Protein AF-A0A6P4YU37-F1 (afdb_monomer)

Foldseek 3Di:
DDDDDDDDDDDDDDDDDDDDDDDDDDDDDDDPVALVVQVVCQDPQLERAPDPVQDQDDDPSVLVSLSRQEYAHAQHQHQEADLSCLSNLNHQEYHHANYCHQYYDLSPLNNQNHQEYEHHLHQNHQADDLSVLSNQNHAYYEHANNQDQADHPNPLQNLNHQEYHHHQYAYQEHDLSVLSVQNHAYYAHANYAHQADHPSVLSRLNHAEYAHHNYQHACPPLPHADPDNQNHAYDAHHQNQRYAEDHPPLLVNQQHAEYHHANNQHAAYDLSVLSNLNYAEYHHHQYQYQEYDLSVLSNQNHQYDAHENNPNHQDYHPSVLSNPNHPDQPRYPPVPHGDDDDDDDDDDDDDRDDDPPDDDDDDVVLVVVVVVVVVVVVVPDDDDDPDPVVVPVLSVVLVVVVVPDDPVVVVPDDDDDPPPVVVVSVVVSVVVVVVPPPDDDDDDDPPPPVVPVVVVVVVVVVVVVVVVVVVVVVVVVVVAPQFWDFDPQQVDKDKDKDDQPDQAWDWDQAPQRKIKTHHHQQDPDTDIKIKGFHDCVVPPCLPPDPLFKAFFFTKIAIPPQFAFTPFWIKMKTWGHAAPPNVQWDKWKWWDRPQRNDIDTFDWDWDDDPNITIIIGTDGTGTIITIMIGGDKQKDWDAAQQWDWGADPVRRQKIKTAHHRFAPHTFIKIKGWQADDPQLLVVLCLVDVVQNVFWFKKWIKIFIPTCAFGQTPFWIKTKTFIDDGDPPWDKWKWAAAPVRFIDTCRVVWADFDDDDGMTIIIDRTRHRIMMMTTGDPPRPPRSSVVSSSQSSQKAWWWKWKWKDADPPNVVVKIKIKIWTAGPVCVVVVVVCCCPPVVIDTFPCPRWHIFIAHAFFKKKKWKAWQKAFPDDDAQNTGMHMDGDHHHGRGISIGIIGRPDLFDFGKIKIFMGTDDCNPQHDDDPPDPDDHSHTRTIDMDTDDQADPDPQQVVQVLVVVVLVADCLQFGSNPKDDQEPVRVVVVVDDQWDWAAVVTDIAGDPHQKTWTWTDFDVVCVPPVNPLRHHFDKWKFWAESNCPRQQSQQDQDGDAQQDQTPVRDGRHQDDDPPDPRQKDKIFSYPLLNQDCVGWPWDWDQDPPVRDIWTKTKMFIKTFHPPQKDFAADPPDPPDDDDDSDPVDDNGGTMIMGNDPPRMGTTIMMMHIDD

Structure (mmCIF, N/CA/C/O backbone):
data_AF-A0A6P4YU37-F1
#
_entry.id   AF-A0A6P4YU37-F1
#
loop_
_atom_site.group_PDB
_atom_site.id
_atom_site.type_symbol
_atom_site.label_atom_id
_atom_site.label_alt_id
_atom_site.label_comp_id
_atom_site.label_asym_id
_atom_site.label_entity_id
_atom_site.label_seq_id
_atom_site.pdbx_PDB_ins_code
_atom_site.Cartn_x
_atom_site.Cartn_y
_atom_site.Cartn_z
_atom_site.occupancy
_atom_site.B_iso_or_equiv
_atom_site.auth_seq_id
_atom_site.auth_comp_id
_atom_site.auth_asym_id
_atom_site.auth_atom_id
_atom_site.pdbx_PDB_model_num
ATOM 1 N N . MET A 1 1 ? 31.068 -41.323 13.433 1.00 32.84 1 MET A N 1
ATOM 2 C CA . MET A 1 1 ? 30.051 -42.111 14.160 1.00 32.84 1 MET A CA 1
ATOM 3 C C . MET A 1 1 ? 28.901 -41.167 14.471 1.00 32.84 1 MET A C 1
ATOM 5 O O . MET A 1 1 ? 28.964 -40.425 15.436 1.00 32.84 1 MET A O 1
ATOM 9 N N . ASP A 1 2 ? 28.145 -40.798 13.446 1.00 31.80 2 ASP A N 1
ATOM 10 C CA . ASP A 1 2 ? 26.934 -41.451 12.915 1.00 31.80 2 ASP A CA 1
ATOM 11 C C . ASP A 1 2 ? 25.662 -41.131 13.707 1.00 31.80 2 ASP A C 1
ATOM 13 O O . ASP A 1 2 ? 25.530 -41.421 14.893 1.00 31.80 2 ASP A O 1
ATOM 17 N N . ARG A 1 3 ? 24.737 -40.477 12.994 1.00 31.53 3 ARG A N 1
ATOM 18 C CA . ARG A 1 3 ? 23.482 -39.888 13.461 1.00 31.53 3 ARG A CA 1
ATOM 19 C C . ARG A 1 3 ? 22.281 -40.643 12.877 1.00 31.53 3 ARG A C 1
ATOM 21 O O . ARG A 1 3 ? 22.219 -40.856 11.675 1.00 31.53 3 ARG A O 1
ATOM 28 N N . ARG A 1 4 ? 21.293 -40.836 13.760 1.00 35.06 4 ARG A N 1
ATOM 29 C CA . ARG A 1 4 ? 19.827 -40.676 13.600 1.00 35.06 4 ARG A CA 1
ATOM 30 C C . ARG A 1 4 ? 19.056 -41.527 12.576 1.00 35.06 4 ARG A C 1
ATOM 32 O O . ARG A 1 4 ? 19.238 -41.406 11.376 1.00 35.06 4 ARG A O 1
ATOM 39 N N . THR A 1 5 ? 18.008 -42.188 13.082 1.00 32.69 5 THR A N 1
ATOM 40 C CA . THR A 1 5 ? 16.716 -42.435 12.402 1.00 32.69 5 THR A CA 1
ATOM 41 C C . THR A 1 5 ? 15.585 -42.535 13.442 1.00 32.69 5 THR A C 1
ATOM 43 O O . THR A 1 5 ? 15.842 -42.954 14.572 1.00 32.69 5 THR A O 1
ATOM 46 N N . PRO A 1 6 ? 14.333 -42.188 13.079 1.00 37.69 6 PRO A N 1
ATOM 47 C CA . PRO A 1 6 ? 13.192 -42.971 13.558 1.00 37.69 6 PRO A CA 1
ATOM 48 C C . PRO A 1 6 ? 12.164 -43.368 12.472 1.00 37.69 6 PRO A C 1
ATOM 50 O O . PRO A 1 6 ? 12.217 -42.950 11.319 1.00 37.69 6 PRO A O 1
ATOM 53 N N . ARG A 1 7 ? 11.284 -44.281 12.904 1.00 29.80 7 ARG A N 1
ATOM 54 C CA . ARG A 1 7 ? 10.460 -45.304 12.223 1.00 29.80 7 ARG A CA 1
ATOM 55 C C . ARG A 1 7 ? 9.196 -44.836 11.461 1.00 29.80 7 ARG A C 1
ATOM 57 O O . ARG A 1 7 ? 8.574 -43.846 11.814 1.00 29.80 7 ARG A O 1
ATOM 64 N N . LYS A 1 8 ? 8.776 -45.674 10.491 1.00 34.62 8 LYS A N 1
ATOM 65 C CA . LYS A 1 8 ? 7.474 -45.733 9.766 1.00 34.62 8 LYS A CA 1
ATOM 66 C C . LYS A 1 8 ? 6.430 -46.621 10.486 1.00 34.62 8 LYS A C 1
ATOM 68 O O . LYS A 1 8 ? 6.839 -47.536 11.199 1.00 34.62 8 LYS A O 1
ATOM 73 N N . PRO A 1 9 ? 5.125 -46.471 10.171 1.00 32.12 9 PRO A N 1
ATOM 74 C CA . PRO A 1 9 ? 4.296 -47.608 9.692 1.00 32.12 9 PRO A CA 1
ATOM 75 C C . PRO A 1 9 ? 3.322 -47.194 8.546 1.00 32.12 9 PRO A C 1
ATOM 77 O O . PRO A 1 9 ? 2.920 -46.045 8.462 1.00 32.12 9 PRO A O 1
ATOM 80 N N . ALA A 1 10 ? 3.144 -47.958 7.458 1.00 27.91 10 ALA A N 1
ATOM 81 C CA . ALA A 1 10 ? 2.298 -49.146 7.197 1.00 27.91 10 ALA A CA 1
ATOM 82 C C . ALA A 1 10 ? 0.920 -48.799 6.566 1.00 27.91 10 ALA A C 1
ATOM 84 O O . ALA A 1 10 ? 0.168 -47.981 7.075 1.00 27.91 10 ALA A O 1
ATOM 85 N N . LYS A 1 11 ? 0.649 -49.417 5.405 1.00 33.16 11 LYS A N 1
ATOM 86 C CA . LYS A 1 11 ? -0.451 -49.197 4.441 1.00 33.16 11 LYS A CA 1
ATOM 87 C C . LYS A 1 11 ? -1.582 -50.221 4.628 1.00 33.16 11 LYS A C 1
ATOM 89 O O . LYS A 1 11 ? -1.264 -51.375 4.903 1.00 33.16 11 LYS A O 1
ATOM 94 N N . ALA A 1 12 ? -2.826 -49.874 4.257 1.00 28.61 12 ALA A N 1
ATOM 95 C CA . ALA A 1 12 ? -3.822 -50.845 3.768 1.00 28.61 12 ALA A CA 1
ATOM 96 C C . ALA A 1 12 ? -4.935 -50.239 2.867 1.00 28.61 12 ALA A C 1
ATOM 98 O O . ALA A 1 12 ? -5.687 -49.388 3.315 1.00 28.61 12 ALA A O 1
ATOM 99 N N . SER A 1 13 ? -5.036 -50.802 1.645 1.00 28.81 13 SER A N 1
ATOM 100 C CA . SER A 1 13 ? -6.211 -51.108 0.776 1.00 28.81 13 SER A CA 1
ATOM 101 C C . SER A 1 13 ? -7.121 -49.966 0.247 1.00 28.81 13 SER A C 1
ATOM 103 O O . SER A 1 13 ? -7.292 -48.968 0.917 1.00 28.81 13 SER A O 1
ATOM 105 N N . ALA A 1 14 ? -7.750 -50.023 -0.942 1.00 27.78 14 ALA A N 1
ATOM 106 C CA . ALA A 1 14 ? -8.176 -51.176 -1.746 1.00 27.78 14 ALA A CA 1
ATOM 107 C C . ALA A 1 14 ? -8.417 -50.860 -3.259 1.00 27.78 14 ALA A C 1
ATOM 109 O O . ALA A 1 14 ? -8.780 -49.740 -3.587 1.00 27.78 14 ALA A O 1
ATOM 110 N N . LYS A 1 15 ? -8.292 -51.914 -4.107 1.00 28.91 15 LYS A N 1
ATOM 111 C CA . LYS A 1 15 ? -9.175 -52.361 -5.235 1.00 28.91 15 LYS A CA 1
ATOM 112 C C . LYS A 1 15 ? -9.422 -51.446 -6.467 1.00 28.91 15 LYS A C 1
ATOM 114 O O . LYS A 1 15 ? -9.639 -50.263 -6.309 1.00 28.91 15 LYS A O 1
ATOM 119 N N . THR A 1 16 ? -9.530 -51.884 -7.736 1.00 27.25 16 THR A N 1
ATOM 120 C CA . THR A 1 16 ? -9.236 -53.119 -8.516 1.00 27.25 16 THR A CA 1
ATOM 121 C C . THR A 1 16 ? -9.477 -52.806 -10.017 1.00 27.25 16 THR A C 1
ATOM 123 O O . THR A 1 16 ? -10.587 -52.422 -10.343 1.00 27.25 16 THR A O 1
ATOM 126 N N . THR A 1 17 ? -8.472 -53.054 -10.884 1.00 28.12 17 THR A N 1
ATOM 127 C CA . THR A 1 17 ? -8.467 -53.685 -12.253 1.00 28.12 17 THR A CA 1
ATOM 128 C C . THR A 1 17 ? -9.413 -53.251 -13.417 1.00 28.12 17 THR A C 1
ATOM 130 O O . THR A 1 17 ? -10.504 -52.782 -13.142 1.00 28.12 17 THR A O 1
ATOM 133 N N . PRO A 1 18 ? -9.063 -53.480 -14.724 1.00 32.59 18 PRO A N 1
ATOM 134 C CA . PRO A 1 18 ? -8.257 -54.605 -15.222 1.00 32.59 18 PRO A CA 1
ATOM 135 C C . PRO A 1 18 ? -7.103 -54.332 -16.201 1.00 32.59 18 PRO A C 1
ATOM 137 O O . PRO A 1 18 ? -7.072 -53.408 -17.005 1.00 32.59 18 PRO A O 1
ATOM 140 N N . LYS A 1 19 ? -6.146 -55.264 -16.118 1.00 33.22 19 LYS A N 1
ATOM 141 C CA . LYS A 1 19 ? -4.967 -55.441 -16.965 1.00 33.22 19 LYS A CA 1
ATOM 142 C C . LYS A 1 19 ? -5.361 -56.000 -18.337 1.00 33.22 19 LYS A C 1
ATOM 144 O O . LYS A 1 19 ? -6.007 -57.046 -18.401 1.00 33.22 19 LYS A O 1
ATOM 149 N N . ARG A 1 20 ? -4.831 -55.415 -19.415 1.00 25.56 20 ARG A N 1
ATOM 150 C CA . ARG A 1 20 ? -4.628 -56.105 -20.700 1.00 25.56 20 ARG A CA 1
ATOM 151 C C . ARG A 1 20 ? -3.147 -56.465 -20.842 1.00 25.56 20 ARG A C 1
ATOM 153 O O . ARG A 1 20 ? -2.268 -55.640 -20.625 1.00 25.56 20 ARG A O 1
ATOM 160 N N . LYS A 1 21 ? -2.900 -57.744 -21.125 1.00 34.22 21 LYS A N 1
ATOM 161 C CA . LYS A 1 21 ? -1.588 -58.385 -21.289 1.00 34.22 21 LYS A CA 1
ATOM 162 C C . LYS A 1 21 ? -0.821 -57.747 -22.456 1.00 34.22 21 LYS A C 1
ATOM 164 O O . LYS A 1 21 ? -1.361 -57.705 -23.556 1.00 34.22 21 LYS A O 1
ATOM 169 N N . GLN A 1 22 ? 0.438 -57.359 -22.254 1.00 29.06 22 GLN A N 1
ATOM 170 C CA . GLN A 1 22 ? 1.390 -57.190 -23.355 1.00 29.06 22 GLN A CA 1
ATOM 171 C C . GLN A 1 22 ? 2.354 -58.375 -23.377 1.00 29.06 22 GLN A C 1
ATOM 173 O O . GLN A 1 22 ? 3.002 -58.716 -22.388 1.00 29.06 22 GLN A O 1
ATOM 178 N N . HIS A 1 23 ? 2.347 -59.042 -24.525 1.00 27.77 23 HIS A N 1
ATOM 179 C CA . HIS A 1 23 ? 3.216 -60.144 -24.889 1.00 27.77 23 HIS A CA 1
ATOM 180 C C . HIS A 1 23 ? 4.690 -59.732 -24.813 1.00 27.77 23 HIS A C 1
ATOM 182 O O . HIS A 1 23 ? 5.079 -58.702 -25.355 1.00 27.77 23 HIS A O 1
ATOM 188 N N . LYS A 1 24 ? 5.523 -60.610 -24.240 1.00 34.03 24 LYS A N 1
ATOM 189 C CA . LYS A 1 24 ? 6.934 -60.708 -24.625 1.00 34.03 24 LYS A CA 1
ATOM 190 C C . LYS A 1 24 ? 6.994 -60.917 -26.143 1.00 34.03 24 LYS A C 1
ATOM 192 O O . LYS A 1 24 ? 6.463 -61.914 -26.631 1.00 34.03 24 LYS A O 1
ATOM 197 N N . ARG A 1 25 ? 7.647 -60.015 -26.871 1.00 28.81 25 ARG A N 1
ATOM 198 C CA . ARG A 1 25 ? 8.223 -60.312 -28.185 1.00 28.81 25 ARG A CA 1
ATOM 199 C C . ARG A 1 25 ? 9.734 -60.197 -28.057 1.00 28.81 25 ARG A C 1
ATOM 201 O O . ARG A 1 25 ? 10.269 -59.113 -27.857 1.00 28.81 25 ARG A O 1
ATOM 208 N N . GLU A 1 26 ? 10.381 -61.356 -28.089 1.00 32.19 26 GLU A N 1
ATOM 209 C CA . GLU A 1 26 ? 11.799 -61.489 -28.401 1.00 32.19 26 GLU A CA 1
ATOM 210 C C . GLU A 1 26 ? 12.064 -60.963 -29.819 1.00 32.19 26 GLU A C 1
ATOM 212 O O . GLU A 1 26 ? 11.161 -60.920 -30.657 1.00 32.19 26 GLU A O 1
ATOM 217 N N . GLY A 1 27 ? 13.295 -60.499 -30.038 1.00 42.59 27 GLY A N 1
ATOM 218 C CA . GLY A 1 27 ? 13.684 -59.662 -31.165 1.00 42.59 27 GLY A CA 1
ATOM 219 C C . GLY A 1 27 ? 13.421 -60.247 -32.552 1.00 42.59 27 GLY A C 1
ATOM 220 O O . GLY A 1 27 ? 13.694 -61.414 -32.823 1.00 42.59 27 GLY A O 1
ATOM 221 N N . ALA A 1 28 ? 12.994 -59.367 -33.455 1.00 30.86 28 ALA A N 1
ATOM 222 C CA . ALA A 1 28 ? 13.196 -59.529 -34.884 1.00 30.86 28 ALA A CA 1
ATOM 223 C C . ALA A 1 28 ? 14.532 -58.859 -35.248 1.00 30.86 28 ALA A C 1
ATOM 225 O O . ALA A 1 28 ? 14.631 -57.642 -35.370 1.00 30.86 28 ALA A O 1
ATOM 226 N N . LYS A 1 29 ? 15.586 -59.673 -35.349 1.00 41.00 29 LYS A N 1
ATOM 227 C CA . LYS A 1 29 ? 16.760 -59.371 -36.170 1.00 41.00 29 LYS A CA 1
ATOM 228 C C . LYS A 1 29 ? 16.336 -59.607 -37.621 1.00 41.00 29 LYS A C 1
ATOM 230 O O . LYS A 1 29 ? 16.172 -60.766 -37.972 1.00 41.00 29 LYS A O 1
ATOM 235 N N . ASP A 1 30 ? 16.054 -58.533 -38.358 1.00 46.06 30 ASP A N 1
ATOM 236 C CA . ASP A 1 30 ? 16.135 -58.390 -39.829 1.00 46.06 30 ASP A CA 1
ATOM 237 C C . ASP A 1 30 ? 15.188 -57.270 -40.300 1.00 46.06 30 ASP A C 1
ATOM 239 O O . ASP A 1 30 ? 14.193 -57.526 -40.966 1.00 46.06 30 ASP A O 1
ATOM 243 N N . ASP A 1 31 ? 15.506 -56.010 -39.985 1.00 55.00 31 ASP A N 1
ATOM 244 C CA . ASP A 1 31 ? 15.002 -54.878 -40.772 1.00 55.00 31 ASP A CA 1
ATOM 245 C C . ASP A 1 31 ? 16.193 -54.312 -41.534 1.00 55.00 31 ASP A C 1
ATOM 247 O O . ASP A 1 31 ? 17.028 -53.565 -41.019 1.00 55.00 31 ASP A O 1
ATOM 251 N N . ASN A 1 32 ? 16.313 -54.744 -42.784 1.00 67.31 32 ASN A N 1
ATOM 252 C CA . ASN A 1 32 ? 17.219 -54.144 -43.741 1.00 67.31 32 ASN A CA 1
ATOM 253 C C . ASN A 1 32 ? 16.668 -52.728 -43.994 1.00 67.31 32 ASN A C 1
ATOM 255 O O . ASN A 1 32 ? 15.788 -52.562 -44.842 1.00 67.31 32 ASN A O 1
ATOM 259 N N . TRP A 1 33 ? 17.125 -51.734 -43.213 1.00 78.81 33 TRP A N 1
ATOM 260 C CA . TRP A 1 33 ? 16.799 -50.300 -43.313 1.00 78.81 33 TRP A CA 1
ATOM 261 C C . TRP A 1 33 ? 17.289 -49.728 -44.648 1.00 78.81 33 TRP A C 1
ATOM 263 O O . TRP A 1 33 ? 18.170 -48.875 -44.719 1.00 78.81 33 TRP A O 1
ATOM 273 N N . THR A 1 34 ? 16.770 -50.276 -45.736 1.00 83.12 34 THR A N 1
ATOM 274 C CA . THR A 1 34 ? 17.089 -49.901 -47.099 1.00 83.12 34 THR A CA 1
ATOM 275 C C . THR A 1 34 ? 16.285 -48.668 -47.463 1.00 83.12 34 THR A C 1
ATOM 277 O O . THR A 1 34 ? 15.196 -48.422 -46.944 1.00 83.12 34 THR A O 1
ATOM 280 N N . GLU A 1 35 ? 16.815 -47.896 -48.402 1.00 85.12 35 GLU A N 1
ATOM 281 C CA . GLU A 1 35 ? 16.142 -46.699 -48.895 1.00 85.12 35 GLU A CA 1
ATOM 282 C C . GLU A 1 35 ? 14.748 -47.018 -49.465 1.00 85.12 35 GLU A C 1
ATOM 284 O O . GLU A 1 35 ? 13.801 -46.281 -49.217 1.00 85.12 35 GLU A O 1
ATOM 289 N N . ALA A 1 36 ? 14.595 -48.154 -50.156 1.00 82.06 36 ALA A N 1
ATOM 290 C CA . ALA A 1 36 ? 13.312 -48.599 -50.699 1.00 82.06 36 ALA A CA 1
ATOM 291 C C . ALA A 1 36 ? 12.271 -48.883 -49.602 1.00 82.06 36 ALA A C 1
ATOM 293 O O . ALA A 1 36 ? 11.113 -48.499 -49.745 1.00 82.06 36 ALA A O 1
ATOM 294 N N . TYR A 1 37 ? 12.687 -49.516 -48.500 1.00 85.50 37 TYR A N 1
ATOM 295 C CA . TYR A 1 37 ? 11.811 -49.784 -47.359 1.00 85.50 37 TYR A CA 1
ATOM 296 C C . TYR A 1 37 ? 11.346 -48.488 -46.691 1.00 85.50 37 TYR A C 1
ATOM 298 O O . TYR A 1 37 ? 10.152 -48.291 -46.496 1.00 85.50 37 TYR A O 1
ATOM 306 N N . LEU A 1 38 ? 12.275 -47.576 -46.402 1.00 86.69 38 LEU A N 1
ATOM 307 C CA . LEU A 1 38 ? 11.962 -46.299 -45.762 1.00 86.69 38 LEU A CA 1
ATOM 308 C C . LEU A 1 38 ? 11.082 -45.399 -46.647 1.00 86.69 38 LEU A C 1
ATOM 310 O O . LEU A 1 38 ? 10.135 -44.801 -46.146 1.00 86.69 38 LEU A O 1
ATOM 314 N N . ARG A 1 39 ? 11.325 -45.358 -47.966 1.00 85.94 39 ARG A N 1
ATOM 315 C CA . ARG A 1 39 ? 10.460 -44.641 -48.923 1.00 85.94 39 ARG A CA 1
ATOM 316 C C . ARG A 1 39 ? 9.027 -45.182 -48.926 1.00 85.94 39 ARG A C 1
ATOM 318 O O . ARG A 1 39 ? 8.098 -44.406 -49.101 1.00 85.94 39 ARG A O 1
ATOM 325 N N . ALA A 1 40 ? 8.841 -46.485 -48.708 1.00 82.25 40 ALA A N 1
ATOM 326 C CA . ALA A 1 40 ? 7.515 -47.095 -48.605 1.00 82.25 40 ALA A CA 1
ATOM 327 C C . ALA A 1 40 ? 6.795 -46.789 -47.276 1.00 82.25 40 ALA A C 1
ATOM 329 O O . ALA A 1 40 ? 5.582 -46.960 -47.202 1.00 82.25 40 ALA A O 1
ATOM 330 N N . GLN A 1 41 ? 7.521 -46.361 -46.236 1.00 80.62 41 GLN A N 1
ATOM 331 C CA . GLN A 1 41 ? 6.958 -45.953 -44.939 1.00 80.62 41 GLN A CA 1
ATOM 332 C C . GLN A 1 41 ? 6.655 -44.449 -44.860 1.00 80.62 41 GLN A C 1
ATOM 334 O O . GLN A 1 41 ? 6.150 -43.980 -43.843 1.00 80.62 41 GLN A O 1
ATOM 339 N N . MET A 1 42 ? 6.986 -43.687 -45.903 1.00 86.75 42 MET A N 1
ATOM 340 C CA . MET A 1 42 ? 6.777 -42.247 -45.934 1.00 86.75 42 MET A CA 1
ATOM 341 C C . MET A 1 42 ? 5.301 -41.918 -46.192 1.00 86.75 42 MET A C 1
ATOM 343 O O . MET A 1 42 ? 4.685 -42.481 -47.098 1.00 86.75 42 MET A O 1
ATOM 347 N N . THR A 1 43 ? 4.735 -41.008 -45.399 1.00 87.31 43 THR A N 1
ATOM 348 C CA . THR A 1 43 ? 3.334 -40.580 -45.543 1.00 87.31 43 THR A CA 1
ATOM 349 C C . THR A 1 43 ? 3.148 -39.596 -46.705 1.00 87.31 43 THR A C 1
ATOM 351 O O . THR A 1 43 ? 4.116 -39.088 -47.277 1.00 87.31 43 THR A O 1
ATOM 354 N N . GLU A 1 44 ? 1.892 -39.275 -47.037 1.00 82.62 44 GLU A N 1
ATOM 355 C CA . GLU A 1 44 ? 1.557 -38.221 -48.011 1.00 82.62 44 GLU A CA 1
ATOM 356 C C . GLU A 1 44 ? 2.085 -36.836 -47.588 1.00 82.62 44 GLU A C 1
ATOM 358 O O . GLU A 1 44 ? 2.434 -36.021 -48.441 1.00 82.62 44 GLU A O 1
ATOM 363 N N . GLU A 1 45 ? 2.239 -36.600 -46.281 1.00 85.00 45 GLU A N 1
ATOM 364 C CA . GLU A 1 45 ? 2.844 -35.387 -45.707 1.00 85.00 45 GLU A CA 1
ATOM 365 C C . GLU A 1 45 ? 4.383 -35.415 -45.726 1.00 85.00 45 GLU A C 1
ATOM 367 O O . GLU A 1 45 ? 5.035 -34.539 -45.159 1.00 85.00 45 GLU A O 1
ATOM 372 N N . LYS A 1 46 ? 4.982 -36.421 -46.380 1.00 91.31 46 LYS A N 1
ATOM 373 C CA . LYS A 1 46 ? 6.431 -36.669 -46.398 1.00 91.31 46 LYS A CA 1
ATOM 374 C C . LYS A 1 46 ? 7.010 -36.833 -44.988 1.00 91.31 46 LYS A C 1
ATOM 376 O O . LYS A 1 46 ? 8.159 -36.457 -44.732 1.00 91.31 46 LYS A O 1
ATOM 381 N N . GLU A 1 47 ? 6.212 -37.395 -44.077 1.00 92.69 47 GLU A N 1
ATOM 382 C CA . GLU A 1 47 ? 6.657 -37.799 -42.747 1.00 92.69 47 GLU A CA 1
ATOM 383 C C . GLU A 1 47 ? 7.316 -39.168 -42.825 1.00 92.69 47 GLU A C 1
ATOM 385 O O . GLU A 1 47 ? 6.734 -40.135 -43.319 1.00 92.69 47 GLU A O 1
ATOM 390 N N . LEU A 1 48 ? 8.539 -39.243 -42.310 1.00 93.12 48 LEU A N 1
ATOM 391 C CA . LEU A 1 48 ? 9.255 -40.484 -42.101 1.00 93.12 48 LEU A CA 1
ATOM 392 C C . LEU A 1 48 ? 9.234 -40.820 -40.611 1.00 93.12 48 LEU A C 1
ATOM 394 O O . LEU A 1 48 ? 10.016 -40.276 -39.826 1.00 93.12 48 LEU A O 1
ATOM 398 N N . ASN A 1 49 ? 8.335 -41.726 -40.230 1.00 89.19 49 ASN A N 1
ATOM 399 C CA . ASN A 1 49 ? 8.189 -42.159 -38.847 1.00 89.19 49 ASN A CA 1
ATOM 400 C C . ASN A 1 49 ? 8.971 -43.452 -38.580 1.00 89.19 49 ASN A C 1
ATOM 402 O O . ASN A 1 49 ? 8.625 -44.531 -39.066 1.00 89.19 49 ASN A O 1
ATOM 406 N N . ILE A 1 50 ? 10.024 -43.338 -37.774 1.00 90.12 50 ILE A 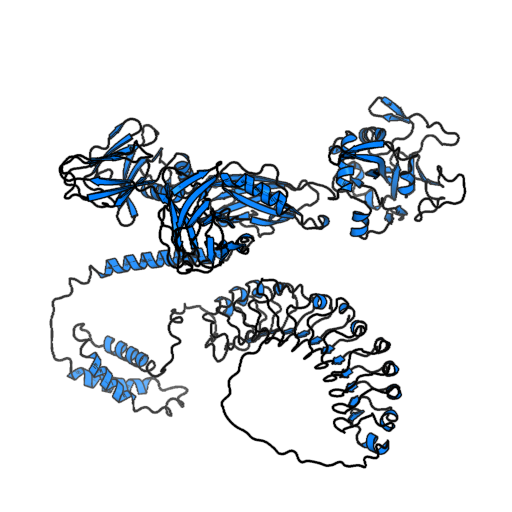N 1
ATOM 407 C CA . ILE A 1 50 ? 10.831 -44.453 -37.265 1.00 90.12 50 ILE A CA 1
ATOM 408 C C . ILE A 1 50 ? 10.856 -44.473 -35.728 1.00 90.12 50 ILE A C 1
ATOM 410 O O . ILE A 1 50 ? 11.804 -44.974 -35.116 1.00 90.12 50 ILE A O 1
ATOM 414 N N . SER A 1 51 ? 9.806 -43.947 -35.096 1.00 90.50 51 SER A N 1
ATOM 415 C CA . SER A 1 51 ? 9.640 -43.950 -33.643 1.00 90.50 51 SER A CA 1
ATOM 416 C C . SER A 1 51 ? 9.413 -45.361 -33.081 1.00 90.50 51 SER A C 1
ATOM 418 O O . SER A 1 51 ? 8.877 -46.246 -33.756 1.00 90.50 51 SER A O 1
ATOM 420 N N . GLN A 1 52 ? 9.825 -45.584 -31.827 1.00 87.69 52 GLN A N 1
ATOM 421 C CA . GLN A 1 52 ? 9.594 -46.840 -31.088 1.00 87.69 52 GLN A CA 1
ATOM 422 C C . GLN A 1 52 ? 10.156 -48.097 -31.780 1.00 87.69 52 GLN A C 1
ATOM 424 O O . GLN A 1 52 ? 9.561 -49.178 -31.742 1.00 87.69 52 GLN A O 1
ATOM 429 N N . LYS A 1 53 ? 11.323 -47.976 -32.421 1.00 89.12 53 LYS A N 1
ATOM 430 C CA . LYS A 1 53 ? 11.994 -49.072 -33.148 1.00 89.12 53 LYS A CA 1
ATOM 431 C C . LYS A 1 53 ? 13.217 -49.633 -32.421 1.00 89.12 53 LYS A C 1
ATOM 433 O O . LYS A 1 53 ? 13.899 -50.502 -32.957 1.00 89.12 53 LYS A O 1
ATOM 438 N N . CYS A 1 54 ? 13.480 -49.166 -31.199 1.00 86.38 54 CYS A N 1
ATOM 439 C CA . CYS A 1 54 ? 14.646 -49.536 -30.392 1.00 86.38 54 CYS A CA 1
ATOM 440 C C . CYS A 1 54 ? 15.989 -49.273 -31.107 1.00 86.38 54 CYS A C 1
ATOM 442 O O . CYS A 1 54 ? 16.941 -50.040 -30.960 1.00 86.38 54 CYS A O 1
ATOM 444 N N . LEU A 1 55 ? 16.063 -48.187 -31.880 1.00 86.81 55 LEU A N 1
ATOM 445 C CA . LEU A 1 55 ? 17.253 -47.786 -32.629 1.00 86.81 55 LEU A CA 1
ATOM 446 C C . LEU A 1 55 ? 18.299 -47.110 -31.731 1.00 86.81 55 LEU A C 1
ATOM 448 O O . LEU A 1 55 ? 18.006 -46.109 -31.084 1.00 86.81 55 LEU A O 1
ATOM 452 N N . ASN A 1 56 ? 19.531 -47.625 -31.732 1.00 87.62 56 ASN A N 1
ATOM 453 C CA . ASN A 1 56 ? 20.663 -46.981 -31.043 1.00 87.62 56 ASN A CA 1
ATOM 454 C C . ASN A 1 56 ? 21.266 -45.822 -31.859 1.00 87.62 56 ASN A C 1
ATOM 456 O O . ASN A 1 56 ? 21.875 -44.916 -31.296 1.00 87.62 56 ASN A O 1
ATOM 460 N N . GLU A 1 57 ? 21.085 -45.844 -33.181 1.00 89.81 57 GLU A N 1
ATOM 461 C CA . GLU A 1 57 ? 21.505 -44.801 -34.119 1.00 89.81 57 GLU A CA 1
ATOM 462 C C . GLU A 1 57 ? 20.465 -44.642 -35.235 1.00 89.81 57 GLU A C 1
ATOM 464 O O . GLU A 1 57 ? 19.722 -45.579 -35.541 1.00 89.81 57 GLU A O 1
ATOM 469 N N . ILE A 1 58 ? 20.404 -43.459 -35.852 1.00 90.88 58 ILE A N 1
ATOM 470 C CA . ILE A 1 58 ? 19.542 -43.223 -37.015 1.00 90.88 58 ILE A CA 1
ATOM 471 C C . ILE A 1 58 ? 20.161 -43.956 -38.223 1.00 90.88 58 ILE A C 1
ATOM 473 O O . ILE A 1 58 ? 21.308 -43.664 -38.570 1.00 90.88 58 ILE A O 1
ATOM 477 N N . PRO A 1 59 ? 19.440 -44.879 -38.893 1.00 90.50 59 PRO A N 1
ATOM 478 C CA . PRO A 1 59 ? 19.991 -45.642 -40.010 1.00 90.50 59 PRO A CA 1
ATOM 479 C C . PRO A 1 59 ? 20.485 -44.745 -41.151 1.00 90.50 59 PRO A C 1
ATOM 481 O O . PRO A 1 59 ? 19.768 -43.853 -41.602 1.00 90.50 59 PRO A O 1
ATOM 484 N N . ALA A 1 60 ? 21.668 -45.037 -41.701 1.00 88.19 60 ALA A N 1
ATOM 485 C CA . ALA A 1 60 ? 22.302 -44.200 -42.728 1.00 88.19 60 ALA A CA 1
ATOM 486 C C . ALA A 1 60 ? 21.442 -43.973 -43.992 1.00 88.19 60 ALA A C 1
ATOM 488 O O . ALA A 1 60 ? 21.600 -42.969 -44.689 1.00 88.19 60 ALA A O 1
ATOM 489 N N . ALA A 1 61 ? 20.526 -44.897 -44.303 1.00 88.94 61 ALA A N 1
ATOM 490 C CA . ALA A 1 61 ? 19.603 -44.764 -45.426 1.00 88.94 61 ALA A CA 1
ATOM 491 C C . ALA A 1 61 ? 18.571 -43.639 -45.241 1.00 88.94 61 ALA A C 1
ATOM 493 O O . ALA A 1 61 ? 18.132 -43.080 -46.242 1.00 88.94 61 ALA A O 1
ATOM 494 N N . VAL A 1 62 ? 18.233 -43.257 -44.000 1.00 91.31 62 VAL A N 1
ATOM 495 C CA . VAL A 1 62 ? 17.335 -42.126 -43.698 1.00 91.31 62 VAL A CA 1
ATOM 496 C C . VAL A 1 62 ? 17.868 -40.845 -44.332 1.00 91.31 62 VAL A C 1
ATOM 498 O O . VAL A 1 62 ? 17.138 -40.138 -45.017 1.00 91.31 62 VAL A O 1
ATOM 501 N N . PHE A 1 63 ? 19.175 -40.600 -44.214 1.00 92.06 63 PHE A N 1
ATOM 502 C CA . PHE A 1 63 ? 19.828 -39.396 -44.736 1.00 92.06 63 PHE A CA 1
ATOM 503 C C . PHE A 1 63 ? 19.879 -39.321 -46.274 1.00 92.06 63 PHE A C 1
ATOM 505 O O . PHE A 1 63 ? 20.301 -38.305 -46.826 1.00 92.06 63 PHE A O 1
ATOM 512 N N . ARG A 1 64 ? 19.458 -40.376 -46.989 1.00 89.19 64 ARG A N 1
ATOM 513 C CA . ARG A 1 64 ? 19.331 -40.379 -48.459 1.00 89.19 64 ARG A CA 1
ATOM 514 C C . ARG A 1 64 ? 17.953 -39.910 -48.940 1.00 89.19 64 ARG A C 1
ATOM 516 O O . ARG A 1 64 ? 17.809 -39.580 -50.116 1.00 89.19 64 ARG A O 1
ATOM 523 N N . ILE A 1 65 ? 16.968 -39.831 -48.046 1.00 90.06 65 ILE A N 1
ATOM 524 C CA . ILE A 1 65 ? 15.568 -39.492 -48.342 1.00 90.06 65 ILE A CA 1
ATOM 525 C C . ILE A 1 65 ? 15.391 -37.978 -48.228 1.00 90.06 65 ILE A C 1
ATOM 527 O O . ILE A 1 65 ? 14.879 -37.441 -47.250 1.00 90.06 65 ILE A O 1
ATOM 531 N N . ARG A 1 66 ? 15.898 -37.266 -49.233 1.00 88.00 66 ARG A N 1
ATOM 532 C CA . ARG A 1 66 ? 15.996 -35.796 -49.247 1.00 88.00 66 ARG A CA 1
ATOM 533 C C . ARG A 1 66 ? 14.648 -35.088 -49.317 1.00 88.00 66 ARG A C 1
ATOM 535 O O . ARG A 1 66 ? 14.567 -33.892 -49.051 1.00 88.00 66 ARG A O 1
ATOM 542 N N . GLU A 1 67 ? 13.606 -35.793 -49.726 1.00 89.31 67 GLU A N 1
ATOM 543 C CA . GLU A 1 67 ? 12.247 -35.275 -49.777 1.00 89.31 67 GLU A CA 1
ATOM 544 C C . GLU A 1 67 ? 11.524 -35.292 -48.424 1.00 89.31 67 GLU A C 1
ATOM 546 O O . GLU A 1 67 ? 10.456 -34.698 -48.348 1.00 89.31 67 GLU A O 1
ATOM 551 N N . ALA A 1 68 ? 12.077 -35.925 -47.380 1.00 91.06 68 ALA A N 1
ATOM 552 C CA . ALA A 1 68 ? 11.447 -35.958 -46.062 1.00 91.06 68 ALA A CA 1
ATOM 553 C C . ALA A 1 68 ? 11.313 -34.541 -45.475 1.00 91.06 68 ALA A C 1
ATOM 555 O O . ALA A 1 68 ? 12.300 -33.809 -45.357 1.00 91.06 68 ALA A O 1
ATOM 556 N N . GLU A 1 69 ? 10.087 -34.170 -45.099 1.00 94.69 69 GLU A N 1
ATOM 557 C CA . GLU A 1 69 ? 9.777 -32.879 -44.468 1.00 94.69 69 GLU A CA 1
ATOM 558 C C . GLU A 1 69 ? 9.567 -33.023 -42.957 1.00 94.69 69 GLU A C 1
ATOM 560 O O . GLU A 1 69 ? 9.844 -32.085 -42.210 1.00 94.69 69 GLU A O 1
ATOM 565 N N . ILE A 1 70 ? 9.141 -34.198 -42.491 1.00 95.31 70 ILE A N 1
ATOM 566 C CA . ILE A 1 70 ? 8.971 -34.502 -41.068 1.00 95.31 70 ILE A CA 1
ATOM 567 C C . ILE A 1 70 ? 9.762 -35.770 -40.755 1.00 95.31 70 ILE A C 1
ATOM 569 O O . ILE A 1 70 ? 9.627 -36.777 -41.449 1.00 95.31 70 ILE A O 1
ATOM 573 N N . LEU A 1 71 ? 10.592 -35.730 -39.717 1.00 95.25 71 LEU A N 1
ATOM 574 C CA . LEU A 1 71 ? 11.338 -36.890 -39.238 1.00 95.25 71 LEU A CA 1
ATOM 575 C C . LEU A 1 71 ? 10.970 -37.162 -37.781 1.00 95.25 71 LEU A C 1
ATOM 577 O O . LEU A 1 71 ? 11.293 -36.359 -36.905 1.00 95.25 71 LEU A O 1
ATOM 581 N N . ASP A 1 72 ? 10.341 -38.308 -37.529 1.00 93.94 72 ASP A N 1
ATOM 582 C CA . ASP A 1 72 ? 10.019 -38.769 -36.179 1.00 93.94 72 ASP A CA 1
ATOM 583 C C . ASP A 1 72 ? 10.916 -39.945 -35.784 1.00 93.94 72 ASP A C 1
ATOM 585 O O . ASP A 1 72 ? 10.802 -41.051 -36.315 1.00 93.94 72 ASP A O 1
ATOM 589 N N . VAL A 1 73 ? 11.828 -39.685 -34.850 1.00 93.94 73 VAL A N 1
ATOM 590 C CA . VAL A 1 73 ? 12.758 -40.661 -34.267 1.00 93.94 73 VAL A CA 1
ATOM 591 C C . VAL A 1 73 ? 12.467 -40.931 -32.792 1.00 93.94 73 VAL A C 1
ATOM 593 O O . VAL A 1 73 ? 13.307 -41.521 -32.110 1.00 93.94 73 VAL A O 1
ATOM 596 N N . SER A 1 74 ? 11.305 -40.507 -32.298 1.00 93.88 74 SER A N 1
ATOM 597 C CA . SER A 1 74 ? 10.963 -40.519 -30.876 1.00 93.88 74 SER A CA 1
ATOM 598 C C . SER A 1 74 ? 10.967 -41.925 -30.262 1.00 93.88 74 SER A C 1
ATOM 600 O O . SER A 1 74 ? 10.790 -42.937 -30.943 1.00 93.88 74 SER A O 1
ATOM 602 N N . ASP A 1 75 ? 11.154 -41.996 -28.946 1.00 92.56 75 ASP A N 1
ATOM 603 C CA . ASP A 1 75 ? 11.135 -43.219 -28.139 1.00 92.56 75 ASP A CA 1
ATOM 604 C C . ASP A 1 75 ? 12.115 -44.299 -28.649 1.00 92.56 75 ASP A C 1
ATOM 606 O O . ASP A 1 75 ? 11.826 -45.501 -28.664 1.00 92.56 75 ASP A O 1
ATOM 610 N N . ASN A 1 76 ? 13.303 -43.867 -29.076 1.00 91.56 76 ASN A N 1
ATOM 611 C CA . ASN A 1 76 ? 14.429 -44.731 -29.415 1.00 91.56 76 ASN A CA 1
ATOM 612 C C . ASN A 1 76 ? 15.607 -44.470 -28.456 1.00 91.56 76 ASN A C 1
ATOM 614 O O . ASN A 1 76 ? 15.785 -43.344 -27.997 1.00 91.56 76 ASN A O 1
ATOM 618 N N . PRO A 1 77 ? 16.466 -45.462 -28.157 1.00 90.00 77 PRO A N 1
ATOM 619 C CA . PRO A 1 77 ? 17.670 -45.283 -27.338 1.00 90.00 77 PRO A CA 1
ATOM 620 C C . PRO A 1 77 ? 18.799 -44.503 -28.059 1.00 90.00 77 PRO A C 1
ATOM 622 O O . PRO A 1 77 ? 19.973 -44.850 -27.942 1.00 90.00 77 PRO A O 1
ATOM 625 N N . LEU A 1 78 ? 18.458 -43.438 -28.792 1.00 90.38 78 LEU A N 1
ATOM 626 C CA . LEU A 1 78 ? 19.388 -42.571 -29.514 1.00 90.38 78 LEU A CA 1
ATOM 627 C C . LEU A 1 78 ? 20.169 -41.672 -28.553 1.00 90.38 78 LEU A C 1
ATOM 629 O O . LEU A 1 78 ? 19.584 -40.870 -27.829 1.00 90.38 78 LEU A O 1
ATOM 633 N N . VAL A 1 79 ? 21.499 -41.770 -28.592 1.00 89.81 79 VAL A N 1
ATOM 634 C CA . VAL A 1 79 ? 22.394 -40.967 -27.736 1.00 89.81 79 VAL A CA 1
ATOM 635 C C . VAL A 1 79 ? 22.772 -39.627 -28.381 1.00 89.81 79 VAL A C 1
ATOM 637 O O . VAL A 1 79 ? 23.108 -38.673 -27.680 1.00 89.81 79 VAL A O 1
ATOM 640 N N . ALA A 1 80 ? 22.716 -39.524 -29.711 1.00 91.12 80 ALA A N 1
ATOM 641 C CA . ALA A 1 80 ? 23.116 -38.317 -30.428 1.00 91.12 80 ALA A CA 1
ATOM 642 C C . ALA A 1 80 ? 22.363 -38.128 -31.750 1.00 91.12 80 ALA A C 1
ATOM 644 O O . ALA A 1 80 ? 21.931 -39.096 -32.381 1.00 91.12 80 ALA A O 1
ATOM 645 N N . ILE A 1 81 ? 22.280 -36.872 -32.196 1.00 92.25 81 ILE A N 1
ATOM 646 C CA . ILE A 1 81 ? 21.864 -36.513 -33.557 1.00 92.25 81 ILE A CA 1
ATOM 647 C C . ILE A 1 81 ? 23.131 -36.317 -34.405 1.00 92.25 81 ILE A C 1
ATOM 649 O O . ILE A 1 81 ? 23.895 -35.384 -34.133 1.00 92.25 81 ILE A O 1
ATOM 653 N N . PRO A 1 82 ? 23.385 -37.174 -35.414 1.00 92.81 82 PRO A N 1
ATOM 654 C CA . PRO A 1 82 ? 24.635 -37.170 -36.171 1.00 92.81 82 PRO A CA 1
ATOM 655 C C . PRO A 1 82 ? 24.710 -36.019 -37.181 1.00 92.81 82 PRO A C 1
ATOM 657 O O . PRO A 1 82 ? 23.700 -35.435 -37.571 1.00 92.81 82 PRO A O 1
ATOM 660 N N . ALA A 1 83 ? 25.922 -35.730 -37.665 1.00 91.12 83 ALA A N 1
ATOM 661 C CA . ALA A 1 83 ? 26.163 -34.664 -38.642 1.00 91.12 83 ALA A CA 1
ATOM 662 C C . ALA A 1 83 ? 25.457 -34.893 -39.993 1.00 91.12 83 ALA A C 1
ATOM 664 O O . ALA A 1 83 ? 25.143 -33.931 -40.697 1.00 91.12 83 ALA A O 1
ATOM 665 N N . ASP A 1 84 ? 25.165 -36.152 -40.335 1.00 92.50 84 ASP A N 1
ATOM 666 C CA . ASP A 1 84 ? 24.451 -36.536 -41.556 1.00 92.50 84 ASP A CA 1
ATOM 667 C C . ASP A 1 84 ? 23.010 -36.013 -41.622 1.00 92.50 84 ASP A C 1
ATOM 669 O O . ASP A 1 84 ? 22.434 -35.985 -42.712 1.00 92.50 84 ASP A O 1
ATOM 673 N N . ILE A 1 85 ? 22.449 -35.521 -40.505 1.00 92.62 85 ILE A N 1
ATOM 674 C CA . ILE A 1 85 ? 21.145 -34.840 -40.485 1.00 92.62 85 ILE A CA 1
ATOM 675 C C . ILE A 1 85 ? 21.093 -33.677 -41.485 1.00 92.62 85 ILE A C 1
ATOM 677 O O . ILE A 1 85 ? 20.051 -33.427 -42.083 1.00 92.62 85 ILE A O 1
ATOM 681 N N . ALA A 1 86 ? 22.240 -33.039 -41.753 1.00 90.50 86 ALA A N 1
ATOM 682 C CA . ALA A 1 86 ? 22.384 -31.962 -42.728 1.00 90.50 86 ALA A CA 1
ATOM 683 C C . ALA A 1 86 ? 22.016 -32.354 -44.170 1.00 90.50 86 ALA A C 1
ATOM 685 O O . ALA A 1 86 ? 21.827 -31.474 -45.009 1.00 90.50 86 ALA A O 1
ATOM 686 N N . ASN A 1 87 ? 21.936 -33.652 -44.486 1.00 91.81 87 ASN A N 1
ATOM 687 C CA . ASN A 1 87 ? 21.504 -34.121 -45.802 1.00 91.81 87 ASN A CA 1
ATOM 688 C C . ASN A 1 87 ? 19.987 -33.972 -46.017 1.00 91.81 87 ASN A C 1
ATOM 690 O O . ASN A 1 87 ? 19.538 -33.963 -47.164 1.00 91.81 87 ASN A O 1
ATOM 694 N N . LEU A 1 88 ? 19.204 -33.815 -44.943 1.00 91.75 88 LEU A N 1
ATOM 695 C CA . LEU A 1 88 ? 17.756 -33.605 -44.980 1.00 91.75 88 LEU A CA 1
ATOM 696 C C . LEU A 1 88 ? 17.427 -32.107 -45.074 1.00 91.75 88 LEU A C 1
ATOM 698 O O . LEU A 1 88 ? 16.824 -31.518 -44.183 1.00 91.75 88 LEU A O 1
ATOM 702 N N . TYR A 1 89 ? 17.848 -31.457 -46.158 1.00 86.25 89 TYR A N 1
ATOM 703 C CA . TYR A 1 89 ? 17.721 -29.999 -46.308 1.00 86.25 89 TYR A CA 1
ATOM 704 C C . TYR A 1 89 ? 16.270 -29.492 -46.395 1.00 86.25 89 TYR A C 1
ATOM 706 O O . TYR A 1 89 ? 16.037 -28.321 -46.109 1.00 86.25 89 TYR A O 1
ATOM 714 N N . ASN A 1 90 ? 15.306 -30.348 -46.760 1.00 90.06 90 ASN A N 1
ATOM 715 C CA . ASN A 1 90 ? 13.872 -30.024 -46.781 1.00 90.06 90 ASN A CA 1
ATOM 716 C C . ASN A 1 90 ? 13.170 -30.249 -45.432 1.00 90.06 90 ASN A C 1
ATOM 718 O O . ASN A 1 90 ? 11.963 -30.031 -45.342 1.00 90.06 90 ASN A O 1
ATOM 722 N N . LEU A 1 91 ? 13.894 -30.700 -44.401 1.00 94.44 91 LEU A N 1
ATOM 723 C CA . LEU A 1 91 ? 13.308 -31.019 -43.106 1.00 94.44 91 LEU A CA 1
ATOM 724 C C . LEU A 1 91 ? 12.699 -29.761 -42.475 1.00 94.44 91 LEU A C 1
ATOM 726 O O . LEU A 1 91 ? 13.390 -28.762 -42.282 1.00 94.44 91 LEU A O 1
ATOM 730 N N . LYS A 1 92 ? 11.408 -29.832 -42.150 1.00 94.94 92 LYS A N 1
ATOM 731 C CA . LYS A 1 92 ? 10.610 -28.782 -41.506 1.00 94.94 92 LYS A CA 1
ATOM 732 C C . LYS A 1 92 ? 10.322 -29.083 -40.043 1.00 94.94 92 LYS A C 1
ATOM 734 O O . LYS A 1 92 ? 10.219 -28.148 -39.248 1.00 94.94 92 LYS A O 1
ATOM 739 N N . GLU A 1 93 ? 10.185 -30.356 -39.690 1.00 95.94 93 GLU A N 1
ATOM 740 C CA . GLU A 1 93 ? 9.854 -30.794 -38.336 1.00 95.94 93 GLU A CA 1
ATOM 741 C C . GLU A 1 93 ? 10.691 -32.011 -37.935 1.00 95.94 93 GLU A C 1
ATOM 743 O O . GLU A 1 93 ? 10.806 -32.982 -38.683 1.00 95.94 93 GLU A O 1
ATOM 748 N N . MET A 1 94 ? 11.283 -31.954 -36.744 1.00 94.81 94 MET A N 1
ATOM 749 C CA . MET A 1 94 ? 12.036 -33.062 -36.162 1.00 94.81 94 MET A CA 1
ATOM 750 C C . MET A 1 94 ? 11.463 -33.411 -34.790 1.00 94.81 94 MET A C 1
ATOM 752 O O . MET A 1 94 ? 11.528 -32.595 -33.870 1.00 94.81 94 MET A O 1
ATOM 756 N N . LYS A 1 95 ? 10.937 -34.631 -34.652 1.00 95.25 95 LYS A N 1
ATOM 757 C CA . LYS A 1 95 ? 10.454 -35.185 -33.383 1.00 95.25 95 LYS A CA 1
ATOM 758 C C . LYS A 1 95 ? 11.478 -36.187 -32.870 1.00 95.25 95 LYS A C 1
ATOM 760 O O . LYS A 1 95 ? 11.742 -37.201 -33.513 1.00 95.25 95 LYS A O 1
ATOM 765 N N . ALA A 1 96 ? 12.100 -35.882 -31.743 1.00 93.25 96 ALA A N 1
ATOM 766 C CA . ALA A 1 96 ? 13.125 -36.707 -31.117 1.00 93.25 96 ALA A CA 1
ATOM 767 C C . ALA A 1 96 ? 12.857 -36.857 -29.614 1.00 93.25 96 ALA A C 1
ATOM 769 O O . ALA A 1 96 ? 13.783 -36.853 -28.797 1.00 93.25 96 ALA A O 1
ATOM 770 N N . GLY A 1 97 ? 11.577 -36.957 -29.250 1.00 92.56 97 GLY A N 1
ATOM 771 C CA . GLY A 1 97 ? 11.149 -37.042 -27.864 1.00 92.56 97 GLY A CA 1
ATOM 772 C C . GLY A 1 97 ? 11.423 -38.421 -27.260 1.00 92.56 97 GLY A C 1
ATOM 773 O O . GLY A 1 97 ? 11.343 -39.429 -27.950 1.00 92.56 97 GLY A O 1
ATOM 774 N N . GLY A 1 98 ? 11.731 -38.510 -25.968 1.00 89.19 98 GLY A N 1
ATOM 775 C CA . GLY A 1 98 ? 11.906 -39.799 -25.279 1.00 89.19 98 GLY A CA 1
ATOM 776 C C . GLY A 1 98 ? 13.182 -40.552 -25.653 1.00 89.19 98 GLY A C 1
ATOM 777 O O . GLY A 1 98 ? 13.254 -41.769 -25.470 1.00 89.19 98 GLY A O 1
ATOM 778 N N . CYS A 1 99 ? 14.182 -39.839 -26.163 1.00 90.19 99 CYS A N 1
ATOM 779 C CA . CYS A 1 99 ? 15.503 -40.380 -26.440 1.00 90.19 99 CYS A CA 1
ATOM 780 C C . CYS A 1 99 ? 16.477 -40.046 -25.282 1.00 90.19 99 CYS A C 1
ATOM 782 O O . CYS A 1 99 ? 16.250 -39.128 -24.493 1.00 90.19 99 CYS A O 1
ATOM 784 N N . PRO A 1 100 ? 17.572 -40.793 -25.087 1.00 88.12 100 PRO A N 1
ATOM 785 C CA . PRO A 1 100 ? 18.664 -40.389 -24.206 1.00 88.12 100 PRO A CA 1
ATOM 786 C C . PRO A 1 100 ? 19.659 -39.470 -24.943 1.00 88.12 100 PRO A C 1
ATOM 788 O O . PRO A 1 100 ? 20.865 -39.707 -24.884 1.00 88.12 100 PRO A O 1
ATOM 791 N N . ILE A 1 101 ? 19.179 -38.439 -25.660 1.00 89.50 101 ILE A N 1
ATOM 792 C CA . ILE A 1 101 ? 20.060 -37.566 -26.450 1.00 89.50 101 ILE A CA 1
ATOM 793 C C . ILE A 1 101 ? 20.920 -36.727 -25.511 1.00 89.50 101 ILE A C 1
ATOM 795 O O . ILE A 1 101 ? 20.420 -35.997 -24.653 1.00 89.50 101 ILE A O 1
ATOM 799 N N . LYS A 1 102 ? 22.230 -36.823 -25.716 1.00 85.94 102 LYS A N 1
ATOM 800 C CA . LYS A 1 102 ? 23.245 -36.016 -25.048 1.00 85.94 102 LYS A CA 1
ATOM 801 C C . LYS A 1 102 ? 23.827 -34.962 -25.986 1.00 85.94 102 LYS A C 1
ATOM 803 O O . LYS A 1 102 ? 23.996 -33.818 -25.579 1.00 85.94 102 LYS A O 1
ATOM 808 N N . ASP A 1 103 ? 24.108 -35.348 -27.232 1.00 84.56 103 ASP A N 1
ATOM 809 C CA . ASP A 1 103 ? 24.840 -34.518 -28.189 1.00 84.56 103 ASP A CA 1
ATOM 810 C C . ASP A 1 103 ? 24.000 -34.252 -29.451 1.00 84.56 103 ASP A C 1
ATOM 812 O O . ASP A 1 103 ? 23.537 -35.175 -30.127 1.00 84.56 103 ASP A O 1
ATOM 816 N N . ILE A 1 104 ? 23.825 -32.976 -29.800 1.00 90.12 104 ILE A N 1
ATOM 817 C CA . ILE A 1 104 ? 23.171 -32.539 -31.042 1.00 90.12 104 ILE A CA 1
ATOM 818 C C . ILE A 1 104 ? 24.249 -31.936 -31.947 1.00 90.12 104 ILE A C 1
ATOM 820 O O . ILE A 1 104 ? 24.913 -30.974 -31.565 1.00 90.12 104 ILE A O 1
ATOM 824 N N . SER A 1 105 ? 24.448 -32.494 -33.146 1.00 89.94 105 SER A N 1
ATOM 825 C CA . SER A 1 105 ? 25.466 -31.990 -34.075 1.00 89.94 105 SER A CA 1
ATOM 826 C C . SER A 1 105 ? 25.173 -30.560 -34.544 1.00 89.94 105 SER A C 1
ATOM 828 O O . SER A 1 105 ? 24.066 -30.255 -34.985 1.00 89.94 105 SER A O 1
ATOM 830 N N . GLU A 1 106 ? 26.202 -29.707 -34.586 1.00 88.88 106 GLU A N 1
ATOM 831 C CA . GLU A 1 106 ? 26.129 -28.357 -35.170 1.00 88.88 106 GLU A CA 1
ATOM 832 C C . GLU A 1 106 ? 25.672 -28.342 -36.639 1.00 88.88 106 GLU A C 1
ATOM 834 O O . GLU A 1 106 ? 25.199 -27.318 -37.145 1.00 88.88 106 GLU A O 1
ATOM 839 N N . ALA A 1 107 ? 25.799 -29.473 -37.340 1.00 90.12 107 ALA A N 1
ATOM 840 C CA . ALA A 1 107 ? 25.358 -29.621 -38.720 1.00 90.12 107 ALA A CA 1
ATOM 841 C C . ALA A 1 107 ? 23.833 -29.468 -38.882 1.00 90.12 107 ALA A C 1
ATOM 843 O O . ALA A 1 107 ? 23.386 -29.175 -39.990 1.00 90.12 107 ALA A O 1
ATOM 844 N N . ILE A 1 108 ? 23.052 -29.576 -37.795 1.00 90.25 108 ILE A N 1
ATOM 845 C CA . ILE A 1 108 ? 21.599 -29.335 -37.793 1.00 90.25 108 ILE A CA 1
ATOM 846 C C . ILE A 1 108 ? 21.234 -27.945 -38.334 1.00 90.25 108 ILE A C 1
ATOM 848 O O . ILE A 1 108 ? 20.205 -27.778 -38.977 1.00 90.25 108 ILE A O 1
ATOM 852 N N . SER A 1 109 ? 22.135 -26.968 -38.178 1.00 87.00 109 SER A N 1
ATOM 853 C CA . SER A 1 109 ? 21.997 -25.605 -38.710 1.00 87.00 109 SER A CA 1
ATOM 854 C C . SER A 1 109 ? 21.917 -25.514 -40.242 1.00 87.00 109 SER A C 1
ATOM 856 O O . SER A 1 109 ? 21.547 -24.468 -40.773 1.00 87.00 109 SER A O 1
ATOM 858 N N . ARG A 1 110 ? 22.273 -26.583 -40.970 1.00 89.19 110 ARG A N 1
ATOM 859 C CA . ARG A 1 110 ? 22.184 -26.649 -42.440 1.00 89.19 110 ARG A CA 1
ATOM 860 C C . ARG A 1 110 ? 20.783 -26.994 -42.941 1.00 89.19 110 ARG A C 1
ATOM 862 O O . ARG A 1 110 ? 20.494 -26.754 -44.111 1.00 89.19 110 ARG A O 1
ATOM 869 N N . CYS A 1 111 ? 19.916 -27.514 -42.078 1.00 90.50 111 CYS A N 1
ATOM 870 C CA . CYS A 1 111 ? 18.521 -27.780 -42.402 1.00 90.50 111 CYS A CA 1
ATOM 871 C C . CYS A 1 111 ? 17.719 -26.476 -42.281 1.00 90.50 111 CYS A C 1
ATOM 873 O O . CYS A 1 111 ? 17.013 -26.248 -41.304 1.00 90.50 111 CYS A O 1
ATOM 875 N N . ALA A 1 112 ? 17.892 -25.583 -43.259 1.00 85.38 112 ALA A N 1
ATOM 876 C CA . ALA A 1 112 ? 17.438 -24.192 -43.184 1.00 85.38 112 ALA A CA 1
ATOM 877 C C . ALA A 1 112 ? 15.919 -24.022 -42.991 1.00 85.38 112 ALA A C 1
ATOM 879 O O . ALA A 1 112 ? 15.501 -22.981 -42.493 1.00 85.38 112 ALA A O 1
ATOM 880 N N . HIS A 1 113 ? 15.128 -25.036 -43.357 1.00 91.44 113 HIS A N 1
ATOM 881 C CA . HIS A 1 113 ? 13.667 -25.025 -43.297 1.00 91.44 113 HIS A CA 1
ATOM 882 C C . HIS A 1 113 ? 13.080 -25.581 -41.996 1.00 91.44 113 HIS A C 1
ATOM 884 O O . HIS A 1 113 ? 11.854 -25.626 -41.871 1.00 91.44 113 HIS A O 1
ATOM 890 N N . ILE A 1 114 ? 13.912 -26.003 -41.030 1.00 94.62 114 ILE A N 1
ATOM 891 C CA . ILE A 1 114 ? 13.382 -26.527 -39.771 1.00 94.62 114 ILE A CA 1
ATOM 892 C C . ILE A 1 114 ? 12.645 -25.410 -39.040 1.00 94.62 114 ILE A C 1
ATOM 894 O O . ILE A 1 114 ? 13.231 -24.409 -38.632 1.00 94.62 114 ILE A O 1
ATOM 898 N N . SER A 1 115 ? 11.355 -25.651 -38.839 1.00 94.75 115 SER A N 1
ATOM 899 C CA . SER A 1 115 ? 10.424 -24.766 -38.155 1.00 94.75 115 SER A CA 1
ATOM 900 C C . SER A 1 115 ? 10.001 -25.283 -36.785 1.00 94.75 115 SER A C 1
ATOM 902 O O . SER A 1 115 ? 9.679 -24.478 -35.908 1.00 94.75 115 SER A O 1
ATOM 904 N N . LYS A 1 116 ? 10.046 -26.605 -36.574 1.00 96.38 116 LYS A N 1
ATOM 905 C CA . LYS A 1 116 ? 9.674 -27.239 -35.308 1.00 96.38 116 LYS A CA 1
ATOM 906 C C . LYS A 1 116 ? 10.683 -28.297 -34.875 1.00 96.38 116 LYS A C 1
ATOM 908 O O . LYS A 1 116 ? 11.073 -29.155 -35.667 1.00 96.38 116 LYS A O 1
ATOM 913 N N . MET A 1 117 ? 11.064 -28.255 -33.605 1.00 95.00 117 MET A N 1
ATOM 914 C CA . MET A 1 117 ? 11.887 -29.279 -32.965 1.00 95.00 117 MET A CA 1
ATOM 915 C C . MET A 1 117 ? 11.260 -29.713 -31.642 1.00 95.00 117 MET A C 1
ATOM 917 O O . MET A 1 117 ? 11.004 -28.883 -30.769 1.00 95.00 117 MET A O 1
ATOM 921 N N . ASP A 1 118 ? 11.048 -31.013 -31.480 1.00 94.69 118 ASP A N 1
ATOM 922 C CA . ASP A 1 118 ? 10.615 -31.616 -30.222 1.00 94.69 118 ASP A CA 1
ATOM 923 C C . ASP A 1 118 ? 11.745 -32.477 -29.648 1.00 94.69 118 ASP A C 1
ATOM 925 O O . ASP A 1 118 ? 12.099 -33.521 -30.198 1.00 94.69 118 ASP A O 1
ATOM 929 N N . PHE A 1 119 ? 12.312 -32.014 -28.534 1.00 93.31 119 PHE A N 1
ATOM 930 C CA . PHE A 1 119 ? 13.319 -32.714 -27.743 1.00 93.31 119 PHE A CA 1
ATOM 931 C C . PHE A 1 119 ? 12.780 -33.121 -26.367 1.00 93.31 119 PHE A C 1
ATOM 933 O O . PHE A 1 119 ? 13.562 -33.342 -25.443 1.00 93.31 119 PHE A O 1
ATOM 940 N N . SER A 1 120 ? 11.463 -33.237 -26.201 1.00 93.44 120 SER A N 1
ATOM 941 C CA . SER A 1 120 ? 10.848 -33.602 -24.925 1.00 93.44 120 SER A CA 1
ATOM 942 C C . SER A 1 120 ? 11.343 -34.952 -24.384 1.00 93.44 120 SER A C 1
ATOM 944 O O . SER A 1 120 ? 11.795 -35.823 -25.121 1.00 93.44 120 SER A O 1
ATOM 946 N N . ARG A 1 121 ? 11.280 -35.169 -23.069 1.00 91.88 121 ARG A N 1
ATOM 947 C CA . ARG A 1 121 ? 11.698 -36.412 -22.397 1.00 91.88 121 ARG A CA 1
ATOM 948 C C . ARG A 1 121 ? 13.154 -36.824 -22.685 1.00 91.88 121 ARG A C 1
ATOM 950 O O . ARG A 1 121 ? 13.451 -38.018 -22.705 1.00 91.88 121 ARG A O 1
ATOM 957 N N . ASN A 1 122 ? 14.061 -35.862 -22.886 1.00 90.94 122 ASN A N 1
ATOM 958 C CA . ASN A 1 122 ? 15.501 -36.103 -23.051 1.00 90.94 122 ASN A CA 1
ATOM 959 C C . ASN A 1 122 ? 16.284 -35.594 -21.819 1.00 90.94 122 ASN A C 1
ATOM 961 O O . ASN A 1 122 ? 16.750 -34.454 -21.798 1.00 90.94 122 ASN A O 1
ATOM 965 N N . PRO A 1 123 ? 16.489 -36.423 -20.778 1.00 85.75 123 PRO A N 1
ATOM 966 C CA . PRO A 1 123 ? 17.046 -35.982 -19.493 1.00 85.75 123 PRO A CA 1
ATOM 967 C C . PRO A 1 123 ? 18.545 -35.636 -19.515 1.00 85.75 123 PRO A C 1
ATOM 969 O O . PRO A 1 123 ? 19.098 -35.277 -18.477 1.00 85.75 123 PRO A O 1
ATOM 972 N N . GLN A 1 124 ? 19.228 -35.846 -20.644 1.00 84.88 124 GLN A N 1
ATOM 973 C CA . GLN A 1 124 ? 20.671 -35.628 -20.796 1.00 84.88 124 GLN A CA 1
ATOM 974 C C . GLN A 1 124 ? 21.012 -34.366 -21.601 1.00 84.88 124 GLN A C 1
ATOM 976 O O . GLN A 1 124 ? 22.193 -34.030 -21.701 1.00 84.88 124 GLN A O 1
ATOM 981 N N . ILE A 1 125 ? 20.012 -33.645 -22.120 1.00 84.31 125 ILE A N 1
ATOM 982 C CA . ILE A 1 125 ? 20.229 -32.378 -22.822 1.00 84.31 125 ILE A CA 1
ATOM 983 C C . ILE A 1 125 ? 20.600 -31.305 -21.799 1.00 84.31 125 ILE A C 1
ATOM 985 O O . ILE A 1 125 ? 19.777 -30.882 -20.991 1.00 84.31 125 ILE A O 1
ATOM 989 N N . SER A 1 126 ? 21.850 -30.850 -21.849 1.00 74.94 126 SER A N 1
ATOM 990 C CA . SER A 1 126 ? 22.349 -29.734 -21.034 1.00 74.94 126 SER A CA 1
ATOM 991 C C . SER A 1 126 ? 22.638 -28.473 -21.852 1.00 74.94 126 SER A C 1
ATOM 993 O O . SER A 1 126 ? 22.641 -27.375 -21.298 1.00 74.94 126 SER A O 1
ATOM 995 N N . ALA A 1 127 ? 22.858 -28.608 -23.164 1.00 77.94 127 ALA A N 1
ATOM 996 C CA . ALA A 1 127 ? 23.149 -27.507 -24.074 1.00 77.94 127 ALA A CA 1
ATOM 997 C C . ALA A 1 127 ? 22.530 -27.744 -25.459 1.00 77.94 127 ALA A C 1
ATOM 999 O O . ALA A 1 127 ? 22.377 -28.882 -25.900 1.00 77.94 127 ALA A O 1
ATOM 1000 N N . LEU A 1 128 ? 22.213 -26.649 -26.153 1.00 84.31 128 LEU A N 1
ATOM 1001 C CA . LEU A 1 128 ? 21.858 -26.646 -27.571 1.00 84.31 128 LEU A CA 1
ATOM 1002 C C . LEU A 1 128 ? 23.037 -26.083 -28.390 1.00 84.31 128 LEU A C 1
ATOM 1004 O O . LEU A 1 128 ? 23.701 -25.153 -27.912 1.00 84.31 128 LEU A O 1
ATOM 1008 N N . PRO A 1 129 ? 23.311 -26.606 -29.602 1.00 83.50 129 PRO A N 1
ATOM 1009 C CA . PRO A 1 129 ? 24.408 -26.122 -30.435 1.00 83.50 129 PRO A CA 1
ATOM 1010 C C . PRO A 1 129 ? 24.251 -24.635 -30.781 1.00 83.50 129 PRO A C 1
ATOM 1012 O O . PRO A 1 129 ? 23.197 -24.209 -31.252 1.00 83.50 129 PRO A O 1
ATOM 1015 N N . GLU A 1 130 ? 25.320 -23.847 -30.610 1.00 82.94 130 GLU A N 1
ATOM 1016 C CA . GLU A 1 130 ? 25.339 -22.395 -30.890 1.00 82.94 130 GLU A CA 1
ATOM 1017 C C . GLU A 1 130 ? 24.890 -22.064 -32.318 1.00 82.94 130 GLU A C 1
ATOM 1019 O O . GLU A 1 130 ? 24.249 -21.046 -32.577 1.00 82.94 130 GLU A O 1
ATOM 1024 N N . THR A 1 131 ? 25.180 -22.959 -33.262 1.00 85.06 131 THR A N 1
ATOM 1025 C CA . THR A 1 131 ? 24.831 -22.803 -34.674 1.00 85.06 131 THR A CA 1
ATOM 1026 C C . THR A 1 131 ? 23.325 -22.859 -34.947 1.00 85.06 131 THR A C 1
ATOM 1028 O O . THR A 1 131 ? 22.917 -22.448 -36.036 1.00 85.06 131 THR A O 1
ATOM 1031 N N . MET A 1 132 ? 22.486 -23.279 -33.987 1.00 88.19 132 MET A N 1
ATOM 1032 C CA . MET A 1 132 ? 21.019 -23.264 -34.121 1.00 88.19 132 MET A CA 1
ATOM 1033 C C . MET A 1 132 ? 20.452 -21.862 -34.351 1.00 88.19 132 MET A C 1
ATOM 1035 O O . MET A 1 132 ? 19.416 -21.738 -34.995 1.00 88.19 132 MET A O 1
ATOM 1039 N N . VAL A 1 133 ? 21.162 -20.803 -33.947 1.00 85.25 133 VAL A N 1
ATOM 1040 C CA . VAL A 1 133 ? 20.793 -19.407 -34.253 1.00 85.25 133 VAL A CA 1
ATOM 1041 C C . VAL A 1 133 ? 20.677 -19.124 -35.759 1.00 85.25 133 VAL A C 1
ATOM 1043 O O . VAL A 1 133 ? 20.056 -18.150 -36.176 1.00 85.25 133 VAL A O 1
ATOM 1046 N N . ARG A 1 134 ? 21.271 -19.974 -36.608 1.00 86.56 134 ARG A N 1
ATOM 1047 C CA . ARG A 1 134 ? 21.197 -19.857 -38.072 1.00 86.56 134 ARG A CA 1
ATOM 1048 C C . ARG A 1 134 ? 19.884 -20.380 -38.658 1.00 86.56 134 ARG A C 1
ATOM 1050 O O . ARG A 1 134 ? 19.626 -20.119 -39.833 1.00 86.56 134 ARG A O 1
ATOM 1057 N N . LEU A 1 135 ? 19.076 -21.100 -37.879 1.00 89.25 135 LEU A N 1
ATOM 1058 C CA . LEU A 1 135 ? 17.783 -21.635 -38.301 1.00 89.25 135 LEU A CA 1
ATOM 1059 C C . LEU A 1 135 ? 16.735 -20.520 -38.293 1.00 89.25 135 LEU A C 1
ATOM 1061 O O . LEU A 1 135 ? 16.053 -20.289 -37.301 1.00 89.25 135 LEU A O 1
ATOM 1065 N N . LYS A 1 136 ? 16.631 -19.801 -39.412 1.00 86.94 136 LYS A N 1
ATOM 1066 C CA . LYS A 1 136 ? 15.767 -18.615 -39.537 1.00 86.94 136 LYS A CA 1
ATOM 1067 C C . LYS A 1 136 ? 14.269 -18.931 -39.505 1.00 86.94 136 LYS A C 1
ATOM 1069 O O . LYS A 1 136 ? 13.485 -18.040 -39.192 1.00 86.94 136 LYS A O 1
ATOM 1074 N N . ASP A 1 137 ? 13.897 -20.171 -39.811 1.00 92.00 137 ASP A N 1
ATOM 1075 C CA . ASP A 1 137 ? 12.504 -20.620 -39.853 1.00 92.00 137 ASP A CA 1
ATOM 1076 C C . ASP A 1 137 ? 12.048 -21.261 -38.527 1.00 92.00 137 ASP A C 1
ATOM 1078 O O . ASP A 1 137 ? 10.867 -21.582 -38.390 1.00 92.00 137 ASP A O 1
ATOM 1082 N N . LEU A 1 138 ? 12.949 -21.429 -37.543 1.00 94.38 138 LEU A N 1
ATOM 1083 C CA . LEU A 1 138 ? 12.672 -22.127 -36.285 1.00 94.38 138 LEU A CA 1
ATOM 1084 C C . LEU A 1 138 ? 11.720 -21.319 -35.399 1.00 94.38 138 LEU A C 1
ATOM 1086 O O . LEU A 1 138 ? 12.096 -20.277 -34.863 1.00 94.38 138 LEU A O 1
ATOM 1090 N N . LYS A 1 139 ? 10.503 -21.839 -35.222 1.00 95.88 139 LYS A N 1
ATOM 1091 C CA . LYS A 1 139 ? 9.400 -21.198 -34.491 1.00 95.88 139 LYS A CA 1
ATOM 1092 C C . LYS A 1 139 ? 8.961 -21.968 -33.252 1.00 95.88 139 LYS A C 1
ATOM 1094 O O . LYS A 1 139 ? 8.466 -21.346 -32.319 1.00 95.88 139 LYS A O 1
ATOM 1099 N N . TYR A 1 140 ? 9.114 -23.289 -33.234 1.00 97.00 140 TYR A N 1
ATOM 1100 C CA . TYR A 1 140 ? 8.645 -24.154 -32.149 1.00 97.00 140 TYR A CA 1
ATOM 1101 C C . TYR A 1 140 ? 9.797 -24.974 -31.576 1.00 97.00 140 TYR A C 1
ATOM 1103 O O . TYR A 1 140 ? 10.490 -25.673 -32.322 1.00 97.00 140 TYR A O 1
ATOM 1111 N N . ILE A 1 141 ? 9.960 -24.928 -30.255 1.00 95.62 141 ILE A N 1
ATOM 1112 C CA . ILE A 1 141 ? 10.890 -25.785 -29.517 1.00 95.62 141 ILE A CA 1
ATOM 1113 C C . ILE A 1 141 ? 10.175 -26.359 -28.292 1.00 95.62 141 ILE A C 1
ATOM 1115 O O . ILE A 1 141 ? 9.662 -25.602 -27.467 1.00 95.62 141 ILE A O 1
ATOM 1119 N N . SER A 1 142 ? 10.193 -27.685 -28.136 1.00 95.62 142 SER A N 1
ATOM 1120 C CA . SER A 1 142 ? 9.817 -28.344 -26.878 1.00 95.62 142 SER A CA 1
ATOM 1121 C C . SER A 1 142 ? 11.029 -28.980 -26.201 1.00 95.62 142 SER A C 1
ATOM 1123 O O . SER A 1 142 ? 11.781 -29.742 -26.807 1.00 95.62 142 SER A O 1
ATOM 1125 N N . LEU A 1 143 ? 11.202 -28.649 -24.923 1.00 93.38 143 LEU A N 1
ATOM 1126 C CA . LEU A 1 143 ? 12.179 -29.191 -23.979 1.00 93.38 143 LEU A CA 1
ATOM 1127 C C . LEU A 1 143 ? 11.460 -29.679 -22.706 1.00 93.38 143 LEU A C 1
ATOM 1129 O O . LEU A 1 143 ? 11.987 -29.589 -21.591 1.00 93.38 143 LEU A O 1
ATOM 1133 N N . SER A 1 144 ? 10.223 -30.156 -22.864 1.00 94.62 144 SER A N 1
ATOM 1134 C CA . SER A 1 144 ? 9.413 -30.689 -21.767 1.00 94.62 144 SER A CA 1
ATOM 1135 C C . SER A 1 144 ? 10.043 -31.953 -21.174 1.00 94.62 144 SER A C 1
ATOM 1137 O O . SER A 1 144 ? 10.499 -32.810 -21.920 1.00 94.62 144 SER A O 1
ATOM 1139 N N . ASP A 1 145 ? 10.046 -32.115 -19.849 1.00 92.81 145 ASP A N 1
ATOM 1140 C CA . ASP A 1 145 ? 10.542 -33.324 -19.159 1.00 92.81 145 ASP A CA 1
ATOM 1141 C C . ASP A 1 145 ? 12.019 -33.667 -19.475 1.00 92.81 145 ASP A C 1
ATOM 1143 O O . ASP A 1 145 ? 12.420 -34.826 -19.591 1.00 92.81 145 ASP A O 1
ATOM 1147 N N . CYS A 1 146 ? 12.864 -32.641 -19.616 1.00 90.69 146 CYS A N 1
ATOM 1148 C CA . CYS A 1 146 ? 14.305 -32.782 -19.865 1.00 90.69 146 CYS A CA 1
ATOM 1149 C C . CYS A 1 146 ? 15.159 -32.700 -18.587 1.00 90.69 146 CYS A C 1
ATOM 1151 O O . CYS A 1 146 ? 16.385 -32.688 -18.659 1.00 90.69 146 CYS A O 1
ATOM 1153 N N . LYS A 1 147 ? 14.532 -32.662 -17.401 1.00 87.94 147 LYS A N 1
ATOM 1154 C CA . LYS A 1 147 ? 15.196 -32.508 -16.087 1.00 87.94 147 LYS A CA 1
ATOM 1155 C C . LYS A 1 147 ? 16.094 -31.265 -15.990 1.00 87.94 147 LYS A C 1
ATOM 1157 O O . LYS A 1 147 ? 17.107 -31.275 -15.290 1.00 87.94 147 LYS A O 1
ATOM 1162 N N . LEU A 1 148 ? 15.721 -30.190 -16.680 1.00 86.88 148 LEU A N 1
ATOM 1163 C CA . LEU A 1 148 ? 16.468 -28.936 -16.677 1.00 86.88 148 LEU A CA 1
ATOM 1164 C C . LEU A 1 148 ? 16.355 -28.241 -15.313 1.00 86.88 148 LEU A C 1
ATOM 1166 O O . LEU A 1 148 ? 15.254 -28.031 -14.806 1.00 86.88 148 LEU A O 1
ATOM 1170 N N . ASN A 1 149 ? 17.499 -27.844 -14.751 1.00 86.19 149 ASN A N 1
ATOM 1171 C CA . ASN A 1 149 ? 17.577 -26.962 -13.575 1.00 86.19 149 ASN A CA 1
ATOM 1172 C C . ASN A 1 149 ? 17.802 -25.490 -13.969 1.00 86.19 149 ASN A C 1
ATOM 1174 O O . ASN A 1 149 ? 17.559 -24.588 -13.174 1.00 86.19 149 ASN A O 1
ATOM 1178 N N . SER A 1 150 ? 18.264 -25.250 -15.198 1.00 86.25 150 SER A N 1
ATOM 1179 C CA . SER A 1 150 ? 18.468 -23.936 -15.813 1.00 86.25 150 SER A CA 1
ATOM 1180 C C . SER A 1 150 ? 18.287 -24.053 -17.328 1.00 86.25 150 SER A C 1
ATOM 1182 O O . SER A 1 150 ? 18.440 -25.143 -17.883 1.00 86.25 150 SER A O 1
ATOM 1184 N N . LEU A 1 151 ? 17.986 -22.944 -18.007 1.00 84.75 151 LEU A N 1
ATOM 1185 C CA . LEU A 1 151 ? 17.916 -22.934 -19.470 1.00 84.75 151 LEU A CA 1
ATOM 1186 C C . LEU A 1 151 ? 19.315 -23.090 -20.099 1.00 84.75 151 LEU A C 1
ATOM 1188 O O . LEU A 1 151 ? 20.291 -22.601 -19.524 1.00 84.75 151 LEU A O 1
ATOM 1192 N N . PRO A 1 152 ? 19.431 -23.725 -21.280 1.00 78.88 152 PRO A N 1
ATOM 1193 C CA . PRO A 1 152 ? 20.663 -23.718 -22.068 1.00 78.88 152 PRO A CA 1
ATOM 1194 C C . PRO A 1 152 ? 21.079 -22.283 -22.420 1.00 78.88 152 PRO A C 1
ATOM 1196 O O . PRO A 1 152 ? 20.249 -21.516 -22.907 1.00 78.88 152 PRO A O 1
ATOM 1199 N N . SER A 1 153 ? 22.358 -21.933 -22.251 1.00 71.25 153 SER A N 1
ATOM 1200 C CA . SER A 1 153 ? 22.871 -20.559 -22.447 1.00 71.25 153 SER A CA 1
ATOM 1201 C C . SER A 1 153 ? 22.604 -19.973 -23.837 1.00 71.25 153 SER A C 1
ATOM 1203 O O . SER A 1 153 ? 22.509 -18.765 -23.990 1.00 71.25 153 SER A O 1
ATOM 1205 N N . ASN A 1 154 ? 22.469 -20.827 -24.852 1.00 80.62 154 ASN A N 1
ATOM 1206 C CA . ASN A 1 154 ? 22.277 -20.408 -26.241 1.00 80.62 154 ASN A CA 1
ATOM 1207 C C . ASN A 1 154 ? 20.804 -20.409 -26.670 1.00 80.62 154 ASN A C 1
ATOM 1209 O O . ASN A 1 154 ? 20.496 -19.977 -27.778 1.00 80.62 154 ASN A O 1
ATOM 1213 N N . LEU A 1 155 ? 19.887 -20.891 -25.819 1.00 85.12 155 LEU A N 1
ATOM 1214 C CA . LEU A 1 155 ? 18.453 -20.909 -26.123 1.00 85.12 155 LEU A CA 1
ATOM 1215 C C . LEU A 1 155 ? 17.925 -19.481 -26.304 1.00 85.12 155 LEU A C 1
ATOM 1217 O O . LEU A 1 155 ? 17.139 -19.226 -27.211 1.00 85.12 155 LEU A O 1
ATOM 1221 N N . THR A 1 156 ? 18.413 -18.541 -25.491 1.00 85.06 156 THR A N 1
ATOM 1222 C CA . THR A 1 156 ? 18.021 -17.124 -25.511 1.00 85.06 156 THR A CA 1
ATOM 1223 C C . THR A 1 156 ? 18.432 -16.399 -26.796 1.00 85.06 156 THR A C 1
ATOM 1225 O O . THR A 1 156 ? 17.857 -15.365 -27.127 1.00 85.06 156 THR A O 1
ATOM 1228 N N . LEU A 1 157 ? 19.364 -16.958 -27.577 1.00 85.81 157 LEU A N 1
ATOM 1229 C CA . LEU A 1 157 ? 19.816 -16.396 -28.854 1.00 85.81 157 LEU A CA 1
ATOM 1230 C C . LEU A 1 157 ? 18.841 -16.664 -30.015 1.00 85.81 157 LEU A C 1
ATOM 1232 O O . LEU A 1 157 ? 18.963 -16.045 -31.074 1.00 85.81 157 LEU A O 1
ATOM 1236 N N . LEU A 1 158 ? 17.876 -17.576 -29.847 1.00 89.38 158 LEU A N 1
ATOM 1237 C CA . LEU A 1 158 ? 16.953 -18.011 -30.901 1.00 89.38 158 LEU A CA 1
ATOM 1238 C C . LEU A 1 158 ? 15.781 -17.029 -31.075 1.00 89.38 158 LEU A C 1
ATOM 1240 O O . LEU A 1 158 ? 14.634 -17.319 -30.744 1.00 89.38 158 LEU A O 1
ATOM 1244 N N . ALA A 1 159 ? 16.066 -15.849 -31.628 1.00 89.00 159 ALA A N 1
ATOM 1245 C CA . ALA A 1 159 ? 15.116 -14.734 -31.723 1.00 89.00 159 ALA A CA 1
ATOM 1246 C C . ALA A 1 159 ? 13.850 -14.996 -32.573 1.00 89.00 159 ALA A C 1
ATOM 1248 O O . ALA A 1 159 ? 12.933 -14.174 -32.545 1.00 89.00 159 ALA A O 1
ATOM 1249 N N . THR A 1 160 ? 13.801 -16.089 -33.341 1.00 91.69 160 THR A N 1
ATOM 1250 C CA . THR A 1 160 ? 12.685 -16.477 -34.226 1.00 91.69 160 THR A CA 1
ATOM 1251 C C . THR A 1 160 ? 11.640 -17.363 -33.547 1.00 91.69 160 THR A C 1
ATOM 1253 O O . THR A 1 160 ? 10.567 -17.568 -34.109 1.00 91.69 160 THR A O 1
ATOM 1256 N N . VAL A 1 161 ? 11.941 -17.900 -32.360 1.00 95.38 161 VAL A N 1
ATOM 1257 C CA . VAL A 1 161 ? 11.055 -18.834 -31.653 1.00 95.38 161 VAL A CA 1
ATOM 1258 C C . VAL A 1 161 ? 9.786 -18.108 -31.206 1.00 95.38 161 VAL A C 1
ATOM 1260 O O . VAL A 1 161 ? 9.854 -17.102 -30.505 1.00 95.38 161 VAL A O 1
ATOM 1263 N N . GLU A 1 162 ? 8.632 -18.647 -31.599 1.00 96.62 162 GLU A N 1
ATOM 1264 C CA . GLU A 1 162 ? 7.293 -18.164 -31.243 1.00 96.62 162 GLU A CA 1
ATOM 1265 C C . GLU A 1 162 ? 6.652 -19.019 -30.134 1.00 96.62 162 GLU A C 1
ATOM 1267 O O . GLU A 1 162 ? 5.855 -18.503 -29.353 1.00 96.62 162 GLU A O 1
ATOM 1272 N N . PHE A 1 163 ? 7.014 -20.303 -30.034 1.00 97.56 163 PHE A N 1
ATOM 1273 C CA . PHE A 1 163 ? 6.478 -21.257 -29.062 1.00 97.56 163 PHE A CA 1
ATOM 1274 C C . PHE A 1 163 ? 7.610 -22.002 -28.348 1.00 97.56 163 PHE A C 1
ATOM 1276 O O . PHE A 1 163 ? 8.426 -22.667 -28.995 1.00 97.56 163 PHE A O 1
ATOM 1283 N N . LEU A 1 164 ? 7.627 -21.925 -27.016 1.00 96.81 164 LEU A N 1
ATOM 1284 C CA . LEU A 1 164 ? 8.608 -22.593 -26.165 1.00 96.81 164 LEU A CA 1
ATOM 1285 C C . LEU A 1 164 ? 7.916 -23.365 -25.037 1.00 96.81 164 LEU A C 1
ATOM 1287 O O . LEU A 1 164 ? 7.288 -22.773 -24.158 1.00 96.81 164 LEU A O 1
ATOM 1291 N N . ASP A 1 165 ? 8.090 -24.686 -25.034 1.00 96.38 165 ASP A N 1
ATOM 1292 C CA . ASP A 1 165 ? 7.611 -25.566 -23.965 1.00 96.38 165 ASP A CA 1
ATOM 1293 C C . ASP A 1 165 ? 8.767 -26.053 -23.086 1.00 96.38 165 ASP A C 1
ATOM 1295 O O . ASP A 1 165 ? 9.697 -26.717 -23.545 1.00 96.38 165 ASP A O 1
ATOM 1299 N N . LEU A 1 166 ? 8.696 -25.705 -21.803 1.00 95.19 166 LEU A N 1
ATOM 1300 C CA . LEU A 1 166 ? 9.655 -26.027 -20.747 1.00 95.19 166 LEU A CA 1
ATOM 1301 C C . LEU A 1 166 ? 8.976 -26.759 -19.579 1.00 95.19 166 LEU A C 1
ATOM 1303 O O . LEU A 1 166 ? 9.480 -26.755 -18.448 1.00 95.19 166 LEU A O 1
ATOM 1307 N N . SER A 1 167 ? 7.821 -27.376 -19.823 1.00 95.56 167 SER A N 1
ATOM 1308 C CA . SER A 1 167 ? 7.047 -28.065 -18.795 1.00 95.56 167 SER A CA 1
ATOM 1309 C C . SER A 1 167 ? 7.783 -29.266 -18.178 1.00 95.56 167 SER A C 1
ATOM 1311 O O . SER A 1 167 ? 8.696 -29.837 -18.768 1.00 95.56 167 SER A O 1
ATOM 1313 N N . LYS A 1 168 ? 7.394 -29.666 -16.961 1.00 93.62 168 LYS A N 1
ATOM 1314 C CA . LYS A 1 168 ? 7.917 -30.838 -16.231 1.00 93.62 168 LYS A CA 1
ATOM 1315 C C . LYS A 1 168 ? 9.439 -30.830 -16.038 1.00 93.62 168 LYS A C 1
ATOM 1317 O O . LYS A 1 168 ? 10.082 -31.877 -16.044 1.00 93.62 168 LYS A O 1
ATOM 1322 N N . ASN A 1 169 ? 10.023 -29.651 -15.860 1.00 92.88 169 ASN A N 1
ATOM 1323 C CA . ASN A 1 169 ? 11.428 -29.492 -15.497 1.00 92.88 169 ASN A CA 1
ATOM 1324 C C . ASN A 1 169 ? 11.561 -29.156 -13.998 1.00 92.88 169 ASN A C 1
ATOM 1326 O O . ASN A 1 169 ? 10.624 -29.306 -13.216 1.00 92.88 169 ASN A O 1
ATOM 1330 N N . SER A 1 170 ? 12.756 -28.772 -13.555 1.00 91.81 170 SER A N 1
ATOM 1331 C CA . SER A 1 170 ? 13.037 -28.356 -12.173 1.00 91.81 170 SER A CA 1
ATOM 1332 C C . SER A 1 170 ? 13.457 -26.884 -12.108 1.00 91.81 170 SER A C 1
ATOM 1334 O O . SER A 1 170 ? 14.264 -26.498 -11.263 1.00 91.81 170 SER A O 1
ATOM 1336 N N . LEU A 1 171 ? 12.908 -26.056 -13.004 1.00 92.69 171 LEU A N 1
ATOM 1337 C CA . LEU A 1 171 ? 13.220 -24.632 -13.081 1.00 92.69 171 LEU A CA 1
ATOM 1338 C C . LEU A 1 171 ? 12.624 -23.884 -11.883 1.00 92.69 171 LEU A C 1
ATOM 1340 O O . LEU A 1 171 ? 11.471 -24.097 -11.501 1.00 92.69 171 LEU A O 1
ATOM 1344 N N . THR A 1 172 ? 13.419 -22.991 -11.301 1.00 91.50 172 THR A N 1
ATOM 1345 C CA . THR A 1 172 ? 13.002 -22.086 -10.217 1.00 91.50 172 THR A CA 1
ATOM 1346 C C . THR A 1 172 ? 13.002 -20.621 -10.647 1.00 91.50 172 THR A C 1
ATOM 1348 O O . THR A 1 172 ? 12.312 -19.812 -10.028 1.00 91.50 172 THR A O 1
ATOM 1351 N N . THR A 1 173 ? 13.758 -20.280 -11.696 1.00 90.94 173 THR A N 1
ATOM 1352 C CA . THR A 1 173 ? 13.894 -18.935 -12.267 1.00 90.94 173 THR A CA 1
ATOM 1353 C C . THR A 1 173 ? 14.078 -19.008 -13.789 1.00 90.94 173 THR A C 1
ATOM 1355 O O . THR A 1 173 ? 14.391 -20.063 -14.344 1.00 90.94 173 THR A O 1
ATOM 1358 N N . LEU A 1 174 ? 13.879 -17.874 -14.467 1.00 90.56 174 LEU A N 1
ATOM 1359 C CA . LEU A 1 174 ? 14.250 -17.667 -15.871 1.00 90.56 174 LEU A CA 1
ATOM 1360 C C . LEU A 1 174 ? 15.386 -16.634 -15.929 1.00 90.56 174 LEU A C 1
ATOM 1362 O O . LEU A 1 174 ? 15.336 -15.655 -15.176 1.00 90.56 174 LEU A O 1
ATOM 1366 N N . PRO A 1 175 ? 16.397 -16.815 -16.792 1.00 87.25 175 PRO A N 1
ATOM 1367 C CA . PRO A 1 175 ? 17.549 -15.925 -16.836 1.00 87.25 175 PRO A CA 1
ATOM 1368 C C . PRO A 1 175 ? 17.173 -14.555 -17.436 1.00 87.25 175 PRO A C 1
ATOM 1370 O O . PRO A 1 175 ? 16.197 -14.431 -18.177 1.00 87.25 175 PRO A O 1
ATOM 1373 N N . ALA A 1 176 ? 17.916 -13.500 -17.083 1.00 80.50 176 ALA A N 1
ATOM 1374 C CA . ALA A 1 176 ? 17.587 -12.120 -17.475 1.00 80.50 176 ALA A CA 1
ATOM 1375 C C . ALA A 1 176 ? 17.671 -11.878 -18.997 1.00 80.50 176 ALA A C 1
ATOM 1377 O O . ALA A 1 176 ? 16.984 -11.016 -19.544 1.00 80.50 176 ALA A O 1
ATOM 1378 N N . ASP A 1 177 ? 18.488 -12.664 -19.691 1.00 84.94 177 ASP A N 1
ATOM 1379 C CA . ASP A 1 177 ? 18.677 -12.638 -21.139 1.00 84.94 177 ASP A CA 1
ATOM 1380 C C . ASP A 1 177 ? 17.567 -13.368 -21.918 1.00 84.94 177 ASP A C 1
ATOM 1382 O O . ASP A 1 177 ? 17.607 -13.384 -23.147 1.00 84.94 177 ASP A O 1
ATOM 1386 N N . ILE A 1 178 ? 16.528 -13.905 -21.257 1.00 89.06 178 ILE A N 1
ATOM 1387 C CA . ILE A 1 178 ? 15.376 -14.528 -21.940 1.00 89.06 178 ILE A CA 1
ATOM 1388 C C . ILE A 1 178 ? 14.654 -13.572 -22.906 1.00 89.06 178 ILE A C 1
ATOM 1390 O O . ILE A 1 178 ? 14.051 -14.022 -23.879 1.00 89.06 178 ILE A O 1
ATOM 1394 N N . SER A 1 179 ? 14.799 -12.257 -22.704 1.00 84.62 179 SER A N 1
ATOM 1395 C CA . SER A 1 179 ? 14.375 -11.198 -23.636 1.00 84.62 179 SER A CA 1
ATOM 1396 C C . SER A 1 179 ? 14.943 -11.338 -25.057 1.00 84.62 179 SER A C 1
ATOM 1398 O O . SER A 1 179 ? 14.398 -10.760 -26.001 1.00 84.62 179 SER A O 1
ATOM 1400 N N . GLY A 1 180 ? 16.014 -12.118 -25.245 1.00 86.56 180 GLY A N 1
ATOM 1401 C CA . GLY A 1 180 ? 16.554 -12.460 -26.561 1.00 86.56 180 GLY A CA 1
ATOM 1402 C C . GLY A 1 180 ? 15.564 -13.219 -27.461 1.00 86.56 180 GLY A C 1
ATOM 1403 O O . GLY A 1 180 ? 15.640 -13.095 -28.687 1.00 86.56 180 GLY A O 1
ATOM 1404 N N . LEU A 1 181 ? 14.564 -13.894 -26.878 1.00 91.56 181 LEU A N 1
ATOM 1405 C CA . LEU A 1 181 ? 13.446 -14.540 -27.577 1.00 91.56 181 LEU A CA 1
ATOM 1406 C C . LEU A 1 181 ? 12.391 -13.510 -28.030 1.00 91.56 181 LEU A C 1
ATOM 1408 O O . LEU A 1 181 ? 11.239 -13.509 -27.597 1.00 91.56 181 LEU A O 1
ATOM 1412 N N . LYS A 1 182 ? 12.796 -12.598 -28.917 1.00 88.00 182 LYS A N 1
ATOM 1413 C CA . LYS A 1 182 ? 12.032 -11.395 -29.304 1.00 88.00 182 LYS A CA 1
ATOM 1414 C C . LYS A 1 182 ? 10.657 -11.662 -29.926 1.00 88.00 182 LYS A C 1
ATOM 1416 O O . LYS A 1 182 ? 9.816 -10.765 -29.918 1.00 88.00 182 LYS A O 1
ATOM 1421 N N . GLN A 1 183 ? 10.444 -12.843 -30.503 1.00 93.25 183 GLN A N 1
ATOM 1422 C CA . GLN A 1 183 ? 9.186 -13.228 -31.156 1.00 93.25 183 GLN A CA 1
ATOM 1423 C C . GLN A 1 183 ? 8.346 -14.207 -30.332 1.00 93.25 183 GLN A C 1
ATOM 1425 O O . GLN A 1 183 ? 7.324 -14.676 -30.829 1.00 93.25 183 GLN A O 1
ATOM 1430 N N . LEU A 1 184 ? 8.741 -14.505 -29.089 1.00 95.50 184 LEU A N 1
ATOM 1431 C CA . LEU A 1 184 ? 8.048 -15.498 -28.281 1.00 95.50 184 LEU A CA 1
ATOM 1432 C C . LEU A 1 184 ? 6.624 -15.042 -27.963 1.00 95.50 184 LEU A C 1
ATOM 1434 O O . LEU A 1 184 ? 6.431 -13.991 -27.353 1.00 95.50 184 LEU A O 1
ATOM 1438 N N . LYS A 1 185 ? 5.649 -15.856 -28.371 1.00 95.50 185 LYS A N 1
ATOM 1439 C CA . LYS A 1 185 ? 4.215 -15.654 -28.140 1.00 95.50 185 LYS A CA 1
ATOM 1440 C C . LYS A 1 185 ? 3.670 -16.607 -27.090 1.00 95.50 185 LYS A C 1
ATOM 1442 O O . LYS A 1 185 ? 2.790 -16.212 -26.338 1.00 95.50 185 LYS A O 1
ATOM 1447 N N . VAL A 1 186 ? 4.183 -17.835 -27.029 1.00 97.00 186 VAL A N 1
ATOM 1448 C CA . VAL A 1 186 ? 3.696 -18.875 -26.115 1.00 97.00 186 VAL A CA 1
ATOM 1449 C C . VAL A 1 186 ? 4.845 -19.425 -25.286 1.00 97.00 186 VAL A C 1
ATOM 1451 O O . VAL A 1 186 ? 5.823 -19.935 -25.838 1.00 97.00 186 VAL A O 1
ATOM 1454 N N . LEU A 1 187 ? 4.708 -19.338 -23.964 1.00 96.56 187 LEU A N 1
ATOM 1455 C CA . LEU A 1 187 ? 5.658 -19.876 -22.996 1.00 96.56 187 LEU A CA 1
ATOM 1456 C C . LEU A 1 187 ? 4.940 -20.808 -22.015 1.00 96.56 187 LEU A C 1
ATOM 1458 O O . LEU A 1 187 ? 4.094 -20.365 -21.238 1.00 96.56 187 LEU A O 1
ATOM 1462 N N . ILE A 1 188 ? 5.313 -22.089 -22.026 1.00 96.94 188 ILE A N 1
ATOM 1463 C CA . ILE A 1 188 ? 4.728 -23.118 -21.155 1.00 96.94 188 ILE A CA 1
ATOM 1464 C C . ILE A 1 188 ? 5.747 -23.541 -20.092 1.00 96.94 188 ILE A C 1
ATOM 1466 O O . ILE A 1 188 ? 6.802 -24.090 -20.403 1.00 96.94 188 ILE A O 1
ATOM 1470 N N . LEU A 1 189 ? 5.418 -23.320 -18.818 1.00 96.06 189 LEU A N 1
ATOM 1471 C CA . LEU A 1 189 ? 6.253 -23.597 -17.638 1.00 96.06 189 LEU A CA 1
ATOM 1472 C C . LEU A 1 189 ? 5.571 -24.556 -16.648 1.00 96.06 189 LEU A C 1
ATOM 1474 O O . LEU A 1 189 ? 5.950 -24.628 -15.475 1.00 96.06 189 LEU A O 1
ATOM 1478 N N . ASN A 1 190 ? 4.574 -25.309 -17.106 1.00 96.25 190 ASN A N 1
ATOM 1479 C CA . ASN A 1 190 ? 3.761 -26.193 -16.270 1.00 96.25 190 ASN A CA 1
ATOM 1480 C C . ASN A 1 190 ? 4.607 -27.249 -15.537 1.00 96.25 190 ASN A C 1
ATOM 1482 O O . ASN A 1 190 ? 5.466 -27.878 -16.146 1.00 96.25 190 ASN A O 1
ATOM 1486 N N . GLY A 1 191 ? 4.347 -27.512 -14.256 1.00 93.75 191 GLY A N 1
ATOM 1487 C CA . GLY A 1 191 ? 5.015 -28.577 -13.500 1.00 93.75 191 GLY A CA 1
ATOM 1488 C C . GLY A 1 191 ? 6.494 -28.309 -13.205 1.00 93.75 191 GLY A C 1
ATOM 1489 O O . GLY A 1 191 ? 7.301 -29.229 -13.320 1.00 93.75 191 GLY A O 1
ATOM 1490 N N . ASN A 1 192 ? 6.846 -27.066 -12.869 1.00 95.25 192 ASN A N 1
ATOM 1491 C CA . ASN A 1 192 ? 8.183 -26.651 -12.429 1.00 95.25 192 ASN A CA 1
ATOM 1492 C C . ASN A 1 192 ? 8.186 -26.312 -10.917 1.00 95.25 192 ASN A C 1
ATOM 1494 O O . ASN A 1 192 ? 7.299 -26.720 -10.164 1.00 95.25 192 ASN A O 1
ATOM 1498 N N . ALA A 1 193 ? 9.213 -25.608 -10.430 1.00 93.25 193 ALA A N 1
ATOM 1499 C CA . ALA A 1 193 ? 9.378 -25.244 -9.022 1.00 93.25 193 ALA A CA 1
ATOM 1500 C C . ALA A 1 193 ? 9.403 -23.720 -8.788 1.00 93.25 193 ALA A C 1
ATOM 1502 O O . ALA A 1 193 ? 10.009 -23.260 -7.814 1.00 93.25 193 ALA A O 1
ATOM 1503 N N . PHE A 1 194 ? 8.750 -22.935 -9.654 1.00 91.62 194 PHE A N 1
ATOM 1504 C CA . PHE A 1 194 ? 8.663 -21.480 -9.506 1.00 91.62 194 PHE A CA 1
ATOM 1505 C C . PHE A 1 194 ? 7.906 -21.099 -8.233 1.00 91.62 194 PHE A C 1
ATOM 1507 O O . PHE A 1 194 ? 6.820 -21.616 -7.976 1.00 91.62 194 PHE A O 1
ATOM 1514 N N . LYS A 1 195 ? 8.486 -20.185 -7.447 1.00 89.38 195 LYS A N 1
ATOM 1515 C CA . LYS A 1 195 ? 7.858 -19.604 -6.246 1.00 89.38 195 LYS A CA 1
ATOM 1516 C C . LYS A 1 195 ? 7.171 -18.266 -6.505 1.00 89.38 195 LYS A C 1
ATOM 1518 O O . LYS A 1 195 ? 6.271 -17.901 -5.762 1.00 89.38 195 LYS A O 1
ATOM 1523 N N . PHE A 1 196 ? 7.595 -17.581 -7.561 1.00 86.75 196 PHE A N 1
ATOM 1524 C CA . PHE A 1 196 ? 7.081 -16.295 -8.013 1.00 86.75 196 PHE A CA 1
ATOM 1525 C C . PHE A 1 196 ? 6.974 -16.325 -9.537 1.00 86.75 196 PHE A C 1
ATOM 1527 O O . PHE A 1 196 ? 7.661 -17.120 -10.190 1.00 86.75 196 PHE A O 1
ATOM 1534 N N . ILE A 1 197 ? 6.141 -15.454 -10.102 1.00 86.50 197 ILE A N 1
ATOM 1535 C CA . ILE A 1 197 ? 6.136 -15.215 -11.545 1.00 86.50 197 ILE A CA 1
ATOM 1536 C C . ILE A 1 197 ? 7.448 -14.480 -11.875 1.00 86.50 197 ILE A C 1
ATOM 1538 O O . ILE A 1 197 ? 7.721 -13.440 -11.277 1.00 86.50 197 ILE A O 1
ATOM 1542 N N . PRO A 1 198 ? 8.318 -15.023 -12.744 1.00 83.75 198 PRO A N 1
ATOM 1543 C CA . PRO A 1 198 ? 9.652 -14.469 -12.952 1.00 83.75 198 PRO A CA 1
ATOM 1544 C C . PRO A 1 198 ? 9.581 -13.093 -13.623 1.00 83.75 198 PRO A C 1
ATOM 1546 O O . PRO A 1 198 ? 8.990 -12.960 -14.692 1.00 83.75 198 PRO A O 1
ATOM 1549 N N . GLU A 1 199 ? 10.248 -12.081 -13.055 1.00 81.38 199 GLU A N 1
ATOM 1550 C CA . GLU A 1 199 ? 10.271 -10.721 -13.627 1.00 81.38 199 GLU A CA 1
ATOM 1551 C C . GLU A 1 199 ? 10.787 -10.692 -15.070 1.00 81.38 199 GLU A C 1
ATOM 1553 O O . GLU A 1 199 ? 10.347 -9.879 -15.882 1.00 81.38 199 GLU A O 1
ATOM 1558 N N . SER A 1 200 ? 11.687 -11.612 -15.416 1.00 83.31 200 SER A N 1
ATOM 1559 C CA . SER A 1 200 ? 12.221 -11.766 -16.765 1.00 83.31 200 SER A CA 1
ATOM 1560 C C . SER A 1 200 ? 11.153 -12.160 -17.796 1.00 83.31 200 SER A C 1
ATOM 1562 O O . SER A 1 200 ? 11.316 -11.823 -18.966 1.00 83.31 200 SER A O 1
ATOM 1564 N N . ALA A 1 201 ? 10.013 -12.744 -17.403 1.00 83.50 201 ALA A N 1
ATOM 1565 C CA . ALA A 1 201 ? 8.882 -12.941 -18.315 1.00 83.50 201 ALA A CA 1
ATOM 1566 C C . ALA A 1 201 ? 8.253 -11.610 -18.773 1.00 83.50 201 ALA A C 1
ATOM 1568 O O . ALA A 1 201 ? 7.790 -11.517 -19.907 1.00 83.50 201 ALA A O 1
ATOM 1569 N N . ASN A 1 202 ? 8.320 -10.548 -17.958 1.00 78.62 202 ASN A N 1
ATOM 1570 C CA . ASN A 1 202 ? 7.828 -9.215 -18.340 1.00 78.62 202 ASN A CA 1
ATOM 1571 C C . ASN A 1 202 ? 8.662 -8.585 -19.467 1.00 78.62 202 ASN A C 1
ATOM 1573 O O . ASN A 1 202 ? 8.186 -7.702 -20.176 1.00 78.62 202 ASN A O 1
ATOM 1577 N N . SER A 1 203 ? 9.907 -9.035 -19.655 1.00 82.50 203 SER A N 1
ATOM 1578 C CA . SER A 1 203 ? 10.782 -8.550 -20.731 1.00 82.50 203 SER A CA 1
ATOM 1579 C C . SER A 1 203 ? 10.409 -9.098 -22.120 1.00 82.50 203 SER A C 1
ATOM 1581 O O . SER A 1 203 ? 10.925 -8.625 -23.134 1.00 82.50 203 SER A O 1
ATOM 1583 N N . LEU A 1 204 ? 9.488 -10.066 -22.186 1.00 87.19 204 LEU A N 1
ATOM 1584 C CA . LEU A 1 204 ? 9.012 -10.689 -23.420 1.00 87.19 204 LEU A CA 1
ATOM 1585 C C . LEU A 1 204 ? 7.865 -9.865 -24.029 1.00 87.19 204 LEU A C 1
ATOM 1587 O O . LEU A 1 204 ? 6.687 -10.174 -23.867 1.00 87.19 204 LEU A O 1
ATOM 1591 N N . GLY A 1 205 ? 8.205 -8.802 -24.764 1.00 83.19 205 GLY A N 1
ATOM 1592 C CA . GLY A 1 205 ? 7.227 -7.839 -25.303 1.00 83.19 205 GLY A CA 1
ATOM 1593 C C . GLY A 1 205 ? 6.218 -8.377 -26.337 1.00 83.19 205 GLY A C 1
ATOM 1594 O O . GLY A 1 205 ? 5.288 -7.657 -26.703 1.00 83.19 205 GLY A O 1
ATOM 1595 N N . CYS A 1 206 ? 6.390 -9.613 -26.818 1.00 91.19 206 CYS A N 1
ATOM 1596 C CA . CYS A 1 206 ? 5.482 -10.285 -27.758 1.00 91.19 206 CYS A CA 1
ATOM 1597 C C . CYS A 1 206 ? 4.671 -11.426 -27.125 1.00 91.19 206 CYS A C 1
ATOM 1599 O O . CYS A 1 206 ? 3.923 -12.079 -27.849 1.00 91.19 206 CYS A O 1
ATOM 1601 N N . LEU A 1 207 ? 4.815 -11.670 -25.818 1.00 93.31 207 LEU A N 1
ATOM 1602 C CA . LEU A 1 207 ? 4.190 -12.810 -25.154 1.00 93.31 207 LEU A CA 1
ATOM 1603 C C . LEU A 1 207 ? 2.665 -12.645 -25.099 1.00 93.31 207 LEU A C 1
ATOM 1605 O O . LEU A 1 207 ? 2.170 -11.650 -24.574 1.00 93.31 207 LEU A O 1
ATOM 1609 N N . GLU A 1 208 ? 1.946 -13.633 -25.628 1.00 94.75 208 GLU A N 1
ATOM 1610 C CA . GLU A 1 208 ? 0.480 -13.692 -25.681 1.00 94.75 208 GLU A CA 1
ATOM 1611 C C . GLU A 1 208 ? -0.087 -14.744 -24.715 1.00 94.75 208 GLU A C 1
ATOM 1613 O O . GLU A 1 208 ? -1.165 -14.538 -24.161 1.00 94.75 208 GLU A O 1
ATOM 1618 N N . ILE A 1 209 ? 0.629 -15.849 -24.480 1.00 95.00 209 ILE A N 1
ATOM 1619 C CA . ILE A 1 209 ? 0.194 -16.965 -23.629 1.00 95.00 209 ILE A CA 1
ATOM 1620 C C . ILE A 1 209 ? 1.310 -17.329 -22.648 1.00 95.00 209 ILE A C 1
ATOM 1622 O O . ILE A 1 209 ? 2.425 -17.666 -23.062 1.00 95.00 209 ILE A O 1
ATOM 1626 N N . LEU A 1 210 ? 0.988 -17.304 -21.354 1.00 94.62 210 LEU A N 1
ATOM 1627 C CA . LEU A 1 210 ? 1.856 -17.761 -20.274 1.00 94.62 210 LEU A CA 1
ATOM 1628 C C . LEU A 1 210 ? 1.137 -18.824 -19.438 1.00 94.62 210 LEU A C 1
ATOM 1630 O O . LEU A 1 210 ? 0.181 -18.520 -18.727 1.00 94.62 210 LEU A O 1
ATOM 1634 N N . GLU A 1 211 ? 1.641 -20.057 -19.481 1.00 95.81 211 GLU A N 1
ATOM 1635 C CA . GLU A 1 211 ? 1.140 -21.152 -18.647 1.00 95.81 211 GLU A CA 1
ATOM 1636 C C . GLU A 1 211 ? 2.153 -21.511 -17.555 1.00 95.81 211 GLU A C 1
ATOM 1638 O O . GLU A 1 211 ? 3.313 -21.818 -17.833 1.00 95.81 211 GLU A O 1
ATOM 1643 N N . MET A 1 212 ? 1.719 -21.498 -16.297 1.00 94.00 212 MET A N 1
ATOM 1644 C CA . MET A 1 212 ? 2.521 -21.833 -15.118 1.00 94.00 212 MET A CA 1
ATOM 1645 C C . MET A 1 212 ? 1.779 -22.792 -14.175 1.00 94.00 212 MET A C 1
ATOM 1647 O O . MET A 1 212 ? 1.942 -22.722 -12.952 1.00 94.00 212 MET A O 1
ATOM 1651 N N . LYS A 1 213 ? 1.006 -23.734 -14.724 1.00 94.06 213 LYS A N 1
ATOM 1652 C CA . LYS A 1 213 ? 0.236 -24.710 -13.943 1.00 94.06 213 LYS A CA 1
ATOM 1653 C C . LYS A 1 213 ? 1.125 -25.560 -13.041 1.00 94.06 213 LYS A C 1
ATOM 1655 O O . LYS A 1 213 ? 2.258 -25.867 -13.416 1.00 94.06 213 LYS A O 1
ATOM 1660 N N . ARG A 1 214 ? 0.615 -26.031 -11.901 1.00 93.38 214 ARG A N 1
ATOM 1661 C CA . ARG A 1 214 ? 1.321 -26.986 -11.015 1.00 93.38 214 ARG A CA 1
ATOM 1662 C C . ARG A 1 214 ? 2.732 -26.524 -10.621 1.00 93.38 214 ARG A C 1
ATOM 1664 O O . ARG A 1 214 ? 3.687 -27.301 -10.687 1.00 93.38 214 ARG A O 1
ATOM 1671 N N . ASN A 1 215 ? 2.878 -25.251 -10.265 1.00 93.69 215 ASN A N 1
ATOM 1672 C CA . ASN A 1 215 ? 4.113 -24.690 -9.714 1.00 93.69 215 ASN A CA 1
ATOM 1673 C C . ASN A 1 215 ? 3.993 -24.528 -8.184 1.00 93.69 215 ASN A C 1
ATOM 1675 O O . ASN A 1 215 ? 3.158 -25.163 -7.540 1.00 93.69 215 ASN A O 1
ATOM 1679 N N . LYS A 1 216 ? 4.881 -23.740 -7.568 1.00 90.31 216 LYS A N 1
ATOM 1680 C CA . LYS A 1 216 ? 4.903 -23.470 -6.120 1.00 90.31 216 LYS A CA 1
ATOM 1681 C C . LYS A 1 216 ? 4.698 -21.982 -5.827 1.00 90.31 216 LYS A C 1
ATOM 1683 O O . LYS A 1 216 ? 5.286 -21.459 -4.872 1.00 90.31 216 LYS A O 1
ATOM 1688 N N . LEU A 1 217 ? 3.919 -21.302 -6.672 1.00 89.44 217 LEU A N 1
ATOM 1689 C CA . LEU A 1 217 ? 3.650 -19.875 -6.530 1.00 89.44 217 LEU A CA 1
ATOM 1690 C C . LEU A 1 217 ? 2.989 -19.604 -5.174 1.00 89.44 217 LEU A C 1
ATOM 1692 O O . LEU A 1 217 ? 2.077 -20.323 -4.769 1.00 89.44 217 LEU A O 1
ATOM 1696 N N . ASN A 1 218 ? 3.489 -18.605 -4.451 1.00 83.50 218 ASN A N 1
ATOM 1697 C CA . ASN A 1 218 ? 2.965 -18.193 -3.151 1.00 83.50 218 ASN A CA 1
ATOM 1698 C C . ASN A 1 218 ? 3.078 -16.671 -3.003 1.00 83.50 218 ASN A C 1
ATOM 1700 O O . ASN A 1 218 ? 3.958 -16.063 -3.605 1.00 83.50 218 ASN A O 1
ATOM 1704 N N . ASN A 1 219 ? 2.177 -16.077 -2.221 1.00 74.19 219 ASN A N 1
ATOM 1705 C CA . ASN A 1 219 ? 2.099 -14.629 -2.006 1.00 74.19 219 ASN A CA 1
ATOM 1706 C C . ASN A 1 219 ? 1.717 -14.269 -0.564 1.00 74.19 219 ASN A C 1
ATOM 1708 O O . ASN A 1 219 ? 0.942 -13.348 -0.321 1.00 74.19 219 ASN A O 1
ATOM 1712 N N . HIS A 1 220 ? 2.256 -15.006 0.414 1.00 61.22 220 HIS A N 1
ATOM 1713 C CA . HIS A 1 220 ? 1.950 -14.816 1.839 1.00 61.22 220 HIS A CA 1
ATOM 1714 C C . HIS A 1 220 ? 2.291 -13.415 2.385 1.00 61.22 220 HIS A C 1
ATOM 1716 O O . HIS A 1 220 ? 1.886 -13.112 3.500 1.00 61.22 220 HIS A O 1
ATOM 1722 N N . LYS A 1 221 ? 3.025 -12.585 1.630 1.00 51.50 221 LYS A N 1
ATOM 1723 C CA . LYS A 1 221 ? 3.432 -11.222 2.005 1.00 51.50 221 LYS A CA 1
ATOM 1724 C C . LYS A 1 221 ? 2.877 -10.126 1.077 1.00 51.50 221 LYS A C 1
ATOM 1726 O O . LYS A 1 221 ? 3.370 -9.007 1.131 1.00 51.50 221 LYS A O 1
ATOM 1731 N N . GLY A 1 222 ? 1.926 -10.439 0.187 1.00 53.41 222 GLY A N 1
ATOM 1732 C CA . GLY A 1 222 ? 1.452 -9.482 -0.832 1.00 53.41 222 GLY A CA 1
ATOM 1733 C C . GLY A 1 222 ? 2.528 -9.106 -1.866 1.00 53.41 222 GLY A C 1
ATOM 1734 O O . GLY A 1 222 ? 2.524 -8.023 -2.433 1.00 53.41 222 GLY A O 1
ATOM 1735 N N . ASP A 1 223 ? 3.508 -9.983 -2.085 1.00 56.75 223 ASP A N 1
ATOM 1736 C CA . ASP A 1 223 ? 4.732 -9.722 -2.851 1.00 56.75 223 ASP A CA 1
ATOM 1737 C C . ASP A 1 223 ? 4.680 -10.206 -4.311 1.00 56.75 223 ASP A C 1
ATOM 1739 O O . ASP A 1 223 ? 5.632 -10.021 -5.076 1.00 56.75 223 ASP A O 1
ATOM 1743 N N . LEU A 1 224 ? 3.569 -10.808 -4.738 1.00 60.47 224 LEU A N 1
ATOM 1744 C CA . LEU A 1 224 ? 3.423 -11.349 -6.086 1.00 60.47 224 LEU A CA 1
ATOM 1745 C C . LEU A 1 224 ? 2.939 -10.265 -7.057 1.00 60.47 224 LEU A C 1
ATOM 1747 O O . LEU A 1 224 ? 1.751 -10.157 -7.341 1.00 60.47 224 LEU A O 1
ATOM 1751 N N . ARG A 1 225 ? 3.880 -9.471 -7.574 1.00 64.56 225 ARG A N 1
ATOM 1752 C CA . ARG A 1 225 ? 3.606 -8.385 -8.527 1.00 64.56 225 ARG A CA 1
ATOM 1753 C C . ARG A 1 225 ? 3.723 -8.844 -9.981 1.00 64.56 225 ARG A C 1
ATOM 1755 O O . ARG A 1 225 ? 4.778 -9.305 -10.418 1.00 64.56 225 ARG A O 1
ATOM 1762 N N . LEU A 1 226 ? 2.673 -8.617 -10.760 1.00 66.75 226 LEU A N 1
ATOM 1763 C CA . LEU A 1 226 ? 2.672 -8.667 -12.217 1.00 66.75 226 LEU A CA 1
ATOM 1764 C C . LEU A 1 226 ? 2.866 -7.252 -12.775 1.00 66.75 226 LEU A C 1
ATOM 1766 O O . LEU A 1 226 ? 1.933 -6.468 -12.869 1.00 66.75 226 LEU A O 1
ATOM 1770 N N . LYS A 1 227 ? 4.086 -6.928 -13.223 1.00 65.38 227 LYS A N 1
ATOM 1771 C CA . LYS A 1 227 ? 4.325 -5.719 -14.043 1.00 65.38 227 LYS A CA 1
ATOM 1772 C C . LYS A 1 227 ? 3.908 -5.886 -15.516 1.00 65.38 227 LYS A C 1
ATOM 1774 O O . LYS A 1 227 ? 4.014 -4.928 -16.271 1.00 65.38 227 LYS A O 1
ATOM 1779 N N . GLY A 1 228 ? 3.444 -7.087 -15.885 1.00 62.28 228 GLY A N 1
ATOM 1780 C CA . GLY A 1 228 ? 2.673 -7.427 -17.083 1.00 62.28 228 GLY A CA 1
ATOM 1781 C C . GLY A 1 228 ? 3.381 -7.291 -18.446 1.00 62.28 228 GLY A C 1
ATOM 1782 O O . GLY A 1 228 ? 3.736 -6.184 -18.850 1.00 62.28 228 GLY A O 1
ATOM 1783 N N . PRO A 1 229 ? 3.520 -8.370 -19.246 1.00 70.31 229 PRO A N 1
ATOM 1784 C CA . PRO A 1 229 ? 3.767 -8.236 -20.679 1.00 70.31 229 PRO A CA 1
ATOM 1785 C C . PRO A 1 229 ? 2.522 -7.641 -21.361 1.00 70.31 229 PRO A C 1
ATOM 1787 O O . PRO A 1 229 ? 1.449 -8.235 -21.331 1.00 70.31 229 PRO A O 1
ATOM 1790 N N . ARG A 1 230 ? 2.663 -6.482 -22.020 1.00 75.38 230 ARG A N 1
ATOM 1791 C CA . ARG A 1 230 ? 1.544 -5.683 -22.579 1.00 75.38 230 ARG A CA 1
ATOM 1792 C C . ARG A 1 230 ? 0.643 -6.394 -23.602 1.00 75.38 230 ARG A C 1
ATOM 1794 O O . ARG A 1 230 ? -0.389 -5.851 -23.970 1.00 75.38 230 ARG A O 1
ATOM 1801 N N . LYS A 1 231 ? 1.053 -7.555 -24.121 1.00 87.94 231 LYS A N 1
ATOM 1802 C CA . LYS A 1 231 ? 0.310 -8.333 -25.130 1.00 87.94 231 LYS A CA 1
ATOM 1803 C C . LYS A 1 231 ? -0.285 -9.635 -24.590 1.00 87.94 231 LYS A C 1
ATOM 1805 O O . LYS A 1 231 ? -0.802 -10.424 -25.379 1.00 87.94 231 LYS A O 1
ATOM 1810 N N . LEU A 1 232 ? -0.197 -9.868 -23.281 1.00 91.56 232 LEU A N 1
ATOM 1811 C CA . LEU A 1 232 ? -0.637 -11.115 -22.671 1.00 91.56 232 LEU A CA 1
ATOM 1812 C C . LEU A 1 232 ? -2.163 -11.241 -22.743 1.00 91.56 232 LEU A C 1
ATOM 1814 O O . LEU A 1 232 ? -2.876 -10.418 -22.179 1.00 91.56 232 LEU A O 1
ATOM 1818 N N . LYS A 1 233 ? -2.640 -12.286 -23.423 1.00 93.62 233 LYS A N 1
ATOM 1819 C CA . LYS A 1 233 ? -4.061 -12.624 -23.579 1.00 93.62 233 LYS A CA 1
ATOM 1820 C C . LYS A 1 233 ? -4.494 -13.744 -22.645 1.00 93.62 233 LYS A C 1
ATOM 1822 O O . LYS A 1 233 ? -5.620 -13.727 -22.164 1.00 93.62 233 LYS A O 1
ATOM 1827 N N . ILE A 1 234 ? -3.619 -14.722 -22.409 1.00 94.00 234 ILE A N 1
ATOM 1828 C CA . ILE A 1 234 ? -3.936 -15.907 -21.609 1.00 94.00 234 ILE A CA 1
ATOM 1829 C C . ILE A 1 234 ? -2.903 -16.053 -20.499 1.00 94.00 234 ILE A C 1
ATOM 1831 O O . ILE A 1 234 ? -1.705 -16.198 -20.767 1.00 94.00 234 ILE A O 1
ATOM 1835 N N . LEU A 1 235 ? -3.386 -16.044 -19.259 1.00 93.50 235 LEU A N 1
ATOM 1836 C CA . LEU A 1 235 ? -2.601 -16.342 -18.070 1.00 93.50 235 LEU A CA 1
ATOM 1837 C C . LEU A 1 235 ? -3.211 -17.542 -17.349 1.00 93.50 235 LEU A C 1
ATOM 1839 O O . LEU A 1 235 ? -4.331 -17.469 -16.843 1.00 93.50 235 LEU A O 1
ATOM 1843 N N . ASP A 1 236 ? -2.456 -18.635 -17.279 1.00 94.12 236 ASP A N 1
ATOM 1844 C CA . ASP A 1 236 ? -2.896 -19.854 -16.605 1.00 94.12 236 ASP A CA 1
ATOM 1845 C C . ASP A 1 236 ? -1.965 -20.212 -15.441 1.00 94.12 236 ASP A C 1
ATOM 1847 O O . ASP A 1 236 ? -0.800 -20.568 -15.629 1.00 94.12 236 ASP A O 1
ATOM 1851 N N . LEU A 1 237 ? -2.490 -20.104 -14.222 1.00 93.31 237 LEU A N 1
ATOM 1852 C CA . LEU A 1 237 ? -1.809 -20.374 -12.958 1.00 93.31 237 LEU A CA 1
ATOM 1853 C C . LEU A 1 237 ? -2.426 -21.567 -12.212 1.00 93.31 237 LEU A C 1
ATOM 1855 O O . LEU A 1 237 ? -2.172 -21.720 -11.019 1.00 93.31 237 LEU A O 1
ATOM 1859 N N . GLU A 1 238 ? -3.212 -22.412 -12.878 1.00 93.44 238 GLU A N 1
ATOM 1860 C CA . GLU A 1 238 ? -3.950 -23.523 -12.266 1.00 93.44 238 GLU A CA 1
ATOM 1861 C C . GLU A 1 238 ? -3.077 -24.441 -11.377 1.00 93.44 238 GLU A C 1
ATOM 1863 O O . GLU A 1 238 ? -1.906 -24.707 -11.661 1.00 93.44 238 GLU A O 1
ATOM 1868 N N . GLU A 1 239 ? -3.650 -24.978 -10.297 1.00 89.81 239 GLU A N 1
ATOM 1869 C CA . GLU A 1 239 ? -2.990 -25.913 -9.370 1.00 89.81 239 GLU A CA 1
ATOM 1870 C C . GLU A 1 239 ? -1.714 -25.348 -8.699 1.00 89.81 239 GLU A C 1
ATOM 1872 O O . GLU A 1 239 ? -0.769 -26.081 -8.391 1.00 89.81 239 GLU A O 1
ATOM 1877 N N . ASN A 1 240 ? -1.668 -24.043 -8.420 1.00 90.56 240 ASN A N 1
ATOM 1878 C CA . ASN A 1 240 ? -0.652 -23.446 -7.547 1.00 90.56 240 ASN A CA 1
ATOM 1879 C C . ASN A 1 240 ? -1.187 -23.285 -6.118 1.00 90.56 240 ASN A C 1
ATOM 1881 O O . ASN A 1 240 ? -1.459 -22.180 -5.665 1.00 90.56 240 ASN A O 1
ATOM 1885 N N . SER A 1 241 ? -1.316 -24.394 -5.390 1.00 83.31 241 SER A N 1
ATOM 1886 C CA . SER A 1 241 ? -2.053 -24.495 -4.114 1.00 83.31 241 SER A CA 1
ATOM 1887 C C . SER A 1 241 ? -1.583 -23.605 -2.946 1.00 83.31 241 SER A C 1
ATOM 1889 O O . SER A 1 241 ? -2.177 -23.652 -1.868 1.00 83.31 241 SER A O 1
ATOM 1891 N N . SER A 1 242 ? -0.470 -22.886 -3.106 1.00 83.25 242 SER A N 1
ATOM 1892 C CA . SER A 1 242 ? 0.089 -21.980 -2.095 1.00 83.25 242 SER A CA 1
ATOM 1893 C C . SER A 1 242 ? -0.260 -20.503 -2.341 1.00 83.25 242 SER A C 1
ATOM 1895 O O . SER A 1 242 ? 0.125 -19.656 -1.534 1.00 83.25 242 SER A O 1
ATOM 1897 N N . LEU A 1 243 ? -0.982 -20.184 -3.420 1.00 81.94 243 LEU A N 1
ATOM 1898 C CA . LEU A 1 243 ? -1.530 -18.852 -3.686 1.00 81.94 243 LEU A CA 1
ATOM 1899 C C . LEU A 1 243 ? -2.734 -18.586 -2.768 1.00 81.94 243 LEU A C 1
ATOM 1901 O O . LEU A 1 243 ? -3.660 -19.389 -2.698 1.00 81.94 243 LEU A O 1
ATOM 1905 N N . ARG A 1 244 ? -2.738 -17.452 -2.059 1.00 80.75 244 ARG A N 1
ATOM 1906 C CA . ARG A 1 244 ? -3.885 -17.025 -1.232 1.00 80.75 244 ARG A CA 1
ATOM 1907 C C . ARG A 1 244 ? -4.667 -15.864 -1.836 1.00 80.75 244 ARG A C 1
ATOM 1909 O O . ARG A 1 244 ? -5.880 -15.807 -1.657 1.00 80.75 244 ARG A O 1
ATOM 1916 N N . LEU A 1 245 ? -3.980 -14.979 -2.552 1.00 83.94 245 LEU A N 1
ATOM 1917 C CA . LEU A 1 245 ? -4.558 -13.829 -3.259 1.00 83.94 245 LEU A CA 1
ATOM 1918 C C . LEU A 1 245 ? -4.232 -13.915 -4.754 1.00 83.94 245 LEU A C 1
ATOM 1920 O O . LEU A 1 245 ? -3.338 -14.670 -5.137 1.00 83.94 245 LEU A O 1
ATOM 1924 N N . LEU A 1 246 ? -4.906 -13.132 -5.595 1.00 81.50 246 LEU A N 1
ATOM 1925 C CA . LEU A 1 246 ? -4.444 -12.900 -6.967 1.00 81.50 246 LEU A CA 1
ATOM 1926 C C . LEU A 1 246 ? -3.129 -12.085 -6.984 1.00 81.50 246 LEU A C 1
ATOM 1928 O O . LEU A 1 246 ? -2.795 -11.455 -5.982 1.00 81.50 246 LEU A O 1
ATOM 1932 N N . PRO A 1 247 ? -2.346 -12.118 -8.080 1.00 75.25 247 PRO A N 1
ATOM 1933 C CA . PRO A 1 247 ? -1.184 -11.246 -8.234 1.00 75.25 247 PRO A CA 1
ATOM 1934 C C . PRO A 1 247 ? -1.600 -9.775 -8.401 1.00 75.25 247 PRO A C 1
ATOM 1936 O O . PRO A 1 247 ? -2.525 -9.488 -9.162 1.00 75.25 247 PRO A O 1
ATOM 1939 N N . ASP A 1 248 ? -0.872 -8.854 -7.769 1.00 73.25 248 ASP A N 1
ATOM 1940 C CA . ASP A 1 248 ? -1.069 -7.407 -7.942 1.00 73.25 248 ASP A CA 1
ATOM 1941 C C . ASP A 1 248 ? -0.687 -6.980 -9.364 1.00 73.25 248 ASP A C 1
ATOM 1943 O O . ASP A 1 248 ? 0.293 -7.491 -9.917 1.00 73.25 248 ASP A O 1
ATOM 1947 N N . GLY A 1 249 ? -1.386 -6.004 -9.949 1.00 74.69 249 GLY A N 1
ATOM 1948 C CA . GLY A 1 249 ? -1.060 -5.476 -11.274 1.00 74.69 249 GLY A CA 1
ATOM 1949 C C . GLY A 1 249 ? -1.757 -6.179 -12.440 1.00 74.69 249 GLY A C 1
ATOM 1950 O O . GLY A 1 249 ? -1.405 -5.912 -13.591 1.00 74.69 249 GLY A O 1
ATOM 1951 N N . LEU A 1 250 ? -2.741 -7.050 -12.176 1.00 79.00 250 LEU A N 1
ATOM 1952 C CA . LEU A 1 250 ? -3.622 -7.619 -13.207 1.00 79.00 250 LEU A CA 1
ATOM 1953 C C . LEU A 1 250 ? -4.362 -6.527 -13.996 1.00 79.00 250 LEU A C 1
ATOM 1955 O O . LEU A 1 250 ? -4.561 -6.679 -15.198 1.00 79.00 250 LEU A O 1
ATOM 1959 N N . GLU A 1 251 ? -4.690 -5.408 -13.350 1.00 78.31 251 GLU A N 1
ATOM 1960 C CA . GLU A 1 251 ? -5.306 -4.225 -13.956 1.00 78.31 251 GLU A CA 1
ATOM 1961 C C . GLU A 1 251 ? -4.435 -3.565 -15.039 1.00 78.31 251 GLU A C 1
ATOM 1963 O O . GLU A 1 251 ? -4.954 -2.872 -15.910 1.00 78.31 251 GLU A O 1
ATOM 1968 N N . ASN A 1 252 ? -3.122 -3.829 -15.051 1.00 79.25 252 ASN A N 1
ATOM 1969 C CA . ASN A 1 252 ? -2.210 -3.329 -16.085 1.00 79.25 252 ASN A CA 1
ATOM 1970 C C . ASN A 1 252 ? -2.212 -4.189 -17.364 1.00 79.25 252 ASN A C 1
ATOM 1972 O O . ASN A 1 252 ? -1.539 -3.850 -18.342 1.00 79.25 252 ASN A O 1
ATOM 1976 N N . LEU A 1 253 ? -2.912 -5.329 -17.373 1.00 81.81 253 LEU A N 1
ATOM 1977 C CA . LEU A 1 253 ? -3.004 -6.211 -18.534 1.00 81.81 253 LEU A CA 1
ATOM 1978 C C . LEU A 1 253 ? -4.148 -5.761 -19.452 1.00 81.81 253 LEU A C 1
ATOM 1980 O O . LEU A 1 253 ? -5.240 -6.316 -19.435 1.00 81.81 253 LEU A O 1
ATOM 1984 N N . GLU A 1 254 ? -3.879 -4.768 -20.299 1.00 79.31 254 GLU A N 1
ATOM 1985 C CA . GLU A 1 254 ? -4.892 -4.133 -21.163 1.00 79.31 254 GLU A CA 1
ATOM 1986 C C . GLU A 1 254 ? -5.652 -5.117 -22.077 1.00 79.31 254 GLU A C 1
ATOM 1988 O O . GLU A 1 254 ? -6.806 -4.875 -22.426 1.00 79.31 254 GLU A O 1
ATOM 1993 N N . VAL A 1 255 ? -5.030 -6.238 -22.461 1.00 89.38 255 VAL A N 1
ATOM 1994 C CA . VAL A 1 255 ? -5.556 -7.178 -23.471 1.00 89.38 255 VAL A CA 1
ATOM 1995 C C . VAL A 1 255 ? -5.775 -8.607 -22.959 1.00 89.38 255 VAL A C 1
ATOM 1997 O O . VAL A 1 255 ? -5.906 -9.518 -23.778 1.00 89.38 255 VAL A O 1
ATOM 2000 N N . ILE A 1 256 ? -5.788 -8.832 -21.641 1.00 91.81 256 ILE A N 1
ATOM 2001 C CA . ILE A 1 256 ? -6.030 -10.173 -21.092 1.00 91.81 256 ILE A CA 1
ATOM 2002 C C . ILE A 1 256 ? -7.468 -10.622 -21.373 1.00 91.81 256 ILE A C 1
ATOM 2004 O O . ILE A 1 256 ? -8.424 -9.942 -21.031 1.00 91.81 256 ILE A O 1
ATOM 2008 N N . GLU A 1 257 ? -7.618 -11.785 -22.000 1.00 94.25 257 GLU A N 1
ATOM 2009 C CA . GLU A 1 257 ? -8.914 -12.359 -22.370 1.00 94.25 257 GLU A CA 1
ATOM 2010 C C . GLU A 1 257 ? -9.278 -13.553 -21.481 1.00 94.25 257 GLU A C 1
ATOM 2012 O O . GLU A 1 257 ? -10.454 -13.750 -21.189 1.00 94.25 257 GLU A O 1
ATOM 2017 N N . SER A 1 258 ? -8.293 -14.336 -21.029 1.00 94.62 258 SER A N 1
ATOM 2018 C CA . SER A 1 258 ? -8.517 -15.538 -20.218 1.00 94.62 258 SER A CA 1
ATOM 2019 C C . SER A 1 258 ? -7.585 -15.590 -19.010 1.00 94.62 258 SER A C 1
ATOM 2021 O O . SER A 1 258 ? -6.359 -15.618 -19.160 1.00 94.62 258 SER A O 1
ATOM 2023 N N . LEU A 1 259 ? -8.172 -15.689 -17.815 1.00 94.19 259 LEU A N 1
ATOM 2024 C CA . LEU A 1 259 ? -7.463 -15.898 -16.553 1.00 94.19 259 LEU A CA 1
ATOM 2025 C C . LEU A 1 259 ? -7.912 -17.210 -15.903 1.00 94.19 259 LEU A C 1
ATOM 2027 O O . LEU A 1 259 ? -9.057 -17.345 -15.475 1.00 94.19 259 LEU A O 1
ATOM 2031 N N . ASN A 1 260 ? -6.991 -18.162 -15.763 1.00 93.44 260 ASN A N 1
ATOM 2032 C CA . ASN A 1 260 ? -7.244 -19.401 -15.033 1.00 93.44 260 ASN A CA 1
ATOM 2033 C C . ASN A 1 260 ? -6.407 -19.456 -13.756 1.00 93.44 260 ASN A C 1
ATOM 2035 O O . ASN A 1 260 ? -5.179 -19.481 -13.791 1.00 93.44 260 ASN A O 1
ATOM 2039 N N . VAL A 1 261 ? -7.089 -19.492 -12.617 1.00 92.12 261 VAL A N 1
ATOM 2040 C CA . VAL A 1 261 ? -6.501 -19.579 -11.275 1.00 92.12 261 VAL A CA 1
ATOM 2041 C C . VAL A 1 261 ? -7.203 -20.662 -10.452 1.00 92.12 261 VAL A C 1
ATOM 2043 O O . VAL A 1 261 ? -7.352 -20.559 -9.231 1.00 92.12 261 VAL A O 1
ATOM 2046 N N . SER A 1 262 ? -7.669 -21.709 -11.129 1.00 89.56 262 SER A N 1
ATOM 2047 C CA . SER A 1 262 ? -8.360 -22.828 -10.497 1.00 89.56 262 SER A CA 1
ATOM 2048 C C . SER A 1 262 ? -7.413 -23.631 -9.599 1.00 89.56 262 SER A C 1
ATOM 2050 O O . SER A 1 262 ? -6.234 -23.804 -9.903 1.00 89.56 262 SER A O 1
ATOM 2052 N N . TYR A 1 263 ? -7.918 -24.144 -8.478 1.00 88.56 263 TYR A N 1
ATOM 2053 C CA . TYR A 1 263 ? -7.169 -24.956 -7.511 1.00 88.56 263 TYR A CA 1
ATOM 2054 C C . TYR A 1 263 ? -5.913 -24.269 -6.936 1.00 88.56 263 TYR A C 1
ATOM 2056 O O . TYR A 1 263 ? -4.945 -24.937 -6.560 1.00 88.56 263 TYR A O 1
ATOM 2064 N N . CYS A 1 264 ? -5.922 -22.937 -6.840 1.00 88.50 264 CYS A N 1
ATOM 2065 C CA . CYS A 1 264 ? -4.816 -22.151 -6.287 1.00 88.50 264 CYS A CA 1
ATOM 2066 C C . CYS A 1 264 ? -4.908 -21.964 -4.768 1.00 88.50 264 CYS A C 1
ATOM 2068 O O . CYS A 1 264 ? -3.887 -21.809 -4.111 1.00 88.50 264 CYS A O 1
ATOM 2070 N N . GLY A 1 265 ? -6.111 -22.055 -4.193 1.00 86.06 265 GLY A N 1
ATOM 2071 C CA . GLY A 1 265 ? -6.347 -21.813 -2.768 1.00 86.06 265 GLY A CA 1
ATOM 2072 C C . GLY A 1 265 ? -6.730 -20.370 -2.440 1.00 86.06 265 GLY A C 1
ATOM 2073 O O . GLY A 1 265 ? -6.653 -19.994 -1.271 1.00 86.06 265 GLY A O 1
ATOM 2074 N N . ILE A 1 266 ? -7.175 -19.609 -3.445 1.00 87.88 266 ILE A N 1
ATOM 2075 C CA . ILE A 1 266 ? -7.545 -18.195 -3.331 1.00 87.88 266 ILE A CA 1
ATOM 2076 C C . ILE A 1 266 ? -8.709 -18.026 -2.352 1.00 87.88 266 ILE A C 1
ATOM 2078 O O . ILE A 1 266 ? -9.714 -18.733 -2.457 1.00 87.88 266 ILE A O 1
ATOM 2082 N N . GLU A 1 267 ? -8.563 -17.108 -1.397 1.00 86.56 267 GLU A N 1
ATOM 2083 C CA . GLU A 1 267 ? -9.560 -16.844 -0.349 1.00 86.56 267 GLU A CA 1
ATOM 2084 C C . GLU A 1 267 ? -10.437 -15.624 -0.669 1.00 86.56 267 GLU A C 1
ATOM 2086 O O . GLU A 1 267 ? -11.634 -15.648 -0.381 1.00 86.56 267 GLU A O 1
ATOM 2091 N N . THR A 1 268 ? -9.868 -14.605 -1.317 1.00 85.44 268 THR A N 1
ATOM 2092 C CA . THR A 1 268 ? -10.557 -13.380 -1.753 1.00 85.44 268 THR A CA 1
ATOM 2093 C C . THR A 1 268 ? -10.031 -12.912 -3.113 1.00 85.44 268 THR A C 1
ATOM 2095 O O . THR A 1 268 ? -8.900 -13.225 -3.499 1.00 85.44 268 THR A O 1
ATOM 2098 N N . LEU A 1 269 ? -10.860 -12.171 -3.854 1.00 86.44 269 LEU A N 1
ATOM 2099 C CA . LEU A 1 269 ? -10.452 -11.432 -5.052 1.00 86.44 269 LEU A CA 1
ATOM 2100 C C . LEU A 1 269 ? -10.365 -9.938 -4.708 1.00 86.44 269 LEU A C 1
ATOM 2102 O O . LEU A 1 269 ? -11.191 -9.477 -3.926 1.00 86.44 269 LEU A O 1
ATOM 2106 N N . PRO A 1 270 ? -9.397 -9.190 -5.261 1.00 85.00 270 PRO A N 1
ATOM 2107 C CA . PRO A 1 270 ? -9.308 -7.749 -5.056 1.00 85.00 270 PRO A CA 1
ATOM 2108 C C . PRO A 1 270 ? -10.382 -7.008 -5.863 1.00 85.00 270 PRO A C 1
ATOM 2110 O O . PRO A 1 270 ? -10.724 -7.438 -6.966 1.00 85.00 270 PRO A O 1
ATOM 2113 N N . ASP A 1 271 ? -10.833 -5.847 -5.381 1.00 79.88 271 ASP A N 1
ATOM 2114 C CA . ASP A 1 271 ? -11.800 -5.003 -6.103 1.00 79.88 271 ASP A CA 1
ATOM 2115 C C . ASP A 1 271 ? -11.264 -4.511 -7.454 1.00 79.88 271 ASP A C 1
ATOM 2117 O O . ASP A 1 271 ? -12.028 -4.273 -8.390 1.00 79.88 271 ASP A O 1
ATOM 2121 N N . THR A 1 272 ? -9.941 -4.440 -7.614 1.00 83.38 272 THR A N 1
ATOM 2122 C CA . THR A 1 272 ? -9.298 -4.084 -8.885 1.00 83.38 272 THR A CA 1
ATOM 2123 C C . THR A 1 272 ? -9.578 -5.083 -10.009 1.00 83.38 272 THR A C 1
ATOM 2125 O O . THR A 1 272 ? -9.388 -4.734 -11.174 1.00 83.38 272 THR A O 1
ATOM 2128 N N . ILE A 1 273 ? -10.095 -6.289 -9.719 1.00 85.75 273 ILE A N 1
ATOM 2129 C CA . ILE A 1 273 ? -10.490 -7.252 -10.760 1.00 85.75 273 ILE A CA 1
ATOM 2130 C C . ILE A 1 273 ? -11.534 -6.664 -11.716 1.00 85.75 273 ILE A C 1
ATOM 2132 O O . ILE A 1 273 ? -11.479 -6.939 -12.911 1.00 85.75 273 ILE A O 1
ATOM 2136 N N . GLY A 1 274 ? -12.422 -5.793 -11.223 1.00 82.38 274 GLY A N 1
ATOM 2137 C CA . GLY A 1 274 ? -13.430 -5.110 -12.036 1.00 82.38 274 GLY A CA 1
ATOM 2138 C C . GLY A 1 274 ? -12.859 -4.141 -13.077 1.00 82.38 274 GLY A C 1
ATOM 2139 O O . GLY A 1 274 ? -13.552 -3.801 -14.033 1.00 82.38 274 GLY A O 1
ATOM 2140 N N . LEU A 1 275 ? -11.594 -3.721 -12.937 1.00 86.25 275 LEU A N 1
ATOM 2141 C CA . LEU A 1 275 ? -10.906 -2.851 -13.900 1.00 86.25 275 LEU A CA 1
ATOM 2142 C C . LEU A 1 275 ? -10.426 -3.615 -15.145 1.00 86.25 275 LEU A C 1
ATOM 2144 O O . LEU A 1 275 ? -10.154 -3.005 -16.181 1.00 86.25 275 LEU A O 1
ATOM 2148 N N . VAL A 1 276 ? -10.355 -4.949 -15.080 1.00 87.75 276 VAL A N 1
ATOM 2149 C CA . VAL A 1 276 ? -9.876 -5.819 -16.167 1.00 87.75 276 VAL A CA 1
ATOM 2150 C C . VAL A 1 276 ? -10.993 -6.070 -17.189 1.00 87.75 276 VAL A C 1
ATOM 2152 O O . VAL A 1 276 ? -11.411 -7.195 -17.449 1.00 87.75 276 VAL A O 1
ATOM 2155 N N . SER A 1 277 ? -11.509 -4.996 -17.783 1.00 83.62 277 SER A N 1
ATOM 2156 C CA . SER A 1 277 ? -12.669 -5.042 -18.688 1.00 83.62 277 SER A CA 1
ATOM 2157 C C . SER A 1 277 ? -12.453 -5.860 -19.973 1.00 83.62 277 SER A C 1
ATOM 2159 O O . SER A 1 277 ? -13.425 -6.192 -20.649 1.00 83.62 277 SER A O 1
ATOM 2161 N N . SER A 1 278 ? -11.211 -6.204 -20.325 1.00 89.50 278 SER A N 1
ATOM 2162 C CA . SER A 1 278 ? -10.868 -7.056 -21.474 1.00 89.50 278 SER A CA 1
ATOM 2163 C C . SER A 1 278 ? -11.153 -8.549 -21.256 1.00 89.50 278 SER A C 1
ATOM 2165 O O . SER A 1 278 ? -11.209 -9.298 -22.236 1.00 89.50 278 SER A O 1
ATOM 2167 N N . LEU A 1 279 ? -11.382 -8.974 -20.008 1.00 92.62 279 LEU A N 1
ATOM 2168 C CA . LEU A 1 279 ? -11.557 -10.376 -19.642 1.00 92.62 279 LEU A CA 1
ATOM 2169 C C . LEU A 1 279 ? -12.843 -10.975 -20.240 1.00 92.62 279 LEU A C 1
ATOM 2171 O O . LEU A 1 279 ? -13.934 -10.431 -20.074 1.00 92.62 279 LEU A O 1
ATOM 2175 N N . LYS A 1 280 ? -12.710 -12.134 -20.890 1.00 90.94 280 LYS A N 1
ATOM 2176 C CA . LYS A 1 280 ? -13.807 -12.934 -21.461 1.00 90.94 280 LYS A CA 1
ATOM 2177 C C . LYS A 1 280 ? -14.029 -14.234 -20.700 1.00 90.94 280 LYS A C 1
ATOM 2179 O O . LYS A 1 280 ? -15.166 -14.677 -20.560 1.00 90.94 280 LYS A O 1
ATOM 2184 N N . GLU A 1 281 ? -12.961 -14.842 -20.195 1.00 90.06 281 GLU A N 1
ATOM 2185 C CA . GLU A 1 281 ? -13.007 -16.128 -19.504 1.00 90.06 281 GLU A CA 1
ATOM 2186 C C . GLU A 1 281 ? -12.273 -16.035 -18.165 1.00 90.06 281 GLU A C 1
ATOM 2188 O O . GLU A 1 281 ? -11.110 -15.627 -18.099 1.00 90.06 281 GLU A O 1
ATOM 2193 N N . ILE A 1 282 ? -12.950 -16.421 -17.081 1.00 91.62 282 ILE A N 1
ATOM 2194 C CA . ILE A 1 282 ? -12.335 -16.534 -15.760 1.00 91.62 282 ILE A CA 1
ATOM 2195 C C . ILE A 1 282 ? -12.663 -17.873 -15.111 1.00 91.62 282 ILE A C 1
ATOM 2197 O O . ILE A 1 282 ? -13.825 -18.240 -14.921 1.00 91.62 282 ILE A O 1
ATOM 2201 N N . HIS A 1 283 ? -11.609 -18.598 -14.743 1.00 87.94 283 HIS A N 1
ATOM 2202 C CA . HIS A 1 283 ? -11.712 -19.896 -14.090 1.00 87.94 283 HIS A CA 1
ATOM 2203 C C . HIS A 1 283 ? -11.176 -19.813 -12.664 1.00 87.94 283 HIS A C 1
ATOM 2205 O O . HIS A 1 283 ? -9.979 -19.632 -12.430 1.00 87.94 283 HIS A O 1
ATOM 2211 N N . LEU A 1 284 ? -12.090 -19.941 -11.707 1.00 87.50 284 LEU A N 1
ATOM 2212 C CA . LEU A 1 284 ? -11.866 -19.830 -10.267 1.00 87.50 284 LEU A CA 1
ATOM 2213 C C . LEU A 1 284 ? -12.225 -21.132 -9.540 1.00 87.50 284 LEU A C 1
ATOM 2215 O O . LEU A 1 284 ? -12.365 -21.129 -8.312 1.00 87.50 284 LEU A O 1
ATOM 2219 N N . ALA A 1 285 ? -12.370 -22.241 -10.264 1.00 83.19 285 ALA A N 1
ATOM 2220 C CA . ALA A 1 285 ? -12.816 -23.504 -9.702 1.00 83.19 285 ALA A CA 1
ATOM 2221 C C . ALA A 1 285 ? -11.876 -24.023 -8.600 1.00 83.19 285 ALA A C 1
ATOM 2223 O O . ALA A 1 285 ? -10.662 -23.848 -8.644 1.00 83.19 285 ALA A O 1
ATOM 2224 N N . GLY A 1 286 ? -12.425 -24.679 -7.580 1.00 76.00 286 GLY A N 1
ATOM 2225 C CA . GLY A 1 286 ? -11.657 -25.354 -6.532 1.00 76.00 286 GLY A CA 1
ATOM 2226 C C . GLY A 1 286 ? -10.849 -24.428 -5.618 1.00 76.00 286 GLY A C 1
ATOM 2227 O O . GLY A 1 286 ? -9.883 -24.885 -5.004 1.00 76.00 286 GLY A O 1
ATOM 2228 N N . ASN A 1 287 ? -11.226 -23.151 -5.524 1.00 87.81 287 ASN A N 1
ATOM 2229 C CA . ASN A 1 287 ? -10.655 -22.189 -4.583 1.00 87.81 287 ASN A CA 1
ATOM 2230 C C . ASN A 1 287 ? -11.432 -22.157 -3.247 1.00 87.81 287 ASN A C 1
ATOM 2232 O O . ASN A 1 287 ? -12.259 -23.026 -2.951 1.00 87.81 287 ASN A O 1
ATOM 2236 N N . LYS A 1 288 ? -11.100 -21.197 -2.379 1.00 84.38 288 LYS A N 1
ATOM 2237 C CA . LYS A 1 288 ? -11.665 -21.023 -1.031 1.00 84.38 288 LYS A CA 1
ATOM 2238 C C . LYS A 1 288 ? -12.453 -19.712 -0.899 1.00 84.38 288 LYS A C 1
ATOM 2240 O O . LYS A 1 288 ? -12.588 -19.217 0.222 1.00 84.38 288 LYS A O 1
ATOM 2245 N N . LEU A 1 289 ? -12.958 -19.180 -2.014 1.00 81.81 289 LEU A N 1
ATOM 2246 C CA . LEU A 1 289 ? -13.676 -17.906 -2.060 1.00 81.81 289 LEU A CA 1
ATOM 2247 C C . LEU A 1 289 ? -14.900 -17.925 -1.140 1.00 81.81 289 LEU A C 1
ATOM 2249 O O . LEU A 1 289 ? -15.621 -18.926 -1.093 1.00 81.81 289 LEU A O 1
ATOM 2253 N N . ARG A 1 290 ? -15.114 -16.820 -0.415 1.00 80.44 290 ARG A N 1
ATOM 2254 C CA . ARG A 1 290 ? -16.307 -16.590 0.423 1.00 80.44 290 ARG A CA 1
ATOM 2255 C C . ARG A 1 290 ? -17.341 -15.693 -0.255 1.00 80.44 290 ARG A C 1
ATOM 2257 O O . ARG A 1 290 ? -18.533 -15.958 -0.148 1.00 80.44 290 ARG A O 1
ATOM 2264 N N . THR A 1 291 ? -16.869 -14.685 -0.978 1.00 77.25 291 THR A N 1
ATOM 2265 C CA . THR A 1 291 ? -17.654 -13.710 -1.746 1.00 77.25 291 THR A CA 1
ATOM 2266 C C . THR A 1 291 ? -16.901 -13.368 -3.038 1.00 77.25 291 THR A C 1
ATOM 2268 O O . THR A 1 291 ? -15.714 -13.691 -3.174 1.00 77.25 291 THR A O 1
ATOM 2271 N N . LEU A 1 292 ? -17.584 -12.743 -4.000 1.00 79.75 292 LEU A N 1
ATOM 2272 C CA . LEU A 1 292 ? -16.937 -11.980 -5.075 1.00 79.75 292 LEU A CA 1
ATOM 2273 C C . LEU A 1 292 ? -17.145 -10.481 -4.788 1.00 79.75 292 LEU A C 1
ATOM 2275 O O . LEU A 1 292 ? -18.204 -10.144 -4.260 1.00 79.75 292 LEU A O 1
ATOM 2279 N N . PRO A 1 293 ? -16.183 -9.606 -5.125 1.00 83.69 293 PRO A N 1
ATOM 2280 C CA . PRO A 1 293 ? -16.320 -8.164 -4.921 1.00 83.69 293 PRO A CA 1
ATOM 2281 C C . PRO A 1 293 ? -17.420 -7.567 -5.808 1.00 83.69 293 PRO A C 1
ATOM 2283 O O . PRO A 1 293 ? -17.667 -8.068 -6.908 1.00 83.69 293 PRO A O 1
ATOM 2286 N N . ASP A 1 294 ? -18.045 -6.466 -5.388 1.00 77.62 294 ASP A N 1
ATOM 2287 C CA . ASP A 1 294 ? -19.093 -5.802 -6.182 1.00 77.62 294 ASP A CA 1
ATOM 2288 C C . ASP A 1 294 ? -18.571 -5.250 -7.512 1.00 77.62 294 ASP A C 1
ATOM 2290 O O . ASP A 1 294 ? -19.291 -5.211 -8.512 1.00 77.62 294 ASP A O 1
ATOM 2294 N N . SER A 1 295 ? -17.283 -4.922 -7.588 1.00 83.88 295 SER A N 1
ATOM 2295 C CA . SER A 1 295 ? -16.633 -4.534 -8.840 1.00 83.88 295 SER A CA 1
ATOM 2296 C C . SER A 1 295 ? -16.604 -5.656 -9.889 1.00 83.88 295 SER A C 1
ATOM 2298 O O . SER A 1 295 ? -16.406 -5.382 -11.071 1.00 83.88 295 SER A O 1
ATOM 2300 N N . PHE A 1 296 ? -16.841 -6.917 -9.508 1.00 82.81 296 PHE A N 1
ATOM 2301 C CA . PHE A 1 296 ? -16.861 -8.056 -10.431 1.00 82.81 296 PHE A CA 1
ATOM 2302 C C . PHE A 1 296 ? -17.958 -7.923 -11.502 1.00 82.81 296 PHE A C 1
ATOM 2304 O O . PHE A 1 296 ? -17.787 -8.405 -12.621 1.00 82.81 296 PHE A O 1
ATOM 2311 N N . GLY A 1 297 ? -19.056 -7.219 -11.195 1.00 75.31 297 GLY A N 1
ATOM 2312 C CA . GLY A 1 297 ? -20.108 -6.876 -12.160 1.00 75.31 297 GLY A CA 1
ATOM 2313 C C . GLY A 1 297 ? -19.644 -5.966 -13.307 1.00 75.31 297 GLY A C 1
ATOM 2314 O O . GLY A 1 297 ? -20.263 -5.959 -14.370 1.00 75.31 297 GLY A O 1
ATOM 2315 N N . SER A 1 298 ? -18.513 -5.269 -13.146 1.00 85.19 298 SER A N 1
ATOM 2316 C CA . SER A 1 298 ? -17.918 -4.388 -14.162 1.00 85.19 298 SER A CA 1
ATOM 2317 C C . SER A 1 298 ? -17.199 -5.137 -15.294 1.00 85.19 298 SER A C 1
ATOM 2319 O O . SER A 1 298 ? -16.785 -4.518 -16.276 1.00 85.19 298 SER A O 1
ATOM 2321 N N . LEU A 1 299 ? -17.071 -6.468 -15.213 1.00 86.69 299 LEU A N 1
ATOM 2322 C CA . LEU A 1 299 ? -16.483 -7.316 -16.257 1.00 86.69 299 LEU A CA 1
ATOM 2323 C C . LEU A 1 299 ? -17.447 -7.521 -17.443 1.00 86.69 299 LEU A C 1
ATOM 2325 O O . LEU A 1 299 ? -17.818 -8.637 -17.787 1.00 86.69 299 LEU A O 1
ATOM 2329 N N . LEU A 1 300 ? -17.872 -6.438 -18.095 1.00 83.25 300 LEU A N 1
ATOM 2330 C CA . LEU A 1 300 ? -18.970 -6.437 -19.078 1.00 83.25 300 LEU A CA 1
ATOM 2331 C C . LEU A 1 300 ? -18.756 -7.354 -20.301 1.00 83.25 300 LEU A C 1
ATOM 2333 O O . LEU A 1 300 ? -19.729 -7.710 -20.969 1.00 83.25 300 LEU A O 1
ATOM 2337 N N . ASN A 1 301 ? -17.506 -7.727 -20.594 1.00 87.12 301 ASN A N 1
ATOM 2338 C CA . ASN A 1 301 ? -17.135 -8.634 -21.684 1.00 87.12 301 ASN A CA 1
ATOM 2339 C C . ASN A 1 301 ? -17.033 -10.109 -21.253 1.00 87.12 301 ASN A C 1
ATOM 2341 O O . ASN A 1 301 ? -16.683 -10.948 -22.081 1.00 87.12 301 ASN A O 1
ATOM 2345 N N . LEU A 1 302 ? -17.333 -10.438 -19.991 1.00 86.81 302 LEU A N 1
ATOM 2346 C CA . LEU A 1 302 ? -17.199 -11.792 -19.465 1.00 86.81 302 LEU A CA 1
ATOM 2347 C C . LEU A 1 302 ? -18.249 -12.732 -20.070 1.00 86.81 302 LEU A C 1
ATOM 2349 O O . LEU A 1 302 ? -19.454 -12.545 -19.900 1.00 86.81 302 LEU A O 1
ATOM 2353 N N . GLU A 1 303 ? -17.774 -13.771 -20.748 1.00 84.50 303 GLU A N 1
ATOM 2354 C CA . GLU A 1 303 ? -18.581 -14.801 -21.403 1.00 84.50 303 GLU A CA 1
ATOM 2355 C C . GLU A 1 303 ? -18.645 -16.091 -20.576 1.00 84.50 303 GLU A C 1
ATOM 2357 O O . GLU A 1 303 ? -19.677 -16.770 -20.567 1.00 84.50 303 GLU A O 1
ATOM 2362 N N . THR A 1 304 ? -17.559 -16.412 -19.864 1.00 80.50 304 THR A N 1
ATOM 2363 C CA . THR A 1 304 ? -17.401 -17.655 -19.099 1.00 80.50 304 THR A CA 1
ATOM 2364 C C . THR A 1 304 ? -16.904 -17.358 -17.685 1.00 80.50 304 THR A C 1
ATOM 2366 O O . THR A 1 304 ? -15.838 -16.770 -17.505 1.00 80.50 304 THR A O 1
ATOM 2369 N N . LEU A 1 305 ? -17.660 -17.815 -16.684 1.00 85.12 305 LEU A N 1
ATOM 2370 C CA . LEU A 1 305 ? -17.315 -17.749 -15.264 1.00 85.12 305 LEU A CA 1
ATOM 2371 C C . LEU A 1 305 ? -17.428 -19.143 -14.653 1.00 85.12 305 LEU A C 1
ATOM 2373 O O . LEU A 1 305 ? -18.528 -19.681 -14.533 1.00 85.12 305 LEU A O 1
ATOM 2377 N N . ASP A 1 306 ? -16.302 -19.706 -14.226 1.00 76.00 306 ASP A N 1
ATOM 2378 C CA . ASP A 1 306 ? -16.283 -20.978 -13.509 1.00 76.00 306 ASP A CA 1
ATOM 2379 C C . ASP A 1 306 ? -15.957 -20.771 -12.026 1.00 76.00 306 ASP A C 1
ATOM 2381 O O . ASP A 1 306 ? -14.846 -20.392 -11.661 1.00 76.00 306 ASP A O 1
ATOM 2385 N N . LEU A 1 307 ? -16.938 -21.046 -11.165 1.00 77.38 307 LEU A N 1
ATOM 2386 C CA . LEU A 1 307 ? -16.819 -21.001 -9.706 1.00 77.38 307 LEU A CA 1
ATOM 2387 C C . LEU A 1 307 ? -16.925 -22.392 -9.061 1.00 77.38 307 LEU A C 1
ATOM 2389 O O . LEU A 1 307 ? -17.030 -22.485 -7.831 1.00 77.38 307 LEU A O 1
ATOM 2393 N N . GLU A 1 308 ? -16.913 -23.480 -9.842 1.00 73.06 308 GLU A N 1
ATOM 2394 C CA . GLU A 1 308 ? -17.189 -24.820 -9.325 1.00 73.06 308 GLU A CA 1
ATOM 2395 C C . GLU A 1 308 ? -16.233 -25.190 -8.182 1.00 73.06 308 GLU A C 1
ATOM 2397 O O . GLU A 1 308 ? -15.022 -25.079 -8.284 1.00 73.06 308 GLU A O 1
ATOM 2402 N N . GLY A 1 309 ? -16.756 -25.684 -7.058 1.00 63.91 309 GLY A N 1
ATOM 2403 C CA . GLY A 1 309 ? -15.909 -26.170 -5.965 1.00 63.91 309 GLY A CA 1
ATOM 2404 C C . GLY A 1 309 ? -15.412 -25.099 -4.988 1.00 63.91 309 GLY A C 1
ATOM 2405 O O . GLY A 1 309 ? -14.696 -25.462 -4.055 1.00 63.91 309 GLY A O 1
ATOM 2406 N N . ASN A 1 310 ? -15.857 -23.841 -5.107 1.00 69.12 310 ASN A N 1
ATOM 2407 C CA . ASN A 1 310 ? -15.743 -22.830 -4.045 1.00 69.12 310 ASN A CA 1
ATOM 2408 C C . ASN A 1 310 ? -16.767 -23.086 -2.931 1.00 69.12 310 ASN A C 1
ATOM 2410 O O . ASN A 1 310 ? -17.784 -22.413 -2.813 1.00 69.12 310 ASN A O 1
ATOM 2414 N N . ARG A 1 311 ? -16.509 -24.094 -2.093 1.00 63.78 311 ARG A N 1
ATOM 2415 C CA . ARG A 1 311 ? -17.476 -24.578 -1.082 1.00 63.78 311 ARG A CA 1
ATOM 2416 C C . ARG A 1 311 ? -17.843 -23.565 0.013 1.00 63.78 311 ARG A C 1
ATOM 2418 O O . ARG A 1 311 ? -18.709 -23.870 0.824 1.00 63.78 311 ARG A O 1
ATOM 2425 N N . ARG A 1 312 ? -17.136 -22.434 0.099 1.00 67.06 312 ARG A N 1
ATOM 2426 C CA . ARG A 1 312 ? -17.358 -21.374 1.094 1.00 67.06 312 ARG A CA 1
ATOM 2427 C C . ARG A 1 312 ? -18.090 -20.158 0.526 1.00 67.06 312 ARG A C 1
ATOM 2429 O O . ARG A 1 312 ? -18.357 -19.246 1.298 1.00 67.06 312 ARG A O 1
ATOM 2436 N N . LEU A 1 313 ? -18.388 -20.145 -0.774 1.00 69.31 313 LEU A N 1
ATOM 2437 C CA . LEU A 1 313 ? -19.051 -19.028 -1.431 1.00 69.31 313 LEU A CA 1
ATOM 2438 C C . LEU A 1 313 ? -20.501 -18.953 -0.939 1.00 69.31 313 LEU A C 1
ATOM 2440 O O . LEU A 1 313 ? -21.281 -19.862 -1.220 1.00 69.31 313 LEU A O 1
ATOM 2444 N N . SER A 1 314 ? -20.829 -17.919 -0.164 1.00 62.06 314 SER A N 1
ATOM 2445 C CA . SER A 1 314 ? -22.145 -17.763 0.476 1.00 62.06 314 SER A CA 1
ATOM 2446 C C . SER A 1 314 ? -23.070 -16.802 -0.264 1.00 62.06 314 SER A C 1
ATOM 2448 O O . SER A 1 314 ? -24.284 -16.947 -0.181 1.00 62.06 314 SER A O 1
ATOM 2450 N N . SER A 1 315 ? -22.511 -15.840 -0.996 1.00 63.66 315 SER A N 1
ATOM 2451 C CA . SER A 1 315 ? -23.266 -14.835 -1.744 1.00 63.66 315 SER A CA 1
ATOM 2452 C C . SER A 1 315 ? -22.542 -14.444 -3.032 1.00 63.66 315 SER A C 1
ATOM 2454 O O . SER A 1 315 ? -21.328 -14.619 -3.174 1.00 63.66 315 SER A O 1
ATOM 2456 N N . LEU A 1 316 ? -23.320 -13.938 -3.989 1.00 67.50 316 LEU A N 1
ATOM 2457 C CA . LEU A 1 316 ? -22.828 -13.278 -5.193 1.00 67.50 316 LEU A CA 1
ATOM 2458 C C . LEU A 1 316 ? -23.108 -11.774 -5.079 1.00 67.50 316 LEU A C 1
ATOM 2460 O O . LEU A 1 316 ? -24.127 -11.410 -4.489 1.00 67.50 316 LEU A O 1
ATOM 2464 N N . PRO A 1 317 ? -22.245 -10.917 -5.646 1.00 70.00 317 PRO A N 1
ATOM 2465 C CA . PRO A 1 317 ? -22.414 -9.474 -5.606 1.00 70.00 317 PRO A CA 1
ATOM 2466 C C . PRO A 1 317 ? -23.696 -9.078 -6.323 1.00 70.00 317 PRO A C 1
ATOM 2468 O O . PRO A 1 317 ? -24.074 -9.677 -7.340 1.00 70.00 317 PRO A O 1
ATOM 2471 N N . THR A 1 318 ? -24.361 -8.043 -5.813 1.00 65.25 318 THR A N 1
ATOM 2472 C CA . THR A 1 318 ? -25.632 -7.597 -6.391 1.00 65.25 318 THR A CA 1
ATOM 2473 C C . THR A 1 318 ? -25.440 -7.144 -7.830 1.00 65.25 318 THR A C 1
ATOM 2475 O O . THR A 1 318 ? -26.332 -7.363 -8.637 1.00 65.25 318 THR A O 1
ATOM 2478 N N . THR A 1 319 ? -24.261 -6.629 -8.190 1.00 70.94 319 THR A N 1
ATOM 2479 C CA . THR A 1 319 ? -23.864 -6.167 -9.531 1.00 70.94 319 THR A CA 1
ATOM 2480 C C . THR A 1 319 ? -23.686 -7.280 -10.568 1.00 70.94 319 THR A C 1
ATOM 2482 O O . THR A 1 319 ? -23.577 -6.980 -11.755 1.00 70.94 319 THR A O 1
ATOM 2485 N N . LEU A 1 320 ? -23.713 -8.567 -10.191 1.00 71.31 320 LEU A N 1
ATOM 2486 C CA . LEU A 1 320 ? -23.485 -9.671 -11.136 1.00 71.31 320 LEU A CA 1
ATOM 2487 C C . LEU A 1 320 ? -24.520 -9.712 -12.278 1.00 71.31 320 LEU A C 1
ATOM 2489 O O . LEU A 1 320 ? -24.226 -10.197 -13.370 1.00 71.31 320 LEU A O 1
ATOM 2493 N N . HIS A 1 321 ? -25.711 -9.137 -12.068 1.00 65.56 321 HIS A N 1
ATOM 2494 C CA . HIS A 1 321 ? -26.733 -8.954 -13.108 1.00 65.56 321 HIS A CA 1
ATOM 2495 C C . HIS A 1 321 ? -26.272 -8.080 -14.292 1.00 65.56 321 HIS A C 1
ATOM 2497 O O . HIS A 1 321 ? -26.912 -8.079 -15.346 1.00 65.56 321 HIS A O 1
ATOM 2503 N N . GLN A 1 322 ? -25.190 -7.313 -14.134 1.00 70.25 322 GLN A N 1
ATOM 2504 C CA . GLN A 1 322 ? -24.616 -6.464 -15.178 1.00 70.25 322 GLN A CA 1
ATOM 2505 C C . GLN A 1 322 ? -23.836 -7.271 -16.230 1.00 70.25 322 GLN A C 1
ATOM 2507 O O . GLN A 1 322 ? -23.663 -6.797 -17.356 1.00 70.25 322 GLN A O 1
ATOM 2512 N N . LEU A 1 323 ? -23.443 -8.512 -15.918 1.00 73.12 323 LEU A N 1
ATOM 2513 C CA . LEU A 1 323 ? -22.696 -9.418 -16.796 1.00 73.12 323 LEU A CA 1
ATOM 2514 C C . LEU A 1 323 ? -23.597 -10.062 -17.863 1.00 73.12 323 LEU A C 1
ATOM 2516 O O . LEU A 1 323 ? -23.876 -11.260 -17.861 1.00 73.12 323 LEU A O 1
ATOM 2520 N N . ARG A 1 324 ? -24.073 -9.247 -18.805 1.00 72.25 324 ARG A N 1
ATOM 2521 C CA . ARG A 1 324 ? -25.058 -9.653 -19.827 1.00 72.25 324 ARG A CA 1
ATOM 2522 C C . ARG A 1 324 ? -24.529 -10.652 -20.861 1.00 72.25 324 ARG A C 1
ATOM 2524 O O . ARG A 1 324 ? -25.336 -11.247 -21.568 1.00 72.25 324 ARG A O 1
ATOM 2531 N N . GLN A 1 325 ? -23.208 -10.803 -20.973 1.00 72.94 325 GLN A N 1
ATOM 2532 C CA . GLN A 1 325 ? -22.556 -11.673 -21.960 1.00 72.94 325 GLN A CA 1
ATOM 2533 C C . GLN A 1 325 ? -22.287 -13.097 -21.445 1.00 72.94 325 GLN A C 1
ATOM 2535 O O . GLN A 1 325 ? -21.849 -13.945 -22.224 1.00 72.94 325 GLN A O 1
ATOM 2540 N N . LEU A 1 326 ? -22.588 -13.390 -20.171 1.00 73.88 326 LEU A N 1
ATOM 2541 C CA . LEU A 1 326 ? -22.391 -14.715 -19.580 1.00 73.88 326 LEU A CA 1
ATOM 2542 C C . LEU A 1 326 ? -23.240 -15.774 -20.293 1.00 73.88 326 LEU A C 1
ATOM 2544 O O . LEU A 1 326 ? -24.472 -15.738 -20.258 1.00 73.88 326 LEU A O 1
ATOM 2548 N N . LYS A 1 327 ? -22.568 -16.742 -20.926 1.00 65.81 327 LYS A N 1
ATOM 2549 C CA . LYS A 1 327 ? -23.217 -17.798 -21.718 1.00 65.81 327 LYS A CA 1
ATOM 2550 C C . LYS A 1 327 ? -23.829 -18.894 -20.851 1.00 65.81 327 LYS A C 1
ATOM 2552 O O . LYS A 1 327 ? -24.853 -19.457 -21.232 1.00 65.81 327 LYS A O 1
ATOM 2557 N N . ASP A 1 328 ? -23.232 -19.183 -19.696 1.00 58.75 328 ASP A N 1
ATOM 2558 C CA . ASP A 1 328 ? -23.757 -20.152 -18.733 1.00 58.75 328 ASP A CA 1
ATOM 2559 C C . ASP A 1 328 ? -24.313 -19.432 -17.496 1.00 58.75 328 ASP A C 1
ATOM 2561 O O . ASP A 1 328 ? -23.584 -19.040 -16.587 1.00 58.75 328 ASP A O 1
ATOM 2565 N N . LYS A 1 329 ? -25.638 -19.229 -17.472 1.00 53.84 329 LYS A N 1
ATOM 2566 C CA . LYS A 1 329 ? -26.356 -18.617 -16.337 1.00 53.84 329 LYS A CA 1
ATOM 2567 C C . LYS A 1 329 ? -26.439 -19.543 -15.109 1.00 53.84 329 LYS A C 1
ATOM 2569 O O . LYS A 1 329 ? -26.932 -19.118 -14.060 1.00 53.84 329 LYS A O 1
ATOM 2574 N N . LYS A 1 330 ? -25.985 -20.802 -15.215 1.00 49.97 330 LYS A N 1
ATOM 2575 C CA . LYS A 1 330 ? -25.801 -21.708 -14.075 1.00 49.97 330 LYS A CA 1
ATOM 2576 C C . LYS A 1 330 ? -24.359 -21.602 -13.601 1.00 49.97 330 LYS A C 1
ATOM 2578 O O . LYS A 1 330 ? -23.471 -22.303 -14.073 1.00 49.97 330 LYS A O 1
ATOM 2583 N N . ILE A 1 331 ? -24.135 -20.744 -12.615 1.00 56.34 331 ILE A N 1
ATOM 2584 C CA . ILE A 1 331 ? -22.828 -20.592 -11.985 1.00 56.34 331 ILE A CA 1
ATOM 2585 C C . ILE A 1 331 ? -22.605 -21.814 -11.089 1.00 56.34 331 ILE A C 1
ATOM 2587 O O . ILE A 1 331 ? -23.011 -21.822 -9.928 1.00 56.34 331 ILE A O 1
ATOM 2591 N N . GLY A 1 332 ? -21.991 -22.858 -11.654 1.00 47.59 332 GLY A N 1
ATOM 2592 C CA . GLY A 1 332 ? -21.559 -24.082 -10.979 1.00 47.59 332 GLY A CA 1
ATOM 2593 C C . GLY A 1 332 ? -22.689 -25.053 -10.599 1.00 47.59 332 GLY A C 1
ATOM 2594 O O . GLY A 1 332 ? -23.619 -24.753 -9.853 1.00 47.59 332 GLY A O 1
ATOM 2595 N N . THR A 1 333 ? -22.569 -26.307 -11.038 1.00 37.75 333 THR A N 1
ATOM 2596 C CA . THR A 1 333 ? -23.563 -27.371 -10.774 1.00 37.75 333 THR A CA 1
ATOM 2597 C C . THR A 1 333 ? -23.668 -27.791 -9.297 1.00 37.75 333 THR A C 1
ATOM 2599 O O . THR A 1 333 ? -24.603 -28.499 -8.926 1.00 37.75 333 THR A O 1
ATOM 2602 N N . LYS A 1 334 ? -22.729 -27.354 -8.442 1.00 37.97 334 LYS A N 1
ATOM 2603 C CA . LYS A 1 334 ? -22.645 -27.684 -7.002 1.00 37.97 334 LYS A CA 1
ATOM 2604 C C . LYS A 1 334 ? -22.736 -26.479 -6.060 1.00 37.97 334 LYS A C 1
ATOM 2606 O O . LYS A 1 334 ? -22.754 -26.675 -4.850 1.00 37.97 334 LYS A O 1
ATOM 2611 N N . THR A 1 335 ? -22.756 -25.261 -6.593 1.00 42.16 335 THR A N 1
ATOM 2612 C CA . THR A 1 335 ? -22.879 -24.000 -5.837 1.00 42.16 335 THR A CA 1
ATOM 2613 C C . THR A 1 335 ? -24.337 -23.576 -5.667 1.00 42.16 335 THR A C 1
ATOM 2615 O O . THR A 1 335 ? -24.640 -22.824 -4.753 1.00 42.16 335 THR A O 1
ATOM 2618 N N . GLY A 1 336 ? -25.254 -24.085 -6.501 1.00 39.09 336 GLY A N 1
ATOM 2619 C CA . GLY A 1 336 ? -26.695 -23.817 -6.385 1.00 39.09 336 GLY A CA 1
ATOM 2620 C C . GLY A 1 336 ? -27.131 -22.420 -6.846 1.00 39.09 336 GLY A C 1
ATOM 2621 O O . GLY A 1 336 ? -28.300 -22.080 -6.702 1.00 39.09 336 GLY A O 1
ATOM 2622 N N . LEU A 1 337 ? -26.220 -21.628 -7.416 1.00 43.75 337 LEU A N 1
ATOM 2623 C CA . LEU A 1 337 ? -26.453 -20.243 -7.823 1.00 43.75 337 LEU A CA 1
ATOM 2624 C C . LEU A 1 337 ? -26.949 -20.200 -9.280 1.00 43.75 337 LEU A C 1
ATOM 2626 O O . LEU A 1 337 ? -26.247 -20.629 -10.199 1.00 43.75 337 LEU A O 1
ATOM 2630 N N . VAL A 1 338 ? -28.170 -19.702 -9.494 1.00 45.34 338 VAL A N 1
ATOM 2631 C CA . VAL A 1 338 ? -28.798 -19.561 -10.821 1.00 45.34 338 VAL A CA 1
ATOM 2632 C C . VAL A 1 338 ? -29.181 -18.100 -11.041 1.00 45.34 338 VAL A C 1
ATOM 2634 O O . VAL A 1 338 ? -29.882 -17.519 -10.216 1.00 45.34 338 VAL A O 1
ATOM 2637 N N . LEU A 1 339 ? -28.737 -17.512 -12.155 1.00 42.47 339 LEU A N 1
ATOM 2638 C CA . LEU A 1 339 ? -29.137 -16.167 -12.575 1.00 42.47 339 LEU A CA 1
ATOM 2639 C C . LEU A 1 339 ? -30.478 -16.243 -13.324 1.00 42.47 339 LEU A C 1
ATOM 2641 O O . LEU A 1 339 ? -30.513 -16.700 -14.468 1.00 42.47 339 LEU A O 1
ATOM 2645 N N . TYR A 1 340 ? -31.576 -15.814 -12.695 1.00 34.09 340 TYR A N 1
ATOM 2646 C CA . TYR A 1 340 ? -32.881 -15.680 -13.361 1.00 34.09 340 TYR A CA 1
ATOM 2647 C C . TYR A 1 340 ? -33.072 -14.271 -13.942 1.00 34.09 340 TYR A C 1
ATOM 2649 O O . TYR A 1 340 ? -32.525 -13.295 -13.433 1.00 34.09 340 TYR A O 1
ATOM 2657 N N . ASP A 1 341 ? -33.813 -14.198 -15.049 1.00 33.19 341 ASP A N 1
ATOM 2658 C CA . ASP A 1 341 ? -34.012 -13.014 -15.887 1.00 33.19 341 ASP A CA 1
ATOM 2659 C C . ASP A 1 341 ? -34.430 -11.752 -15.108 1.00 33.19 341 ASP A C 1
ATOM 2661 O O . ASP A 1 341 ? -35.431 -11.733 -14.397 1.00 33.19 341 ASP A O 1
ATOM 2665 N N . THR A 1 342 ? -33.675 -10.667 -15.295 1.00 33.59 342 THR A N 1
ATOM 2666 C CA . THR A 1 342 ? -34.005 -9.307 -14.845 1.00 33.59 342 THR A CA 1
ATOM 2667 C C . THR A 1 342 ? -34.951 -8.648 -15.857 1.00 33.59 342 THR A C 1
ATOM 2669 O O . THR A 1 342 ? -34.642 -8.639 -17.052 1.00 33.59 342 THR A O 1
ATOM 2672 N N . PRO A 1 343 ? -36.100 -8.084 -15.428 1.00 31.50 343 PRO A N 1
ATOM 2673 C CA . PRO A 1 343 ? -36.088 -6.797 -14.722 1.00 31.50 343 PRO A CA 1
ATOM 2674 C C . PRO A 1 343 ? -37.134 -6.657 -13.588 1.00 31.50 343 PRO A C 1
ATOM 2676 O O . PRO A 1 343 ? -38.233 -7.191 -13.667 1.00 31.50 343 PRO A O 1
ATOM 2679 N N . VAL A 1 344 ? -36.805 -5.812 -12.600 1.00 24.88 344 VAL A N 1
ATOM 2680 C CA . VAL A 1 344 ? -37.483 -5.545 -11.306 1.00 24.88 344 VAL A CA 1
ATOM 2681 C C . VAL A 1 344 ? -37.009 -6.475 -10.183 1.00 24.88 344 VAL A C 1
ATOM 2683 O O . VAL A 1 344 ? -37.486 -7.588 -10.002 1.00 24.88 344 VAL A O 1
ATOM 2686 N N . LEU A 1 345 ? -36.039 -5.968 -9.416 1.00 24.20 345 LEU A N 1
ATOM 2687 C CA . LEU A 1 345 ? -35.597 -6.517 -8.136 1.00 24.20 345 LEU A CA 1
ATOM 2688 C C . LEU A 1 345 ? -36.754 -6.438 -7.127 1.00 24.20 345 LEU A C 1
ATOM 2690 O O . LEU A 1 345 ? -37.061 -5.359 -6.623 1.00 24.20 345 LEU A O 1
ATOM 2694 N N . GLN A 1 346 ? -37.387 -7.572 -6.832 1.00 24.50 346 GLN A N 1
ATOM 2695 C CA . GLN A 1 346 ? -37.990 -7.800 -5.519 1.00 24.50 346 GLN A CA 1
ATOM 2696 C C . GLN A 1 346 ? -36.924 -8.443 -4.626 1.00 24.50 346 GLN A C 1
ATOM 2698 O O . GLN A 1 346 ? -36.224 -9.363 -5.054 1.00 24.50 346 GLN A O 1
ATOM 2703 N N . LEU A 1 347 ? -36.764 -7.883 -3.426 1.00 23.39 347 LEU A N 1
ATOM 2704 C CA . LEU A 1 347 ? -35.820 -8.317 -2.396 1.00 23.39 347 LEU A CA 1
ATOM 2705 C C . LEU A 1 347 ? -35.995 -9.820 -2.100 1.00 23.39 347 LEU A C 1
ATOM 2707 O O . LEU A 1 347 ? -37.128 -10.256 -1.901 1.00 23.39 347 LEU A O 1
ATOM 2711 N N . PRO A 1 348 ? -34.913 -10.618 -2.059 1.00 25.88 348 PRO A N 1
ATOM 2712 C CA . PRO A 1 348 ? -34.971 -11.978 -1.542 1.00 25.88 348 PRO A CA 1
ATOM 2713 C C . PRO A 1 348 ? -35.044 -11.946 -0.011 1.00 25.88 348 PRO A C 1
ATOM 2715 O O . PRO A 1 348 ? -34.164 -11.368 0.629 1.00 25.88 348 PRO A O 1
ATOM 2718 N N . ASP A 1 349 ? -36.040 -12.613 0.572 1.00 27.02 349 ASP A N 1
ATOM 2719 C CA . ASP A 1 349 ? -36.042 -12.938 1.999 1.00 27.02 349 ASP A CA 1
ATOM 2720 C C . ASP A 1 349 ? -34.840 -13.837 2.327 1.00 27.02 349 ASP A C 1
ATOM 2722 O O . ASP A 1 349 ? -34.585 -14.869 1.695 1.00 27.02 349 ASP A O 1
ATOM 2726 N N . HIS A 1 350 ? -34.050 -13.391 3.297 1.00 28.53 350 HIS A N 1
ATOM 2727 C CA . HIS A 1 350 ? -32.719 -13.898 3.584 1.00 28.53 350 HIS A CA 1
ATOM 2728 C C . HIS A 1 350 ? -32.778 -15.050 4.608 1.00 28.53 350 HIS A C 1
ATOM 2730 O O . HIS A 1 350 ? -32.736 -14.820 5.810 1.00 28.53 350 HIS A O 1
ATOM 2736 N N . GLU A 1 351 ? -32.803 -16.308 4.150 1.00 28.41 351 GLU A N 1
ATOM 2737 C CA . GLU A 1 351 ? -32.578 -17.498 5.003 1.00 28.41 351 GLU A CA 1
ATOM 2738 C C . GLU A 1 351 ? -31.572 -18.493 4.374 1.00 28.41 351 GLU A C 1
ATOM 2740 O O . GLU A 1 351 ? -31.804 -19.694 4.255 1.00 28.41 351 GLU A O 1
ATOM 2745 N N . ILE A 1 352 ? -30.392 -18.010 3.959 1.00 27.06 352 ILE A N 1
ATOM 2746 C CA . ILE A 1 352 ? -29.295 -18.877 3.473 1.00 27.06 352 ILE A CA 1
ATOM 2747 C C . ILE A 1 352 ? -27.976 -18.584 4.201 1.00 27.06 352 ILE A C 1
ATOM 2749 O O . ILE A 1 352 ? -26.940 -18.409 3.582 1.00 27.06 352 ILE A O 1
ATOM 2753 N N . VAL A 1 353 ? -27.973 -18.573 5.539 1.00 24.97 353 VAL A N 1
ATOM 2754 C CA . VAL A 1 353 ? -26.769 -18.934 6.324 1.00 24.97 353 VAL A CA 1
ATOM 2755 C C . VAL A 1 353 ? -27.170 -19.643 7.621 1.00 24.97 353 VAL A C 1
ATOM 2757 O O . VAL A 1 353 ? -26.720 -19.301 8.706 1.00 24.97 353 VAL A O 1
ATOM 2760 N N . LYS A 1 354 ? -28.011 -20.675 7.556 1.00 25.75 354 LYS A N 1
ATOM 2761 C CA . LYS A 1 354 ? -28.051 -21.683 8.623 1.00 25.75 354 LYS A CA 1
ATOM 2762 C C . LYS A 1 354 ? -28.372 -23.042 8.017 1.00 25.75 354 LYS A C 1
ATOM 2764 O O . LYS A 1 354 ? -29.464 -23.290 7.538 1.00 25.75 354 LYS A O 1
ATOM 2769 N N . LYS A 1 355 ? -27.390 -23.937 8.140 1.00 24.92 355 LYS A N 1
ATOM 2770 C CA . LYS A 1 355 ? -27.494 -25.399 8.004 1.00 24.92 355 LYS A CA 1
ATOM 2771 C C . LYS A 1 355 ? -27.346 -25.978 6.596 1.00 24.92 355 LYS A C 1
ATOM 2773 O O . LYS A 1 355 ? -28.174 -26.728 6.096 1.00 24.92 355 LYS A O 1
ATOM 2778 N N . GLY A 1 356 ? -26.111 -25.897 6.110 1.00 22.67 356 GLY A N 1
ATOM 2779 C CA . GLY A 1 356 ? -25.455 -27.089 5.574 1.00 22.67 356 GLY A CA 1
ATOM 2780 C C . GLY A 1 356 ? -25.161 -28.112 6.684 1.00 22.67 356 GLY A C 1
ATOM 2781 O O . GLY A 1 356 ? -24.005 -28.335 7.019 1.00 22.67 356 GLY A O 1
ATOM 2782 N N . VAL A 1 357 ? -26.197 -28.735 7.251 1.00 21.27 357 VAL A N 1
ATOM 2783 C CA . VAL A 1 357 ? -26.129 -30.105 7.784 1.00 21.27 357 VAL A CA 1
ATOM 2784 C C . VAL A 1 357 ? -27.349 -30.825 7.225 1.00 21.27 357 VAL A C 1
ATOM 2786 O O . VAL A 1 357 ? -28.414 -30.845 7.823 1.00 21.27 357 VAL A O 1
ATOM 2789 N N . VAL A 1 358 ? -27.173 -31.302 5.993 1.00 23.12 358 VAL A N 1
ATOM 2790 C CA . VAL A 1 358 ? -27.629 -32.601 5.484 1.00 23.12 358 VAL A CA 1
ATOM 2791 C C . VAL A 1 358 ? -28.785 -33.229 6.268 1.00 23.12 358 VAL A C 1
ATOM 2793 O O . VAL A 1 358 ? -28.557 -33.809 7.324 1.00 23.12 358 VAL A O 1
ATOM 2796 N N . SER A 1 359 ? -29.984 -33.232 5.689 1.00 23.94 359 SER A N 1
ATOM 2797 C CA . SER A 1 359 ? -30.687 -34.455 5.269 1.00 23.94 359 SER A CA 1
ATOM 2798 C C . SER A 1 359 ? -32.157 -34.140 4.963 1.00 23.94 359 SER A C 1
ATOM 2800 O O . SER A 1 359 ? -32.789 -33.371 5.671 1.00 23.94 359 SER A O 1
ATOM 2802 N N . VAL A 1 360 ? -32.692 -34.806 3.939 1.00 22.81 360 VAL A N 1
ATOM 2803 C CA . VAL A 1 360 ? -34.127 -34.949 3.628 1.00 22.81 360 VAL A CA 1
ATOM 2804 C C . VAL A 1 360 ? -34.842 -33.708 3.064 1.00 22.81 360 VAL A C 1
ATOM 2806 O O . VAL A 1 360 ? -35.653 -33.053 3.704 1.00 22.81 360 VAL A O 1
ATOM 2809 N N . ARG A 1 361 ? -34.649 -33.471 1.760 1.00 27.00 361 ARG A N 1
ATOM 2810 C CA . ARG A 1 361 ? -35.759 -33.009 0.908 1.00 27.00 361 ARG A CA 1
ATOM 2811 C C . ARG A 1 361 ? -36.777 -34.149 0.819 1.00 27.00 361 ARG A C 1
ATOM 2813 O O . ARG A 1 361 ? -36.471 -35.121 0.130 1.00 27.00 361 ARG A O 1
ATOM 2820 N N . THR A 1 362 ? -37.938 -34.044 1.474 1.00 28.62 362 THR A N 1
ATOM 2821 C CA . THR A 1 362 ? -39.195 -34.697 1.022 1.00 28.62 362 THR A CA 1
ATOM 2822 C C . THR A 1 362 ? -40.502 -34.230 1.698 1.00 28.62 362 THR A C 1
ATOM 2824 O O . THR A 1 362 ? -41.490 -34.929 1.545 1.00 28.62 362 THR A O 1
ATOM 2827 N N . GLU A 1 363 ? -40.593 -33.067 2.367 1.00 31.17 363 GLU A N 1
ATOM 2828 C CA . GLU A 1 363 ? -41.874 -32.674 3.026 1.00 31.17 363 GLU A CA 1
ATOM 2829 C C . GLU A 1 363 ? -42.464 -31.292 2.664 1.00 31.17 363 GLU A C 1
ATOM 2831 O O . GLU A 1 363 ? -43.635 -31.042 2.922 1.00 31.17 363 GLU A O 1
ATOM 2836 N N . LEU A 1 364 ? -41.760 -30.417 1.940 1.00 32.41 364 LEU A N 1
ATOM 2837 C CA . LEU A 1 364 ? -42.226 -29.032 1.700 1.00 32.41 364 LEU A CA 1
ATOM 2838 C C . LEU A 1 364 ? -43.035 -28.787 0.406 1.00 32.41 364 LEU A C 1
ATOM 2840 O O . LEU A 1 364 ? -43.364 -27.647 0.087 1.00 32.41 364 LEU A O 1
ATOM 2844 N N . LEU A 1 365 ? -43.396 -29.836 -0.341 1.00 33.19 365 LEU A N 1
ATOM 2845 C CA . LEU A 1 365 ? -44.415 -29.732 -1.407 1.00 33.19 365 LEU A CA 1
ATOM 2846 C C . LEU A 1 365 ? -45.846 -29.912 -0.871 1.00 33.19 365 LEU A C 1
ATOM 2848 O O . LEU A 1 365 ? -46.801 -29.507 -1.530 1.00 33.19 365 LEU A O 1
ATOM 2852 N N . VAL A 1 366 ? -45.991 -30.459 0.338 1.00 34.78 366 VAL A N 1
ATOM 2853 C CA . VAL A 1 366 ? -47.287 -30.711 0.980 1.00 34.78 366 VAL A CA 1
ATOM 2854 C C . VAL A 1 366 ? -47.813 -29.440 1.660 1.00 34.78 366 VAL A C 1
ATOM 2856 O O . VAL A 1 366 ? -48.989 -29.112 1.539 1.00 34.78 366 VAL A O 1
ATOM 2859 N N . GLU A 1 367 ? -46.933 -28.645 2.269 1.00 35.38 367 GLU A N 1
ATOM 2860 C CA . GLU A 1 367 ? -47.316 -27.459 3.049 1.00 35.38 367 GLU A CA 1
ATOM 2861 C C . GLU A 1 367 ? -47.868 -26.309 2.186 1.00 35.38 367 GLU A C 1
ATOM 2863 O O . GLU A 1 367 ? -48.761 -25.578 2.602 1.00 35.38 367 GLU A O 1
ATOM 2868 N N . ARG A 1 368 ? -47.431 -26.191 0.924 1.00 33.34 368 ARG A N 1
ATOM 2869 C CA . ARG A 1 368 ? -47.960 -25.181 -0.011 1.00 33.34 368 ARG A CA 1
ATOM 2870 C C . ARG A 1 368 ? -49.362 -25.511 -0.538 1.00 33.34 368 ARG A C 1
ATOM 2872 O O . ARG A 1 368 ? -50.152 -24.594 -0.749 1.00 33.34 368 ARG A O 1
ATOM 2879 N N . CYS A 1 369 ? -49.681 -26.796 -0.715 1.00 34.00 369 CYS A N 1
ATOM 2880 C CA . CYS A 1 369 ? -51.032 -27.232 -1.086 1.00 34.00 369 CYS A CA 1
ATOM 2881 C C . CYS A 1 369 ? -51.987 -27.133 0.112 1.00 34.00 369 CYS A C 1
ATOM 2883 O O . CYS A 1 369 ? -53.109 -26.658 -0.049 1.00 34.00 369 CYS A O 1
ATOM 2885 N N . ILE A 1 370 ? -51.515 -27.484 1.316 1.00 34.72 370 ILE A N 1
ATOM 2886 C CA . ILE A 1 370 ? -52.269 -27.325 2.567 1.00 34.72 370 ILE A CA 1
ATOM 2887 C C . ILE A 1 370 ? -52.568 -25.848 2.826 1.00 34.72 370 ILE A C 1
ATOM 2889 O O . ILE A 1 370 ? -53.722 -25.510 3.040 1.00 34.72 370 ILE A O 1
ATOM 2893 N N . ASN A 1 371 ? -51.594 -24.944 2.703 1.00 37.75 371 ASN A N 1
ATOM 2894 C CA . ASN A 1 371 ? -51.811 -23.525 3.004 1.00 37.75 371 ASN A CA 1
ATOM 2895 C C . ASN A 1 371 ? -52.759 -22.827 2.011 1.00 37.75 371 ASN A C 1
ATOM 2897 O O . ASN A 1 371 ? -53.501 -21.931 2.407 1.00 37.75 371 ASN A O 1
ATOM 2901 N N . SER A 1 372 ? -52.817 -23.268 0.747 1.00 37.31 372 SER A N 1
ATOM 2902 C CA . SER A 1 372 ? -53.816 -22.779 -0.219 1.00 37.31 372 SER A CA 1
ATOM 2903 C C . SER A 1 372 ? -55.219 -23.347 0.043 1.00 37.31 372 SER A C 1
ATOM 2905 O O . SER A 1 372 ? -56.214 -22.654 -0.180 1.00 37.31 372 SER A O 1
ATOM 2907 N N . LEU A 1 373 ? -55.317 -24.590 0.529 1.00 35.12 373 LEU A N 1
ATOM 2908 C CA . LEU A 1 373 ? -56.586 -25.225 0.897 1.00 35.12 373 LEU A CA 1
ATOM 2909 C C . LEU A 1 373 ? -57.134 -24.636 2.210 1.00 35.12 373 LEU A C 1
ATOM 2911 O O . LEU A 1 373 ? -58.305 -24.273 2.279 1.00 35.12 373 LEU A O 1
ATOM 2915 N N . VAL A 1 374 ? -56.265 -24.428 3.203 1.00 37.72 374 VAL A N 1
ATOM 2916 C CA . VAL A 1 374 ? -56.546 -23.783 4.498 1.00 37.72 374 VAL A CA 1
ATOM 2917 C C . VAL A 1 374 ? -56.965 -22.325 4.309 1.00 37.72 374 VAL A C 1
ATOM 2919 O O . VAL A 1 374 ? -57.937 -21.896 4.921 1.00 37.72 374 VAL A O 1
ATOM 2922 N N . ALA A 1 375 ? -56.331 -21.580 3.397 1.00 38.12 375 ALA A N 1
ATOM 2923 C CA . ALA A 1 375 ? -56.738 -20.209 3.074 1.00 38.12 375 ALA A CA 1
ATOM 2924 C C . ALA A 1 375 ? -58.115 -20.130 2.383 1.00 38.12 375 ALA A C 1
ATOM 2926 O O . ALA A 1 375 ? -58.841 -19.153 2.561 1.00 38.12 375 ALA A O 1
ATOM 2927 N N . THR A 1 376 ? -58.503 -21.160 1.623 1.00 37.84 376 THR A N 1
ATOM 2928 C CA . THR A 1 376 ? -59.817 -21.211 0.955 1.00 37.84 376 THR A CA 1
ATOM 2929 C C . THR A 1 376 ? -60.921 -21.685 1.912 1.00 37.84 376 THR A C 1
ATOM 2931 O O . THR A 1 376 ? -62.046 -21.196 1.838 1.00 37.84 376 THR A O 1
ATOM 2934 N N . ILE A 1 377 ? -60.599 -22.581 2.853 1.00 36.16 377 ILE A N 1
ATOM 2935 C CA . ILE A 1 377 ? -61.503 -23.040 3.924 1.00 36.16 377 ILE A CA 1
ATOM 2936 C C . ILE A 1 377 ? -61.707 -21.935 4.977 1.00 36.16 377 ILE A C 1
ATOM 2938 O O . ILE A 1 377 ? -62.837 -21.691 5.401 1.00 36.16 377 ILE A O 1
ATOM 2942 N N . GLY A 1 378 ? -60.650 -21.189 5.314 1.00 37.66 378 GLY A N 1
ATOM 2943 C CA . GLY A 1 378 ? -60.701 -20.042 6.228 1.00 37.66 378 GLY A CA 1
ATOM 2944 C C . GLY A 1 378 ? -61.544 -18.866 5.721 1.00 37.66 378 GLY A C 1
ATOM 2945 O O . GLY A 1 378 ? -62.000 -18.053 6.515 1.00 37.66 378 GLY A O 1
ATOM 2946 N N . ALA A 1 379 ? -61.826 -18.792 4.415 1.00 38.66 379 ALA A N 1
ATOM 2947 C CA . ALA A 1 379 ? -62.728 -17.787 3.850 1.00 38.66 379 ALA A CA 1
ATOM 2948 C C . ALA A 1 379 ? -64.227 -18.144 3.985 1.00 38.66 379 ALA A C 1
ATOM 2950 O O . ALA A 1 379 ? -65.075 -17.289 3.730 1.00 38.66 379 ALA A O 1
ATOM 2951 N N . VAL A 1 380 ? -64.574 -19.387 4.358 1.00 39.25 380 VAL A N 1
ATOM 2952 C CA . VAL A 1 380 ? -65.967 -19.885 4.390 1.00 39.25 380 VAL A CA 1
ATOM 2953 C C . VAL A 1 380 ? -66.509 -20.078 5.816 1.00 39.25 380 VAL A C 1
ATOM 2955 O O . VAL A 1 380 ? -67.726 -20.080 5.998 1.00 39.25 380 VAL A O 1
ATOM 2958 N N . VAL A 1 381 ? -65.659 -20.169 6.843 1.00 37.34 381 VAL A N 1
ATOM 2959 C CA . VAL A 1 381 ? -66.093 -20.399 8.233 1.00 37.34 381 VAL A CA 1
ATOM 2960 C C . VAL A 1 381 ? -65.804 -19.164 9.088 1.00 37.34 381 VAL A C 1
ATOM 2962 O O . VAL A 1 381 ? -64.678 -18.917 9.498 1.00 37.34 381 VAL A O 1
ATOM 2965 N N . ILE A 1 382 ? -66.847 -18.369 9.330 1.00 43.97 382 ILE A N 1
ATOM 2966 C CA . ILE A 1 382 ? -66.845 -17.261 10.290 1.00 43.97 382 ILE A CA 1
ATOM 2967 C C . ILE A 1 382 ? -67.227 -17.839 11.658 1.00 43.97 382 ILE A C 1
ATOM 2969 O O . ILE A 1 382 ? -68.409 -18.094 11.868 1.00 43.97 382 ILE A O 1
ATOM 2973 N N . ASP A 1 383 ? -66.246 -18.078 12.533 1.00 35.03 383 ASP A N 1
ATOM 2974 C CA . ASP A 1 383 ? -66.265 -17.754 13.976 1.00 35.03 383 ASP A CA 1
ATOM 2975 C C . ASP A 1 383 ? -64.944 -18.211 14.638 1.00 35.03 383 ASP A C 1
ATOM 2977 O O . ASP A 1 383 ? -64.529 -19.360 14.492 1.00 35.03 383 ASP A O 1
ATOM 2981 N N . GLU A 1 384 ? -64.270 -17.322 15.373 1.00 43.69 384 GLU A N 1
ATOM 2982 C CA . GLU A 1 384 ? -62.891 -17.499 15.880 1.00 43.69 384 GLU A CA 1
ATOM 2983 C C . GLU A 1 384 ? -62.760 -18.352 17.163 1.00 43.69 384 GLU A C 1
ATOM 2985 O O . GLU A 1 384 ? -61.863 -18.132 17.969 1.00 43.69 384 GLU A O 1
ATOM 2990 N N . THR A 1 385 ? -63.615 -19.353 17.396 1.00 43.41 385 THR A N 1
ATOM 2991 C CA . THR A 1 385 ? -63.539 -20.154 18.645 1.00 43.41 385 THR A CA 1
ATOM 2992 C C . THR A 1 385 ? -63.291 -21.654 18.483 1.00 43.41 385 THR A C 1
ATOM 2994 O O . THR A 1 385 ? -63.196 -22.348 19.489 1.00 43.41 385 THR A O 1
ATOM 2997 N N . ILE A 1 386 ? -63.091 -22.183 17.268 1.00 41.69 386 ILE A N 1
ATOM 2998 C CA . ILE A 1 386 ? -62.835 -23.627 17.066 1.00 41.69 386 ILE A CA 1
ATOM 2999 C C . ILE A 1 386 ? -61.776 -23.866 15.971 1.00 41.69 386 ILE A C 1
ATOM 3001 O O . ILE A 1 386 ? -62.091 -24.404 14.915 1.00 41.69 386 ILE A O 1
ATOM 3005 N N . ILE A 1 387 ? -60.520 -23.443 16.160 1.00 43.31 387 ILE A N 1
ATOM 3006 C CA . ILE A 1 387 ? -59.453 -23.713 15.162 1.00 43.31 387 ILE A CA 1
ATOM 3007 C C . ILE A 1 387 ? -58.341 -24.629 15.688 1.00 43.31 387 ILE A C 1
ATOM 3009 O O . ILE A 1 387 ? -57.718 -25.324 14.886 1.00 43.31 387 ILE A O 1
ATOM 3013 N N . GLU A 1 388 ? -58.129 -24.741 17.001 1.00 44.25 388 GLU A N 1
ATOM 3014 C CA . GLU A 1 388 ? -57.029 -25.587 17.488 1.00 44.25 388 GLU A CA 1
ATOM 3015 C C . GLU A 1 388 ? -57.340 -27.097 17.393 1.00 44.25 388 GLU A C 1
ATOM 3017 O O . GLU A 1 388 ? -56.481 -27.846 16.927 1.00 44.25 388 GLU A O 1
ATOM 3022 N N . ASP A 1 389 ? -58.582 -27.541 17.641 1.00 40.41 389 ASP A N 1
ATOM 3023 C CA . ASP A 1 389 ? -58.938 -28.979 17.616 1.00 40.41 389 ASP A CA 1
ATOM 3024 C C . ASP A 1 389 ? -59.433 -29.521 16.253 1.00 40.41 389 ASP A C 1
ATOM 3026 O O . ASP A 1 389 ? -59.497 -30.734 16.054 1.00 40.41 389 ASP A O 1
ATOM 3030 N N . LEU A 1 390 ? -59.750 -28.661 15.276 1.00 38.47 390 LEU A N 1
ATOM 3031 C CA . LEU A 1 390 ? -60.135 -29.088 13.913 1.00 38.47 390 LEU A CA 1
ATOM 3032 C C . LEU A 1 390 ? -58.921 -29.315 12.990 1.00 38.47 390 LEU A C 1
ATOM 3034 O O . LEU A 1 390 ? -59.061 -29.899 11.913 1.00 38.47 390 LEU A O 1
ATOM 3038 N N . SER A 1 391 ? -57.724 -28.875 13.395 1.00 46.56 391 SER A N 1
ATOM 3039 C CA . SER A 1 391 ? -56.533 -28.879 12.536 1.00 46.56 391 SER A CA 1
ATOM 3040 C C . SER A 1 391 ? -55.961 -30.281 12.275 1.00 46.56 391 SER A C 1
ATOM 3042 O O . SER A 1 391 ? -55.534 -30.558 11.155 1.00 46.56 391 SER A O 1
ATOM 3044 N N . GLU A 1 392 ? -56.003 -31.199 13.247 1.00 45.19 392 GLU A N 1
ATOM 3045 C CA . GLU A 1 392 ? -55.393 -32.529 13.084 1.00 45.19 392 GLU A CA 1
ATOM 3046 C C . GLU A 1 392 ? -56.258 -33.487 12.245 1.00 45.19 392 GLU A C 1
ATOM 3048 O O . GLU A 1 392 ? -55.737 -34.151 11.345 1.00 45.19 392 GLU A O 1
ATOM 3053 N N . ASN A 1 393 ? -57.582 -33.498 12.443 1.00 42.72 393 ASN A N 1
ATOM 3054 C CA . ASN A 1 393 ? -58.489 -34.392 11.704 1.00 42.72 393 ASN A CA 1
ATOM 3055 C C . ASN A 1 393 ? -58.657 -33.982 10.231 1.00 42.72 393 ASN A C 1
ATOM 3057 O O . ASN A 1 393 ? -58.710 -34.836 9.343 1.00 42.72 393 ASN A O 1
ATOM 3061 N N . VAL A 1 394 ? -58.682 -32.676 9.939 1.00 41.28 394 VAL A N 1
ATOM 3062 C CA . VAL A 1 394 ? -58.766 -32.166 8.558 1.00 41.28 394 VAL A CA 1
ATOM 3063 C C . VAL A 1 394 ? -57.475 -32.464 7.788 1.00 41.28 394 VAL A C 1
ATOM 3065 O O . VAL A 1 394 ? -57.519 -32.797 6.603 1.00 41.28 394 VAL A O 1
ATOM 3068 N N . VAL A 1 395 ? -56.319 -32.417 8.457 1.00 45.69 395 VAL A N 1
ATOM 3069 C CA . VAL A 1 395 ? -55.023 -32.736 7.844 1.00 45.69 395 VAL A CA 1
ATOM 3070 C C . VAL A 1 395 ? -54.886 -34.231 7.529 1.00 45.69 395 VAL A C 1
ATOM 3072 O O . VAL A 1 395 ? -54.296 -34.558 6.498 1.00 45.69 395 VAL A O 1
ATOM 3075 N N . GLU A 1 396 ? -55.438 -35.143 8.338 1.00 45.16 396 GLU A N 1
ATOM 3076 C CA . GLU A 1 396 ? -55.434 -36.584 8.019 1.00 45.16 396 GLU A CA 1
ATOM 3077 C C . GLU A 1 396 ? -56.328 -36.935 6.818 1.00 45.16 396 GLU A C 1
ATOM 3079 O O . GLU A 1 396 ? -55.885 -37.652 5.919 1.00 45.16 396 GLU A O 1
ATOM 3084 N N . ILE A 1 397 ? -57.532 -36.365 6.729 1.00 43.91 397 ILE A N 1
ATOM 3085 C CA . ILE A 1 397 ? -58.476 -36.632 5.624 1.00 43.91 397 ILE A CA 1
ATOM 3086 C C . ILE A 1 397 ? -57.944 -36.089 4.284 1.00 43.91 397 ILE A C 1
ATOM 3088 O O . ILE A 1 397 ? -58.047 -36.740 3.236 1.00 43.91 397 ILE A O 1
ATOM 3092 N N . VAL A 1 398 ? -57.315 -34.908 4.310 1.00 41.16 398 VAL A N 1
ATOM 3093 C CA . VAL A 1 398 ? -56.661 -34.308 3.134 1.00 41.16 398 VAL A CA 1
ATOM 3094 C C . VAL A 1 398 ? -55.430 -35.119 2.716 1.00 41.16 398 VAL A C 1
ATOM 3096 O O . VAL A 1 398 ? -55.164 -35.261 1.522 1.00 41.16 398 VAL A O 1
ATOM 3099 N N . LYS A 1 399 ? -54.698 -35.708 3.671 1.00 40.00 399 LYS A N 1
ATOM 3100 C CA . LYS A 1 399 ? -53.544 -36.571 3.378 1.00 40.00 399 LYS A CA 1
ATOM 3101 C C . LYS A 1 399 ? -53.944 -37.889 2.718 1.00 40.00 399 LYS A C 1
ATOM 3103 O O . LYS A 1 399 ? -53.267 -38.285 1.769 1.00 40.00 399 LYS A O 1
ATOM 3108 N N . GLU A 1 400 ? -55.020 -38.544 3.157 1.00 42.72 400 GLU A N 1
ATOM 3109 C CA . GLU A 1 400 ? -55.486 -39.789 2.522 1.00 42.72 400 GLU A CA 1
ATOM 3110 C C . GLU A 1 400 ? -55.976 -39.560 1.084 1.00 42.72 400 GLU A C 1
ATOM 3112 O O . GLU A 1 400 ? -55.662 -40.353 0.199 1.00 42.72 400 GLU A O 1
ATOM 3117 N N . SER A 1 401 ? -56.637 -38.430 0.814 1.00 41.38 401 SER A N 1
ATOM 3118 C CA . SER A 1 401 ? -57.197 -38.120 -0.514 1.00 41.38 401 SER A CA 1
ATOM 3119 C C . SER A 1 401 ? -56.142 -37.731 -1.568 1.00 41.38 401 SER A C 1
ATOM 3121 O O . SER A 1 401 ? -56.371 -37.886 -2.765 1.00 41.38 401 SER A O 1
ATOM 3123 N N . ILE A 1 402 ? -54.971 -37.233 -1.148 1.00 38.66 402 ILE A N 1
ATOM 3124 C CA . ILE A 1 402 ? -53.872 -36.816 -2.046 1.00 38.66 402 ILE A CA 1
ATOM 3125 C C . ILE A 1 402 ? -52.968 -38.000 -2.449 1.00 38.66 402 ILE A C 1
ATOM 3127 O O . ILE A 1 402 ? -52.266 -37.928 -3.459 1.00 38.66 402 ILE A O 1
ATOM 3131 N N . CYS A 1 403 ? -52.989 -39.108 -1.702 1.00 37.09 403 CYS A N 1
ATOM 3132 C CA . CYS A 1 403 ? -52.077 -40.236 -1.923 1.00 37.09 403 CYS A CA 1
ATOM 3133 C C . CYS A 1 403 ? -52.400 -41.110 -3.153 1.00 37.09 403 CYS A C 1
ATOM 3135 O O . CYS A 1 403 ? -51.554 -41.916 -3.541 1.00 37.09 403 CYS A O 1
ATOM 3137 N N . ASP A 1 404 ? -53.555 -40.931 -3.801 1.00 37.38 404 ASP A N 1
ATOM 3138 C CA . ASP A 1 404 ? -53.990 -41.768 -4.932 1.00 37.38 404 ASP A CA 1
ATOM 3139 C C . ASP A 1 404 ? -53.617 -41.228 -6.334 1.00 37.38 404 ASP A C 1
ATOM 3141 O O . ASP A 1 404 ? -53.909 -41.874 -7.341 1.00 37.38 404 ASP A O 1
ATOM 3145 N N . ILE A 1 405 ? -52.916 -40.089 -6.446 1.00 36.88 405 ILE A N 1
ATOM 3146 C CA . ILE A 1 405 ? -52.539 -39.503 -7.750 1.00 36.88 405 ILE A CA 1
ATOM 3147 C C . ILE A 1 405 ? -51.096 -39.891 -8.121 1.00 36.88 405 ILE A C 1
ATOM 3149 O O . ILE A 1 405 ? -50.129 -39.456 -7.494 1.00 36.88 405 ILE A O 1
ATOM 3153 N N . THR A 1 406 ? -50.922 -40.716 -9.161 1.00 33.16 406 THR A N 1
ATOM 3154 C CA . THR A 1 406 ? -49.593 -41.181 -9.616 1.00 33.16 406 THR A CA 1
ATOM 3155 C C . THR A 1 406 ? -48.919 -40.225 -10.614 1.00 33.16 406 THR A C 1
ATOM 3157 O O . THR A 1 406 ? -49.567 -39.566 -11.422 1.00 33.16 406 THR A O 1
ATOM 3160 N N . MET A 1 407 ? -47.579 -40.167 -10.577 1.00 31.09 407 MET A N 1
ATOM 3161 C CA . MET A 1 407 ? -46.744 -39.176 -11.284 1.00 31.09 407 MET A CA 1
ATOM 3162 C C . MET A 1 407 ? -46.768 -39.233 -12.827 1.00 31.09 407 MET A C 1
ATOM 3164 O O . MET A 1 407 ? -46.240 -38.320 -13.461 1.00 31.09 407 MET A O 1
ATOM 3168 N N . ASP A 1 408 ? -47.366 -40.261 -13.434 1.00 31.41 408 ASP A N 1
ATOM 3169 C CA . ASP A 1 408 ? -47.454 -40.394 -14.898 1.00 31.41 408 ASP A CA 1
ATOM 3170 C C . ASP A 1 408 ? -48.577 -39.533 -15.516 1.00 31.41 408 ASP A C 1
ATOM 3172 O O . ASP A 1 408 ? -48.524 -39.227 -16.707 1.00 31.41 408 ASP A O 1
ATOM 3176 N N . GLU A 1 409 ? -49.555 -39.064 -14.733 1.00 33.97 409 GLU A N 1
ATOM 3177 C CA . GLU A 1 409 ? -50.673 -38.257 -15.258 1.00 33.97 409 GLU A CA 1
ATOM 3178 C C . GLU A 1 409 ? -50.346 -36.754 -15.355 1.00 33.97 409 GLU A C 1
ATOM 3180 O O . GLU A 1 409 ? -50.899 -36.047 -16.194 1.00 33.97 409 GLU A O 1
ATOM 3185 N N . VAL A 1 410 ? -49.378 -36.258 -14.576 1.00 35.41 410 VAL A N 1
ATOM 3186 C CA . VAL A 1 410 ? -49.028 -34.821 -14.524 1.00 35.41 410 VAL A CA 1
ATOM 3187 C C . VAL A 1 410 ? -48.144 -34.385 -15.703 1.00 35.41 410 VAL A C 1
ATOM 3189 O O . VAL A 1 410 ? -48.106 -33.212 -16.064 1.00 35.41 410 VAL A O 1
ATOM 3192 N N . VAL A 1 411 ? -47.450 -35.321 -16.360 1.00 31.97 411 VAL A N 1
ATOM 3193 C CA . VAL A 1 411 ? -46.504 -35.013 -17.452 1.00 31.97 411 VAL A CA 1
ATOM 3194 C C . VAL A 1 411 ? -47.202 -34.847 -18.817 1.00 31.97 411 VAL A C 1
ATOM 3196 O O . VAL A 1 411 ? -46.560 -34.460 -19.790 1.00 31.97 411 VAL A O 1
ATOM 3199 N N . THR A 1 412 ? -48.520 -35.066 -18.919 1.00 30.41 412 THR A N 1
ATOM 3200 C CA . THR A 1 412 ? -49.256 -34.980 -20.202 1.00 30.41 412 THR A CA 1
ATOM 3201 C C . THR A 1 412 ? -50.425 -33.990 -20.222 1.00 30.41 412 THR A C 1
ATOM 3203 O O . THR A 1 412 ? -51.429 -34.234 -20.883 1.00 30.41 412 THR A O 1
ATOM 3206 N N . ALA A 1 413 ? -50.278 -32.826 -19.583 1.00 28.42 413 ALA A N 1
ATOM 3207 C CA . ALA A 1 413 ? -51.232 -31.722 -19.729 1.00 28.42 413 ALA A CA 1
ATOM 3208 C C . ALA A 1 413 ? -50.524 -30.385 -20.019 1.00 28.42 413 ALA A C 1
ATOM 3210 O O . ALA A 1 413 ? -50.399 -29.517 -19.158 1.00 28.42 413 ALA A O 1
ATOM 3211 N N . GLU A 1 414 ? -50.060 -30.202 -21.259 1.00 37.06 414 GLU A N 1
ATOM 3212 C CA . GLU A 1 414 ? -49.962 -28.857 -21.835 1.00 37.06 414 GLU A CA 1
ATOM 3213 C C . GLU A 1 414 ? -51.387 -28.405 -22.195 1.00 37.06 414 GLU A C 1
ATOM 3215 O O . GLU A 1 414 ? -52.022 -29.014 -23.050 1.00 37.06 414 GLU A O 1
ATOM 3220 N N . GLN A 1 415 ? -51.849 -27.329 -21.549 1.00 39.16 415 GLN A N 1
ATOM 3221 C CA . GLN A 1 415 ? -53.097 -26.591 -21.809 1.00 39.16 415 GLN A CA 1
ATOM 3222 C C . GLN A 1 415 ? -54.425 -27.337 -21.514 1.00 39.16 415 GLN A C 1
ATOM 3224 O O . GLN A 1 415 ? -54.740 -28.361 -22.100 1.00 39.16 415 GLN A O 1
ATOM 3229 N N . GLU A 1 416 ? -55.234 -26.720 -20.635 1.00 35.25 416 GLU A N 1
ATOM 3230 C CA . GLU A 1 416 ? -56.614 -27.075 -20.224 1.00 35.25 416 GLU A CA 1
ATOM 3231 C C . GLU A 1 416 ? -56.802 -28.251 -19.235 1.00 35.25 416 GLU A C 1
ATOM 3233 O O . GLU A 1 416 ? -57.389 -29.260 -19.609 1.00 35.25 416 GLU A O 1
ATOM 3238 N N . CYS A 1 417 ? -56.422 -28.124 -17.946 1.00 38.97 417 CYS A N 1
ATOM 3239 C CA . CYS A 1 417 ? -57.080 -28.909 -16.870 1.00 38.97 417 CYS A CA 1
ATOM 3240 C C . CYS A 1 417 ? -56.792 -28.481 -15.403 1.00 38.97 417 CYS A C 1
ATOM 3242 O O . CYS A 1 417 ? -56.639 -29.345 -14.544 1.00 38.97 417 CYS A O 1
ATOM 3244 N N . GLU A 1 418 ? -56.724 -27.191 -15.052 1.00 36.41 418 GLU A N 1
ATOM 3245 C CA . GLU A 1 418 ? -56.576 -26.810 -13.624 1.00 36.41 418 GLU A CA 1
ATOM 3246 C C . GLU A 1 418 ? -57.914 -26.822 -12.847 1.00 36.41 418 GLU A C 1
ATOM 3248 O O . GLU A 1 418 ? -57.942 -27.183 -11.672 1.00 36.41 418 GLU A O 1
ATOM 3253 N N . ASP A 1 419 ? -59.051 -26.555 -13.501 1.00 39.00 419 ASP A N 1
ATOM 3254 C CA . ASP A 1 419 ? -60.334 -26.350 -12.801 1.00 39.00 419 ASP A CA 1
ATOM 3255 C C . ASP A 1 419 ? -61.081 -27.639 -12.394 1.00 39.00 419 ASP A C 1
ATOM 3257 O O . ASP A 1 419 ? -61.844 -27.638 -11.426 1.00 39.00 419 ASP A O 1
ATOM 3261 N N . ASN A 1 420 ? -60.892 -28.761 -13.101 1.00 39.88 420 ASN A N 1
ATOM 3262 C CA . ASN A 1 420 ? -61.687 -29.978 -12.860 1.00 39.88 420 ASN A CA 1
ATOM 3263 C C . ASN A 1 420 ? -61.166 -30.832 -11.693 1.00 39.88 420 ASN A C 1
ATOM 3265 O O . ASN A 1 420 ? -61.963 -31.452 -10.990 1.00 39.88 420 ASN A O 1
ATOM 3269 N N . ILE A 1 421 ? -59.851 -30.834 -11.452 1.00 42.78 421 ILE A N 1
ATOM 3270 C CA . ILE A 1 421 ? -59.240 -31.557 -10.324 1.00 42.78 421 ILE A CA 1
ATOM 3271 C C . ILE A 1 421 ? -59.527 -30.811 -9.012 1.00 42.78 421 ILE A C 1
ATOM 3273 O O . ILE A 1 421 ? -59.905 -31.425 -8.015 1.00 42.78 421 ILE A O 1
ATOM 3277 N N . PHE A 1 422 ? -59.467 -29.474 -9.040 1.00 39.28 422 PHE A N 1
ATOM 3278 C CA . PHE A 1 422 ? -59.787 -28.624 -7.890 1.00 39.28 422 PHE A CA 1
ATOM 3279 C C . PHE A 1 422 ? -61.247 -28.767 -7.431 1.00 39.28 422 PHE A C 1
ATOM 3281 O O . PHE A 1 422 ? -61.524 -28.794 -6.233 1.00 39.28 422 PHE A O 1
ATOM 3288 N N . ARG A 1 423 ? -62.190 -28.913 -8.372 1.00 41.59 423 ARG A N 1
ATOM 3289 C CA . ARG A 1 423 ? -63.627 -29.017 -8.069 1.00 41.59 423 ARG A CA 1
ATOM 3290 C C . ARG A 1 423 ? -64.016 -30.342 -7.406 1.00 41.59 423 ARG A C 1
ATOM 3292 O O . ARG A 1 423 ? -64.857 -30.342 -6.514 1.00 41.59 423 ARG A O 1
ATOM 3299 N N . SER A 1 424 ? -63.374 -31.445 -7.798 1.00 44.47 424 SER A N 1
ATOM 3300 C CA . SER A 1 424 ? -63.615 -32.771 -7.208 1.00 44.47 424 SER A CA 1
ATOM 3301 C C . SER A 1 424 ? -63.144 -32.856 -5.755 1.00 44.47 424 SER A C 1
ATOM 3303 O O . SER A 1 424 ? -63.810 -33.473 -4.933 1.00 44.47 424 SER A O 1
ATOM 3305 N N . ILE A 1 425 ? -62.012 -32.223 -5.434 1.00 43.91 425 ILE A N 1
ATOM 3306 C CA . ILE A 1 425 ? -61.441 -32.214 -4.078 1.00 43.91 425 ILE A CA 1
ATOM 3307 C C . ILE A 1 425 ? -62.238 -31.267 -3.165 1.00 43.91 425 ILE A C 1
ATOM 3309 O O . ILE A 1 425 ? -62.435 -31.544 -1.985 1.00 43.91 425 ILE A O 1
ATOM 3313 N N . TYR A 1 426 ? -62.759 -30.170 -3.721 1.00 41.91 426 TYR A N 1
ATOM 3314 C CA . TYR A 1 426 ? -63.568 -29.199 -2.985 1.00 41.91 426 TYR A CA 1
ATOM 3315 C C . TYR A 1 426 ? -64.936 -29.763 -2.548 1.00 41.91 426 TYR A C 1
ATOM 3317 O O . TYR A 1 426 ? -65.358 -29.531 -1.416 1.00 41.91 426 TYR A O 1
ATOM 3325 N N . GLU A 1 427 ? -65.634 -30.532 -3.391 1.00 45.28 427 GLU A N 1
ATOM 3326 C CA . GLU A 1 427 ? -66.972 -31.061 -3.059 1.00 45.28 427 GLU A CA 1
ATOM 3327 C C . GLU A 1 427 ? -66.948 -32.156 -1.967 1.00 45.28 427 GLU A C 1
ATOM 3329 O O . GLU A 1 427 ? -67.848 -32.189 -1.123 1.00 45.28 427 GLU A O 1
ATOM 3334 N N . ASP A 1 428 ? -65.895 -32.979 -1.901 1.00 45.41 428 ASP A N 1
ATOM 3335 C CA . ASP A 1 428 ? -65.760 -34.058 -0.905 1.00 45.41 428 ASP A CA 1
ATOM 3336 C C . ASP A 1 428 ? -65.415 -33.520 0.501 1.00 45.41 428 ASP A C 1
ATOM 3338 O O . ASP A 1 428 ? -66.019 -33.913 1.508 1.00 45.41 428 ASP A O 1
ATOM 3342 N N . VAL A 1 429 ? -64.517 -32.528 0.568 1.00 44.50 429 VAL A N 1
ATOM 3343 C CA . VAL A 1 429 ? -64.070 -31.888 1.820 1.00 44.50 429 VAL A CA 1
ATOM 3344 C C . VAL A 1 429 ? -65.195 -31.067 2.465 1.00 44.50 429 VAL A C 1
ATOM 3346 O O . VAL A 1 429 ? -65.392 -31.113 3.681 1.00 44.50 429 VAL A O 1
ATOM 3349 N N . THR A 1 430 ? -66.009 -30.381 1.656 1.00 42.84 430 THR A N 1
ATOM 3350 C CA . THR A 1 430 ? -67.098 -29.520 2.154 1.00 42.84 430 THR A CA 1
ATOM 3351 C C . THR A 1 430 ? -68.263 -30.325 2.754 1.00 42.84 430 THR A C 1
ATOM 3353 O O . THR A 1 430 ? -68.929 -29.858 3.679 1.00 42.84 430 THR A O 1
ATOM 3356 N N . SER A 1 431 ? -68.505 -31.555 2.281 1.00 45.34 431 SER A N 1
ATOM 3357 C CA . SER A 1 431 ? -69.578 -32.421 2.804 1.00 45.34 431 SER A CA 1
ATOM 3358 C C . SER A 1 431 ? -69.268 -33.018 4.186 1.00 45.34 431 SER A C 1
ATOM 3360 O O . SER A 1 431 ? -70.179 -33.317 4.961 1.00 45.34 431 SER A O 1
ATOM 3362 N N . THR A 1 432 ? -67.980 -33.141 4.510 1.00 43.47 432 THR A N 1
ATOM 3363 C CA . THR A 1 432 ? -67.487 -33.807 5.722 1.00 43.47 432 THR A CA 1
ATOM 3364 C C . THR A 1 432 ? -67.351 -32.816 6.884 1.00 43.47 432 THR A C 1
ATOM 3366 O O . THR A 1 432 ? -67.798 -33.106 7.993 1.00 43.47 432 THR A O 1
ATOM 3369 N N . LEU A 1 433 ? -66.882 -31.591 6.605 1.00 41.34 433 LEU A N 1
ATOM 3370 C CA . LEU A 1 433 ? -66.772 -30.483 7.572 1.00 41.34 433 LEU A CA 1
ATOM 3371 C C . LEU A 1 433 ? -68.128 -30.007 8.129 1.00 41.34 433 LEU A C 1
ATOM 3373 O O . LEU A 1 433 ? -68.222 -29.601 9.286 1.00 41.34 433 LEU A O 1
ATOM 3377 N N . ALA A 1 434 ? -69.207 -30.108 7.346 1.00 40.06 434 ALA A N 1
ATOM 3378 C CA . ALA A 1 434 ? -70.550 -29.706 7.775 1.00 40.06 434 ALA A CA 1
ATOM 3379 C C . ALA A 1 434 ? -71.138 -30.580 8.908 1.00 40.06 434 ALA A C 1
ATOM 3381 O O . ALA A 1 434 ? -72.092 -30.163 9.565 1.00 40.06 434 ALA A O 1
ATOM 3382 N N . ASN A 1 435 ? -70.581 -31.772 9.156 1.00 42.12 435 ASN A N 1
ATOM 3383 C CA . ASN A 1 435 ? -71.064 -32.688 10.193 1.00 42.12 435 ASN A CA 1
ATOM 3384 C C . ASN A 1 435 ? -70.377 -32.505 11.564 1.00 42.12 435 ASN A C 1
ATOM 3386 O O . ASN A 1 435 ? -70.912 -32.998 12.557 1.00 42.12 435 ASN A O 1
ATOM 3390 N N . GLU A 1 436 ? -69.244 -31.793 11.653 1.00 42.50 436 GLU A N 1
ATOM 3391 C CA . GLU A 1 436 ? -68.445 -31.695 12.893 1.00 42.50 436 GLU A CA 1
ATOM 3392 C C . GLU A 1 436 ? -68.663 -30.403 13.708 1.00 42.50 436 GLU A C 1
ATOM 3394 O O . GLU A 1 436 ? -68.576 -30.440 14.932 1.00 42.50 436 GLU A O 1
ATOM 3399 N N . VAL A 1 437 ? -69.061 -29.286 13.087 1.00 38.50 437 VAL A N 1
ATOM 3400 C CA . VAL A 1 437 ? -69.141 -27.938 13.717 1.00 38.50 437 VAL A CA 1
ATOM 3401 C C . VAL A 1 437 ? -70.304 -27.761 14.728 1.00 38.50 437 VAL A C 1
ATOM 3403 O O . VAL A 1 437 ? -70.541 -26.686 15.263 1.00 38.50 437 VAL A O 1
ATOM 3406 N N . SER A 1 438 ? -71.053 -28.809 15.077 1.00 37.19 438 SER A N 1
ATOM 3407 C CA . SER A 1 438 ? -72.232 -28.689 15.962 1.00 37.19 438 SER A CA 1
ATOM 3408 C C . SER A 1 438 ? -71.955 -28.734 17.483 1.00 37.19 438 SER A C 1
ATOM 3410 O O . SER A 1 438 ? -72.903 -28.962 18.241 1.00 37.19 438 SER A O 1
ATOM 3412 N N . LYS A 1 439 ? -70.720 -28.537 17.981 1.00 36.53 439 LYS A N 1
ATOM 3413 C CA . LYS A 1 439 ? -70.421 -28.640 19.430 1.00 36.53 439 LYS A CA 1
ATOM 3414 C C . LYS A 1 439 ? -69.352 -27.660 19.971 1.00 36.53 439 LYS A C 1
ATOM 3416 O O . LYS A 1 439 ? -68.178 -27.838 19.695 1.00 36.53 439 LYS A O 1
ATOM 3421 N N . GLU A 1 440 ? -69.813 -26.781 20.875 1.00 34.66 440 GLU A N 1
ATOM 3422 C CA . GLU A 1 440 ? -69.132 -26.190 22.063 1.00 34.66 440 GLU A CA 1
ATOM 3423 C C . GLU A 1 440 ? -68.375 -24.835 21.964 1.00 34.66 440 GLU A C 1
ATOM 3425 O O . GLU A 1 440 ? -67.967 -24.407 20.898 1.00 34.66 440 GLU A O 1
ATOM 3430 N N . TYR A 1 441 ? -68.343 -24.103 23.098 1.00 35.22 441 TYR A N 1
ATOM 3431 C CA . TYR A 1 441 ? -68.538 -22.642 23.286 1.00 35.22 441 TYR A CA 1
ATOM 3432 C C . TYR A 1 441 ? -67.693 -22.072 24.477 1.00 35.22 441 TYR A C 1
ATOM 3434 O O . TYR A 1 441 ? -67.547 -22.786 25.468 1.00 35.22 441 TYR A O 1
ATOM 3442 N N . LEU A 1 442 ? -67.374 -20.753 24.434 1.00 32.97 442 LEU A N 1
ATOM 3443 C CA . LEU A 1 442 ? -67.305 -19.692 25.503 1.00 32.97 442 LEU A CA 1
ATOM 3444 C C . LEU A 1 442 ? -66.046 -19.394 26.403 1.00 32.97 442 LEU A C 1
ATOM 3446 O O . LEU A 1 442 ? -65.732 -20.155 27.312 1.00 32.97 442 LEU A O 1
ATOM 3450 N N . ASP A 1 443 ? -65.472 -18.184 26.178 1.00 37.44 443 ASP A N 1
ATOM 3451 C CA . ASP A 1 443 ? -64.986 -17.020 27.000 1.00 37.44 443 ASP A CA 1
ATOM 3452 C C . ASP A 1 443 ? -64.184 -17.104 28.340 1.00 37.44 443 ASP A C 1
ATOM 3454 O O . ASP A 1 443 ? -64.662 -17.701 29.298 1.00 37.44 443 ASP A O 1
ATOM 3458 N N . GLU A 1 444 ? -63.053 -16.343 28.449 1.00 34.16 444 GLU A N 1
ATOM 3459 C CA . GLU A 1 444 ? -62.800 -15.226 29.434 1.00 34.16 444 GLU A CA 1
ATOM 3460 C C . GLU A 1 444 ? -61.347 -14.614 29.552 1.00 34.16 444 GLU A C 1
ATOM 3462 O O . GLU A 1 444 ? -61.145 -13.736 30.390 1.00 34.16 444 GLU A O 1
ATOM 3467 N N . GLU A 1 445 ? -60.320 -14.930 28.736 1.00 34.84 445 GLU A N 1
ATOM 3468 C CA . GLU A 1 445 ? -58.901 -14.531 29.029 1.00 34.84 445 GLU A CA 1
ATOM 3469 C C . GLU A 1 445 ? -58.233 -13.382 28.212 1.00 34.84 445 GLU A C 1
ATOM 3471 O O . GLU A 1 445 ? -57.051 -13.088 28.399 1.00 34.84 445 GLU A O 1
ATOM 3476 N N . ASN A 1 446 ? -58.950 -12.644 27.357 1.00 39.03 446 ASN A N 1
ATOM 3477 C CA . ASN A 1 446 ? -58.322 -11.729 26.374 1.00 39.03 446 ASN A CA 1
ATOM 3478 C C . ASN A 1 446 ? -57.908 -10.320 26.863 1.00 39.03 446 ASN A C 1
ATOM 3480 O O . ASN A 1 446 ? -57.580 -9.460 26.051 1.00 39.03 446 ASN A O 1
ATOM 3484 N N . ALA A 1 447 ? -57.873 -10.045 28.169 1.00 33.53 447 ALA A N 1
ATOM 3485 C CA . ALA A 1 447 ? -57.541 -8.702 28.675 1.00 33.53 447 ALA A CA 1
ATOM 3486 C C . ALA A 1 447 ? -56.061 -8.497 29.075 1.00 33.53 447 ALA A C 1
ATOM 3488 O O . ALA A 1 447 ? -55.670 -7.376 29.394 1.00 33.53 447 ALA A O 1
ATOM 3489 N N . ILE A 1 448 ? -55.232 -9.550 29.084 1.00 34.44 448 ILE A N 1
ATOM 3490 C CA . ILE A 1 448 ? -53.854 -9.505 29.625 1.00 34.44 448 ILE A CA 1
ATOM 3491 C C . ILE A 1 448 ? -52.777 -9.452 28.517 1.00 34.44 448 ILE A C 1
ATOM 3493 O O . ILE A 1 448 ? -51.645 -9.044 28.779 1.00 34.44 448 ILE A O 1
ATOM 3497 N N . LEU A 1 449 ? -53.110 -9.781 27.263 1.00 34.00 449 LEU A N 1
ATOM 3498 C CA . LEU A 1 449 ? -52.118 -9.903 26.183 1.00 34.00 449 LEU A CA 1
ATOM 3499 C C . LEU A 1 449 ? -51.704 -8.569 25.524 1.00 34.00 449 LEU A C 1
ATOM 3501 O O . LEU A 1 449 ? -50.567 -8.451 25.065 1.00 34.00 449 LEU A O 1
ATOM 3505 N N . ASP A 1 450 ? -52.567 -7.550 25.531 1.00 33.47 450 ASP A N 1
ATOM 3506 C CA . ASP A 1 450 ? -52.353 -6.310 24.760 1.00 33.47 450 ASP A CA 1
ATOM 3507 C C . ASP A 1 450 ? -51.301 -5.351 25.348 1.00 33.47 450 ASP A C 1
ATOM 3509 O O . ASP A 1 450 ? -50.776 -4.493 24.640 1.00 33.47 450 ASP A O 1
ATOM 3513 N N . ALA A 1 451 ? -50.934 -5.490 26.626 1.00 32.03 451 ALA A N 1
ATOM 3514 C CA . ALA A 1 451 ? -49.919 -4.630 27.247 1.00 32.03 451 ALA A CA 1
ATOM 3515 C C . ALA A 1 451 ? -48.476 -5.101 26.974 1.00 32.03 451 ALA A C 1
ATOM 3517 O O . ALA A 1 451 ? -47.537 -4.308 27.034 1.00 32.03 451 ALA A O 1
ATOM 3518 N N . THR A 1 452 ? -48.292 -6.386 26.666 1.00 31.61 452 THR A N 1
ATOM 3519 C CA . THR A 1 452 ? -46.969 -7.027 26.565 1.00 31.61 452 THR A CA 1
ATOM 3520 C C . THR A 1 452 ? -46.393 -6.966 25.144 1.00 31.61 452 THR A C 1
ATOM 3522 O O . THR A 1 452 ? -45.178 -6.973 24.966 1.00 31.61 452 THR A O 1
ATOM 3525 N N . SER A 1 453 ? -47.250 -6.862 24.125 1.00 34.81 453 SER A N 1
ATOM 3526 C CA . SER A 1 453 ? -46.869 -6.839 22.704 1.00 34.81 453 SER A CA 1
ATOM 3527 C C . SER A 1 453 ? -46.328 -5.480 22.237 1.00 34.81 453 SER A C 1
ATOM 3529 O O . SER A 1 453 ? -45.434 -5.431 21.392 1.00 34.81 453 SER A O 1
ATOM 3531 N N . ALA A 1 454 ? -46.801 -4.375 22.824 1.00 32.06 454 ALA A N 1
ATOM 3532 C CA . ALA A 1 454 ? -46.357 -3.026 22.468 1.00 32.06 454 ALA A CA 1
ATOM 3533 C C . ALA A 1 454 ? -44.907 -2.735 22.905 1.00 32.06 454 ALA A C 1
ATOM 3535 O O . ALA A 1 454 ? -44.159 -2.109 22.160 1.00 32.06 454 ALA A O 1
ATOM 3536 N N . MET A 1 455 ? -44.485 -3.243 24.070 1.00 33.06 455 MET A N 1
ATOM 3537 C CA . MET A 1 455 ? -43.121 -3.048 24.588 1.00 33.06 455 MET A CA 1
ATOM 3538 C C . MET A 1 455 ? -42.058 -3.811 23.782 1.00 33.06 455 MET A C 1
ATOM 3540 O O . MET A 1 455 ? -40.950 -3.313 23.609 1.00 33.06 455 MET A O 1
ATOM 3544 N N . ALA A 1 456 ? -42.398 -4.989 23.250 1.00 34.62 456 ALA A N 1
ATOM 3545 C CA . ALA A 1 456 ? -41.479 -5.810 22.459 1.00 34.62 456 ALA A CA 1
ATOM 3546 C C . ALA A 1 456 ? -41.232 -5.240 21.049 1.00 34.62 456 ALA A C 1
ATOM 3548 O O . ALA A 1 456 ? -40.145 -5.388 20.492 1.00 34.62 456 ALA A O 1
ATOM 3549 N N . MET A 1 457 ? -42.231 -4.566 20.471 1.00 32.91 457 MET A N 1
ATOM 3550 C CA . MET A 1 457 ? -42.121 -3.961 19.140 1.00 32.91 457 MET A CA 1
ATOM 3551 C C . MET A 1 457 ? -41.202 -2.724 19.141 1.00 32.91 457 MET A C 1
ATOM 3553 O O . MET A 1 457 ? -40.503 -2.469 18.162 1.00 32.91 457 MET A O 1
ATOM 3557 N N . GLU A 1 458 ? -41.180 -1.970 20.243 1.00 35.56 458 GLU A N 1
ATOM 3558 C CA . GLU A 1 458 ? -40.342 -0.774 20.409 1.00 35.56 458 GLU A CA 1
ATOM 3559 C C . GLU A 1 458 ? -38.857 -1.139 20.616 1.00 35.56 458 GLU A C 1
ATOM 3561 O O . GLU A 1 458 ? -37.976 -0.483 20.062 1.00 35.56 458 GLU A O 1
ATOM 3566 N N . GLU A 1 459 ? -38.578 -2.246 21.318 1.00 35.12 459 GLU A N 1
ATOM 3567 C CA . GLU A 1 459 ? -37.228 -2.822 21.459 1.00 35.12 459 GLU A CA 1
ATOM 3568 C C . GLU A 1 459 ? -36.663 -3.320 20.118 1.00 35.12 459 GLU A C 1
ATOM 3570 O O . GLU A 1 459 ? -35.522 -3.009 19.776 1.00 35.12 459 GLU A O 1
ATOM 3575 N N . LEU A 1 460 ? -37.479 -4.012 19.314 1.00 35.75 460 LEU A N 1
ATOM 3576 C CA . LEU A 1 460 ? -37.089 -4.516 17.990 1.00 35.75 460 LEU A CA 1
ATOM 3577 C C . LEU A 1 460 ? -36.782 -3.393 16.989 1.00 35.75 460 LEU A C 1
ATOM 3579 O O . LEU A 1 460 ? -35.846 -3.502 16.198 1.00 35.75 460 LEU A O 1
ATOM 3583 N N . LEU A 1 461 ? -37.542 -2.296 17.020 1.00 34.41 461 LEU A N 1
ATOM 3584 C CA . LEU A 1 461 ? -37.289 -1.139 16.156 1.00 34.41 461 LEU A CA 1
ATOM 3585 C C . LEU A 1 461 ? -35.976 -0.434 16.514 1.00 34.41 461 LEU A C 1
ATOM 3587 O O . LEU A 1 461 ? -35.240 -0.034 15.611 1.00 34.41 461 LEU A O 1
ATOM 3591 N N . GLN A 1 462 ? -35.640 -0.328 17.802 1.00 36.19 462 GLN A N 1
ATOM 3592 C CA . GLN A 1 462 ? -34.368 0.243 18.250 1.00 36.19 462 GLN A CA 1
ATOM 3593 C C . GLN A 1 462 ? -33.176 -0.627 17.804 1.00 36.19 462 GLN A C 1
ATOM 3595 O O . GLN A 1 462 ? -32.187 -0.107 17.289 1.00 36.19 462 GLN A O 1
ATOM 3600 N N . GLU A 1 463 ? -33.312 -1.951 17.909 1.00 35.16 463 GLU A N 1
ATOM 3601 C CA . GLU A 1 463 ? -32.284 -2.928 17.528 1.00 35.16 463 GLU A CA 1
ATOM 3602 C C . GLU A 1 463 ? -32.025 -2.939 16.009 1.00 35.16 463 GLU A C 1
ATOM 3604 O O . GLU A 1 463 ? -30.876 -2.949 15.565 1.00 35.16 463 GLU A O 1
ATOM 3609 N N . ILE A 1 464 ? -33.086 -2.818 15.200 1.00 35.38 464 ILE A N 1
ATOM 3610 C CA . ILE A 1 464 ? -32.990 -2.685 13.737 1.00 35.38 464 ILE A CA 1
ATOM 3611 C C . ILE A 1 464 ? -32.312 -1.366 13.342 1.00 35.38 464 ILE A C 1
ATOM 3613 O O . ILE A 1 464 ? -31.536 -1.349 12.384 1.00 35.38 464 ILE A O 1
ATOM 3617 N N . THR A 1 465 ? -32.569 -0.274 14.071 1.00 32.75 465 THR A N 1
ATOM 3618 C CA . THR A 1 465 ? -31.985 1.054 13.795 1.00 32.75 465 THR A CA 1
ATOM 3619 C C . THR A 1 465 ? -30.484 1.092 14.120 1.00 32.75 465 THR A C 1
ATOM 3621 O O . THR A 1 465 ? -29.694 1.643 13.352 1.00 32.75 465 THR A O 1
ATOM 3624 N N . ASP A 1 466 ? -30.066 0.433 15.204 1.00 35.41 466 ASP A N 1
ATOM 3625 C CA . ASP A 1 466 ? -28.655 0.297 15.588 1.00 35.41 466 ASP A CA 1
ATOM 3626 C C . ASP A 1 466 ? -27.877 -0.656 14.659 1.00 35.41 466 ASP A C 1
ATOM 3628 O O . ASP A 1 466 ? -26.708 -0.411 14.348 1.00 35.41 466 ASP A O 1
ATOM 3632 N N . GLU A 1 467 ? -28.518 -1.720 14.165 1.00 34.75 467 GLU A N 1
ATOM 3633 C CA . GLU A 1 467 ? -27.955 -2.630 13.155 1.00 34.75 467 GLU A CA 1
ATOM 3634 C C . GLU A 1 467 ? -27.806 -1.949 11.785 1.00 34.75 467 GLU A C 1
ATOM 3636 O O . GLU A 1 467 ? -26.771 -2.099 11.134 1.00 34.75 467 GLU A O 1
ATOM 3641 N N . THR A 1 468 ? -28.777 -1.128 11.365 1.00 33.62 468 THR A N 1
ATOM 3642 C CA . THR A 1 468 ? -28.655 -0.350 10.117 1.00 33.62 468 THR A CA 1
ATOM 3643 C C . THR A 1 468 ? -27.609 0.756 10.223 1.00 33.62 468 THR A C 1
ATOM 3645 O O . THR A 1 468 ? -26.863 0.966 9.270 1.00 33.62 468 THR A O 1
ATOM 3648 N N . ALA A 1 469 ? -27.469 1.417 11.377 1.00 31.42 469 ALA A N 1
ATOM 3649 C CA . ALA A 1 469 ? -26.396 2.389 11.599 1.00 31.42 469 ALA A CA 1
ATOM 3650 C C . ALA A 1 469 ? -25.001 1.733 11.574 1.00 31.42 469 ALA A C 1
ATOM 3652 O O . ALA A 1 469 ? -24.058 2.308 11.027 1.00 31.42 469 ALA A O 1
ATOM 3653 N N . LYS A 1 470 ? -24.873 0.506 12.101 1.00 34.00 470 LYS A N 1
ATOM 3654 C CA . LYS A 1 470 ? -23.640 -0.295 12.012 1.00 34.00 470 LYS A CA 1
ATOM 3655 C C . LYS A 1 470 ? -23.340 -0.748 10.584 1.00 34.00 470 LYS A C 1
ATOM 3657 O O . LYS A 1 470 ? -22.187 -0.669 10.173 1.00 34.00 470 LYS A O 1
ATOM 3662 N N . ALA A 1 471 ? -24.347 -1.170 9.821 1.00 32.78 471 ALA A N 1
ATOM 3663 C CA . ALA A 1 471 ? -24.179 -1.565 8.422 1.00 32.78 471 ALA A CA 1
ATOM 3664 C C . ALA A 1 471 ? -23.740 -0.384 7.533 1.00 32.78 471 ALA A C 1
ATOM 3666 O O . ALA A 1 471 ? -22.823 -0.532 6.731 1.00 32.78 471 ALA A O 1
ATOM 3667 N N . VAL A 1 472 ? -24.305 0.811 7.749 1.00 31.00 472 VAL A N 1
ATOM 3668 C CA . VAL A 1 472 ? -23.913 2.043 7.036 1.00 31.00 472 VAL A CA 1
ATOM 3669 C C . VAL A 1 472 ? -22.498 2.508 7.419 1.00 31.00 472 VAL A C 1
ATOM 3671 O O . VAL A 1 472 ? -21.768 3.014 6.569 1.00 31.00 472 VAL A O 1
ATOM 3674 N N . ALA A 1 473 ? -22.074 2.307 8.673 1.00 29.94 473 ALA A N 1
ATOM 3675 C CA . ALA A 1 473 ? -20.700 2.579 9.104 1.00 29.94 473 ALA A CA 1
ATOM 3676 C C . ALA A 1 473 ? -19.679 1.590 8.503 1.00 29.94 473 ALA A C 1
ATOM 3678 O O . ALA A 1 473 ? -18.561 1.987 8.188 1.00 29.94 473 ALA A O 1
ATOM 3679 N N . LEU A 1 474 ? -20.074 0.327 8.300 1.00 32.91 474 LEU A N 1
ATOM 3680 C CA . LEU A 1 474 ? -19.256 -0.715 7.666 1.00 32.91 474 LEU A CA 1
ATOM 3681 C C . LEU A 1 474 ? -19.109 -0.510 6.148 1.00 32.91 474 LEU A C 1
ATOM 3683 O O . LEU A 1 474 ? -18.011 -0.683 5.626 1.00 32.91 474 LEU A O 1
ATOM 3687 N N . GLU A 1 475 ? -20.160 -0.064 5.452 1.00 30.58 475 GLU A N 1
ATOM 3688 C CA . GLU A 1 475 ? -20.083 0.312 4.028 1.00 30.58 475 GLU A CA 1
ATOM 3689 C C . GLU A 1 475 ? -19.226 1.575 3.802 1.00 30.58 475 GLU A C 1
ATOM 3691 O O . GLU A 1 475 ? -18.529 1.679 2.793 1.00 30.58 475 GLU A O 1
ATOM 3696 N N . GLN A 1 476 ? -19.195 2.511 4.763 1.00 28.39 476 GLN A N 1
ATOM 3697 C CA . GLN A 1 476 ? -18.279 3.658 4.727 1.00 28.39 476 GLN A CA 1
ATOM 3698 C C . GLN A 1 476 ? -16.829 3.303 5.087 1.00 28.39 476 GLN A C 1
ATOM 3700 O O . GLN A 1 476 ? -15.944 4.064 4.734 1.00 28.39 476 GLN A O 1
ATOM 3705 N N . GLU A 1 477 ? -16.513 2.179 5.735 1.00 31.47 477 GLU A N 1
ATOM 3706 C CA . GLU A 1 477 ? -15.110 1.812 6.013 1.00 31.47 477 GLU A CA 1
ATOM 3707 C C . GLU A 1 477 ? -14.381 1.206 4.795 1.00 31.47 477 GLU A C 1
ATOM 3709 O O . GLU A 1 477 ? -13.147 1.274 4.719 1.00 31.47 477 GLU A O 1
ATOM 3714 N N . GLU A 1 478 ? -15.104 0.657 3.811 1.00 32.62 478 GLU A N 1
ATOM 3715 C CA . GLU A 1 478 ? -14.502 0.012 2.630 1.00 32.62 478 GLU A CA 1
ATOM 3716 C C . GLU A 1 478 ? -14.052 1.011 1.543 1.00 32.62 478 GLU A C 1
ATOM 3718 O O . GLU A 1 478 ? -13.041 0.772 0.879 1.00 32.62 478 GLU A O 1
ATOM 3723 N N . GLU A 1 479 ? -14.677 2.191 1.441 1.00 29.23 479 GLU A N 1
ATOM 3724 C CA . GLU A 1 479 ? -14.263 3.269 0.516 1.00 29.23 479 GLU A CA 1
ATOM 3725 C C . GLU A 1 479 ? -12.969 4.006 0.957 1.00 29.23 479 GLU A C 1
ATOM 3727 O O . GLU A 1 479 ? -12.376 4.768 0.192 1.00 29.23 479 GLU A O 1
ATOM 3732 N N . TRP A 1 480 ? -12.490 3.786 2.189 1.00 31.59 480 TRP A N 1
ATOM 3733 C CA . TRP A 1 480 ? -11.557 4.695 2.882 1.00 31.59 480 TRP A CA 1
ATOM 3734 C C . TRP A 1 480 ? -10.113 4.182 2.982 1.00 31.59 480 TRP A C 1
ATOM 3736 O O . TRP A 1 480 ? -9.271 4.748 3.685 1.00 31.59 480 TRP A O 1
ATOM 3746 N N . ARG A 1 481 ? -9.787 3.124 2.230 1.00 34.31 481 ARG A N 1
ATOM 3747 C CA . ARG A 1 481 ? -8.446 2.508 2.185 1.00 34.31 481 ARG A CA 1
ATOM 3748 C C . ARG A 1 481 ? -7.445 3.170 1.231 1.00 34.31 481 ARG A C 1
ATOM 3750 O O . ARG A 1 481 ? -6.330 2.667 1.082 1.00 34.31 481 ARG A O 1
ATOM 3757 N N . LEU A 1 482 ? -7.762 4.328 0.653 1.00 31.78 482 LEU A N 1
ATOM 3758 C CA . LEU A 1 482 ? -6.751 5.182 0.021 1.00 31.78 482 LEU A CA 1
ATOM 3759 C C . LEU A 1 482 ? -5.894 5.870 1.102 1.00 31.78 482 LEU A C 1
ATOM 3761 O O . LEU A 1 482 ? -6.181 6.979 1.538 1.00 31.78 482 LEU A O 1
ATOM 3765 N N . GLY A 1 483 ? -4.820 5.195 1.531 1.00 41.12 483 GLY A N 1
ATOM 3766 C CA . GLY A 1 483 ? -3.663 5.845 2.167 1.00 41.12 483 GLY A CA 1
ATOM 3767 C C . GLY A 1 483 ? -3.365 5.511 3.633 1.00 41.12 483 GLY A C 1
ATOM 3768 O O . GLY A 1 483 ? -2.406 6.059 4.171 1.00 41.12 483 GLY A O 1
ATOM 3769 N N . GLN A 1 484 ? -4.112 4.616 4.290 1.00 40.03 484 GLN A N 1
ATOM 3770 C CA . GLN A 1 484 ? -3.832 4.220 5.680 1.00 40.03 484 GLN A CA 1
ATOM 3771 C C . GLN A 1 484 ? -3.020 2.914 5.730 1.00 40.03 484 GLN A C 1
ATOM 3773 O O . GLN A 1 484 ? -3.562 1.825 5.546 1.00 40.03 484 GLN A O 1
ATOM 3778 N N . THR A 1 485 ? -1.711 3.009 5.981 1.00 40.53 485 THR A N 1
ATOM 3779 C CA . THR A 1 485 ? -0.834 1.841 6.189 1.00 40.53 485 THR A CA 1
ATOM 3780 C C . THR A 1 485 ? -0.697 1.520 7.679 1.00 40.53 485 THR A C 1
ATOM 3782 O O . THR A 1 485 ? -0.508 2.415 8.505 1.00 40.53 485 THR A O 1
ATOM 3785 N N . VAL A 1 486 ? -0.802 0.235 8.040 1.00 43.66 486 VAL A N 1
ATOM 3786 C CA . VAL A 1 486 ? -0.470 -0.236 9.394 1.00 43.66 486 VAL A CA 1
ATOM 3787 C C . VAL A 1 486 ? 1.056 -0.156 9.560 1.00 43.66 486 VAL A C 1
ATOM 3789 O O . VAL A 1 486 ? 1.777 -0.577 8.658 1.00 43.66 486 VAL A O 1
ATOM 3792 N N . PRO A 1 487 ? 1.572 0.396 10.667 1.00 45.69 487 PRO A N 1
ATOM 3793 C CA . PRO A 1 487 ? 3.007 0.488 10.916 1.00 45.69 487 PRO A CA 1
ATOM 3794 C C . PRO A 1 487 ? 3.740 -0.856 10.865 1.00 45.69 487 PRO A C 1
ATOM 3796 O O . PRO A 1 487 ? 3.312 -1.804 11.515 1.00 45.69 487 PRO A O 1
ATOM 3799 N N . ASP A 1 488 ? 4.912 -0.895 10.219 1.00 45.44 488 ASP A N 1
ATOM 3800 C CA . ASP A 1 488 ? 5.827 -2.059 10.167 1.00 45.44 488 ASP A CA 1
ATOM 3801 C C . ASP A 1 488 ? 6.241 -2.624 11.549 1.00 45.44 488 ASP A C 1
ATOM 3803 O O . ASP A 1 488 ? 6.917 -3.649 11.635 1.00 45.44 488 ASP A O 1
ATOM 3807 N N . GLU A 1 489 ? 5.921 -1.928 12.643 1.00 48.50 489 GLU A N 1
ATOM 3808 C CA . GLU A 1 489 ? 6.215 -2.325 14.024 1.00 48.50 489 GLU A CA 1
ATOM 3809 C C . GLU A 1 489 ? 5.308 -3.465 14.517 1.00 48.50 489 GLU A C 1
ATOM 3811 O O . GLU A 1 489 ? 5.775 -4.296 15.293 1.00 48.50 489 GLU A O 1
ATOM 3816 N N . TYR A 1 490 ? 4.076 -3.577 14.002 1.00 50.91 490 TYR A N 1
ATOM 3817 C CA . TYR A 1 490 ? 3.146 -4.666 14.348 1.00 50.91 490 TYR A CA 1
ATOM 3818 C C . TYR A 1 490 ? 3.557 -6.032 13.756 1.00 50.91 490 TYR A C 1
ATOM 3820 O O . TYR A 1 490 ? 3.049 -7.064 14.184 1.00 50.91 490 TYR A O 1
ATOM 3828 N N . ASP A 1 491 ? 4.507 -6.055 12.811 1.00 47.44 491 ASP A N 1
ATOM 3829 C CA . ASP A 1 491 ? 5.017 -7.274 12.160 1.00 47.44 491 ASP A CA 1
ATOM 3830 C C . ASP A 1 491 ? 6.373 -7.751 12.721 1.00 47.44 491 ASP A C 1
ATOM 3832 O O . ASP A 1 491 ? 6.941 -8.748 12.255 1.00 47.44 491 ASP A O 1
ATOM 3836 N N . LYS A 1 492 ? 6.942 -7.038 13.704 1.00 56.81 492 LYS A N 1
ATOM 3837 C CA . LYS A 1 492 ? 8.247 -7.369 14.293 1.00 56.81 492 LYS A CA 1
ATOM 3838 C C . LYS A 1 492 ? 8.056 -8.121 15.604 1.00 56.81 492 LYS A C 1
ATOM 3840 O O . LYS A 1 492 ? 7.502 -7.587 16.552 1.00 56.81 492 LYS A O 1
ATOM 3845 N N . GLU A 1 493 ? 8.587 -9.337 15.677 1.00 73.12 493 GLU A N 1
ATOM 3846 C CA . GLU A 1 493 ? 8.702 -10.101 16.923 1.00 73.12 493 GLU A CA 1
ATOM 3847 C C . GLU A 1 493 ? 10.127 -9.973 17.477 1.00 73.12 493 GLU A C 1
ATOM 3849 O O . GLU A 1 493 ? 11.105 -10.109 16.732 1.00 73.12 493 GLU A O 1
ATOM 3854 N N . ILE A 1 494 ? 10.267 -9.749 18.786 1.00 76.62 494 ILE A N 1
ATOM 3855 C CA . ILE A 1 494 ? 11.561 -9.829 19.476 1.00 76.62 494 ILE A CA 1
ATOM 3856 C C . ILE A 1 494 ? 11.592 -11.094 20.325 1.00 76.62 494 ILE A C 1
ATOM 3858 O O . ILE A 1 494 ? 10.681 -11.363 21.104 1.00 76.62 494 ILE A O 1
ATOM 3862 N N . SER A 1 495 ? 12.673 -11.860 20.182 1.00 78.00 495 SER A N 1
ATOM 3863 C CA . SER A 1 495 ? 12.956 -13.035 21.001 1.00 78.00 495 SER A CA 1
ATOM 3864 C C . SER A 1 495 ? 14.051 -12.710 22.016 1.00 78.00 495 SER A C 1
ATOM 3866 O O . SER A 1 495 ? 15.195 -12.455 21.641 1.00 78.00 495 SER A O 1
ATOM 3868 N N . CYS A 1 496 ? 13.709 -12.779 23.299 1.00 78.94 496 CYS A N 1
ATOM 3869 C CA . CYS A 1 496 ? 14.621 -12.603 24.426 1.00 78.94 496 CYS A CA 1
ATOM 3870 C C . CYS A 1 496 ? 14.844 -13.947 25.135 1.00 78.94 496 CYS A C 1
ATOM 3872 O O . CYS A 1 496 ? 13.914 -14.735 25.277 1.00 78.94 496 CYS A O 1
ATOM 3874 N N . GLN A 1 497 ? 16.069 -14.228 25.586 1.00 78.94 497 GLN A N 1
ATOM 3875 C CA . GLN A 1 497 ? 16.381 -15.457 26.330 1.00 78.94 497 GLN A CA 1
ATOM 3876 C C . GLN A 1 497 ? 16.391 -15.186 27.836 1.00 78.94 497 GLN A C 1
ATOM 3878 O O . GLN A 1 497 ? 17.041 -14.245 28.286 1.00 78.94 497 GLN A O 1
ATOM 3883 N N . VAL A 1 498 ? 15.714 -16.039 28.603 1.00 77.56 498 VAL A N 1
ATOM 3884 C CA . VAL A 1 498 ? 15.727 -16.072 30.071 1.00 77.56 498 VAL A CA 1
ATOM 3885 C C . VAL A 1 498 ? 16.599 -17.230 30.513 1.00 77.56 498 VAL A C 1
ATOM 3887 O O . VAL A 1 498 ? 16.354 -18.367 30.112 1.00 77.56 498 VAL A O 1
ATOM 3890 N N . SER A 1 499 ? 17.591 -16.960 31.358 1.00 72.62 499 SER A N 1
ATOM 3891 C CA . SER A 1 499 ? 18.452 -18.004 31.916 1.00 72.62 499 SER A CA 1
ATOM 3892 C C . SER A 1 499 ? 18.058 -18.365 33.345 1.00 72.62 499 SER A C 1
ATOM 3894 O O . SER A 1 499 ? 17.748 -17.511 34.164 1.00 72.62 499 SER A O 1
ATOM 3896 N N . THR A 1 500 ? 18.132 -19.638 33.691 1.00 69.94 500 THR A N 1
ATOM 3897 C CA . THR A 1 500 ? 17.854 -20.161 35.039 1.00 69.94 500 THR A CA 1
ATOM 3898 C C . THR A 1 500 ? 19.010 -19.994 36.022 1.00 69.94 500 THR A C 1
ATOM 3900 O O . THR A 1 500 ? 18.835 -20.164 37.227 1.00 69.94 500 THR A O 1
ATOM 3903 N N . VAL A 1 501 ? 20.204 -19.654 35.527 1.00 63.25 501 VAL A N 1
ATOM 3904 C CA . VAL A 1 501 ? 21.479 -19.769 36.262 1.00 63.25 501 VAL A CA 1
ATOM 3905 C C . VAL A 1 501 ? 21.904 -18.448 36.930 1.00 63.25 501 VAL A C 1
ATOM 3907 O O . VAL A 1 501 ? 23.033 -18.307 37.390 1.00 63.25 501 VAL A O 1
ATOM 3910 N N . THR A 1 502 ? 21.034 -17.438 36.986 1.00 64.31 502 THR A N 1
ATOM 3911 C CA . THR A 1 502 ? 21.412 -16.100 37.472 1.00 64.31 502 THR A CA 1
ATOM 3912 C C . THR A 1 502 ? 21.034 -15.871 38.937 1.00 64.31 502 THR A C 1
ATOM 3914 O O . THR A 1 502 ? 19.856 -15.915 39.288 1.00 64.31 502 THR A O 1
ATOM 3917 N N . ASP A 1 503 ? 22.010 -15.488 39.768 1.00 71.06 503 ASP A N 1
ATOM 3918 C CA . ASP A 1 503 ? 21.794 -15.052 41.162 1.00 71.06 503 ASP A CA 1
ATOM 3919 C C . ASP A 1 503 ? 21.222 -13.617 41.277 1.00 71.06 503 ASP A C 1
ATOM 3921 O O . ASP A 1 503 ? 20.951 -13.126 42.374 1.00 71.06 503 ASP A O 1
ATOM 3925 N N . THR A 1 504 ? 21.034 -12.922 40.149 1.00 79.81 504 THR A N 1
ATOM 3926 C CA . THR A 1 504 ? 20.563 -11.529 40.057 1.00 79.81 504 THR A CA 1
ATOM 3927 C C . THR A 1 504 ? 19.262 -11.415 39.263 1.00 79.81 504 THR A C 1
ATOM 3929 O O . THR A 1 504 ? 18.977 -12.260 38.419 1.00 79.81 504 THR A O 1
ATOM 3932 N N . VAL A 1 505 ? 18.481 -10.355 39.507 1.00 83.56 505 VAL A N 1
ATOM 3933 C CA . VAL A 1 505 ? 17.271 -10.047 38.720 1.00 83.56 505 VAL A CA 1
ATOM 3934 C C . VAL A 1 505 ? 17.659 -9.840 37.253 1.00 83.56 505 VAL A C 1
ATOM 3936 O O . VAL A 1 505 ? 18.538 -9.031 36.959 1.00 83.56 505 VAL A O 1
ATOM 3939 N N . GLN A 1 506 ? 17.012 -10.567 36.346 1.00 85.56 506 GLN A N 1
ATOM 3940 C CA . GLN A 1 506 ? 17.144 -10.364 34.904 1.00 85.56 506 GLN A CA 1
ATOM 3941 C C . GLN A 1 506 ? 16.138 -9.311 34.451 1.00 85.56 506 GLN A C 1
ATOM 3943 O O . GLN A 1 506 ? 14.968 -9.386 34.810 1.00 85.56 506 GLN A O 1
ATOM 3948 N N . SER A 1 507 ? 16.591 -8.338 33.667 1.00 87.12 507 SER A N 1
ATOM 3949 C CA . SER A 1 507 ? 15.744 -7.308 33.066 1.00 87.12 507 SER A CA 1
ATOM 3950 C C . SER A 1 507 ? 15.806 -7.461 31.550 1.00 87.12 507 SER A C 1
ATOM 3952 O O . SER A 1 507 ? 16.898 -7.557 30.989 1.00 87.12 507 SER A O 1
ATOM 3954 N N . LEU A 1 508 ? 14.643 -7.557 30.913 1.00 84.50 508 LEU A N 1
ATOM 3955 C CA . LEU A 1 508 ? 14.498 -7.751 29.476 1.00 84.50 508 LEU A CA 1
ATOM 3956 C C . LEU A 1 508 ? 13.724 -6.581 28.892 1.00 84.50 508 LEU A C 1
ATOM 3958 O O . LEU A 1 508 ? 12.588 -6.329 29.296 1.00 84.50 508 LEU A O 1
ATOM 3962 N N . ASP A 1 509 ? 14.326 -5.920 27.913 1.00 83.38 509 ASP A N 1
ATOM 3963 C CA . ASP A 1 509 ? 13.645 -4.909 27.118 1.00 83.38 509 ASP A CA 1
ATOM 3964 C C . ASP A 1 509 ? 12.801 -5.612 26.050 1.00 83.38 509 ASP A C 1
ATOM 3966 O O . ASP A 1 509 ? 13.302 -6.388 25.231 1.00 83.38 509 ASP A O 1
ATOM 3970 N N . LEU A 1 510 ? 11.495 -5.388 26.122 1.00 82.31 510 LEU A N 1
ATOM 3971 C CA . LEU A 1 510 ? 10.492 -5.883 25.190 1.00 82.31 510 LEU A CA 1
ATOM 3972 C C . LEU A 1 510 ? 10.150 -4.788 24.164 1.00 82.31 510 LEU A C 1
ATOM 3974 O O . LEU A 1 510 ? 10.648 -3.660 24.226 1.00 82.31 510 LEU A O 1
ATOM 3978 N N . LEU A 1 511 ? 9.287 -5.115 23.201 1.00 73.12 511 LEU A N 1
ATOM 3979 C CA . LEU A 1 511 ? 8.764 -4.125 22.256 1.00 73.12 511 LEU A CA 1
ATOM 3980 C C . LEU A 1 511 ? 7.921 -3.048 22.962 1.00 73.12 511 LEU A C 1
ATOM 3982 O O . LEU A 1 511 ? 7.560 -3.184 24.131 1.00 73.12 511 LEU A O 1
ATOM 3986 N N . ALA A 1 512 ? 7.640 -1.955 22.244 1.00 68.69 512 ALA A N 1
ATOM 3987 C CA . ALA A 1 512 ? 6.891 -0.799 22.750 1.00 68.69 512 ALA A CA 1
ATOM 3988 C C . ALA A 1 512 ? 7.483 -0.171 24.033 1.00 68.69 512 ALA A C 1
ATOM 3990 O O . ALA A 1 512 ? 6.773 0.440 24.823 1.00 68.69 512 ALA A O 1
ATOM 3991 N N . GLY A 1 513 ? 8.793 -0.325 24.272 1.00 75.25 513 GLY A N 1
ATOM 3992 C CA . GLY A 1 513 ? 9.468 0.235 25.450 1.00 75.25 513 GLY A CA 1
ATOM 3993 C C . GLY A 1 513 ? 9.109 -0.451 26.773 1.00 75.25 513 GLY A C 1
ATOM 3994 O O . GLY A 1 513 ? 9.345 0.116 27.841 1.00 75.25 513 GLY A O 1
ATOM 3995 N N . CYS A 1 514 ? 8.532 -1.653 26.718 1.00 83.25 514 CYS A N 1
ATOM 3996 C CA . CYS A 1 514 ? 8.210 -2.432 27.906 1.00 83.25 514 CYS A CA 1
ATOM 3997 C C . CYS A 1 514 ? 9.440 -3.087 28.516 1.00 83.25 514 CYS A C 1
ATOM 3999 O O . CYS A 1 514 ? 10.369 -3.475 27.813 1.00 83.25 514 CYS A O 1
ATOM 4001 N N . ASN A 1 515 ? 9.420 -3.266 29.834 1.00 88.44 515 ASN A N 1
ATOM 4002 C CA . ASN A 1 515 ? 10.496 -3.939 30.547 1.00 88.44 515 ASN A CA 1
ATOM 4003 C C . ASN A 1 515 ? 9.946 -5.061 31.428 1.00 88.44 515 ASN A C 1
ATOM 4005 O O . ASN A 1 515 ? 9.031 -4.852 32.225 1.00 88.44 515 ASN A O 1
ATOM 4009 N N . LEU A 1 516 ? 10.524 -6.252 31.293 1.00 88.62 516 LEU A N 1
ATOM 4010 C CA . LEU A 1 516 ? 10.191 -7.416 32.103 1.00 88.62 516 LEU A CA 1
ATOM 4011 C C . LEU A 1 516 ? 11.331 -7.722 33.073 1.00 88.62 516 LEU A C 1
ATOM 4013 O O . LEU A 1 516 ? 12.446 -8.036 32.664 1.00 88.62 516 LEU A O 1
ATOM 4017 N N . SER A 1 517 ? 11.036 -7.667 34.368 1.00 89.81 517 SER A N 1
ATOM 4018 C CA . SER A 1 517 ? 11.972 -7.947 35.456 1.00 89.81 517 SER A CA 1
ATOM 4019 C C . SER A 1 517 ? 11.666 -9.296 36.112 1.00 89.81 517 SER A C 1
ATOM 4021 O O . SER A 1 517 ? 10.635 -9.473 36.766 1.00 89.81 517 SER A O 1
ATOM 4023 N N . ILE A 1 518 ? 12.591 -10.245 35.964 1.00 86.88 518 ILE A N 1
ATOM 4024 C CA . ILE A 1 518 ? 12.471 -11.642 36.392 1.00 86.88 518 ILE A CA 1
ATOM 4025 C C . ILE A 1 518 ? 13.418 -11.894 37.583 1.00 86.88 518 ILE A C 1
ATOM 4027 O O . ILE A 1 518 ? 14.640 -11.821 37.420 1.00 86.88 518 ILE A O 1
ATOM 4031 N N . PRO A 1 519 ? 12.906 -12.180 38.797 1.00 87.69 519 PRO A N 1
ATOM 4032 C CA . PRO A 1 519 ? 13.746 -12.446 39.961 1.00 87.69 519 PRO A CA 1
ATOM 4033 C C . PRO A 1 519 ? 14.380 -13.854 39.928 1.00 87.69 519 PRO A C 1
ATOM 4035 O O . PRO A 1 519 ? 13.824 -14.769 39.317 1.00 87.69 519 PRO A O 1
ATOM 4038 N N . PRO A 1 520 ? 15.503 -14.082 40.644 1.00 83.81 520 PRO A N 1
ATOM 4039 C CA . PRO A 1 520 ? 16.147 -15.395 40.722 1.00 83.81 520 PRO A CA 1
ATOM 4040 C C . PRO A 1 520 ? 15.206 -16.516 41.196 1.00 83.81 520 PRO A C 1
ATOM 4042 O O . PRO A 1 520 ? 14.515 -16.400 42.223 1.00 83.81 520 PRO A O 1
ATOM 4045 N N . GLY A 1 521 ? 15.206 -17.630 40.458 1.00 79.50 521 GLY A N 1
ATOM 4046 C CA . GLY A 1 521 ? 14.365 -18.801 40.721 1.00 79.50 521 GLY A CA 1
ATOM 4047 C C . GLY A 1 521 ? 12.881 -18.616 40.378 1.00 79.50 521 GLY A C 1
ATOM 4048 O O . GLY A 1 521 ? 12.045 -19.276 40.991 1.00 79.50 521 GLY A O 1
ATOM 4049 N N . ALA A 1 522 ? 12.540 -17.689 39.474 1.00 82.50 522 ALA A N 1
ATOM 4050 C CA . ALA A 1 522 ? 11.186 -17.558 38.923 1.00 82.50 522 ALA A CA 1
ATOM 4051 C C . ALA A 1 522 ? 10.873 -18.607 37.835 1.00 82.50 522 ALA A C 1
ATOM 4053 O O . ALA A 1 522 ? 9.707 -18.959 37.667 1.00 82.50 522 ALA A O 1
ATOM 4054 N N . THR A 1 523 ? 11.897 -19.126 37.147 1.00 78.50 523 THR A N 1
ATOM 4055 C CA . THR A 1 523 ? 11.818 -20.230 36.174 1.00 78.50 523 THR A CA 1
ATOM 4056 C C . THR A 1 523 ? 12.823 -21.331 36.536 1.00 78.50 523 THR A C 1
ATOM 4058 O O . THR A 1 523 ? 13.840 -21.060 37.179 1.00 78.50 523 THR A O 1
ATOM 4061 N N . ASP A 1 524 ? 12.529 -22.572 36.153 1.00 75.00 524 ASP A N 1
ATOM 4062 C CA . ASP A 1 524 ? 13.371 -23.767 36.336 1.00 75.00 524 ASP A CA 1
ATOM 4063 C C . ASP A 1 524 ? 14.041 -24.247 35.037 1.00 75.00 524 ASP A C 1
ATOM 4065 O O . ASP A 1 524 ? 15.014 -25.000 35.103 1.00 75.00 524 ASP A O 1
ATOM 4069 N N . GLU A 1 525 ? 13.579 -23.764 33.878 1.00 78.56 525 GLU A N 1
ATOM 4070 C CA . GLU A 1 525 ? 14.172 -24.013 32.558 1.00 78.56 525 GLU A CA 1
ATOM 4071 C C . GLU A 1 525 ? 14.529 -22.713 31.808 1.00 78.56 525 GLU A C 1
ATOM 4073 O O . GLU A 1 525 ? 13.863 -21.676 31.940 1.00 78.56 525 GLU A O 1
ATOM 4078 N N . ASP A 1 526 ? 15.618 -22.758 31.029 1.00 79.38 526 ASP A N 1
ATOM 4079 C CA . ASP A 1 526 ? 16.013 -21.655 30.149 1.00 79.38 526 ASP A CA 1
ATOM 4080 C C . ASP A 1 526 ? 14.916 -21.462 29.097 1.00 79.38 526 ASP A C 1
ATOM 4082 O O . ASP A 1 526 ? 14.613 -22.375 28.325 1.00 79.38 526 ASP A O 1
ATOM 4086 N N . THR A 1 527 ? 14.303 -20.281 29.080 1.00 77.12 527 THR A N 1
ATOM 4087 C CA . THR A 1 527 ? 13.084 -20.039 28.306 1.00 77.12 527 THR A CA 1
ATOM 4088 C C . THR A 1 527 ? 13.259 -18.870 27.349 1.00 77.12 527 THR A C 1
ATOM 4090 O O . THR A 1 527 ? 13.776 -17.820 27.716 1.00 77.12 527 THR A O 1
ATOM 4093 N N . SER A 1 528 ? 12.788 -19.033 26.115 1.00 79.69 528 SER A N 1
ATOM 4094 C CA . SER A 1 528 ? 12.739 -17.960 25.127 1.00 79.69 528 SER A CA 1
ATOM 4095 C C . SER A 1 528 ? 11.398 -17.231 25.210 1.00 79.69 528 SER A C 1
ATOM 4097 O O . SER A 1 528 ? 10.367 -17.827 24.906 1.00 79.69 528 SER A O 1
ATOM 4099 N N . VAL A 1 529 ? 11.415 -15.949 25.573 1.00 79.81 529 VAL A N 1
ATOM 4100 C CA . VAL A 1 529 ? 10.240 -15.068 25.534 1.00 79.81 529 VAL A CA 1
ATOM 4101 C C . VAL A 1 529 ? 10.153 -14.438 24.160 1.00 79.81 529 VAL A C 1
ATOM 4103 O O . VAL A 1 529 ? 11.116 -13.823 23.702 1.00 79.81 529 VAL A O 1
ATOM 4106 N N . ILE A 1 530 ? 9.007 -14.579 23.509 1.00 81.00 530 ILE A N 1
ATOM 4107 C CA . ILE A 1 530 ? 8.691 -13.830 22.297 1.00 81.00 530 ILE A CA 1
ATOM 4108 C C . ILE A 1 530 ? 7.727 -12.719 22.696 1.00 81.00 530 ILE A C 1
ATOM 4110 O O . ILE A 1 530 ? 6.698 -12.997 23.305 1.00 81.00 530 ILE A O 1
ATOM 4114 N N . SER A 1 531 ? 8.072 -11.476 22.376 1.00 82.50 531 SER A N 1
ATOM 4115 C CA . SER A 1 531 ? 7.190 -10.320 22.527 1.00 82.50 531 SER A CA 1
ATOM 4116 C C . SER A 1 531 ? 6.806 -9.803 21.147 1.00 82.50 531 SER A C 1
ATOM 4118 O O . SER A 1 531 ? 7.673 -9.654 20.279 1.00 82.50 531 SER A O 1
ATOM 4120 N N . ALA A 1 532 ? 5.514 -9.549 20.963 1.00 77.50 532 ALA A N 1
ATOM 4121 C CA . ALA A 1 532 ? 4.938 -8.945 19.769 1.00 77.50 532 ALA A CA 1
ATOM 4122 C C . ALA A 1 532 ? 3.982 -7.816 20.173 1.00 77.50 532 ALA A C 1
ATOM 4124 O O . ALA A 1 532 ? 3.362 -7.874 21.235 1.00 77.50 532 ALA A O 1
ATOM 4125 N N . VAL A 1 533 ? 3.861 -6.795 19.327 1.00 74.88 533 VAL A N 1
ATOM 4126 C CA . VAL A 1 533 ? 2.853 -5.741 19.483 1.00 74.88 533 VAL A CA 1
ATOM 4127 C C . VAL A 1 533 ? 1.688 -6.079 18.563 1.00 74.88 533 VAL A C 1
ATOM 4129 O O . VAL A 1 533 ? 1.877 -6.247 17.361 1.00 74.88 533 VAL A O 1
ATOM 4132 N N . LEU A 1 534 ? 0.488 -6.217 19.121 1.00 68.94 534 LEU A N 1
ATOM 4133 C CA . LEU A 1 534 ? -0.714 -6.580 18.378 1.00 68.94 534 LEU A CA 1
ATOM 4134 C C . LEU A 1 534 ? -1.451 -5.337 17.892 1.00 68.94 534 LEU A C 1
ATOM 4136 O O . LEU A 1 534 ? -1.575 -4.352 18.616 1.00 68.94 534 LEU A O 1
ATOM 4140 N N . ASN A 1 535 ? -2.003 -5.404 16.677 1.00 58.50 535 ASN A N 1
ATOM 4141 C CA . ASN A 1 535 ? -2.877 -4.353 16.166 1.00 58.50 535 ASN A CA 1
ATOM 4142 C C . ASN A 1 535 ? -4.210 -4.375 16.940 1.00 58.50 535 ASN A C 1
ATOM 4144 O O . ASN A 1 535 ? -4.958 -5.349 16.795 1.00 58.50 535 ASN A O 1
ATOM 4148 N N . PRO A 1 536 ? -4.564 -3.308 17.679 1.00 52.97 536 PRO A N 1
ATOM 4149 C CA . PRO A 1 536 ? -5.754 -3.290 18.530 1.00 52.97 536 PRO A CA 1
ATOM 4150 C C . PRO A 1 536 ? -7.085 -3.453 17.780 1.00 52.97 536 PRO A C 1
ATOM 4152 O O . PRO A 1 536 ? -8.071 -3.819 18.409 1.00 52.97 536 PRO A O 1
ATOM 4155 N N . HIS A 1 537 ? -7.123 -3.263 16.450 1.00 47.66 537 HIS A N 1
ATOM 4156 C CA . HIS A 1 537 ? -8.315 -3.570 15.636 1.00 47.66 537 HIS A CA 1
ATOM 4157 C C . HIS A 1 537 ? -8.107 -4.679 14.589 1.00 47.66 537 HIS A C 1
ATOM 4159 O O . HIS A 1 537 ? -9.016 -4.953 13.815 1.00 47.66 537 HIS A O 1
ATOM 4165 N N . GLY A 1 538 ? -6.922 -5.300 14.520 1.00 41.31 538 GLY A N 1
ATOM 4166 C CA . GLY A 1 538 ? -6.717 -6.530 13.731 1.00 41.31 538 GLY A CA 1
ATOM 4167 C C . GLY A 1 538 ? -7.203 -7.787 14.464 1.00 41.31 538 GLY A C 1
ATOM 4168 O O . GLY A 1 538 ? -7.367 -8.841 13.860 1.00 41.31 538 GLY A O 1
ATOM 4169 N N . TYR A 1 539 ? -7.435 -7.647 15.767 1.00 39.25 539 TYR A N 1
ATOM 4170 C CA . TYR A 1 539 ? -8.072 -8.612 16.648 1.00 39.25 539 TYR A CA 1
ATOM 4171 C C . TYR A 1 539 ? -9.555 -8.241 16.769 1.00 39.25 539 TYR A C 1
ATOM 4173 O O . TYR A 1 539 ? -9.866 -7.297 17.488 1.00 39.25 539 TYR A O 1
ATOM 4181 N N . ASP A 1 540 ? -10.427 -8.923 16.017 1.00 38.91 540 ASP A N 1
ATOM 4182 C CA . ASP A 1 540 ? -11.904 -8.831 15.939 1.00 38.91 540 ASP A CA 1
ATOM 4183 C C . ASP A 1 540 ? -12.643 -8.170 17.137 1.00 38.91 540 ASP A C 1
ATOM 4185 O O . ASP A 1 540 ? -13.372 -8.834 17.874 1.00 38.91 540 ASP A O 1
ATOM 4189 N N . GLY A 1 541 ? -12.491 -6.859 17.361 1.00 49.66 541 GLY A N 1
ATOM 4190 C CA . GLY A 1 541 ? -13.198 -6.121 18.419 1.00 49.66 541 GLY A CA 1
ATOM 4191 C C . GLY A 1 541 ? -13.082 -6.724 19.829 1.00 49.66 541 GLY A C 1
ATOM 4192 O O . GLY A 1 541 ? -14.000 -6.585 20.634 1.00 49.66 541 GLY A O 1
ATOM 4193 N N . THR A 1 542 ? -12.002 -7.441 20.139 1.00 51.31 542 THR A N 1
ATOM 4194 C CA . THR A 1 542 ? -11.954 -8.307 21.329 1.00 51.31 542 THR A CA 1
ATOM 4195 C C . THR A 1 542 ? -11.778 -7.567 22.666 1.00 51.31 542 THR A C 1
ATOM 4197 O O . THR A 1 542 ? -12.331 -7.998 23.677 1.00 51.31 542 THR A O 1
ATOM 4200 N N . LEU A 1 543 ? -11.063 -6.432 22.699 1.00 65.06 543 LEU A N 1
ATOM 4201 C CA . LEU A 1 543 ? -10.991 -5.572 23.891 1.00 65.06 543 LEU A CA 1
ATOM 4202 C C . LEU A 1 543 ? -12.152 -4.562 23.868 1.00 65.06 543 LEU A C 1
ATOM 4204 O O . LEU A 1 543 ? -12.044 -3.473 23.311 1.00 65.06 543 LEU A O 1
ATOM 4208 N N . GLN A 1 544 ? -13.278 -4.944 24.467 1.00 64.44 544 GLN A N 1
ATOM 4209 C CA . GLN A 1 544 ? -14.483 -4.115 24.570 1.00 64.44 544 GLN A CA 1
ATOM 4210 C C . GLN A 1 544 ? -14.319 -3.049 25.669 1.00 64.44 544 GLN A C 1
ATOM 4212 O O . GLN A 1 544 ? -14.452 -3.351 26.855 1.00 64.44 544 GLN A O 1
ATOM 4217 N N . LEU A 1 545 ? -14.024 -1.803 25.282 1.00 71.38 545 LEU A N 1
ATOM 4218 C CA . LEU A 1 545 ? -13.918 -0.658 26.198 1.00 71.38 545 LEU A CA 1
ATOM 4219 C C . LEU A 1 545 ? -15.290 -0.024 26.460 1.00 71.38 545 LEU A C 1
ATOM 4221 O O . LEU A 1 545 ? -16.053 0.237 25.528 1.00 71.38 545 LEU A O 1
ATOM 4225 N N . LYS A 1 546 ? -15.590 0.315 27.718 1.00 70.19 546 LYS A N 1
ATOM 4226 C CA . LYS A 1 546 ? -16.811 1.067 28.069 1.00 70.19 546 LYS A CA 1
ATOM 4227 C C . LYS A 1 546 ? -16.748 2.520 27.582 1.00 70.19 546 LYS A C 1
ATOM 4229 O O . LYS A 1 546 ? -15.666 3.065 27.366 1.00 70.19 546 LYS A O 1
ATOM 4234 N N . ASN A 1 547 ? -17.901 3.199 27.508 1.00 62.72 547 ASN A N 1
ATOM 4235 C CA . ASN A 1 547 ? -18.047 4.579 26.999 1.00 62.72 547 ASN A CA 1
ATOM 4236 C C . ASN A 1 547 ? -17.074 5.625 27.591 1.00 62.72 547 ASN A C 1
ATOM 4238 O O . ASN A 1 547 ? -16.729 6.572 26.895 1.00 62.72 547 ASN A O 1
ATOM 4242 N N . ASN A 1 548 ? -16.531 5.439 28.799 1.00 71.00 548 ASN A N 1
ATOM 4243 C CA . ASN A 1 548 ? -15.575 6.384 29.406 1.00 71.00 548 ASN A CA 1
ATOM 4244 C C . ASN A 1 548 ? -14.153 5.812 29.593 1.00 71.00 548 ASN A C 1
ATOM 4246 O O . ASN A 1 548 ? -13.287 6.489 30.153 1.00 71.00 548 ASN A O 1
ATOM 4250 N N . GLU A 1 549 ? -13.898 4.587 29.134 1.00 78.56 549 GLU A N 1
ATOM 4251 C CA . GLU A 1 549 ? -12.583 3.936 29.164 1.00 78.56 549 GLU A CA 1
ATOM 4252 C C . GLU A 1 549 ? -11.766 4.298 27.919 1.00 78.56 549 GLU A C 1
ATOM 4254 O O . GLU A 1 549 ? -12.324 4.522 26.844 1.00 78.56 549 GLU A O 1
ATOM 4259 N N . LEU A 1 550 ? -10.446 4.373 28.080 1.00 76.88 550 LEU A N 1
ATOM 4260 C CA . LEU A 1 550 ? -9.495 4.718 27.028 1.00 76.88 550 LEU A CA 1
ATOM 4261 C C . LEU A 1 550 ? -8.329 3.731 27.039 1.00 76.88 550 LEU A C 1
ATOM 4263 O O . LEU A 1 550 ? -7.709 3.533 28.083 1.00 76.88 550 LEU A O 1
ATOM 4267 N N . LEU A 1 551 ? -7.992 3.158 25.885 1.00 79.00 551 LEU A N 1
ATOM 4268 C CA . LEU A 1 551 ? -6.717 2.462 25.716 1.00 79.00 551 LEU A CA 1
ATOM 4269 C C . LEU A 1 551 ? -5.597 3.514 25.727 1.00 79.00 551 LEU A C 1
ATOM 4271 O O . LEU A 1 551 ? -5.722 4.560 25.092 1.00 79.00 551 LEU A O 1
ATOM 4275 N N . VAL A 1 552 ? -4.552 3.293 26.523 1.00 78.62 552 VAL A N 1
ATOM 4276 C CA . VAL A 1 552 ? -3.432 4.244 26.680 1.00 78.62 552 VAL A CA 1
ATOM 4277 C C . VAL A 1 552 ? -2.067 3.597 26.447 1.00 78.62 552 VAL A C 1
ATOM 4279 O O . VAL A 1 552 ? -1.045 4.247 26.651 1.00 78.62 552 VAL A O 1
ATOM 4282 N N . SER A 1 553 ? -2.026 2.323 26.063 1.00 79.75 553 SER A N 1
ATOM 4283 C CA . SER A 1 553 ? -0.804 1.644 25.636 1.00 79.75 553 SER A CA 1
ATOM 4284 C C . SER A 1 553 ? -1.078 0.743 24.441 1.00 79.75 553 SER A C 1
ATOM 4286 O O . SER A 1 553 ? -2.210 0.303 24.224 1.00 79.75 553 SER A O 1
ATOM 4288 N N . ASP A 1 554 ? -0.005 0.344 23.769 1.00 77.00 554 ASP A N 1
ATOM 4289 C CA . ASP A 1 554 ? -0.013 -0.784 22.848 1.00 77.00 554 ASP A CA 1
ATOM 4290 C C . ASP A 1 554 ? -0.486 -2.084 23.528 1.00 77.00 554 ASP A C 1
ATOM 4292 O O . ASP A 1 554 ? -0.298 -2.282 24.737 1.00 77.00 554 ASP A O 1
ATOM 4296 N N . ILE A 1 555 ? -1.077 -2.986 22.735 1.00 79.50 555 ILE A N 1
ATOM 4297 C CA . ILE A 1 555 ? -1.403 -4.351 23.166 1.00 79.50 555 ILE A CA 1
ATOM 4298 C C . ILE A 1 555 ? -0.182 -5.233 22.929 1.00 79.50 555 ILE A C 1
ATOM 4300 O O . ILE A 1 555 ? 0.278 -5.377 21.797 1.00 79.50 555 ILE A O 1
ATOM 4304 N N . ILE A 1 556 ? 0.330 -5.855 23.984 1.00 82.25 556 ILE A N 1
ATOM 4305 C CA . ILE A 1 556 ? 1.559 -6.646 23.929 1.00 82.25 556 ILE A CA 1
ATOM 4306 C C . ILE A 1 556 ? 1.218 -8.107 24.139 1.00 82.25 556 ILE A C 1
ATOM 4308 O O . ILE A 1 556 ? 0.687 -8.480 25.182 1.00 82.25 556 ILE A O 1
ATOM 4312 N N . GLU A 1 557 ? 1.570 -8.937 23.169 1.00 84.94 557 GLU A N 1
ATOM 4313 C CA . GLU A 1 557 ? 1.479 -10.386 23.269 1.00 84.94 557 GLU A CA 1
ATOM 4314 C C . GLU A 1 557 ? 2.814 -10.958 23.747 1.00 84.94 557 GLU A C 1
ATOM 4316 O O . GLU A 1 557 ? 3.879 -10.636 23.206 1.00 84.94 557 GLU A O 1
ATOM 4321 N N . MET A 1 558 ? 2.755 -11.842 24.743 1.00 84.44 558 MET A N 1
ATOM 4322 C CA . MET A 1 558 ? 3.897 -12.634 25.185 1.00 84.44 558 MET A CA 1
ATOM 4323 C C . MET A 1 558 ? 3.675 -14.114 24.881 1.00 84.44 558 MET A C 1
ATOM 4325 O O . MET A 1 558 ? 2.677 -14.702 25.294 1.00 84.44 558 MET A O 1
ATOM 4329 N N . ARG A 1 559 ? 4.640 -14.738 24.198 1.00 79.94 559 ARG A N 1
ATOM 4330 C CA . ARG A 1 559 ? 4.613 -16.155 23.818 1.00 79.94 559 ARG A CA 1
ATOM 4331 C C . ARG A 1 559 ? 5.787 -16.939 24.424 1.00 79.94 559 ARG A C 1
ATOM 4333 O O . ARG A 1 559 ? 6.885 -16.386 24.550 1.00 79.94 559 ARG A O 1
ATOM 4340 N N . PRO A 1 560 ? 5.594 -18.239 24.732 1.00 69.75 560 PRO A N 1
ATOM 4341 C CA . PRO A 1 560 ? 4.376 -19.034 24.501 1.00 69.75 560 PRO A CA 1
ATOM 4342 C C . PRO A 1 560 ? 3.253 -18.746 25.518 1.00 69.75 560 PRO A C 1
ATOM 4344 O O . PRO A 1 560 ? 3.515 -18.678 26.718 1.00 69.75 560 PRO A O 1
ATOM 4347 N N . SER A 1 561 ? 2.012 -18.605 25.033 1.00 64.12 561 SER A N 1
ATOM 4348 C CA . SER A 1 561 ? 0.827 -18.321 25.857 1.00 64.12 561 SER A CA 1
ATOM 4349 C C . SER A 1 561 ? 0.638 -19.390 26.943 1.00 64.12 561 SER A C 1
ATOM 4351 O O . SER A 1 561 ? 0.729 -20.589 26.665 1.00 64.12 561 SER A O 1
ATOM 4353 N N . GLY A 1 562 ? 0.392 -18.965 28.185 1.00 62.44 562 GLY A N 1
ATOM 4354 C CA . GLY A 1 562 ? 0.132 -19.859 29.319 1.00 62.44 562 GLY A CA 1
ATOM 4355 C C . GLY A 1 562 ? 1.369 -20.425 30.031 1.00 62.44 562 GLY A C 1
ATOM 4356 O O . GLY A 1 562 ? 1.220 -21.241 30.940 1.00 62.44 562 GLY A O 1
ATOM 4357 N N . MET A 1 563 ? 2.590 -20.009 29.674 1.00 75.50 563 MET A N 1
ATOM 4358 C CA . MET A 1 563 ? 3.772 -20.305 30.497 1.00 75.50 563 MET A CA 1
ATOM 4359 C C . MET A 1 563 ? 3.629 -19.652 31.874 1.00 75.50 563 MET A C 1
ATOM 4361 O O . MET A 1 563 ? 3.316 -18.471 31.937 1.00 75.50 563 MET A O 1
ATOM 4365 N N . THR A 1 564 ? 3.912 -20.381 32.956 1.00 78.69 564 THR A N 1
ATOM 4366 C CA . THR A 1 564 ? 3.779 -19.894 34.339 1.00 78.69 564 THR A CA 1
ATOM 4367 C C . THR A 1 564 ? 5.124 -19.677 35.027 1.00 78.69 564 THR A C 1
ATOM 4369 O O . THR A 1 564 ? 6.051 -20.463 34.846 1.00 78.69 564 THR A O 1
ATOM 4372 N N . PHE A 1 565 ? 5.197 -18.676 35.898 1.00 81.38 565 PHE A N 1
ATOM 4373 C CA . PHE A 1 565 ? 6.331 -18.415 36.779 1.00 81.38 565 PHE A CA 1
ATOM 4374 C C . PHE A 1 565 ? 6.065 -18.915 38.201 1.00 81.38 565 PHE A C 1
ATOM 4376 O O . PHE A 1 565 ? 4.984 -18.712 38.753 1.00 81.38 565 PHE A O 1
ATOM 4383 N N . TYR A 1 566 ? 7.080 -19.497 38.846 1.00 83.19 566 TYR A N 1
ATOM 4384 C CA . TYR A 1 566 ? 6.994 -19.929 40.251 1.00 83.19 566 TYR A CA 1
ATOM 4385 C C . TYR A 1 566 ? 7.020 -18.762 41.244 1.00 83.19 566 TYR A C 1
ATOM 4387 O O . TYR A 1 566 ? 6.653 -18.918 42.410 1.00 83.19 566 TYR A O 1
ATOM 4395 N N . LYS A 1 567 ? 7.479 -17.592 40.792 1.00 83.31 567 LYS A N 1
ATOM 4396 C CA . LYS A 1 567 ? 7.461 -16.328 41.533 1.00 83.31 567 LYS A CA 1
ATOM 4397 C C . LYS A 1 567 ? 6.898 -15.229 40.631 1.00 83.31 567 LYS A C 1
ATOM 4399 O O . LYS A 1 567 ? 7.194 -15.261 39.439 1.00 83.31 567 LYS A O 1
ATOM 4404 N N . PRO A 1 568 ? 6.158 -14.246 41.170 1.00 84.81 568 PRO A N 1
ATOM 4405 C CA . PRO A 1 568 ? 5.669 -13.126 40.375 1.00 84.81 568 PRO A CA 1
ATOM 4406 C C . PRO A 1 568 ? 6.823 -12.386 39.691 1.00 84.81 568 PRO A C 1
ATOM 4408 O O . PRO A 1 568 ? 7.836 -12.078 40.328 1.00 84.81 568 PRO A O 1
ATOM 4411 N N . VAL A 1 569 ? 6.666 -12.109 38.398 1.00 88.19 569 VAL A N 1
ATOM 4412 C CA . VAL A 1 569 ? 7.582 -11.264 37.622 1.00 88.19 569 VAL A CA 1
ATOM 4413 C C . VAL A 1 569 ? 6.961 -9.884 37.452 1.00 88.19 569 VAL A C 1
ATOM 4415 O O . VAL A 1 569 ? 5.739 -9.748 37.423 1.00 88.19 569 VAL A O 1
ATOM 4418 N N . LYS A 1 570 ? 7.792 -8.846 37.365 1.00 89.62 570 LYS A N 1
ATOM 4419 C CA . LYS A 1 570 ? 7.311 -7.467 37.224 1.00 89.62 570 LYS A CA 1
ATOM 4420 C C . LYS A 1 570 ? 7.351 -7.057 35.764 1.00 89.62 570 LYS A C 1
ATOM 4422 O O . LYS A 1 570 ? 8.428 -7.036 35.172 1.00 89.62 570 LYS A O 1
ATOM 4427 N N . LEU A 1 571 ? 6.196 -6.718 35.209 1.00 90.00 571 LEU A N 1
ATOM 4428 C CA . LEU A 1 571 ? 6.059 -6.154 33.874 1.00 90.00 571 LEU A CA 1
ATOM 4429 C C . LEU A 1 571 ? 5.793 -4.654 33.999 1.00 90.00 571 LEU A C 1
ATOM 4431 O O . LEU A 1 571 ? 4.860 -4.238 34.684 1.00 90.00 571 LEU A O 1
ATOM 4435 N N . LYS A 1 572 ? 6.634 -3.855 33.350 1.00 89.12 572 LYS A N 1
ATOM 4436 C CA . LYS A 1 572 ? 6.560 -2.397 33.323 1.00 89.12 572 LYS A CA 1
ATOM 4437 C C . LYS A 1 572 ? 6.159 -1.952 31.920 1.00 89.12 572 LYS A C 1
ATOM 4439 O O . LYS A 1 572 ? 6.910 -2.191 30.974 1.00 89.12 572 LYS A O 1
ATOM 4444 N N . ILE A 1 573 ? 4.988 -1.327 31.802 1.00 86.62 573 ILE A N 1
ATOM 4445 C CA . ILE A 1 573 ? 4.376 -0.925 30.527 1.00 86.62 573 ILE A CA 1
ATOM 4446 C C . ILE A 1 573 ? 4.291 0.607 30.467 1.00 86.62 573 ILE A C 1
ATOM 4448 O O . ILE A 1 573 ? 3.694 1.202 31.371 1.00 86.62 573 ILE A O 1
ATOM 4452 N N . PRO A 1 574 ? 4.888 1.271 29.459 1.00 82.56 574 PRO A N 1
ATOM 4453 C CA . PRO A 1 574 ? 4.708 2.700 29.251 1.00 82.56 574 PRO A CA 1
ATOM 4454 C C . PRO A 1 574 ? 3.297 2.989 28.737 1.00 82.56 574 PRO A C 1
ATOM 4456 O O . PRO A 1 574 ? 2.725 2.197 27.991 1.00 82.56 574 PRO A O 1
ATOM 4459 N N . HIS A 1 575 ? 2.743 4.137 29.116 1.00 78.94 575 HIS A N 1
ATOM 4460 C CA . HIS A 1 575 ? 1.425 4.555 28.641 1.00 78.94 575 HIS A CA 1
ATOM 4461 C C . HIS A 1 575 ? 1.353 6.065 28.374 1.00 78.94 575 HIS A C 1
ATOM 4463 O O . HIS A 1 575 ? 2.110 6.848 28.958 1.00 78.94 575 HIS A O 1
ATOM 4469 N N . SER A 1 576 ? 0.434 6.460 27.490 1.00 74.06 576 SER A N 1
ATOM 4470 C CA . SER A 1 576 ? 0.071 7.848 27.181 1.00 74.06 576 SER A CA 1
ATOM 4471 C C . SER A 1 576 ? -0.812 8.458 28.276 1.00 74.06 576 SER A C 1
ATOM 4473 O O . SER A 1 576 ? -1.384 7.739 29.108 1.00 74.06 576 SER A O 1
ATOM 4475 N N . PHE A 1 577 ? -0.932 9.792 28.297 1.00 73.19 577 PHE A N 1
ATOM 4476 C CA . PHE A 1 577 ? -1.804 10.488 29.245 1.00 73.19 577 PHE A CA 1
ATOM 4477 C C . PHE A 1 577 ? -3.043 11.061 28.533 1.00 73.19 577 PHE A C 1
ATOM 4479 O O . PHE A 1 577 ? -2.943 11.905 27.643 1.00 73.19 577 PHE A O 1
ATOM 4486 N N . PRO A 1 578 ? -4.255 10.606 28.882 1.00 72.56 578 PRO A N 1
ATOM 4487 C CA . PRO A 1 578 ? -5.483 11.182 28.363 1.00 72.56 578 PRO A CA 1
ATOM 4488 C C . PRO A 1 578 ? -5.756 12.560 28.972 1.00 72.56 578 PRO A C 1
ATOM 4490 O O . PRO A 1 578 ? -5.207 12.946 30.008 1.00 72.56 578 PRO A O 1
ATOM 4493 N N . LYS A 1 579 ? -6.684 13.295 28.348 1.00 69.62 579 LYS A N 1
ATOM 4494 C CA . LYS A 1 579 ? -7.272 14.483 28.969 1.00 69.62 579 LYS A CA 1
ATOM 4495 C C . LYS A 1 579 ? -7.897 14.082 30.315 1.00 69.62 579 LYS A C 1
ATOM 4497 O O . LYS A 1 579 ? -8.528 13.028 30.421 1.00 69.62 579 LYS A O 1
ATOM 4502 N N . PHE A 1 580 ? -7.710 14.934 31.323 1.00 75.94 580 PHE A N 1
ATOM 4503 C CA . PHE A 1 580 ? -8.129 14.687 32.707 1.00 75.94 580 PHE A CA 1
ATOM 4504 C C . PHE A 1 580 ? -7.465 13.463 33.367 1.00 75.94 580 PHE A C 1
ATOM 4506 O O . PHE A 1 580 ? -8.118 12.687 34.053 1.00 75.94 580 PHE A O 1
ATOM 4513 N N . ASP A 1 581 ? -6.156 13.305 33.166 1.00 74.56 581 ASP A N 1
ATOM 4514 C CA . ASP A 1 581 ? -5.316 12.250 33.754 1.00 74.56 581 ASP A CA 1
ATOM 4515 C C . ASP A 1 581 ? -5.560 11.993 35.255 1.00 74.56 581 ASP A C 1
ATOM 4517 O O . ASP A 1 581 ? -5.724 10.843 35.644 1.00 74.56 581 ASP A O 1
ATOM 4521 N N . CYS A 1 582 ? -5.648 13.036 36.089 1.00 79.31 582 CYS A N 1
ATOM 4522 C CA . CYS A 1 582 ? -5.854 12.873 37.537 1.00 79.31 582 CYS A CA 1
ATOM 4523 C C . CYS A 1 582 ? -7.202 12.219 37.896 1.00 79.31 582 CYS A C 1
ATOM 4525 O O . CYS A 1 582 ? -7.323 11.571 38.927 1.00 79.31 582 CYS A O 1
ATOM 4527 N N . GLU A 1 583 ? -8.205 12.359 37.029 1.00 81.81 583 GLU A N 1
ATOM 4528 C CA . GLU A 1 583 ? -9.582 11.872 37.224 1.00 81.81 583 GLU A CA 1
ATOM 4529 C C . GLU A 1 583 ? -9.759 10.442 36.709 1.00 81.81 583 GLU A C 1
ATOM 4531 O O . GLU A 1 583 ? -10.874 9.929 36.571 1.00 81.81 583 GLU A O 1
ATOM 4536 N N . ARG A 1 584 ? -8.644 9.800 36.360 1.00 85.06 584 ARG A N 1
ATOM 4537 C CA . ARG A 1 584 ? -8.599 8.464 35.795 1.00 85.06 584 ARG A CA 1
ATOM 4538 C C . ARG A 1 584 ? -7.644 7.595 36.595 1.00 85.06 584 ARG A C 1
ATOM 4540 O O . ARG A 1 584 ? -6.598 8.032 37.061 1.00 85.06 584 ARG A O 1
ATOM 4547 N N . GLU A 1 585 ? -8.005 6.329 36.710 1.00 86.38 585 GLU A N 1
ATOM 4548 C CA . GLU A 1 585 ? -7.115 5.282 37.185 1.00 86.38 585 GLU A CA 1
ATOM 4549 C C . GLU A 1 585 ? -6.640 4.408 36.023 1.00 86.38 585 GLU A C 1
ATOM 4551 O O . GLU A 1 585 ? -7.339 4.231 35.021 1.00 86.38 585 GLU A O 1
ATOM 4556 N N . TYR A 1 586 ? -5.440 3.852 36.179 1.00 87.81 586 TYR A N 1
ATOM 4557 C CA . TYR A 1 586 ? -4.763 3.055 35.163 1.00 87.81 586 TYR A CA 1
ATOM 4558 C C . TYR A 1 586 ? -4.732 1.588 35.556 1.00 87.81 586 TYR A C 1
ATOM 4560 O O . TYR A 1 586 ? -4.134 1.207 36.566 1.00 87.81 586 TYR A O 1
ATOM 4568 N N . VAL A 1 587 ? -5.344 0.753 34.728 1.00 88.38 587 VAL A N 1
ATOM 4569 C CA . VAL A 1 587 ? -5.498 -0.676 34.981 1.00 88.38 587 VAL A CA 1
ATOM 4570 C C . VAL A 1 587 ? -4.872 -1.459 33.838 1.00 88.38 587 VAL A C 1
ATOM 4572 O O . VAL A 1 587 ? -5.107 -1.159 32.671 1.00 88.38 587 VAL A O 1
ATOM 4575 N N . VAL A 1 588 ? -4.074 -2.475 34.168 1.00 89.44 588 VAL A N 1
ATOM 4576 C CA . VAL A 1 588 ? -3.542 -3.410 33.174 1.00 89.44 588 VAL A CA 1
ATOM 4577 C C . VAL A 1 588 ? -4.578 -4.499 32.967 1.00 89.44 588 VAL A C 1
ATOM 4579 O O . VAL A 1 588 ? -4.925 -5.219 33.899 1.00 89.44 588 VAL A O 1
ATOM 4582 N N . MET A 1 589 ? -5.068 -4.617 31.746 1.00 87.19 589 MET A N 1
ATOM 4583 C CA . MET A 1 589 ? -5.927 -5.698 31.297 1.00 87.19 589 MET A CA 1
ATOM 4584 C C . MET A 1 589 ? -5.050 -6.847 30.800 1.00 87.19 589 MET A C 1
ATOM 4586 O O . MET A 1 589 ? -4.053 -6.610 30.117 1.00 87.19 589 MET A O 1
ATOM 4590 N N . THR A 1 590 ? -5.418 -8.083 31.131 1.00 87.25 590 THR A N 1
ATOM 4591 C CA . THR A 1 590 ? -4.752 -9.296 30.640 1.00 87.25 590 THR A CA 1
ATOM 4592 C C . THR A 1 590 ? -5.736 -10.257 29.980 1.00 87.25 590 THR A C 1
ATOM 4594 O O . THR A 1 590 ? -6.893 -10.321 30.403 1.00 87.25 590 THR A O 1
ATOM 4597 N N . SER A 1 591 ? -5.287 -10.991 28.959 1.00 83.06 591 SER A N 1
ATOM 4598 C CA . SER A 1 591 ? -6.072 -12.021 28.268 1.00 83.06 591 SER A CA 1
ATOM 4599 C C . SER A 1 591 ? -5.281 -13.317 28.080 1.00 83.06 591 SER A C 1
ATOM 4601 O O . SER A 1 591 ? -4.217 -13.326 27.455 1.00 83.06 591 SER A O 1
ATOM 4603 N N . GLU A 1 592 ? -5.822 -14.413 28.619 1.00 74.25 592 GLU A N 1
ATOM 4604 C CA . GLU A 1 592 ? -5.222 -15.758 28.605 1.00 74.25 592 GLU A CA 1
ATOM 4605 C C . GLU A 1 592 ? -5.677 -16.628 27.416 1.00 74.25 592 GLU A C 1
ATOM 4607 O O . GLU A 1 592 ? -5.114 -17.696 27.180 1.00 74.25 592 GLU A O 1
ATOM 4612 N N . ASP A 1 593 ? -6.690 -16.198 26.663 1.00 68.69 593 ASP A N 1
ATOM 4613 C CA . ASP A 1 593 ? -7.380 -16.975 25.625 1.00 68.69 593 ASP A CA 1
ATOM 4614 C C . ASP A 1 593 ? -7.253 -16.351 24.227 1.00 68.69 593 ASP A C 1
ATOM 4616 O O . ASP A 1 593 ? -8.200 -16.363 23.433 1.00 68.69 593 ASP A O 1
ATOM 4620 N N . ASP A 1 594 ? -6.064 -15.813 23.940 1.00 63.78 594 ASP A N 1
ATOM 4621 C CA . ASP A 1 594 ? -5.736 -15.087 22.712 1.00 63.78 594 ASP A CA 1
ATOM 4622 C C . ASP A 1 594 ? -6.752 -13.961 22.441 1.00 63.78 594 ASP A C 1
ATOM 4624 O O . ASP A 1 594 ? -7.370 -13.896 21.383 1.00 63.78 594 ASP A O 1
ATOM 4628 N N . GLY A 1 595 ? -6.981 -13.089 23.424 1.00 64.31 595 GLY A N 1
ATOM 4629 C CA . GLY A 1 595 ? -7.771 -11.866 23.279 1.00 64.31 595 GLY A CA 1
ATOM 4630 C C . GLY A 1 595 ? -9.276 -12.008 23.512 1.00 64.31 595 GLY A C 1
ATOM 4631 O O . GLY A 1 595 ? -9.945 -10.983 23.580 1.00 64.31 595 GLY A O 1
ATOM 4632 N N . ARG A 1 596 ? -9.850 -13.209 23.657 1.00 67.69 596 ARG A N 1
ATOM 4633 C CA . ARG A 1 596 ? -11.321 -13.373 23.721 1.00 67.69 596 ARG A CA 1
ATOM 4634 C C . ARG A 1 596 ? -11.941 -12.847 25.012 1.00 67.69 596 ARG A C 1
ATOM 4636 O O . ARG A 1 596 ? -13.066 -12.351 24.980 1.00 67.69 596 ARG A O 1
ATOM 4643 N N . THR A 1 597 ? -11.236 -12.948 26.133 1.00 76.00 597 THR A N 1
ATOM 4644 C CA . THR A 1 597 ? -11.668 -12.417 27.427 1.00 76.00 597 THR A CA 1
ATOM 4645 C C . THR A 1 597 ? -10.554 -11.618 28.089 1.00 76.00 597 THR A C 1
ATOM 4647 O O . THR A 1 597 ? -9.383 -11.994 28.047 1.00 76.00 597 THR A O 1
ATOM 4650 N N . TRP A 1 598 ? -10.928 -10.491 28.703 1.00 81.81 598 TRP A N 1
ATOM 4651 C CA . TRP A 1 598 ? -10.000 -9.562 29.344 1.00 81.81 598 TRP A CA 1
ATOM 4652 C C . TRP A 1 598 ? -10.347 -9.362 30.813 1.00 81.81 598 TRP A C 1
ATOM 4654 O O . TRP A 1 598 ? -11.502 -9.117 31.165 1.00 81.81 598 TRP A O 1
ATOM 4664 N N . VAL A 1 599 ? -9.332 -9.422 31.673 1.00 84.44 599 VAL A N 1
ATOM 4665 C CA . VAL A 1 599 ? -9.470 -9.243 33.122 1.00 84.44 599 VAL A CA 1
ATOM 4666 C C . VAL A 1 599 ? -8.532 -8.146 33.608 1.00 84.44 599 VAL A C 1
ATOM 4668 O O . VAL A 1 599 ? -7.373 -8.076 33.210 1.00 84.44 599 VAL A O 1
ATOM 4671 N N . ALA A 1 600 ? -9.037 -7.289 34.492 1.00 85.06 600 ALA A N 1
ATOM 4672 C CA . ALA A 1 600 ? -8.267 -6.239 35.146 1.00 85.06 600 ALA A CA 1
ATOM 4673 C C . ALA A 1 600 ? -7.317 -6.808 36.213 1.00 85.06 600 ALA A C 1
ATOM 4675 O O . ALA A 1 600 ? -7.751 -7.485 37.149 1.00 85.06 600 ALA A O 1
ATOM 4676 N N . LEU A 1 601 ? -6.032 -6.474 36.115 1.00 84.19 601 LEU A N 1
ATOM 4677 C CA . LEU A 1 601 ? -5.012 -6.755 37.120 1.00 84.19 601 LEU A CA 1
ATOM 4678 C C . LEU A 1 601 ? -4.843 -5.577 38.082 1.00 84.19 601 LEU A C 1
ATOM 4680 O O . LEU A 1 601 ? -5.097 -4.421 37.743 1.00 84.19 601 LEU A O 1
ATOM 4684 N N . ARG A 1 602 ? -4.376 -5.871 39.300 1.00 76.75 602 ARG A N 1
ATOM 4685 C CA . ARG A 1 602 ? -3.979 -4.827 40.253 1.00 76.75 602 ARG A CA 1
ATOM 4686 C C . ARG A 1 602 ? -2.647 -4.229 39.829 1.00 76.75 602 ARG A C 1
ATOM 4688 O O . ARG A 1 602 ? -1.684 -4.957 39.610 1.00 76.75 602 ARG A O 1
ATOM 4695 N N . THR A 1 603 ? -2.598 -2.910 39.773 1.00 79.94 603 THR A N 1
ATOM 4696 C CA . THR A 1 603 ? -1.479 -2.151 39.226 1.00 79.94 603 THR A CA 1
ATOM 4697 C C . THR A 1 603 ? -0.884 -1.206 40.258 1.00 79.94 603 THR A C 1
ATOM 4699 O O . THR A 1 603 ? -1.557 -0.759 41.187 1.00 79.94 603 THR A O 1
ATOM 4702 N N . LEU A 1 604 ? 0.400 -0.901 40.086 1.00 73.25 604 LEU A N 1
ATOM 4703 C CA . LEU A 1 604 ? 1.082 0.192 40.765 1.00 73.25 604 LEU A CA 1
ATOM 4704 C C . LEU A 1 604 ? 1.568 1.156 39.682 1.00 73.25 604 LEU A C 1
ATOM 4706 O O . LEU A 1 604 ? 2.323 0.767 38.792 1.00 73.25 604 LEU A O 1
ATOM 4710 N N . SER A 1 605 ? 1.084 2.394 39.712 1.00 65.50 605 SER A N 1
ATOM 4711 C CA . SER A 1 605 ? 1.543 3.442 38.800 1.00 65.50 605 SER A CA 1
ATOM 4712 C C . SER A 1 605 ? 2.824 4.071 39.340 1.00 65.50 605 SER A C 1
ATOM 4714 O O . SER A 1 605 ? 2.825 4.565 40.469 1.00 65.50 605 SER A O 1
ATOM 4716 N N . ASP A 1 606 ? 3.871 4.119 38.522 1.00 63.41 606 ASP A N 1
ATOM 4717 C CA . ASP A 1 606 ? 5.156 4.730 38.857 1.00 63.41 606 ASP A CA 1
ATOM 4718 C C . ASP A 1 606 ? 5.533 5.794 37.804 1.00 63.41 606 ASP A C 1
ATOM 4720 O O . ASP A 1 606 ? 5.168 5.709 36.627 1.00 63.41 606 ASP A O 1
ATOM 4724 N N . GLN A 1 607 ? 6.297 6.815 38.204 1.00 56.66 607 GLN A N 1
ATOM 4725 C CA . GLN A 1 607 ? 6.859 7.809 37.281 1.00 56.66 607 GLN A CA 1
ATOM 4726 C C . GLN A 1 607 ? 8.388 7.785 37.312 1.00 56.66 607 GLN A C 1
ATOM 4728 O O . GLN A 1 607 ? 8.991 7.946 38.372 1.00 56.66 607 GLN A O 1
ATOM 4733 N N . GLU A 1 608 ? 9.021 7.684 36.141 1.00 54.69 608 GLU A N 1
ATOM 4734 C CA . GLU A 1 608 ? 10.478 7.766 35.997 1.00 54.69 608 GLU A CA 1
ATOM 4735 C C . GLU A 1 608 ? 10.863 8.634 34.789 1.00 54.69 608 GLU A C 1
ATOM 4737 O O . GLU A 1 608 ? 10.397 8.417 33.677 1.00 54.69 608 GLU 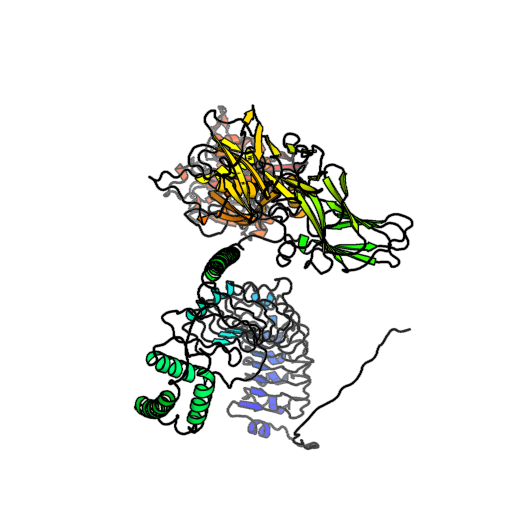A O 1
ATOM 4742 N N . GLN A 1 609 ? 11.741 9.625 34.993 1.00 46.41 609 GLN A N 1
ATOM 4743 C CA . GLN A 1 609 ? 12.334 10.454 33.922 1.00 46.41 609 GLN A CA 1
ATOM 4744 C C . GLN A 1 609 ? 11.332 11.111 32.942 1.00 46.41 609 GLN A C 1
ATOM 4746 O O . GLN A 1 609 ? 11.666 11.370 31.792 1.00 46.41 609 GLN A O 1
ATOM 4751 N N . GLY A 1 610 ? 10.110 11.417 33.389 1.00 55.56 610 GLY A N 1
ATOM 4752 C CA . GLY A 1 610 ? 9.087 12.075 32.564 1.00 55.56 610 GLY A CA 1
ATOM 4753 C C . GLY A 1 610 ? 8.225 11.130 31.716 1.00 55.56 610 GLY A C 1
ATOM 4754 O O . GLY A 1 610 ? 7.175 11.564 31.254 1.00 55.56 610 GLY A O 1
ATOM 4755 N N . GLN A 1 611 ? 8.590 9.848 31.595 1.00 64.81 611 GLN A N 1
ATOM 4756 C CA . GLN A 1 611 ? 7.745 8.790 31.032 1.00 64.81 611 GLN A CA 1
ATOM 4757 C C . GLN A 1 611 ? 6.992 8.091 32.177 1.00 64.81 611 GLN A C 1
ATOM 4759 O O . GLN A 1 611 ? 7.584 7.734 33.202 1.00 64.81 611 GLN A O 1
ATOM 4764 N N . ARG A 1 612 ? 5.672 7.921 32.045 1.00 73.38 612 ARG A N 1
ATOM 4765 C CA . ARG A 1 612 ? 4.873 7.185 33.036 1.00 73.38 612 ARG A CA 1
ATOM 4766 C C . ARG A 1 612 ? 4.807 5.712 32.678 1.00 73.38 612 ARG A C 1
ATOM 4768 O O . ARG A 1 612 ? 4.707 5.355 31.503 1.00 73.38 612 ARG A O 1
ATOM 4775 N N . PHE A 1 613 ? 4.858 4.879 33.707 1.00 82.56 613 PHE A N 1
ATOM 4776 C CA . PHE A 1 613 ? 4.769 3.441 33.561 1.00 82.56 613 PHE A CA 1
ATOM 4777 C C . PHE A 1 613 ? 3.758 2.884 34.548 1.00 82.56 613 PHE A C 1
ATOM 4779 O O . PHE A 1 613 ? 3.671 3.320 35.697 1.00 82.56 613 PHE A O 1
ATOM 4786 N N . VAL A 1 614 ? 3.044 1.856 34.112 1.00 85.06 614 VAL A N 1
ATOM 4787 C CA . VAL A 1 614 ? 2.319 0.990 35.028 1.00 85.06 614 VAL A CA 1
ATOM 4788 C C . VAL A 1 614 ? 3.143 -0.264 35.244 1.00 85.06 614 VAL A C 1
ATOM 4790 O O . VAL A 1 614 ? 3.540 -0.936 34.290 1.00 85.06 614 VAL A O 1
ATOM 4793 N N . THR A 1 615 ? 3.399 -0.571 36.510 1.00 86.81 615 THR A N 1
ATOM 4794 C CA . THR A 1 615 ? 4.037 -1.813 36.924 1.00 86.81 615 THR A CA 1
ATOM 4795 C C . THR A 1 615 ? 2.959 -2.781 37.400 1.00 86.81 615 THR A C 1
ATOM 4797 O O . THR A 1 615 ? 2.130 -2.451 38.253 1.00 86.81 615 THR A O 1
ATOM 4800 N N . VAL A 1 616 ? 2.980 -3.999 36.869 1.00 89.12 616 VAL A N 1
ATOM 4801 C CA . VAL A 1 616 ? 2.088 -5.087 37.276 1.00 89.12 616 VAL A CA 1
ATOM 4802 C C . VAL A 1 616 ? 2.897 -6.340 37.590 1.00 89.12 616 VAL A C 1
ATOM 4804 O O . VAL A 1 616 ? 3.912 -6.626 36.951 1.00 89.12 616 VAL A O 1
ATOM 4807 N N . GLU A 1 617 ? 2.464 -7.084 38.603 1.00 88.94 617 GLU A N 1
ATOM 4808 C CA . GLU A 1 617 ? 3.010 -8.406 38.900 1.00 88.94 617 GLU A CA 1
ATOM 4809 C C . GLU A 1 617 ? 2.213 -9.465 38.142 1.00 88.94 617 GLU A C 1
ATOM 4811 O O . GLU A 1 617 ? 1.000 -9.585 38.319 1.00 88.94 617 GLU A O 1
ATOM 4816 N N . VAL A 1 618 ? 2.897 -10.231 37.296 1.00 86.62 618 VAL A N 1
ATOM 4817 C CA . VAL A 1 618 ? 2.291 -11.278 36.469 1.00 86.62 618 VAL A CA 1
ATOM 4818 C C . VAL A 1 618 ? 2.914 -12.627 36.799 1.00 86.62 618 VAL A C 1
ATOM 4820 O O . VAL A 1 618 ? 4.088 -12.733 37.158 1.00 86.62 618 VAL A O 1
ATOM 4823 N N . THR A 1 619 ? 2.106 -13.677 36.726 1.00 82.75 619 THR A N 1
ATOM 4824 C CA . THR A 1 619 ? 2.519 -15.057 37.028 1.00 82.75 619 THR A CA 1
ATOM 4825 C C . THR A 1 619 ? 2.521 -15.945 35.795 1.00 82.75 619 THR A C 1
ATOM 4827 O O . THR A 1 619 ? 2.885 -17.112 35.902 1.00 82.75 619 THR A O 1
ATOM 4830 N N . HIS A 1 620 ? 2.136 -15.417 34.634 1.00 80.38 620 HIS A N 1
ATOM 4831 C CA . HIS A 1 620 ? 2.084 -16.161 33.387 1.00 80.38 620 HIS A CA 1
ATOM 4832 C C . HIS A 1 620 ? 2.261 -15.252 32.160 1.00 80.38 620 HIS A C 1
ATOM 4834 O O . HIS A 1 620 ? 2.178 -14.029 32.277 1.00 80.38 620 HIS A O 1
ATOM 4840 N N . PHE A 1 621 ? 2.523 -15.854 30.998 1.00 81.19 621 PHE A N 1
ATOM 4841 C CA . PHE A 1 621 ? 2.521 -15.172 29.701 1.00 81.19 621 PHE A CA 1
ATOM 4842 C C . PHE A 1 621 ? 1.126 -15.128 29.085 1.00 81.19 621 PHE A C 1
ATOM 4844 O O . PHE A 1 621 ? 0.458 -16.156 28.961 1.00 81.19 621 PHE A O 1
ATOM 4851 N N . SER A 1 622 ? 0.728 -13.928 28.683 1.00 82.50 622 SER A N 1
ATOM 4852 C CA . SER A 1 622 ? -0.581 -13.592 28.129 1.00 82.50 622 SER A CA 1
ATOM 4853 C C . SER A 1 622 ? -0.474 -12.310 27.295 1.00 82.50 622 SER A C 1
ATOM 4855 O O . SER A 1 622 ? 0.625 -11.787 27.074 1.00 82.50 622 SER A O 1
ATOM 4857 N N . SER A 1 623 ? -1.610 -11.820 26.797 1.00 86.38 623 SER A N 1
ATOM 4858 C CA . SER A 1 623 ? -1.690 -10.485 26.199 1.00 86.38 623 SER A CA 1
ATOM 4859 C C . SER A 1 623 ? -1.948 -9.434 27.276 1.00 86.38 623 SER A C 1
ATOM 4861 O O . SER A 1 623 ? -2.746 -9.683 28.179 1.00 86.38 623 SER A O 1
ATOM 4863 N N . PHE A 1 624 ? -1.310 -8.266 27.178 1.00 86.50 624 PHE A N 1
ATOM 4864 C CA . PHE A 1 624 ? -1.431 -7.169 28.142 1.00 86.50 624 PHE A CA 1
ATOM 4865 C C . PHE A 1 624 ? -1.726 -5.833 27.459 1.00 86.50 624 PHE A C 1
ATOM 4867 O O . PHE A 1 624 ? -1.182 -5.549 26.396 1.00 86.50 624 PHE A O 1
ATOM 4874 N N . ALA A 1 625 ? -2.551 -5.003 28.095 1.00 87.12 625 ALA A N 1
ATOM 4875 C CA . ALA A 1 625 ? -2.879 -3.651 27.640 1.00 87.12 625 ALA A CA 1
ATOM 4876 C C . ALA A 1 625 ? -3.171 -2.730 28.835 1.00 87.12 625 ALA A C 1
ATOM 4878 O O . ALA A 1 625 ? -3.718 -3.190 29.834 1.00 87.12 625 ALA A O 1
ATOM 4879 N N . VAL A 1 626 ? -2.850 -1.438 28.756 1.00 86.75 626 VAL A N 1
ATOM 4880 C CA . VAL A 1 626 ? -3.171 -0.454 29.804 1.00 86.75 626 VAL A CA 1
ATOM 4881 C C . VAL A 1 626 ? -4.414 0.332 29.405 1.00 86.75 626 VAL A C 1
ATOM 4883 O O . VAL A 1 626 ? -4.451 0.979 28.359 1.00 86.75 626 VAL A O 1
ATOM 4886 N N . VAL A 1 627 ? -5.425 0.313 30.271 1.00 86.31 627 VAL A N 1
ATOM 4887 C CA . VAL A 1 627 ? -6.682 1.044 30.104 1.00 86.31 627 VAL A CA 1
ATOM 4888 C C . VAL A 1 627 ? -6.802 2.107 31.192 1.00 86.31 627 VAL A C 1
ATOM 4890 O O . VAL A 1 627 ? -6.683 1.814 32.382 1.00 86.31 627 VAL A O 1
ATOM 4893 N N . ALA A 1 628 ? -7.064 3.344 30.778 1.00 84.62 628 ALA A N 1
ATOM 4894 C CA . ALA A 1 628 ? -7.408 4.451 31.654 1.00 84.62 628 ALA A CA 1
ATOM 4895 C C . ALA A 1 628 ? -8.931 4.559 31.776 1.00 84.62 628 ALA A C 1
ATOM 4897 O O . ALA A 1 628 ? -9.634 4.812 30.793 1.00 84.62 628 ALA A O 1
ATOM 4898 N N . ARG A 1 629 ? -9.457 4.417 32.989 1.00 85.62 629 ARG A N 1
ATOM 4899 C CA . ARG A 1 629 ? -10.899 4.490 33.277 1.00 85.62 629 ARG A CA 1
ATOM 4900 C C . ARG A 1 629 ? -11.186 5.540 34.351 1.00 85.62 629 ARG A C 1
ATOM 4902 O O . ARG A 1 629 ? -10.260 5.889 35.074 1.00 85.62 629 ARG A O 1
ATOM 4909 N N . PRO A 1 630 ? -12.416 6.075 34.458 1.00 86.44 630 PRO A N 1
ATOM 4910 C CA . PRO A 1 630 ? -12.738 7.077 35.473 1.00 86.44 630 PRO A CA 1
ATOM 4911 C C . PRO A 1 630 ? -12.408 6.582 36.882 1.00 86.44 630 PRO A C 1
ATOM 4913 O O . PRO A 1 630 ? -12.710 5.435 37.215 1.00 86.44 630 PRO A O 1
ATOM 4916 N N . LEU A 1 631 ? -11.810 7.447 37.696 1.00 88.00 631 LEU A N 1
ATOM 4917 C CA . LEU A 1 631 ? -11.467 7.145 39.079 1.00 88.00 631 LEU A CA 1
ATOM 4918 C C . LEU A 1 631 ? -12.749 6.924 39.900 1.00 88.00 631 LEU A C 1
ATOM 4920 O O . LEU A 1 631 ? -13.600 7.810 40.001 1.00 88.00 631 LEU A O 1
ATOM 4924 N N . GLU A 1 632 ? -12.906 5.729 40.474 1.00 87.81 632 GLU A N 1
ATOM 4925 C CA . GLU A 1 632 ? -14.068 5.376 41.295 1.00 87.81 632 GLU A CA 1
ATOM 4926 C C . GLU A 1 632 ? -13.819 5.725 42.770 1.00 87.81 632 GLU A C 1
ATOM 4928 O O . GLU A 1 632 ? -12.896 5.221 43.411 1.00 87.81 632 GLU A O 1
ATOM 4933 N N . HIS A 1 633 ? -14.675 6.571 43.341 1.00 88.25 633 HIS A N 1
ATOM 4934 C CA . HIS A 1 633 ? -14.635 6.949 44.750 1.00 88.25 633 HIS A CA 1
ATOM 4935 C C . HIS A 1 633 ? -15.626 6.116 45.572 1.00 88.25 633 HIS A C 1
ATOM 4937 O O . HIS A 1 633 ? -16.808 6.455 45.680 1.00 88.25 633 HIS A O 1
ATOM 4943 N N . CYS A 1 634 ? -15.142 5.044 46.196 1.00 87.81 634 CYS A N 1
ATOM 4944 C CA . CYS A 1 634 ? -15.950 4.167 47.047 1.00 87.81 634 CYS A CA 1
ATOM 4945 C C . CYS A 1 634 ? -16.071 4.715 48.476 1.00 87.81 634 CYS A C 1
ATOM 4947 O O . CYS A 1 634 ? -15.068 4.899 49.168 1.00 87.81 634 CYS A O 1
ATOM 4949 N N . HIS A 1 635 ? -17.300 4.914 48.951 1.00 88.44 635 HIS A N 1
ATOM 4950 C CA . HIS A 1 635 ? -17.591 5.347 50.316 1.00 88.44 635 HIS A CA 1
ATOM 4951 C C . HIS A 1 635 ? -18.570 4.381 50.986 1.00 88.44 635 HIS A C 1
ATOM 4953 O O . HIS A 1 635 ? -19.641 4.079 50.460 1.00 88.44 635 HIS A O 1
ATOM 4959 N N . ARG A 1 636 ? -18.229 3.915 52.188 1.00 88.69 636 ARG A N 1
ATOM 4960 C CA . ARG A 1 636 ? -19.129 3.099 53.010 1.00 88.69 636 ARG A CA 1
ATOM 4961 C C . ARG A 1 636 ? -20.003 4.017 53.856 1.00 88.69 636 ARG A C 1
ATOM 4963 O O . ARG A 1 636 ? -19.470 4.768 54.667 1.00 88.69 636 ARG A O 1
ATOM 4970 N N . VAL A 1 637 ? -21.319 3.950 53.669 1.00 87.81 637 VAL A N 1
ATOM 4971 C CA . VAL A 1 637 ? -22.277 4.787 54.399 1.00 87.81 637 VAL A CA 1
ATOM 4972 C C . VAL A 1 637 ? -23.016 3.934 55.424 1.00 87.81 637 VAL A C 1
ATOM 4974 O O . VAL A 1 637 ? -23.669 2.944 55.084 1.00 87.81 637 VAL A O 1
ATOM 4977 N N . THR A 1 638 ? -22.885 4.315 56.690 1.00 84.94 638 THR A N 1
ATOM 4978 C CA . THR A 1 638 ? -23.471 3.655 57.857 1.00 84.94 638 THR A CA 1
ATOM 4979 C C . THR A 1 638 ? -24.853 4.225 58.167 1.00 84.94 638 THR A C 1
ATOM 4981 O O . THR A 1 638 ? -25.114 5.423 58.051 1.00 84.94 638 THR A O 1
ATOM 4984 N N . LYS A 1 639 ? -25.781 3.354 58.571 1.00 81.25 639 LYS A N 1
ATOM 4985 C CA . LYS A 1 639 ? -27.116 3.778 59.007 1.00 81.25 639 LYS A CA 1
ATOM 4986 C C . LYS A 1 639 ? -27.020 4.505 60.354 1.00 81.25 639 LYS A C 1
ATOM 4988 O O . LYS A 1 639 ? -26.383 3.995 61.270 1.00 81.25 639 LYS A O 1
ATOM 4993 N N . GLY A 1 640 ? -27.690 5.652 60.481 1.00 78.00 640 GLY A N 1
ATOM 4994 C CA . GLY A 1 640 ? -27.715 6.463 61.707 1.00 78.00 640 GLY A CA 1
ATOM 4995 C C . GLY A 1 640 ? -26.610 7.517 61.831 1.00 78.00 640 GLY A C 1
ATOM 4996 O O . GLY A 1 640 ? -26.637 8.290 62.782 1.00 78.00 640 GLY A O 1
ATOM 4997 N N . GLU A 1 641 ? -25.677 7.604 60.879 1.00 85.81 641 GLU A N 1
ATOM 4998 C CA . GLU A 1 641 ? -24.606 8.609 60.877 1.00 85.81 641 GLU A CA 1
ATOM 4999 C C . GLU A 1 641 ? -24.730 9.535 59.659 1.00 85.81 641 GLU A C 1
ATOM 5001 O O . GLU A 1 641 ? -25.087 9.105 58.560 1.00 85.81 641 GLU A O 1
ATOM 5006 N N . ALA A 1 642 ? -24.431 10.824 59.838 1.00 87.00 642 ALA A N 1
ATOM 5007 C CA . ALA A 1 642 ? -24.288 11.740 58.712 1.00 87.00 642 ALA A CA 1
ATOM 5008 C C . ALA A 1 642 ? -22.975 11.449 57.971 1.00 87.00 642 ALA A C 1
ATOM 5010 O O . ALA A 1 642 ? -21.919 11.320 58.588 1.00 87.00 642 ALA A O 1
ATOM 5011 N N . SER A 1 643 ? -23.031 11.387 56.643 1.00 89.44 643 SER A N 1
ATOM 5012 C CA . SER A 1 643 ? -21.879 11.086 55.788 1.00 89.44 643 SER A CA 1
ATOM 5013 C C . SER A 1 643 ? -21.734 12.143 54.701 1.00 89.44 643 SER A C 1
ATOM 5015 O O . SER A 1 643 ? -22.717 12.572 54.103 1.00 89.44 643 SER A O 1
ATOM 5017 N N . THR A 1 644 ? -20.504 12.575 54.427 1.00 90.56 644 THR A N 1
ATOM 5018 C CA . THR A 1 644 ? -20.196 13.454 53.290 1.00 90.56 644 THR A CA 1
ATOM 5019 C C . THR A 1 644 ? -19.263 12.720 52.348 1.00 90.56 644 THR A C 1
ATOM 5021 O O . THR A 1 644 ? -18.157 12.361 52.743 1.00 90.56 644 THR A O 1
ATOM 5024 N N . LEU A 1 645 ? -19.711 12.500 51.117 1.00 90.38 645 LEU A N 1
ATOM 5025 C CA . LEU A 1 645 ? -18.911 11.893 50.067 1.00 90.38 645 LEU A CA 1
ATOM 5026 C C . LEU A 1 645 ? -18.294 13.012 49.225 1.00 90.38 645 LEU A C 1
ATOM 5028 O O . LEU A 1 645 ? -18.985 13.958 48.834 1.00 90.38 645 LEU A O 1
ATOM 5032 N N . THR A 1 646 ? -16.994 12.913 48.966 1.00 89.06 646 THR A N 1
ATOM 5033 C CA . THR A 1 646 ? -16.220 13.923 48.231 1.00 89.06 646 THR A CA 1
ATOM 5034 C C . THR A 1 646 ? -15.331 13.258 47.193 1.00 89.06 646 THR A C 1
ATOM 5036 O O . THR A 1 646 ? -14.814 12.171 47.445 1.00 89.06 646 THR A O 1
ATOM 5039 N N . SER A 1 647 ? -15.126 13.909 46.049 1.00 86.75 647 SER A N 1
ATOM 5040 C CA . SER A 1 647 ? -14.081 13.495 45.105 1.00 86.75 647 SER A CA 1
ATOM 5041 C C . SER A 1 647 ? -12.705 13.914 45.638 1.00 86.75 647 SER A C 1
ATOM 5043 O O . SER A 1 647 ? -12.579 14.981 46.248 1.00 86.75 647 SER A O 1
ATOM 5045 N N . SER A 1 648 ? -11.684 13.069 45.444 1.00 84.44 648 SER A N 1
ATOM 5046 C CA . SER A 1 648 ? -10.299 13.402 45.816 1.00 84.44 648 SER A CA 1
ATOM 5047 C C . SER A 1 648 ? -9.719 14.506 44.935 1.00 84.44 648 SER A C 1
ATOM 5049 O O . SER A 1 648 ? -8.970 15.344 45.433 1.00 84.44 648 SER A O 1
ATOM 5051 N N . GLU A 1 649 ? -10.120 14.536 43.664 1.00 84.25 649 GLU A N 1
ATOM 5052 C CA . GLU A 1 649 ? -9.615 15.466 42.658 1.00 84.25 649 GLU A CA 1
ATOM 5053 C C . GLU A 1 649 ? -10.517 16.706 42.547 1.00 84.25 649 GLU A C 1
ATOM 5055 O O . GLU A 1 649 ? -10.057 17.838 42.718 1.00 84.25 649 GLU A O 1
ATOM 5060 N N . GLN A 1 650 ? -11.836 16.515 42.401 1.00 85.62 650 GLN A N 1
ATOM 5061 C CA . GLN A 1 650 ? -12.827 17.598 42.426 1.00 85.62 650 GLN A CA 1
ATOM 5062 C C . GLN A 1 650 ? -13.379 17.825 43.834 1.00 85.62 650 GLN A C 1
ATOM 5064 O O . GLN A 1 650 ? -14.550 17.570 44.122 1.00 85.62 650 GLN A O 1
ATOM 5069 N N . THR A 1 651 ? -12.552 18.369 44.728 1.00 83.31 651 THR A N 1
ATOM 5070 C CA . THR A 1 651 ? -12.927 18.618 46.141 1.00 83.31 651 THR A CA 1
ATOM 5071 C C . THR A 1 651 ? -14.142 19.543 46.334 1.00 83.31 651 THR A C 1
ATOM 5073 O O . THR A 1 651 ? -14.722 19.623 47.426 1.00 83.31 651 THR A O 1
ATOM 5076 N N . GLU A 1 652 ? -14.542 20.262 45.283 1.00 84.75 652 GLU A N 1
ATOM 5077 C CA . GLU A 1 652 ? -15.732 21.111 45.269 1.00 84.75 652 GLU A CA 1
ATOM 5078 C C . GLU A 1 652 ? -17.040 20.323 45.134 1.00 84.75 652 GLU A C 1
ATOM 5080 O O . GLU A 1 652 ? -18.083 20.835 45.550 1.00 84.75 652 GLU A O 1
ATOM 5085 N N . ILE A 1 653 ? -16.978 19.092 44.613 1.00 89.56 653 ILE A N 1
ATOM 5086 C CA . ILE A 1 653 ? -18.114 18.177 44.501 1.00 89.56 653 ILE A CA 1
ATOM 5087 C C . ILE A 1 653 ? -18.351 17.511 45.853 1.00 89.56 653 ILE A C 1
ATOM 5089 O O . ILE A 1 653 ? -17.470 16.838 46.398 1.00 89.56 653 ILE A O 1
ATOM 5093 N N . LYS A 1 654 ? -19.558 17.693 46.399 1.00 90.56 654 LYS A N 1
ATOM 5094 C CA . LYS A 1 654 ? -19.952 17.115 47.691 1.00 90.56 654 LYS A CA 1
ATOM 5095 C C . LYS A 1 654 ? -21.350 16.527 47.625 1.00 90.56 654 LYS A C 1
ATOM 5097 O O . LYS A 1 654 ? -22.284 17.204 47.205 1.00 90.56 654 LYS A O 1
ATOM 5102 N N . LEU A 1 655 ? -21.492 15.304 48.123 1.00 91.12 655 LEU A N 1
ATOM 5103 C CA . LEU A 1 655 ? -22.777 14.677 48.413 1.00 91.12 655 LEU A CA 1
ATOM 5104 C C . LEU A 1 655 ? -22.914 14.542 49.930 1.00 91.12 655 LEU A C 1
ATOM 5106 O O . LEU A 1 655 ? -22.157 13.807 50.562 1.00 91.12 655 LEU A O 1
ATOM 5110 N N . ILE A 1 656 ? -23.870 15.253 50.518 1.00 91.06 656 ILE A N 1
ATOM 5111 C CA . ILE A 1 656 ? -24.111 15.261 51.962 1.00 91.06 656 ILE A CA 1
ATOM 5112 C C . ILE A 1 656 ? -25.373 14.448 52.250 1.00 91.06 656 ILE A C 1
ATOM 5114 O O . ILE A 1 656 ? -26.475 14.833 51.853 1.00 91.06 656 ILE A O 1
ATOM 5118 N N . LEU A 1 657 ? -25.200 13.344 52.971 1.00 89.94 657 LEU A N 1
ATOM 5119 C CA . LEU A 1 657 ? -26.262 12.495 53.499 1.00 89.94 657 LEU A CA 1
ATOM 5120 C C . LEU A 1 657 ? -26.436 12.796 54.990 1.00 89.94 657 LEU A C 1
ATOM 5122 O O . LEU A 1 657 ? -25.488 12.698 55.769 1.00 89.94 657 LEU A O 1
ATOM 5126 N N . LEU A 1 658 ? -27.649 13.174 55.391 1.00 88.75 658 LEU A N 1
ATOM 5127 C CA . LEU A 1 658 ? -27.997 13.392 56.797 1.00 88.75 658 LEU A CA 1
ATOM 5128 C C . LEU A 1 658 ? -28.159 12.052 57.536 1.00 88.75 658 LEU A C 1
ATOM 5130 O O . LEU A 1 658 ? -28.289 10.998 56.910 1.00 88.75 658 LEU A O 1
ATOM 5134 N N . GLU A 1 659 ? -28.213 12.090 58.866 1.00 86.56 659 GLU A N 1
ATOM 5135 C CA . GLU A 1 659 ? -28.504 10.906 59.686 1.00 86.56 659 GLU A CA 1
ATOM 5136 C C . GLU A 1 659 ? -29.800 10.215 59.221 1.00 86.56 659 GLU A C 1
ATOM 5138 O O . GLU A 1 659 ? -30.806 10.881 58.944 1.00 86.56 659 GLU A O 1
ATOM 5143 N N . ASP A 1 660 ? -29.752 8.883 59.131 1.00 84.00 660 ASP A N 1
ATOM 5144 C CA . ASP A 1 660 ? -30.837 7.996 58.677 1.00 84.00 660 ASP A CA 1
ATOM 5145 C C . ASP A 1 660 ? -31.310 8.184 57.220 1.00 84.00 660 ASP A C 1
ATOM 5147 O O . ASP A 1 660 ? -32.382 7.698 56.855 1.00 84.00 660 ASP A O 1
ATOM 5151 N N . SER A 1 661 ? -30.519 8.836 56.355 1.00 84.88 661 SER A N 1
ATOM 5152 C CA . SER A 1 661 ? -30.898 9.047 54.942 1.00 84.88 661 SER A CA 1
ATOM 5153 C C . SER A 1 661 ? -30.980 7.756 54.119 1.00 84.88 661 SER A C 1
ATOM 5155 O O . SER A 1 661 ? -31.751 7.705 53.167 1.00 84.88 661 SER A O 1
ATOM 5157 N N . ILE A 1 662 ? -30.228 6.709 54.472 1.00 84.25 662 ILE A N 1
ATOM 5158 C CA . ILE A 1 662 ? -30.225 5.423 53.754 1.00 84.25 662 ILE A CA 1
ATOM 5159 C C . ILE A 1 662 ? -30.994 4.332 54.523 1.00 84.25 662 ILE A C 1
ATOM 5161 O O . ILE A 1 662 ? -30.970 4.313 55.758 1.00 84.25 662 ILE A O 1
ATOM 5165 N N . PRO A 1 663 ? -31.680 3.407 53.824 1.00 75.94 663 PRO A N 1
ATOM 5166 C CA . PRO A 1 663 ? -32.510 2.377 54.459 1.00 75.94 663 PRO A CA 1
ATOM 5167 C C . PRO A 1 663 ? -31.692 1.334 55.243 1.00 75.94 663 PRO A C 1
ATOM 5169 O O . PRO A 1 663 ? -32.108 0.891 56.324 1.00 75.94 663 PRO A O 1
ATOM 5172 N N . GLU A 1 664 ? -30.512 0.993 54.731 1.00 84.75 664 GLU A N 1
ATOM 5173 C CA . GLU A 1 664 ? -29.561 0.023 55.276 1.00 84.75 664 GLU A CA 1
ATOM 5174 C C . GLU A 1 664 ? -28.126 0.434 54.929 1.00 84.75 664 GLU A C 1
ATOM 5176 O O . GLU A 1 664 ? -27.920 1.257 54.040 1.00 84.75 664 GLU A O 1
ATOM 5181 N N . GLU A 1 665 ? -27.146 -0.117 55.648 1.00 87.19 665 GLU A N 1
ATOM 5182 C CA . GLU A 1 665 ? -25.725 0.139 55.399 1.00 87.19 665 GLU A CA 1
ATOM 5183 C C . GLU A 1 665 ? -25.342 -0.290 53.977 1.00 87.19 665 GLU A C 1
ATOM 5185 O O . GLU A 1 665 ? -25.570 -1.436 53.584 1.00 87.19 665 GLU A O 1
ATOM 5190 N N . LYS A 1 666 ? -24.759 0.631 53.203 1.00 86.94 666 LYS A N 1
ATOM 5191 C CA . LYS A 1 666 ? -24.481 0.412 51.780 1.00 86.94 666 LYS A CA 1
ATOM 5192 C C . LYS A 1 666 ? -23.176 1.079 51.358 1.00 86.94 666 LYS A C 1
ATOM 5194 O O . LYS A 1 666 ? -22.806 2.142 51.854 1.00 86.94 666 LYS A O 1
ATOM 5199 N N . GLU A 1 667 ? -22.479 0.443 50.424 1.00 89.75 667 GLU A N 1
ATOM 5200 C CA . GLU A 1 667 ? -21.365 1.060 49.706 1.00 89.75 667 GLU A CA 1
ATOM 5201 C C . GLU A 1 667 ? -21.931 1.911 48.564 1.00 89.75 667 GLU A C 1
ATOM 5203 O O . GLU A 1 667 ? -22.699 1.417 47.733 1.00 89.75 667 GLU A O 1
ATOM 5208 N N . ILE A 1 668 ? -21.572 3.192 48.549 1.00 90.25 668 ILE A N 1
ATOM 5209 C CA . ILE A 1 668 ? -21.913 4.125 47.479 1.00 90.25 668 ILE A CA 1
ATOM 5210 C C . ILE A 1 668 ? -20.619 4.488 46.763 1.00 90.25 668 ILE A C 1
ATOM 5212 O O . ILE A 1 668 ? -19.690 5.023 47.373 1.00 90.25 668 ILE A O 1
ATOM 5216 N N . SER A 1 669 ? -20.580 4.211 45.465 1.00 89.44 669 SER A N 1
ATOM 5217 C CA . SER A 1 669 ? -19.454 4.549 44.601 1.00 89.44 669 SER A CA 1
ATOM 5218 C C . SER A 1 669 ? -19.893 5.507 43.516 1.00 89.44 669 SER A C 1
ATOM 5220 O O . SER A 1 669 ? -20.926 5.288 42.880 1.00 89.44 669 SER A O 1
ATOM 5222 N N . PHE A 1 670 ? -19.079 6.520 43.248 1.00 90.56 670 PHE A N 1
ATOM 5223 C CA . PHE A 1 670 ? -19.291 7.435 42.133 1.00 90.56 670 PHE A CA 1
ATOM 5224 C C . PHE A 1 670 ? -17.968 7.798 41.463 1.00 90.56 670 PHE A C 1
ATOM 5226 O O . PHE A 1 670 ? -16.910 7.719 42.083 1.00 90.56 670 PHE A O 1
ATOM 5233 N N . ASN A 1 671 ? -18.036 8.205 40.202 1.00 90.06 671 ASN A N 1
ATOM 5234 C CA . ASN A 1 671 ? -16.928 8.812 39.474 1.00 90.06 671 ASN A CA 1
ATOM 5235 C C . ASN A 1 671 ? -17.342 10.188 38.945 1.00 90.06 671 ASN A C 1
ATOM 5237 O O . ASN A 1 671 ? -18.531 10.519 38.879 1.00 90.06 671 ASN A O 1
ATOM 5241 N N . VAL A 1 672 ? -16.346 10.995 38.589 1.00 88.94 672 VAL A N 1
ATOM 5242 C CA . VAL A 1 672 ? -16.549 12.333 38.039 1.00 88.94 672 VAL A CA 1
ATOM 5243 C C . VAL A 1 672 ? -16.028 12.355 36.611 1.00 88.94 672 VAL A C 1
ATOM 5245 O O . VAL A 1 672 ? -14.913 11.931 36.330 1.00 88.94 672 VAL A O 1
ATOM 5248 N N . THR A 1 673 ? -16.854 12.839 35.692 1.00 86.25 673 THR A N 1
ATOM 5249 C CA . THR A 1 673 ? -16.463 13.130 34.317 1.00 86.25 673 THR A CA 1
ATOM 5250 C C . THR A 1 673 ? -16.280 14.643 34.180 1.00 86.25 673 THR A C 1
ATOM 5252 O O . THR A 1 673 ? -17.263 15.391 34.254 1.00 86.25 673 THR A O 1
ATOM 5255 N N . PRO A 1 674 ? -15.034 15.124 34.038 1.00 83.94 674 PRO A N 1
ATOM 5256 C CA . PRO A 1 674 ? -14.753 16.551 34.029 1.00 83.94 674 PRO A CA 1
ATOM 5257 C C . PRO A 1 674 ? -15.217 17.222 32.742 1.00 83.94 674 PRO A C 1
ATOM 5259 O O . PRO A 1 674 ? -15.214 16.641 31.657 1.00 83.94 674 PRO A O 1
ATOM 5262 N N . VAL A 1 675 ? -15.563 18.494 32.882 1.00 82.56 675 VAL A N 1
ATOM 5263 C CA . VAL A 1 675 ? -16.018 19.368 31.803 1.00 82.56 675 VAL A CA 1
ATOM 5264 C C . VAL A 1 675 ? -15.289 20.690 31.981 1.00 82.56 675 VAL A C 1
ATOM 5266 O O . VAL A 1 675 ? -15.482 21.366 32.991 1.00 82.56 675 VAL A O 1
ATOM 5269 N N . ASP A 1 676 ? -14.413 21.027 31.039 1.00 77.44 676 ASP A N 1
ATOM 5270 C CA . ASP A 1 676 ? -13.716 22.311 30.992 1.00 77.44 676 ASP A CA 1
ATOM 5271 C C . ASP A 1 676 ? -14.260 23.187 29.851 1.00 77.44 676 ASP A C 1
ATOM 5273 O O . ASP A 1 676 ? -15.093 22.756 29.046 1.00 77.44 676 ASP A O 1
ATOM 5277 N N . GLY A 1 677 ? -13.801 24.441 29.793 1.00 71.38 677 GLY A N 1
ATOM 5278 C CA . GLY A 1 677 ? -14.239 25.393 28.771 1.00 71.38 677 GLY A CA 1
ATOM 5279 C C . GLY A 1 677 ? -13.947 24.921 27.344 1.00 71.38 677 GLY A C 1
ATOM 5280 O O . GLY A 1 677 ? -14.765 25.144 26.457 1.00 71.38 677 GLY A O 1
ATOM 5281 N N . ASP A 1 678 ? -12.840 24.206 27.132 1.00 66.44 678 ASP A N 1
ATOM 5282 C CA . ASP A 1 678 ? -12.437 23.708 25.814 1.00 66.44 678 ASP A CA 1
ATOM 5283 C C . ASP A 1 678 ? -13.294 22.526 25.342 1.00 66.44 678 ASP A C 1
ATOM 5285 O O . ASP A 1 678 ? -13.574 22.412 24.148 1.00 66.44 678 ASP A O 1
ATOM 5289 N N . THR A 1 679 ? -13.701 21.636 26.257 1.00 72.12 679 THR A N 1
ATOM 5290 C CA . THR A 1 679 ? -14.647 20.543 25.981 1.00 72.12 679 THR A CA 1
ATOM 5291 C C . THR A 1 679 ? -16.012 21.118 25.608 1.00 72.12 679 THR A C 1
ATOM 5293 O O . THR A 1 679 ? -16.624 20.671 24.638 1.00 72.12 679 THR A O 1
ATOM 5296 N N . LEU A 1 680 ? -16.474 22.140 26.336 1.00 73.06 680 LEU A N 1
ATOM 5297 C CA . LEU A 1 680 ? -17.760 22.783 26.072 1.00 73.06 680 LEU A CA 1
ATOM 5298 C C . LEU A 1 680 ? -17.738 23.590 24.762 1.00 73.06 680 LEU A C 1
ATOM 5300 O O . LEU A 1 680 ? -18.664 23.492 23.964 1.00 73.06 680 LEU A O 1
ATOM 5304 N N . ALA A 1 681 ? -16.662 24.331 24.486 1.00 66.50 681 ALA A N 1
ATOM 5305 C CA . ALA A 1 681 ? -16.506 25.077 23.237 1.00 66.50 681 ALA A CA 1
ATOM 5306 C C . ALA A 1 681 ? -16.498 24.161 22.001 1.00 66.50 681 ALA A C 1
ATOM 5308 O O . ALA A 1 681 ? -17.029 24.539 20.959 1.00 66.50 681 ALA A O 1
ATOM 5309 N N . ARG A 1 682 ? -15.940 22.950 22.122 1.00 63.97 682 ARG A N 1
ATOM 5310 C CA . ARG A 1 682 ? -15.921 21.949 21.046 1.00 63.97 682 ARG A CA 1
ATOM 5311 C C . ARG A 1 682 ? -17.265 21.308 20.771 1.00 63.97 682 ARG A C 1
ATOM 5313 O O . ARG A 1 682 ? -17.633 21.223 19.607 1.00 63.97 682 ARG A O 1
ATOM 5320 N N . ALA A 1 683 ? -18.035 20.993 21.810 1.00 64.25 683 ALA A N 1
ATOM 5321 C CA . ALA A 1 683 ? -19.439 20.633 21.624 1.00 64.25 683 ALA A CA 1
ATOM 5322 C C . ALA A 1 683 ? -20.182 21.718 20.806 1.00 64.25 683 ALA A C 1
ATOM 5324 O O . ALA A 1 683 ? -21.009 21.407 19.956 1.00 64.25 683 ALA A O 1
ATOM 5325 N N . GLY A 1 684 ? -19.814 22.996 20.979 1.00 58.41 684 GLY A N 1
ATOM 5326 C CA . GLY A 1 684 ? -20.314 24.126 20.177 1.00 58.41 684 GLY A CA 1
ATOM 5327 C C . GLY A 1 684 ? -19.918 24.133 18.699 1.00 58.41 684 GLY A C 1
ATOM 5328 O O . GLY A 1 684 ? -20.600 24.775 17.899 1.00 58.41 684 GLY A O 1
ATOM 5329 N N . LEU A 1 685 ? -18.830 23.453 18.336 1.00 54.38 685 LEU A N 1
ATOM 5330 C CA . LEU A 1 685 ? -18.358 23.306 16.958 1.00 54.38 685 LEU A CA 1
ATOM 5331 C C . LEU A 1 685 ? -18.984 22.090 16.267 1.00 54.38 685 LEU A C 1
ATOM 5333 O O . LEU A 1 685 ? -19.272 22.182 15.075 1.00 54.38 685 LEU A O 1
ATOM 5337 N N . ASP A 1 686 ? -19.210 21.001 17.009 1.00 54.47 686 ASP A N 1
ATOM 5338 C CA . ASP A 1 686 ? -19.798 19.758 16.491 1.00 54.47 686 ASP A CA 1
ATOM 5339 C C . ASP A 1 686 ? -21.264 19.957 16.072 1.00 54.47 686 ASP A C 1
ATOM 5341 O O . ASP A 1 686 ? -21.667 19.509 14.999 1.00 54.47 686 ASP A O 1
ATOM 5345 N N . ASP A 1 687 ? -22.051 20.683 16.879 1.00 56.00 687 ASP A N 1
ATOM 5346 C CA . ASP A 1 687 ? -23.409 21.101 16.517 1.00 56.00 687 ASP A CA 1
ATOM 5347 C C . ASP A 1 687 ? -23.739 22.518 17.043 1.00 56.00 687 ASP A C 1
ATOM 5349 O O . ASP A 1 687 ? -24.180 22.706 18.187 1.00 56.00 687 ASP A O 1
ATOM 5353 N N . PRO A 1 688 ? -23.574 23.552 16.194 1.00 57.12 688 PRO A N 1
ATOM 5354 C CA . PRO A 1 688 ? -23.876 24.934 16.558 1.00 57.12 688 PRO A CA 1
ATOM 5355 C C . PRO A 1 688 ? -25.361 25.210 16.841 1.00 57.12 688 PRO A C 1
ATOM 5357 O O . PRO A 1 688 ? -25.673 26.269 17.390 1.00 57.12 688 PRO A O 1
ATOM 5360 N N . GLN A 1 689 ? -26.284 24.328 16.428 1.00 58.25 689 GLN A N 1
ATOM 5361 C CA . GLN A 1 689 ? -27.722 24.486 16.673 1.00 58.25 689 GLN A CA 1
ATOM 5362 C C . GLN A 1 689 ? -28.097 24.005 18.078 1.00 58.25 689 GLN A C 1
ATOM 5364 O O . GLN A 1 689 ? -28.892 24.667 18.745 1.00 58.25 689 GLN A O 1
ATOM 5369 N N . ILE A 1 690 ? -27.477 22.918 18.550 1.00 59.53 690 ILE A N 1
ATOM 5370 C CA . ILE A 1 690 ? -27.703 22.340 19.888 1.00 59.53 690 ILE A CA 1
ATOM 5371 C C . ILE A 1 690 ? -27.122 23.234 20.994 1.00 59.53 690 ILE A C 1
ATOM 5373 O O . ILE A 1 690 ? -27.731 23.418 22.046 1.00 59.53 690 ILE A O 1
ATOM 5377 N N . MET A 1 691 ? -25.967 23.855 20.744 1.00 58.78 691 MET A N 1
ATOM 5378 C CA . MET A 1 691 ? -25.265 24.693 21.731 1.00 58.78 691 MET A CA 1
ATOM 5379 C C . MET A 1 691 ? -25.766 26.145 21.793 1.00 58.78 691 MET A C 1
ATOM 5381 O O . MET A 1 691 ? -25.250 26.955 22.570 1.00 58.78 691 MET A O 1
ATOM 5385 N N . GLY A 1 692 ? -26.789 26.488 21.003 1.00 59.38 692 GLY A N 1
ATOM 5386 C CA . GLY A 1 692 ? -27.449 27.789 21.042 1.00 59.38 692 GLY A CA 1
ATOM 5387 C C . GLY A 1 692 ? -28.057 28.076 22.419 1.00 59.38 692 GLY A C 1
ATOM 5388 O O . GLY A 1 692 ? -29.110 27.545 22.770 1.00 59.38 692 GLY A O 1
ATOM 5389 N N . GLY A 1 693 ? -27.402 28.946 23.192 1.00 64.19 693 GLY A N 1
ATOM 5390 C CA . GLY A 1 693 ? -27.889 29.417 24.491 1.00 64.19 693 GLY A CA 1
ATOM 5391 C C . GLY A 1 693 ? -27.346 28.679 25.716 1.00 64.19 693 GLY A C 1
ATOM 5392 O O . GLY A 1 693 ? -27.917 28.856 26.784 1.00 64.19 693 GLY A O 1
ATOM 5393 N N . ILE A 1 694 ? -26.284 27.870 25.600 1.00 72.62 694 ILE A N 1
ATOM 5394 C CA . ILE A 1 694 ? -25.588 27.255 26.749 1.00 72.62 694 ILE A CA 1
ATOM 5395 C C . ILE A 1 694 ? -24.426 28.157 27.192 1.00 72.62 694 ILE A C 1
ATOM 5397 O O . ILE A 1 694 ? -23.494 28.388 26.426 1.00 72.62 694 ILE A O 1
ATOM 5401 N N . ASP A 1 695 ? -24.448 28.604 28.449 1.00 72.81 695 ASP A N 1
ATOM 5402 C CA . ASP A 1 695 ? -23.442 29.514 29.024 1.00 72.81 695 ASP A CA 1
ATOM 5403 C C . ASP A 1 695 ? -22.424 28.804 29.927 1.00 72.81 695 ASP A C 1
ATOM 5405 O O . ASP A 1 695 ? -21.362 29.345 30.236 1.00 72.81 695 ASP A O 1
ATOM 5409 N N . GLY A 1 696 ? -22.752 27.608 30.420 1.00 79.81 696 GLY A N 1
ATOM 5410 C CA . GLY A 1 696 ? -21.872 26.859 31.311 1.00 79.81 696 GLY A CA 1
ATOM 5411 C C . GLY A 1 696 ? -22.444 25.515 31.737 1.00 79.81 696 GLY A C 1
ATOM 5412 O O . GLY A 1 696 ? -23.657 25.314 31.749 1.00 79.81 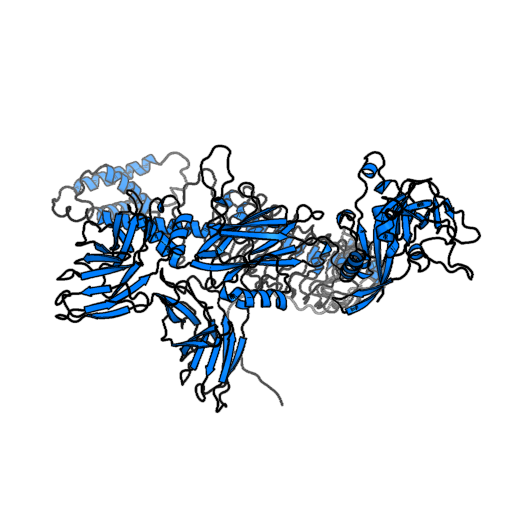696 GLY A O 1
ATOM 5413 N N . MET A 1 697 ? -21.556 24.601 32.118 1.00 87.12 697 MET A N 1
ATOM 5414 C CA . MET A 1 697 ? -21.886 23.233 32.516 1.00 87.12 697 MET A CA 1
ATOM 5415 C C . MET A 1 697 ? -21.019 22.814 33.707 1.00 87.12 697 MET A C 1
ATOM 5417 O O . MET A 1 697 ? -19.851 23.200 33.784 1.00 87.12 697 MET A O 1
ATOM 5421 N N . SER A 1 698 ? -21.590 22.065 34.651 1.00 90.12 698 SER A N 1
ATOM 5422 C CA . SER A 1 698 ? -20.837 21.445 35.742 1.00 90.12 698 SER A CA 1
ATOM 5423 C C . SER A 1 698 ? -20.112 20.187 35.271 1.00 90.12 698 SER A C 1
ATOM 5425 O O . SER A 1 698 ? -20.382 19.651 34.199 1.00 90.12 698 SER A O 1
ATOM 5427 N N . HIS A 1 699 ? -19.239 19.640 36.113 1.00 89.31 699 HIS A N 1
ATOM 5428 C CA . HIS A 1 699 ? -18.801 18.255 35.937 1.00 89.31 699 HIS A CA 1
ATOM 5429 C C . HIS A 1 699 ? -19.993 17.295 36.047 1.00 89.31 699 HIS A C 1
ATOM 5431 O O . HIS A 1 699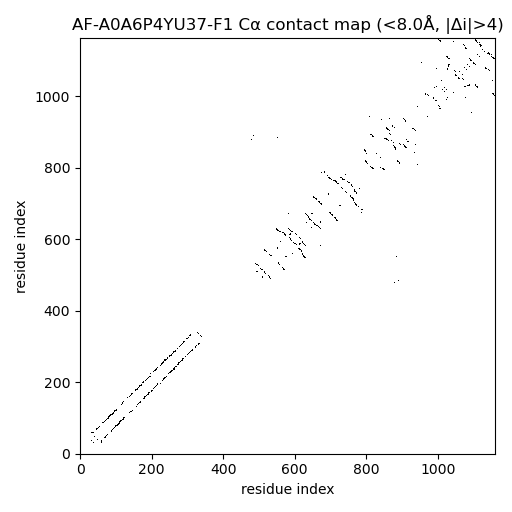 ? -20.979 17.596 36.731 1.00 89.31 699 HIS A O 1
ATOM 5437 N N . ILE A 1 700 ? -19.895 16.155 35.367 1.00 89.06 700 ILE A N 1
ATOM 5438 C CA . ILE A 1 700 ? -20.915 15.107 35.393 1.00 89.06 700 ILE A CA 1
ATOM 5439 C C . ILE A 1 700 ? -20.533 14.117 36.495 1.00 89.06 700 ILE A C 1
ATOM 5441 O O . ILE A 1 700 ? -19.422 13.588 36.499 1.00 89.06 700 ILE A O 1
ATOM 5445 N N . VAL A 1 701 ? -21.439 13.864 37.436 1.00 90.56 701 VAL A N 1
ATOM 5446 C CA . VAL A 1 701 ? -21.235 12.884 38.513 1.00 90.56 701 VAL A CA 1
ATOM 5447 C C . VAL A 1 701 ? -22.015 11.625 38.176 1.00 90.56 701 VAL A C 1
ATOM 5449 O O . VAL A 1 701 ? -23.233 11.703 38.057 1.00 90.56 701 VAL A O 1
ATOM 5452 N N . ASN A 1 702 ? -21.345 10.477 38.058 1.00 88.81 702 ASN A N 1
ATOM 5453 C CA . ASN A 1 702 ? -21.995 9.198 37.749 1.00 88.81 702 ASN A CA 1
ATOM 5454 C C . ASN A 1 702 ? -21.883 8.238 38.931 1.00 88.81 702 ASN A C 1
ATOM 5456 O O . ASN A 1 702 ? -20.784 7.992 39.432 1.00 88.81 702 ASN A O 1
ATOM 5460 N N . PHE A 1 703 ? -23.001 7.652 39.351 1.00 87.88 703 PHE A N 1
ATOM 5461 C CA . PHE A 1 703 ? -23.034 6.660 40.422 1.00 87.88 703 PHE A CA 1
ATOM 5462 C C . PHE A 1 703 ? -22.855 5.251 39.847 1.00 87.88 703 PHE A C 1
ATOM 5464 O O . PHE A 1 703 ? -23.632 4.804 39.011 1.00 87.88 703 PHE A O 1
ATOM 5471 N N . VAL A 1 704 ? -21.824 4.544 40.314 1.00 82.75 704 VAL A N 1
ATOM 5472 C CA . VAL A 1 704 ? -21.466 3.186 39.862 1.00 82.75 704 VAL A CA 1
ATOM 5473 C C . VAL A 1 704 ? -22.106 2.125 40.757 1.00 82.75 704 VAL A C 1
ATOM 5475 O O . VAL A 1 704 ? -22.650 1.137 40.270 1.00 82.75 704 VAL A O 1
ATOM 5478 N N . LYS A 1 705 ? -22.062 2.332 42.079 1.00 79.12 705 LYS A N 1
ATOM 5479 C CA . LYS A 1 705 ? -22.685 1.453 43.078 1.00 79.12 705 LYS A CA 1
ATOM 5480 C C . LYS A 1 705 ? -23.607 2.262 43.968 1.00 79.12 705 LYS A C 1
ATOM 5482 O O . LYS A 1 705 ? -23.239 3.336 44.436 1.00 79.12 705 LYS A O 1
ATOM 5487 N N . GLY A 1 706 ? -24.791 1.715 44.228 1.00 69.19 706 GLY A N 1
ATOM 5488 C CA . GLY A 1 706 ? -25.821 2.421 44.985 1.00 69.19 706 GLY A CA 1
ATOM 5489 C C . GLY A 1 706 ? -26.641 3.411 44.154 1.00 69.19 706 GLY A C 1
ATOM 5490 O O . GLY A 1 706 ? -27.339 4.222 44.753 1.00 69.19 706 GLY A O 1
ATOM 5491 N N . SER A 1 707 ? -26.596 3.324 42.819 1.00 78.19 707 SER A N 1
ATOM 5492 C CA . SER A 1 707 ? -27.537 4.015 41.931 1.00 78.19 707 SER A CA 1
ATOM 5493 C C . SER A 1 707 ? -28.985 3.567 42.186 1.00 78.19 707 SER A C 1
ATOM 5495 O O . SER A 1 707 ? -29.250 2.485 42.723 1.00 78.19 707 SER A O 1
ATOM 5497 N N . ASN A 1 708 ? -29.920 4.456 41.860 1.00 80.94 708 ASN A N 1
ATOM 5498 C CA . ASN A 1 708 ? -31.372 4.382 42.092 1.00 80.94 708 ASN A CA 1
ATOM 5499 C C . ASN A 1 708 ? -31.778 4.132 43.533 1.00 80.94 708 ASN A C 1
ATOM 5501 O O . ASN A 1 708 ? -32.827 3.550 43.816 1.00 80.94 708 ASN A O 1
ATOM 5505 N N . LEU A 1 709 ? -30.946 4.581 44.466 1.00 85.31 709 LEU A N 1
ATOM 5506 C CA . LEU A 1 709 ? -31.268 4.493 45.873 1.00 85.31 709 LEU A CA 1
ATOM 5507 C C . LEU A 1 709 ? -32.300 5.565 46.221 1.00 85.31 709 LEU A C 1
ATOM 5509 O O . LEU A 1 709 ? -32.022 6.760 46.112 1.00 85.31 709 LEU A O 1
ATOM 5513 N N . LEU A 1 710 ? -33.477 5.124 46.664 1.00 86.25 710 LEU A N 1
ATOM 5514 C CA . LEU A 1 710 ? -34.453 5.993 47.308 1.00 86.25 710 LEU A CA 1
ATOM 5515 C C . LEU A 1 710 ? -34.004 6.250 48.749 1.00 86.25 710 LEU A C 1
ATOM 5517 O O . LEU A 1 710 ? -33.734 5.316 49.509 1.00 86.25 710 LEU A O 1
ATOM 5521 N N . LEU A 1 711 ? -33.900 7.520 49.104 1.00 87.38 711 LEU A N 1
ATOM 5522 C CA . LEU A 1 711 ? -33.447 7.984 50.400 1.00 87.38 711 LEU A CA 1
ATOM 5523 C C . LEU A 1 711 ? -34.649 8.254 51.309 1.00 87.38 711 LEU A C 1
ATOM 5525 O O . LEU A 1 711 ? -35.664 8.797 50.886 1.00 87.38 711 LEU A O 1
ATOM 5529 N N . ASN A 1 712 ? -34.513 7.936 52.595 1.00 89.56 712 ASN A N 1
ATOM 5530 C CA . ASN A 1 712 ? -35.522 8.283 53.603 1.00 89.56 712 ASN A CA 1
ATOM 5531 C C . ASN A 1 712 ? -35.561 9.794 53.881 1.00 89.56 712 ASN A C 1
ATOM 5533 O O . ASN A 1 712 ? -36.543 10.311 54.415 1.00 89.56 712 ASN A O 1
ATOM 5537 N N . ARG A 1 713 ? -34.453 10.488 53.596 1.00 88.25 713 ARG A N 1
ATOM 5538 C CA . ARG A 1 713 ? -34.285 11.935 53.738 1.00 88.25 713 ARG A CA 1
ATOM 5539 C C . ARG A 1 713 ? -33.509 12.478 52.538 1.00 88.25 713 ARG A C 1
ATOM 5541 O O . ARG A 1 713 ? -32.577 11.804 52.102 1.00 88.25 713 ARG A O 1
ATOM 5548 N N . PRO A 1 714 ? -33.828 13.687 52.044 1.00 89.06 714 PRO A N 1
ATOM 5549 C CA . PRO A 1 714 ? -33.137 14.252 50.892 1.00 89.06 714 PRO A CA 1
ATOM 5550 C C . PRO A 1 714 ? -31.630 14.424 51.131 1.00 89.06 714 PRO A C 1
ATOM 5552 O O . PRO A 1 714 ? -31.213 15.000 52.141 1.00 89.06 714 PRO A O 1
ATOM 5555 N N . ALA A 1 715 ? -30.818 13.969 50.179 1.00 90.69 715 ALA A N 1
ATOM 5556 C CA . ALA A 1 715 ? -29.396 14.282 50.102 1.00 90.69 715 ALA A CA 1
ATOM 5557 C C . ALA A 1 715 ? -29.193 15.691 49.545 1.00 90.69 715 ALA A C 1
ATOM 5559 O O . ALA A 1 715 ? -29.951 16.130 48.684 1.00 90.69 715 ALA A O 1
ATOM 5560 N N . THR A 1 716 ? -28.140 16.382 49.986 1.00 92.81 716 THR A N 1
ATOM 5561 C CA . THR A 1 716 ? -27.701 17.639 49.357 1.00 92.81 716 THR A CA 1
ATOM 5562 C C . THR A 1 716 ? -26.539 17.360 48.410 1.00 92.81 716 THR A C 1
ATOM 5564 O O . THR A 1 716 ? -25.490 16.890 48.853 1.00 92.81 716 THR A O 1
ATOM 5567 N N . ILE A 1 717 ? -26.711 17.670 47.125 1.00 92.25 717 ILE A N 1
ATOM 5568 C CA . ILE A 1 717 ? -25.670 17.582 46.094 1.00 92.25 717 ILE A CA 1
ATOM 5569 C C . ILE A 1 717 ? -25.134 18.985 45.824 1.00 92.25 717 ILE A C 1
ATOM 5571 O O . ILE A 1 717 ? -25.910 19.918 45.632 1.00 92.25 717 ILE A O 1
ATOM 5575 N N . MET A 1 718 ? -23.811 19.135 45.802 1.00 91.56 718 MET A N 1
ATOM 5576 C CA . MET A 1 718 ? -23.116 20.374 45.457 1.00 91.56 718 MET A CA 1
ATOM 5577 C C . MET A 1 718 ? -22.190 20.145 44.265 1.00 91.56 718 MET A C 1
ATOM 5579 O O . MET A 1 718 ? -21.289 19.313 44.363 1.00 91.56 718 MET A O 1
ATOM 5583 N N . LEU A 1 719 ? -22.376 20.908 43.184 1.00 92.69 719 LEU A N 1
ATOM 5584 C CA . LEU A 1 719 ? -21.566 20.840 41.962 1.00 92.69 719 LEU A CA 1
ATOM 5585 C C . LEU A 1 719 ? -20.964 22.215 41.604 1.00 92.69 719 LEU A C 1
ATOM 5587 O O . LEU A 1 719 ? -21.642 23.237 41.770 1.00 92.69 719 LEU A O 1
ATOM 5591 N N . PRO A 1 720 ? -19.711 22.270 41.108 1.00 89.44 720 PRO A N 1
ATOM 5592 C CA . PRO A 1 720 ? -19.111 23.500 40.597 1.00 89.44 720 PRO A CA 1
ATOM 5593 C C . PRO A 1 720 ? -19.707 23.867 39.232 1.00 89.44 720 PRO A C 1
ATOM 5595 O O . PRO A 1 720 ? -19.970 22.997 38.408 1.00 89.44 720 PRO A O 1
ATOM 5598 N N . LEU A 1 721 ? -19.909 25.158 38.982 1.00 86.50 721 LEU A N 1
ATOM 5599 C CA . LEU A 1 721 ? -20.439 25.690 37.730 1.00 86.50 721 LEU A CA 1
ATOM 5600 C C . LEU A 1 721 ? -19.727 27.002 37.387 1.00 86.50 721 LEU A C 1
ATOM 5602 O O . LEU A 1 721 ? -19.751 27.954 38.174 1.00 86.50 721 LEU A O 1
ATOM 5606 N N . SER A 1 722 ? -19.118 27.064 36.200 1.00 74.38 722 SER A N 1
ATOM 5607 C CA . SER A 1 722 ? -18.385 28.250 35.745 1.00 74.38 722 SER A CA 1
ATOM 5608 C C . SER A 1 722 ? -19.274 29.508 35.729 1.00 74.38 722 SER A C 1
ATOM 5610 O O . SER A 1 722 ? -20.482 29.415 35.485 1.00 74.38 722 SER A O 1
ATOM 5612 N N . PRO A 1 723 ? -18.721 30.705 36.004 1.00 67.75 723 PRO A N 1
ATOM 5613 C CA . PRO A 1 723 ? -19.465 31.961 35.906 1.00 67.75 723 PRO A CA 1
ATOM 5614 C C . PRO A 1 723 ? -19.866 32.237 34.445 1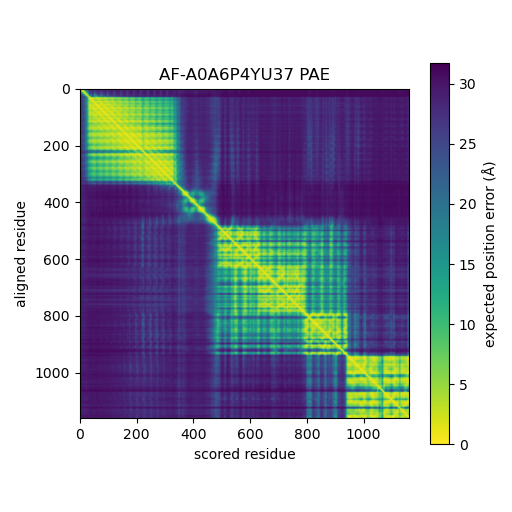.00 67.75 723 PRO A C 1
ATOM 5616 O O . PRO A 1 723 ? -19.057 32.055 33.543 1.00 67.75 723 PRO A O 1
ATOM 5619 N N . GLY A 1 724 ? -21.112 32.662 34.217 1.00 66.69 724 GLY A N 1
ATOM 5620 C CA . GLY A 1 724 ? -21.710 32.876 32.888 1.00 66.69 724 GLY A CA 1
ATOM 5621 C C . GLY A 1 724 ? -22.562 34.148 32.844 1.00 66.69 724 GLY A C 1
ATOM 5622 O O . GLY A 1 724 ? -22.520 34.942 33.790 1.00 66.69 724 GLY A O 1
ATOM 5623 N N . GLU A 1 725 ? -23.316 34.363 31.762 1.00 61.16 725 GLU A N 1
ATOM 5624 C CA . GLU A 1 725 ? -24.163 35.554 31.616 1.00 61.16 725 GLU A CA 1
ATOM 5625 C C . GLU A 1 725 ? -25.232 35.641 32.721 1.00 61.16 725 GLU A C 1
ATOM 5627 O O . GLU A 1 725 ? -25.686 34.637 33.274 1.00 61.16 725 GLU A O 1
ATOM 5632 N N . LYS A 1 726 ? -25.606 36.872 33.102 1.00 54.22 726 LYS A N 1
ATOM 5633 C CA . LYS A 1 726 ? -26.436 37.141 34.294 1.00 54.22 726 LYS A CA 1
ATOM 5634 C C . LYS A 1 726 ? -27.880 36.630 34.192 1.00 54.22 726 LYS A C 1
ATOM 5636 O O . LYS A 1 726 ? -28.518 36.516 35.236 1.00 54.22 726 LYS A O 1
ATOM 5641 N N . ASP A 1 727 ? -28.357 36.321 32.987 1.00 56.12 727 ASP A N 1
ATOM 5642 C CA . ASP A 1 727 ? -29.759 35.982 32.702 1.00 56.12 727 ASP A CA 1
ATOM 5643 C C . ASP A 1 727 ? -29.993 34.480 32.408 1.00 56.12 727 ASP A C 1
ATOM 5645 O O . ASP A 1 727 ? -31.130 34.077 32.168 1.00 56.12 727 ASP A O 1
ATOM 5649 N N . GLY A 1 728 ? -28.955 33.631 32.447 1.00 62.97 728 GLY A N 1
ATOM 5650 C CA . GLY A 1 728 ? -29.087 32.192 32.178 1.00 62.97 728 GLY A CA 1
ATOM 5651 C C . GLY A 1 728 ? -29.781 31.419 33.311 1.00 62.97 728 GLY A C 1
ATOM 5652 O O . GLY A 1 728 ? -29.396 31.534 34.480 1.00 62.97 728 GLY A O 1
ATOM 5653 N N . GLN A 1 729 ? -30.776 30.587 32.979 1.00 77.44 729 GLN A N 1
ATOM 5654 C CA . GLN A 1 729 ? -31.464 29.717 33.941 1.00 77.44 729 GLN A CA 1
ATOM 5655 C C . GLN A 1 729 ? -30.594 28.504 34.292 1.00 77.44 729 GLN A C 1
ATOM 5657 O O . GLN A 1 729 ? -29.942 27.919 33.428 1.00 77.44 729 GLN A O 1
ATOM 5662 N N . VAL A 1 730 ? -30.589 28.113 35.570 1.00 87.19 730 VAL A N 1
ATOM 5663 C CA . VAL A 1 730 ? -29.897 26.905 36.042 1.00 87.19 730 VAL A CA 1
ATOM 5664 C C . VAL A 1 730 ? -30.847 25.718 35.936 1.00 87.19 730 VAL A C 1
ATOM 5666 O O . VAL A 1 730 ? -31.919 25.743 36.538 1.00 87.19 730 VAL A O 1
ATOM 5669 N N . ARG A 1 731 ? -30.437 24.682 35.205 1.00 88.62 731 ARG A N 1
ATOM 5670 C CA . ARG A 1 731 ? -31.184 23.433 35.040 1.00 88.62 731 ARG A CA 1
ATOM 5671 C C . ARG A 1 731 ? -30.404 22.258 35.611 1.00 88.62 731 ARG A C 1
ATOM 5673 O O . ARG A 1 731 ? -29.191 22.169 35.418 1.00 88.62 731 ARG A O 1
ATOM 5680 N N . VAL A 1 732 ? -31.099 21.375 36.319 1.00 90.81 732 VAL A N 1
ATOM 5681 C CA . VAL A 1 732 ? -30.545 20.157 36.919 1.00 90.81 732 VAL A CA 1
ATOM 5682 C C . VAL A 1 732 ? -31.017 18.966 36.100 1.00 90.81 732 VAL A C 1
ATOM 5684 O O . VAL A 1 732 ? -32.217 18.717 35.995 1.00 90.81 732 VAL A O 1
ATOM 5687 N N . LEU A 1 733 ? -30.070 18.225 35.535 1.00 92.06 733 LEU A N 1
ATOM 5688 C CA . LEU A 1 733 ? -30.346 17.007 34.789 1.00 92.06 733 LEU A CA 1
ATOM 5689 C C . LEU A 1 733 ? -29.948 15.776 35.600 1.00 92.06 733 LEU A C 1
ATOM 5691 O O . LEU A 1 733 ? -28.956 15.789 36.337 1.00 92.06 733 LEU A O 1
ATOM 5695 N N . SER A 1 734 ? -30.700 14.696 35.410 1.00 91.19 734 SER A N 1
ATOM 5696 C CA . SER A 1 734 ? -30.428 13.386 35.995 1.00 91.19 734 SER A CA 1
ATOM 5697 C C . SER A 1 734 ? -30.413 12.306 34.923 1.00 91.19 734 SER A C 1
ATOM 5699 O O . SER A 1 734 ? -31.233 12.323 34.010 1.00 91.19 734 SER A O 1
ATOM 5701 N N . CYS A 1 735 ? -29.499 11.350 35.065 1.00 88.00 735 CYS A N 1
ATOM 5702 C CA . CYS A 1 735 ? -29.381 10.194 34.188 1.00 88.00 735 CYS A CA 1
ATOM 5703 C C . CYS A 1 735 ? -30.162 9.004 34.759 1.00 88.00 735 CYS A C 1
ATOM 5705 O O . CYS A 1 735 ? -29.989 8.643 35.929 1.00 88.00 735 CYS A O 1
ATOM 5707 N N . ASN A 1 736 ? -31.027 8.407 33.941 1.00 82.38 736 ASN A N 1
ATOM 5708 C CA . ASN A 1 736 ? -31.781 7.206 34.288 1.00 82.38 736 ASN A CA 1
ATOM 5709 C C . ASN A 1 736 ? -30.969 5.919 34.016 1.00 82.38 736 ASN A C 1
ATOM 5711 O O . ASN A 1 736 ? -29.831 5.955 33.551 1.00 82.38 736 ASN A O 1
ATOM 5715 N N . ASP A 1 737 ? -31.557 4.756 34.294 1.00 74.50 737 ASP A N 1
ATOM 5716 C CA . ASP A 1 737 ? -30.862 3.453 34.216 1.00 74.50 737 ASP A CA 1
ATOM 5717 C C . ASP A 1 737 ? -30.586 2.970 32.807 1.00 74.50 737 ASP A C 1
ATOM 5719 O O . ASP A 1 737 ? -29.756 2.088 32.595 1.00 74.50 737 ASP A O 1
ATOM 5723 N N . ARG A 1 738 ? -31.272 3.578 31.843 1.00 73.75 738 ARG A N 1
ATOM 5724 C CA . ARG A 1 738 ? -31.050 3.364 30.418 1.00 73.75 738 ARG A CA 1
ATOM 5725 C C . ARG A 1 738 ? -29.988 4.320 29.865 1.00 73.75 738 ARG A C 1
ATOM 5727 O O . ARG A 1 738 ? -29.739 4.306 28.666 1.00 73.75 738 ARG A O 1
ATOM 5734 N N . GLY A 1 739 ? -29.362 5.146 30.711 1.00 74.38 739 GLY A N 1
ATOM 5735 C CA . GLY A 1 739 ? -28.336 6.106 30.305 1.00 74.38 739 GLY A CA 1
ATOM 5736 C C . GLY A 1 739 ? -28.885 7.389 29.670 1.00 74.38 739 GLY A C 1
ATOM 5737 O O . GLY A 1 739 ? -28.121 8.123 29.048 1.00 74.38 739 GLY A O 1
ATOM 5738 N N . GLN A 1 740 ? -30.190 7.657 29.784 1.00 82.12 740 GLN A N 1
ATOM 5739 C CA . GLN A 1 740 ? -30.827 8.835 29.189 1.00 82.12 740 GLN A CA 1
ATOM 5740 C C . GLN A 1 740 ? -30.901 9.985 30.200 1.00 82.12 740 GLN A C 1
ATOM 5742 O O . GLN A 1 740 ? -31.224 9.774 31.372 1.00 82.12 740 GLN A O 1
ATOM 5747 N N . TRP A 1 741 ? -30.613 11.205 29.736 1.00 86.94 741 TRP A N 1
ATOM 5748 C CA . TRP A 1 741 ? -30.633 12.419 30.555 1.00 86.94 741 TRP A CA 1
ATOM 5749 C C . TRP A 1 741 ? -31.982 13.134 30.483 1.00 86.94 741 TRP A C 1
ATOM 5751 O O . TRP A 1 741 ? -32.462 13.462 29.397 1.00 86.94 741 TRP A O 1
ATOM 5761 N N . GLU A 1 742 ? -32.546 13.434 31.651 1.00 88.75 742 GLU A N 1
ATOM 5762 C CA . GLU A 1 742 ? -33.837 14.105 31.816 1.00 88.75 742 GLU A CA 1
ATOM 5763 C C . GLU A 1 742 ? -33.700 15.368 32.676 1.00 88.75 742 GLU A C 1
ATOM 5765 O O . GLU A 1 742 ? -32.918 15.403 33.631 1.00 88.75 742 GLU A O 1
ATOM 5770 N N . ASP A 1 743 ? -34.479 16.404 32.352 1.00 87.94 743 ASP A N 1
ATOM 5771 C CA . ASP A 1 743 ? -34.554 17.639 33.137 1.00 87.94 743 ASP A CA 1
ATOM 5772 C C . ASP A 1 743 ? -35.449 17.449 34.364 1.00 87.94 743 ASP A C 1
ATOM 5774 O O . ASP A 1 743 ? -36.672 17.326 34.263 1.00 87.94 743 ASP A O 1
ATOM 5778 N N . ILE A 1 744 ? -34.816 17.429 35.537 1.00 89.31 744 ILE A N 1
ATOM 5779 C CA . ILE A 1 744 ? -35.469 17.224 36.831 1.00 89.31 744 ILE A CA 1
ATOM 5780 C C . ILE A 1 744 ? -35.527 18.510 37.656 1.00 89.31 744 ILE A C 1
ATOM 5782 O O . ILE A 1 744 ? -35.793 18.454 38.854 1.00 89.31 744 ILE A O 1
ATOM 5786 N N . THR A 1 745 ? -35.304 19.678 37.045 1.00 87.94 745 THR A N 1
ATOM 5787 C CA . THR A 1 745 ? -35.247 20.969 37.754 1.00 87.94 745 THR A CA 1
ATOM 5788 C C . THR A 1 745 ? -36.503 21.240 38.591 1.00 87.94 745 THR A C 1
ATOM 5790 O O . THR A 1 745 ? -36.412 21.822 39.666 1.00 87.94 745 THR A O 1
ATOM 5793 N N . SER A 1 746 ? -37.675 20.787 38.134 1.00 85.25 746 SER A N 1
ATOM 5794 C CA . SER A 1 746 ? -38.950 20.914 38.858 1.00 85.25 746 SER A CA 1
ATOM 5795 C C . SER A 1 746 ? -39.168 19.868 39.959 1.00 85.25 746 SER A C 1
ATOM 5797 O O . SER A 1 746 ? -40.086 20.024 40.762 1.00 85.25 746 SER A O 1
ATOM 5799 N N . GLN A 1 747 ? -38.362 18.804 39.984 1.00 85.12 747 GLN A N 1
ATOM 5800 C CA . GLN A 1 747 ? -38.477 17.670 40.908 1.00 85.12 747 GLN A CA 1
ATOM 5801 C C . GLN A 1 747 ? -37.494 17.772 42.085 1.00 85.12 747 GLN A C 1
ATOM 5803 O O . GLN A 1 747 ? -37.683 17.106 43.098 1.00 85.12 747 GLN A O 1
ATOM 5808 N N . VAL A 1 748 ? -36.451 18.597 41.960 1.00 87.62 748 VAL A N 1
ATOM 5809 C CA . VAL A 1 748 ? -35.461 18.843 43.017 1.00 87.62 748 VAL A CA 1
ATOM 5810 C C . VAL A 1 748 ? -35.834 20.056 43.866 1.00 87.62 748 VAL A C 1
ATOM 5812 O O . VAL A 1 748 ? -36.378 21.046 43.376 1.00 87.62 748 VAL A O 1
ATOM 5815 N N . GLU A 1 749 ? -35.508 20.001 45.155 1.00 84.94 749 GLU A N 1
ATOM 5816 C CA . GLU A 1 749 ? -35.768 21.093 46.098 1.00 84.94 749 GLU A CA 1
ATOM 5817 C C . GLU A 1 749 ? -34.522 21.972 46.301 1.00 84.94 749 GLU A C 1
ATOM 5819 O O . GLU A 1 749 ? -33.386 21.528 46.120 1.00 84.94 749 GLU A O 1
ATOM 5824 N N . ASP A 1 750 ? -34.730 23.219 46.737 1.00 82.56 750 ASP A N 1
ATOM 5825 C CA . ASP A 1 750 ? -33.674 24.140 47.185 1.00 82.56 750 ASP A CA 1
ATOM 5826 C C . ASP A 1 750 ? -32.500 24.316 46.196 1.00 82.56 750 ASP A C 1
ATOM 5828 O O . ASP A 1 750 ? -31.337 24.314 46.605 1.00 82.56 750 ASP A O 1
ATOM 5832 N N . VAL A 1 751 ? -32.776 24.494 44.897 1.00 84.94 751 VAL A N 1
ATOM 5833 C CA . VAL A 1 751 ? -31.731 24.826 43.911 1.00 84.94 751 VAL A CA 1
ATOM 5834 C C . VAL A 1 751 ? -31.166 26.219 44.212 1.00 84.94 751 VAL A C 1
ATOM 5836 O O . VAL A 1 751 ? -31.790 27.243 43.931 1.00 84.94 751 VAL A O 1
ATOM 5839 N N . VAL A 1 752 ? -29.970 26.269 44.798 1.00 83.56 752 VAL A N 1
ATOM 5840 C CA . VAL A 1 752 ? -29.282 27.503 45.193 1.00 83.56 752 VAL A CA 1
ATOM 5841 C C . VAL A 1 752 ? -27.984 27.640 44.407 1.00 83.56 752 VAL A C 1
ATOM 5843 O O . VAL A 1 752 ? -27.038 26.877 44.603 1.00 83.56 752 VAL A O 1
ATOM 5846 N N . LEU A 1 753 ? -27.912 28.670 43.561 1.00 82.00 753 LEU A N 1
ATOM 5847 C CA . LEU A 1 753 ? -26.665 29.131 42.954 1.00 82.00 753 LEU A CA 1
ATOM 5848 C C . LEU A 1 753 ? -25.992 30.141 43.893 1.00 82.00 753 LEU A C 1
ATOM 5850 O O . LEU A 1 753 ? -26.534 31.216 44.156 1.00 82.00 753 LEU A O 1
ATOM 5854 N N . LYS A 1 754 ? -24.793 29.818 44.379 1.00 74.81 754 LYS A N 1
ATOM 5855 C CA . LYS A 1 754 ? -23.962 30.727 45.175 1.00 74.81 754 LYS A CA 1
ATOM 5856 C C . LYS A 1 754 ? -22.576 30.827 44.547 1.00 74.81 754 LYS A C 1
ATOM 5858 O O . LYS A 1 754 ? -21.827 29.855 44.552 1.00 74.81 754 LYS A O 1
ATOM 5863 N N . GLU A 1 755 ? -22.244 32.012 44.038 1.00 73.19 755 GLU A N 1
ATOM 5864 C CA . GLU A 1 755 ? -20.992 32.288 43.315 1.00 73.19 755 GLU A CA 1
ATOM 5865 C C . GLU A 1 755 ? -20.792 31.331 42.124 1.00 73.19 755 GLU A C 1
ATOM 5867 O O . GLU A 1 755 ? -21.441 31.503 41.094 1.00 73.19 755 GLU A O 1
ATOM 5872 N N . THR A 1 756 ? -19.929 30.322 42.271 1.00 80.31 756 THR A N 1
ATOM 5873 C CA . THR A 1 756 ? -19.571 29.319 41.253 1.00 80.31 756 THR A CA 1
ATOM 5874 C C . THR A 1 756 ? -20.044 27.907 41.618 1.00 80.31 756 THR A C 1
ATOM 5876 O O . THR A 1 756 ? -19.509 26.925 41.112 1.00 80.31 756 THR A O 1
ATOM 5879 N N . LYS A 1 757 ? -21.012 27.767 42.535 1.00 86.69 757 LYS A N 1
ATOM 5880 C CA . LYS A 1 757 ? -21.518 26.462 42.995 1.00 86.69 757 LYS A CA 1
ATOM 5881 C C . LYS A 1 757 ? -23.030 26.409 42.963 1.00 86.69 757 LYS A C 1
ATOM 5883 O O . LYS A 1 757 ? -23.695 27.364 43.366 1.00 86.69 757 LYS A O 1
ATOM 5888 N N . VAL A 1 758 ? -23.555 25.265 42.546 1.00 89.81 758 VAL A N 1
ATOM 5889 C CA . VAL A 1 758 ? -24.980 24.948 42.614 1.00 89.81 758 VAL A CA 1
ATOM 5890 C C . VAL A 1 758 ? -25.176 23.847 43.639 1.00 89.81 758 VAL A C 1
ATOM 5892 O O . VAL A 1 758 ? -24.515 22.812 43.577 1.00 89.81 758 VAL A O 1
ATOM 5895 N N . ALA A 1 759 ? -26.063 24.095 44.598 1.00 90.56 759 ALA A N 1
ATOM 5896 C CA . ALA A 1 759 ? -26.522 23.102 45.555 1.00 90.56 759 ALA A CA 1
ATOM 5897 C C . ALA A 1 759 ? -28.001 22.804 45.308 1.00 90.56 759 ALA A C 1
ATOM 5899 O O . ALA A 1 759 ? -28.759 23.731 45.040 1.00 90.56 759 ALA A O 1
ATOM 5900 N N . PHE A 1 760 ? -28.406 21.543 45.405 1.00 93.19 760 PHE A N 1
ATOM 5901 C CA . PHE A 1 760 ? -29.806 21.124 45.315 1.00 93.19 760 PHE A CA 1
ATOM 5902 C C . PHE A 1 760 ? -30.048 19.888 46.184 1.00 93.19 760 PHE A C 1
ATOM 5904 O O . PHE A 1 760 ? -29.101 19.189 46.564 1.00 93.19 760 PHE A O 1
ATOM 5911 N N . LYS A 1 761 ? -31.313 19.626 46.523 1.00 92.00 761 LYS A N 1
ATOM 5912 C CA . LYS A 1 761 ? -31.727 18.468 47.317 1.00 92.00 761 LYS A CA 1
ATOM 5913 C C . LYS A 1 761 ? -32.512 17.467 46.481 1.00 92.00 761 LYS A C 1
ATOM 5915 O O . LYS A 1 761 ? -33.379 17.854 45.703 1.00 92.00 761 LYS A O 1
ATOM 5920 N N . THR A 1 762 ? -32.222 16.184 46.680 1.00 90.69 762 THR A N 1
ATOM 5921 C CA . THR A 1 762 ? -32.909 15.067 46.017 1.00 90.69 762 THR A CA 1
ATOM 5922 C C . THR A 1 762 ? -33.154 13.926 46.999 1.00 90.69 762 THR A C 1
ATOM 5924 O O . THR A 1 762 ? -32.297 13.620 47.829 1.00 90.69 762 THR A O 1
ATOM 5927 N N . ASP A 1 763 ? -34.314 13.284 46.916 1.00 89.00 763 ASP A N 1
ATOM 5928 C CA . ASP A 1 763 ? -34.661 12.070 47.661 1.00 89.00 763 ASP A CA 1
ATOM 5929 C C . ASP A 1 763 ? -34.257 10.784 46.921 1.00 89.00 763 ASP A C 1
ATOM 5931 O O . ASP A 1 763 ? -34.387 9.687 47.461 1.00 89.00 763 ASP A O 1
ATOM 5935 N N . ARG A 1 764 ? -33.715 10.898 45.705 1.00 88.12 764 ARG A N 1
ATOM 5936 C CA . ARG A 1 764 ? -33.240 9.774 44.897 1.00 88.12 764 ARG A CA 1
ATOM 5937 C C . ARG A 1 764 ? -31.819 10.027 44.407 1.00 88.12 764 ARG A C 1
ATOM 5939 O O . ARG A 1 764 ? -31.540 11.063 43.808 1.00 88.12 764 ARG A O 1
ATOM 5946 N N . LEU A 1 765 ? -30.932 9.054 44.613 1.00 86.88 765 LEU A N 1
ATOM 5947 C CA . LEU A 1 765 ? -29.627 9.004 43.950 1.00 86.88 765 LEU A CA 1
ATOM 5948 C C . LEU A 1 765 ? -29.783 8.231 42.647 1.00 86.88 765 LEU A C 1
ATOM 5950 O O . LEU A 1 765 ? -29.817 7.007 42.673 1.00 86.88 765 LEU A O 1
ATOM 5954 N N . SER A 1 766 ? -29.937 8.929 41.529 1.00 85.81 766 SER A N 1
ATOM 5955 C CA . SER A 1 766 ? -30.025 8.331 40.195 1.00 85.81 766 SER A CA 1
ATOM 5956 C C . SER A 1 766 ? -28.644 7.933 39.657 1.00 85.81 766 SER A C 1
ATOM 5958 O O . SER A 1 766 ? -27.627 8.078 40.340 1.00 85.81 766 SER A O 1
ATOM 5960 N N . SER A 1 767 ? -28.597 7.401 38.435 1.00 85.50 767 SER A N 1
ATOM 5961 C CA . SER A 1 767 ? -27.361 6.925 37.803 1.00 85.50 767 SER A CA 1
ATOM 5962 C C . SER A 1 767 ? -26.357 8.053 37.500 1.00 85.50 767 SER A C 1
ATOM 5964 O O . SER A 1 767 ? -25.157 7.793 37.404 1.00 85.50 767 SER A O 1
ATOM 5966 N N . GLY A 1 768 ? -26.790 9.319 37.464 1.00 89.88 768 GLY A N 1
ATOM 5967 C CA . GLY A 1 768 ? -25.881 10.465 37.424 1.00 89.88 768 GLY A CA 1
ATOM 5968 C C . GLY A 1 768 ? -26.570 11.829 37.480 1.00 89.88 768 GLY A C 1
ATOM 5969 O O . GLY A 1 768 ? -27.777 11.920 37.282 1.00 89.88 768 GLY A O 1
ATOM 5970 N N . PHE A 1 769 ? -25.797 12.888 37.739 1.00 92.44 769 PHE A N 1
ATOM 5971 C CA . PHE A 1 769 ? -26.269 14.277 37.804 1.00 92.44 769 PHE A CA 1
ATOM 5972 C C . PHE A 1 769 ? -25.332 15.242 37.083 1.00 92.44 769 PHE A C 1
ATOM 5974 O O . PHE A 1 769 ? -24.106 15.105 37.143 1.00 92.44 769 PHE A O 1
ATOM 5981 N N . VAL A 1 770 ? -25.917 16.274 36.476 1.00 92.25 770 VAL A N 1
ATOM 5982 C CA . VAL A 1 770 ? -25.190 17.417 35.916 1.00 92.25 770 VAL A CA 1
ATOM 5983 C C . VAL A 1 770 ? -26.046 18.679 35.963 1.00 92.25 770 VAL A C 1
ATOM 5985 O O . VAL A 1 770 ? -27.274 18.617 35.954 1.00 92.25 770 VAL A O 1
ATOM 5988 N N . VAL A 1 771 ? -25.399 19.840 36.033 1.00 91.25 771 VAL A N 1
ATOM 5989 C CA . VAL A 1 771 ? -26.053 21.147 36.054 1.00 91.25 771 VAL A CA 1
ATOM 5990 C C . VAL A 1 771 ? -25.613 21.968 34.850 1.00 91.25 771 VAL A C 1
ATOM 5992 O O . VAL A 1 771 ? -24.422 22.076 34.559 1.00 91.25 771 VAL A O 1
ATOM 5995 N N . LEU A 1 772 ? -26.579 22.584 34.177 1.00 88.19 772 LEU A N 1
ATOM 5996 C CA . LEU A 1 772 ? -26.372 23.458 33.025 1.00 88.19 772 LEU A CA 1
ATOM 5997 C C . LEU A 1 772 ? -26.873 24.868 33.338 1.00 88.19 772 LEU A C 1
ATOM 5999 O O . LEU A 1 772 ? -27.866 25.042 34.045 1.00 88.19 772 LEU A O 1
ATOM 6003 N N . ARG A 1 773 ? -26.205 25.879 32.782 1.00 85.38 773 ARG A N 1
ATOM 6004 C CA . ARG A 1 773 ? -26.735 27.239 32.667 1.00 85.38 773 ARG A CA 1
ATOM 6005 C C . ARG A 1 773 ? -27.092 27.489 31.210 1.00 85.38 773 ARG A C 1
ATOM 6007 O O . ARG A 1 773 ? -26.197 27.457 30.367 1.00 85.38 773 ARG A O 1
ATOM 6014 N N . CYS A 1 774 ? -28.369 27.724 30.921 1.00 83.56 774 CYS A N 1
ATOM 6015 C CA . CYS A 1 774 ? -28.827 27.948 29.553 1.00 83.56 774 CYS A CA 1
ATOM 6016 C C . CYS A 1 774 ? -30.044 28.879 29.436 1.00 83.56 774 CYS A C 1
ATOM 6018 O O . CYS A 1 774 ? -30.737 29.152 30.419 1.00 83.56 774 CYS A O 1
ATOM 6020 N N . GLY A 1 775 ? -30.296 29.362 28.219 1.00 74.06 775 GLY A N 1
ATOM 6021 C CA . GLY A 1 775 ? -31.494 30.110 27.842 1.00 74.06 775 GLY A CA 1
ATOM 6022 C C . GLY A 1 775 ? -32.726 29.220 27.617 1.00 74.06 775 GLY A C 1
ATOM 6023 O O . GLY A 1 775 ? -32.655 27.989 27.635 1.00 74.06 775 GLY A O 1
ATOM 6024 N N . ASP A 1 776 ? -33.883 29.851 27.404 1.00 65.75 776 ASP A N 1
ATOM 6025 C CA . ASP A 1 776 ? -35.132 29.145 27.103 1.00 65.75 776 ASP A CA 1
ATOM 6026 C C . ASP A 1 776 ? -35.079 28.491 25.709 1.00 65.75 776 ASP A C 1
ATOM 6028 O O . ASP A 1 776 ? -34.834 29.161 24.707 1.00 65.75 776 ASP A O 1
ATOM 6032 N N . GLY A 1 777 ? -35.355 27.183 25.644 1.00 64.50 777 GLY A N 1
ATOM 6033 C CA . GLY A 1 777 ? -35.444 26.416 24.393 1.00 64.50 777 GLY A CA 1
ATOM 6034 C C . GLY A 1 777 ? -34.168 25.682 23.959 1.00 64.50 777 GLY A C 1
ATOM 6035 O O . GLY A 1 777 ? -34.190 25.061 22.900 1.00 64.50 777 GLY A O 1
ATOM 6036 N N . SER A 1 778 ? -33.088 25.721 24.748 1.00 71.12 778 SER A N 1
ATOM 6037 C CA . SER A 1 778 ? -31.869 24.936 24.488 1.00 71.12 778 SER A CA 1
ATOM 6038 C C . SER A 1 778 ? -32.098 23.431 24.700 1.00 71.12 778 SER A C 1
ATOM 6040 O O . SER A 1 778 ? -32.758 23.034 25.664 1.00 71.12 778 SER A O 1
ATOM 6042 N N . ASP A 1 779 ? -31.523 22.595 23.830 1.00 75.44 779 ASP A N 1
ATOM 6043 C CA . ASP A 1 779 ? -31.539 21.130 23.959 1.00 75.44 779 ASP A CA 1
ATOM 6044 C C . ASP A 1 779 ? -30.505 20.672 24.997 1.00 75.44 779 ASP A C 1
ATOM 6046 O O . ASP A 1 779 ? -29.357 20.345 24.695 1.00 75.44 779 ASP A O 1
ATOM 6050 N N . THR A 1 780 ? -30.910 20.692 26.264 1.00 75.44 780 THR A N 1
ATOM 6051 C CA . THR A 1 780 ? -30.042 20.371 27.399 1.00 75.44 780 THR A CA 1
ATOM 6052 C C . THR A 1 780 ? -29.544 18.925 27.380 1.00 75.44 780 THR A C 1
ATOM 6054 O O . THR A 1 780 ? -28.394 18.683 27.738 1.00 75.44 780 THR A O 1
ATOM 6057 N N . THR A 1 781 ? -30.361 17.971 26.928 1.00 77.31 781 THR A N 1
ATOM 6058 C CA . THR A 1 781 ? -30.003 16.546 26.851 1.00 77.31 781 THR A CA 1
ATOM 6059 C C . THR A 1 781 ? -28.996 16.275 25.730 1.00 77.31 781 THR A C 1
ATOM 6061 O O . THR A 1 781 ? -28.011 15.564 25.954 1.00 77.31 781 THR A O 1
ATOM 6064 N N . GLY A 1 782 ? -29.180 16.886 24.552 1.00 74.06 782 GLY A N 1
ATOM 6065 C CA . GLY A 1 782 ? -28.230 16.792 23.439 1.00 74.06 782 GLY A CA 1
ATOM 6066 C C . GLY A 1 782 ? -26.828 17.281 23.813 1.00 74.06 782 GLY A C 1
ATOM 6067 O O . GLY A 1 782 ? -25.831 16.623 23.504 1.00 74.06 782 GLY A O 1
ATOM 6068 N N . VAL A 1 783 ? -26.744 18.376 24.577 1.00 76.88 783 VAL A N 1
ATOM 6069 C CA . VAL A 1 783 ? -25.471 18.952 25.045 1.00 76.88 783 VAL A CA 1
ATOM 6070 C C . VAL A 1 783 ? -24.708 17.994 25.955 1.00 76.88 783 VAL A C 1
ATOM 6072 O O . VAL A 1 783 ? -23.504 17.815 25.775 1.00 76.88 783 VAL A O 1
ATOM 6075 N N . VAL A 1 784 ? -25.378 17.343 26.914 1.00 78.62 784 VAL A N 1
ATOM 6076 C CA . VAL A 1 784 ? -24.698 16.405 27.823 1.00 78.62 784 VAL A CA 1
ATOM 6077 C C . VAL A 1 784 ? -24.144 15.206 27.065 1.00 78.62 784 VAL A C 1
ATOM 6079 O O . VAL A 1 784 ? -23.007 14.805 27.314 1.00 78.62 784 VAL A O 1
ATOM 6082 N N . ASN A 1 785 ? -24.901 14.662 26.111 1.00 75.50 785 ASN A N 1
ATOM 6083 C CA . ASN A 1 785 ? -24.448 13.540 25.290 1.00 75.50 785 ASN A CA 1
ATOM 6084 C C . ASN A 1 785 ? -23.222 13.919 24.444 1.00 75.50 785 ASN A C 1
ATOM 6086 O O . ASN A 1 785 ? -22.245 13.169 24.398 1.00 75.50 785 ASN A O 1
ATOM 6090 N N . LEU A 1 786 ? -23.231 15.113 23.846 1.00 72.00 786 LEU A N 1
ATOM 6091 C CA . LEU A 1 786 ? -22.128 15.627 23.034 1.00 72.00 786 LEU A CA 1
ATOM 6092 C C . LEU A 1 786 ? -20.868 15.906 23.870 1.00 72.00 786 LEU A C 1
ATOM 6094 O O . LEU A 1 786 ? -19.758 15.527 23.497 1.00 72.00 786 LEU A O 1
ATOM 6098 N N . VAL A 1 787 ? -21.033 16.496 25.054 1.00 76.44 787 VAL A N 1
ATOM 6099 C CA . VAL A 1 787 ? -19.933 16.725 26.002 1.00 76.44 787 VAL A CA 1
ATOM 6100 C C . VAL A 1 787 ? -19.364 15.404 26.517 1.00 76.44 787 VAL A C 1
ATOM 6102 O O . VAL A 1 787 ? -18.146 15.257 26.583 1.00 76.44 787 VAL A O 1
ATOM 6105 N N . THR A 1 788 ? -20.218 14.420 26.811 1.00 73.38 788 THR A N 1
ATOM 6106 C CA . THR A 1 788 ? -19.795 13.076 27.241 1.00 73.38 788 THR A CA 1
ATOM 6107 C C . THR A 1 788 ? -18.984 12.376 26.147 1.00 73.38 788 THR A C 1
ATOM 6109 O O . THR A 1 788 ? -17.974 11.741 26.446 1.00 73.38 788 THR A O 1
ATOM 6112 N N . LYS A 1 789 ? -19.345 12.564 24.870 1.00 68.94 789 LYS A N 1
ATOM 6113 C CA . LYS A 1 789 ? -18.565 12.083 23.716 1.00 68.94 789 LYS A CA 1
ATOM 6114 C C . LYS A 1 789 ? -17.170 12.725 23.657 1.00 68.94 789 LYS A C 1
ATOM 6116 O O . LYS A 1 789 ? -16.169 12.031 23.475 1.00 68.94 789 LYS A O 1
ATOM 6121 N N . ASN A 1 790 ? -17.089 14.032 23.915 1.00 67.81 790 ASN A N 1
ATOM 6122 C CA . ASN A 1 790 ? -15.851 14.817 23.864 1.00 67.81 790 ASN A CA 1
ATOM 6123 C C . ASN A 1 790 ? -14.846 14.524 24.996 1.00 67.81 790 ASN A C 1
ATOM 6125 O O . ASN A 1 790 ? -13.674 14.894 24.898 1.00 67.81 790 ASN A O 1
ATOM 6129 N N . VAL A 1 791 ? -15.241 13.796 26.044 1.00 64.25 791 VAL A N 1
ATOM 6130 C CA . VAL A 1 791 ? -14.340 13.341 27.126 1.00 64.25 791 VAL A CA 1
ATOM 6131 C C . VAL A 1 791 ? -13.274 12.355 26.621 1.00 64.25 791 VAL A C 1
ATOM 6133 O O . VAL A 1 791 ? -12.228 12.190 27.256 1.00 64.25 791 VAL A O 1
ATOM 6136 N N . ARG A 1 792 ? -13.499 11.723 25.460 1.00 64.31 792 ARG A N 1
ATOM 6137 C CA . ARG A 1 792 ? -12.528 10.853 24.775 1.00 64.31 792 ARG A CA 1
ATOM 6138 C C . ARG A 1 792 ? -11.533 11.607 23.879 1.00 64.31 792 ARG A C 1
ATOM 6140 O O . ARG A 1 792 ? -10.697 10.974 23.239 1.00 64.31 792 ARG A O 1
ATOM 6147 N N . ALA A 1 793 ? -11.596 12.938 23.813 1.00 71.19 793 ALA A N 1
ATOM 6148 C CA . ALA A 1 793 ? -10.683 13.723 22.985 1.00 71.19 793 ALA A CA 1
ATOM 6149 C C . ALA A 1 793 ? -9.233 13.692 23.504 1.00 71.19 793 ALA A C 1
ATOM 6151 O O . ALA A 1 793 ? -8.973 13.817 24.704 1.00 71.19 793 ALA A O 1
ATOM 6152 N N . ARG A 1 794 ? -8.271 13.598 22.582 1.00 71.25 794 ARG A N 1
ATOM 6153 C CA . ARG A 1 794 ? -6.822 13.646 22.851 1.00 71.25 794 ARG A CA 1
ATOM 6154 C C . ARG A 1 794 ? -6.202 14.892 22.241 1.00 71.25 794 ARG A C 1
ATOM 6156 O O . ARG A 1 794 ? -6.653 15.320 21.182 1.00 71.25 794 ARG A O 1
ATOM 6163 N N . HIS A 1 795 ? -5.168 15.447 22.879 1.00 74.31 795 HIS A N 1
ATOM 6164 C CA . HIS A 1 795 ? -4.379 16.544 22.309 1.00 74.31 795 HIS A CA 1
ATOM 6165 C C . HIS A 1 795 ? -3.398 16.007 21.273 1.00 74.31 795 HIS A C 1
ATOM 6167 O O . HIS A 1 795 ? -2.619 15.094 21.538 1.00 74.31 795 HIS A O 1
ATOM 6173 N N . VAL A 1 796 ? -3.474 16.567 20.073 1.00 77.88 796 VAL A N 1
ATOM 6174 C CA . VAL A 1 796 ? -2.809 16.058 18.882 1.00 77.88 796 VAL A CA 1
ATOM 6175 C C . VAL A 1 796 ? -2.185 17.220 18.136 1.00 77.88 796 VAL A C 1
ATOM 6177 O O . VAL A 1 796 ? -2.785 18.284 17.989 1.00 77.88 796 VAL A O 1
ATOM 6180 N N . ARG A 1 797 ? -0.977 17.007 17.630 1.00 83.62 797 ARG A N 1
ATOM 6181 C CA . ARG A 1 797 ? -0.319 17.911 16.693 1.00 83.62 797 ARG A CA 1
ATOM 6182 C C . ARG A 1 797 ? -0.197 17.226 15.346 1.00 83.62 797 ARG A C 1
ATOM 6184 O O . ARG A 1 797 ? 0.112 16.038 15.266 1.00 83.62 797 ARG A O 1
ATOM 6191 N N . THR A 1 798 ? -0.406 17.990 14.287 1.00 86.38 798 THR A N 1
ATOM 6192 C CA . THR A 1 798 ? -0.230 17.495 12.926 1.00 86.38 798 THR A CA 1
ATOM 6193 C C . THR A 1 798 ? 1.202 17.763 12.490 1.00 86.38 798 THR A C 1
ATOM 6195 O O . THR A 1 798 ? 1.689 18.892 12.577 1.00 86.38 798 THR A O 1
ATOM 6198 N N . VAL A 1 799 ? 1.888 16.720 12.042 1.00 86.62 799 VAL A N 1
ATOM 6199 C CA . VAL A 1 799 ? 3.262 16.754 11.541 1.00 86.62 799 VAL A CA 1
ATOM 6200 C C . VAL A 1 799 ? 3.238 16.347 10.078 1.00 86.62 799 VAL A C 1
ATOM 6202 O O . VAL A 1 799 ? 2.609 15.351 9.733 1.00 86.62 799 VAL A O 1
ATOM 6205 N N . ILE A 1 800 ? 3.905 17.101 9.205 1.00 86.69 800 ILE A N 1
ATOM 6206 C CA . ILE A 1 800 ? 3.969 16.765 7.781 1.00 86.69 800 ILE A CA 1
ATOM 6207 C C . ILE A 1 800 ? 5.414 16.454 7.417 1.00 86.69 800 ILE A C 1
ATOM 6209 O O . ILE A 1 800 ? 6.325 17.253 7.622 1.00 86.69 800 ILE A O 1
ATOM 6213 N N . PHE A 1 801 ? 5.610 15.277 6.846 1.00 84.88 801 PHE A N 1
ATOM 6214 C CA . PHE A 1 801 ? 6.869 14.797 6.320 1.00 84.88 801 PHE A CA 1
ATOM 6215 C C . PHE A 1 801 ? 6.795 14.693 4.800 1.00 84.88 801 PHE A C 1
ATOM 6217 O O . PHE A 1 801 ? 5.735 14.458 4.221 1.00 84.88 801 PHE A O 1
ATOM 6224 N N . LYS A 1 802 ? 7.938 14.818 4.137 1.00 78.75 802 LYS A N 1
ATOM 6225 C CA . LYS A 1 802 ? 8.067 14.624 2.693 1.00 78.75 802 LYS A CA 1
ATOM 6226 C C . LYS A 1 802 ? 9.253 13.733 2.370 1.00 78.75 802 LYS A C 1
ATOM 6228 O O . LYS A 1 802 ? 10.310 13.832 2.991 1.00 78.75 802 LYS A O 1
ATOM 6233 N N . LYS A 1 803 ? 9.077 12.849 1.395 1.00 74.69 803 LYS A N 1
ATOM 6234 C CA . LYS A 1 803 ? 10.118 11.953 0.901 1.00 74.69 803 LYS A CA 1
ATOM 6235 C C . LYS A 1 803 ? 10.048 11.882 -0.607 1.00 74.69 803 LYS A C 1
ATOM 6237 O O . LYS A 1 803 ? 9.008 11.631 -1.204 1.00 74.69 803 LYS A O 1
ATOM 6242 N N . TRP A 1 804 ? 11.187 12.113 -1.232 1.00 64.94 804 TRP A N 1
ATOM 6243 C CA . TRP A 1 804 ? 11.293 12.041 -2.676 1.00 64.94 804 TRP A CA 1
ATOM 6244 C C . TRP A 1 804 ? 11.483 10.599 -3.132 1.00 64.94 804 TRP A C 1
ATOM 6246 O O . TRP A 1 804 ? 12.337 9.890 -2.597 1.00 64.94 804 TRP A O 1
ATOM 6256 N N . ILE A 1 805 ? 10.732 10.188 -4.154 1.00 59.78 805 ILE A N 1
ATOM 6257 C CA . ILE A 1 805 ? 10.941 8.901 -4.813 1.00 59.78 805 ILE A CA 1
ATOM 6258 C C . ILE A 1 805 ? 12.139 9.053 -5.754 1.00 59.78 805 ILE A C 1
ATOM 6260 O O . ILE A 1 805 ? 12.161 9.919 -6.630 1.00 59.78 805 ILE A O 1
ATOM 6264 N N . GLU A 1 806 ? 13.171 8.231 -5.559 1.00 39.62 806 GLU A N 1
ATOM 6265 C CA . GLU A 1 806 ? 14.364 8.274 -6.401 1.00 39.62 806 GLU A CA 1
ATOM 6266 C C . GLU A 1 806 ? 14.132 7.582 -7.761 1.00 39.62 806 GLU A C 1
ATOM 6268 O O . GLU A 1 806 ? 13.521 6.512 -7.810 1.00 39.62 806 GLU A O 1
ATOM 6273 N N . PRO A 1 807 ? 14.659 8.136 -8.870 1.00 39.69 807 PRO A N 1
ATOM 6274 C CA . PRO A 1 807 ? 15.399 9.395 -8.956 1.00 39.69 807 PRO A CA 1
ATOM 6275 C C . PRO A 1 807 ? 14.472 10.618 -8.856 1.00 39.69 807 PRO A C 1
ATOM 6277 O O . PRO A 1 807 ? 13.460 10.700 -9.552 1.00 39.69 807 PRO A O 1
ATOM 6280 N N . ARG A 1 808 ? 14.881 11.616 -8.052 1.00 41.62 808 ARG A N 1
ATOM 6281 C CA . ARG A 1 808 ? 14.116 12.854 -7.768 1.00 41.62 808 ARG A CA 1
ATOM 6282 C C . ARG A 1 808 ? 13.736 13.662 -9.031 1.00 41.62 808 ARG A C 1
ATOM 6284 O O . ARG A 1 808 ? 12.900 14.553 -8.975 1.00 41.62 808 ARG A O 1
ATOM 6291 N N . GLU A 1 809 ? 14.337 13.332 -10.175 1.00 40.16 809 GLU A N 1
ATOM 6292 C CA . GLU A 1 809 ? 14.091 13.887 -11.514 1.00 40.16 809 GLU A CA 1
ATOM 6293 C C . GLU A 1 809 ? 12.721 13.492 -12.109 1.00 40.16 809 GLU A C 1
ATOM 6295 O O . GLU A 1 809 ? 12.275 14.115 -13.070 1.00 40.16 809 GLU A O 1
ATOM 6300 N N . LEU A 1 810 ? 12.039 12.489 -11.540 1.00 42.62 810 LEU A N 1
ATOM 6301 C CA . LEU A 1 810 ? 10.683 12.085 -11.938 1.00 42.62 810 LEU A CA 1
ATOM 6302 C C . LEU A 1 810 ? 9.578 12.987 -11.365 1.00 42.62 810 LEU A C 1
ATOM 6304 O O . LEU A 1 810 ? 8.416 12.792 -11.712 1.00 42.62 810 LEU A O 1
ATOM 6308 N N . GLY A 1 811 ? 9.906 13.933 -10.474 1.00 49.03 811 GLY A N 1
ATOM 6309 C CA . GLY A 1 811 ? 8.915 14.821 -9.849 1.00 49.03 811 GLY A CA 1
ATOM 6310 C C . GLY A 1 811 ? 7.953 14.132 -8.887 1.00 49.03 811 GLY A C 1
ATOM 6311 O O . GLY A 1 811 ? 6.970 14.732 -8.470 1.00 49.03 811 GLY A O 1
ATOM 6312 N N . LYS A 1 812 ? 8.211 12.865 -8.553 1.00 55.31 812 LYS A N 1
ATOM 6313 C CA . LYS A 1 812 ? 7.361 12.083 -7.664 1.00 55.31 812 LYS A CA 1
ATOM 6314 C C . LYS A 1 812 ? 7.823 12.272 -6.225 1.00 55.31 812 LYS A C 1
ATOM 6316 O O . LYS A 1 812 ? 8.926 11.865 -5.850 1.00 55.31 812 LYS A O 1
ATOM 6321 N N . MET A 1 813 ? 6.976 12.922 -5.443 1.00 68.12 813 MET A N 1
ATOM 6322 C CA . MET A 1 813 ? 7.151 13.123 -4.014 1.00 68.12 813 MET A CA 1
ATOM 6323 C C . MET A 1 813 ? 6.020 12.401 -3.298 1.00 68.12 813 MET A C 1
ATOM 6325 O O . MET A 1 813 ? 4.865 12.493 -3.703 1.00 68.12 813 MET A O 1
ATOM 6329 N N . THR A 1 814 ? 6.358 11.721 -2.218 1.00 73.81 814 THR A N 1
ATOM 6330 C CA . THR A 1 814 ? 5.383 11.190 -1.280 1.00 73.81 814 THR A CA 1
ATOM 6331 C C . THR A 1 814 ? 5.362 12.129 -0.083 1.00 73.81 814 THR A C 1
ATOM 6333 O O . THR A 1 814 ? 6.407 12.417 0.512 1.00 73.81 814 THR A O 1
ATOM 6336 N N . ALA A 1 815 ? 4.189 12.665 0.237 1.00 77.88 815 ALA A N 1
ATOM 6337 C CA . ALA A 1 815 ? 3.978 13.397 1.475 1.00 77.88 815 ALA A CA 1
ATOM 6338 C C . ALA A 1 815 ? 3.321 12.458 2.478 1.00 77.88 815 ALA A C 1
ATOM 6340 O O . ALA A 1 815 ? 2.489 11.622 2.127 1.00 77.88 815 ALA A O 1
ATOM 6341 N N . ARG A 1 816 ? 3.715 12.599 3.736 1.00 82.00 816 ARG A N 1
ATOM 6342 C CA . ARG A 1 816 ? 3.140 11.862 4.845 1.00 82.00 816 ARG A CA 1
ATOM 6343 C C . ARG A 1 816 ? 2.704 12.845 5.912 1.00 82.00 816 ARG A C 1
ATOM 6345 O O . ARG A 1 816 ? 3.539 13.472 6.554 1.00 82.00 816 ARG A O 1
ATOM 6352 N N . MET A 1 817 ? 1.402 12.967 6.103 1.00 81.75 817 MET A N 1
ATOM 6353 C CA . MET A 1 817 ? 0.830 13.715 7.215 1.00 81.75 817 MET A CA 1
ATOM 6354 C C . MET A 1 817 ? 0.540 12.747 8.364 1.00 81.75 817 MET A C 1
ATOM 6356 O O . MET A 1 817 ? -0.065 11.699 8.156 1.00 81.75 817 MET A O 1
ATOM 6360 N N . GLU A 1 818 ? 0.990 13.080 9.568 1.00 82.81 818 GLU A N 1
ATOM 6361 C CA . GLU A 1 818 ? 0.783 12.287 10.777 1.00 82.81 818 GLU A CA 1
ATOM 6362 C C . GLU A 1 818 ? 0.134 13.156 11.860 1.00 82.81 818 GLU A C 1
ATOM 6364 O O . GLU A 1 818 ? 0.635 14.227 12.200 1.00 82.81 818 GLU A O 1
ATOM 6369 N N . CYS A 1 819 ? -0.970 12.681 12.427 1.00 79.44 819 CYS A N 1
ATOM 6370 C CA . CYS A 1 819 ? -1.598 13.268 13.608 1.00 79.44 819 CYS A CA 1
ATOM 6371 C C . CYS A 1 819 ? -1.053 12.546 14.847 1.00 79.44 819 CYS A C 1
ATOM 6373 O O . CYS A 1 819 ? -1.409 11.397 15.102 1.00 79.44 819 CYS A O 1
ATOM 6375 N N . VAL A 1 820 ? -0.150 13.198 15.581 1.00 76.25 820 VAL A N 1
ATOM 6376 C CA . VAL A 1 820 ? 0.632 12.596 16.672 1.00 76.25 820 VAL A CA 1
ATOM 6377 C C . VAL A 1 820 ? 0.219 13.202 18.011 1.00 76.25 820 VAL A C 1
ATOM 6379 O O . VAL A 1 820 ? 0.036 14.416 18.107 1.00 76.25 820 VAL A O 1
ATOM 6382 N N . LEU A 1 821 ? 0.093 12.370 19.049 1.00 73.81 821 LEU A N 1
ATOM 6383 C CA . LEU A 1 821 ? -0.143 12.828 20.422 1.00 73.81 821 LEU A CA 1
ATOM 6384 C C . LEU A 1 821 ? 0.926 13.840 20.836 1.00 73.81 821 LEU A C 1
ATOM 6386 O O . LEU A 1 821 ? 2.110 13.609 20.586 1.00 73.81 821 LEU A O 1
ATOM 6390 N N . GLU A 1 822 ? 0.512 14.949 21.449 1.00 74.19 822 GLU A N 1
ATOM 6391 C CA . GLU A 1 822 ? 1.391 16.079 21.777 1.00 74.19 822 GLU A CA 1
ATOM 6392 C C . GLU A 1 822 ? 2.671 15.651 22.518 1.00 74.19 822 GLU A C 1
ATOM 6394 O O . GLU A 1 822 ? 3.757 16.154 22.227 1.00 74.19 822 GLU A O 1
ATOM 6399 N N . GLU A 1 823 ? 2.562 14.668 23.406 1.00 64.44 823 GLU A N 1
ATOM 6400 C CA . GLU A 1 823 ? 3.663 14.099 24.179 1.00 64.44 823 GLU A CA 1
ATOM 6401 C C . GLU A 1 823 ? 4.669 13.263 23.381 1.00 64.44 823 GLU A C 1
ATOM 6403 O O . GLU A 1 823 ? 5.838 13.183 23.759 1.00 64.44 823 GLU A O 1
ATOM 6408 N N . SER A 1 824 ? 4.249 12.660 22.270 1.00 70.12 824 SER A N 1
ATOM 6409 C CA . SER A 1 824 ? 5.069 11.742 21.467 1.00 70.12 824 SER A CA 1
ATOM 6410 C C . SER A 1 824 ? 5.675 12.405 20.228 1.00 70.12 824 SER A C 1
ATOM 6412 O O . SER A 1 824 ? 6.488 11.791 19.536 1.00 70.12 824 SER A O 1
ATOM 6414 N N . VAL A 1 825 ? 5.322 13.666 19.941 1.00 77.69 825 VAL A N 1
ATOM 6415 C CA . VAL A 1 825 ? 5.725 14.391 18.719 1.00 77.69 825 VAL A CA 1
ATOM 6416 C C . VAL A 1 825 ? 7.237 14.395 18.511 1.00 77.69 825 VAL A C 1
ATOM 6418 O O . VAL A 1 825 ? 7.705 14.137 17.403 1.00 77.69 825 VAL A O 1
ATOM 6421 N N . GLN A 1 826 ? 8.019 14.669 19.558 1.00 74.25 826 GLN A N 1
ATOM 6422 C CA . GLN A 1 826 ? 9.466 14.829 19.407 1.00 74.25 826 GLN A CA 1
ATOM 6423 C C . GLN A 1 826 ? 10.174 13.506 19.097 1.00 74.25 826 GLN A C 1
ATOM 6425 O O . GLN A 1 826 ? 11.041 13.460 18.224 1.00 74.25 826 GLN A O 1
ATOM 6430 N N . ASP A 1 827 ? 9.802 12.434 19.798 1.00 69.31 827 ASP A N 1
ATOM 6431 C CA . ASP A 1 827 ? 10.320 11.090 19.539 1.00 69.31 827 ASP A CA 1
ATOM 6432 C C . ASP A 1 827 ? 9.926 10.627 18.129 1.00 69.31 827 ASP A C 1
ATOM 6434 O O . ASP A 1 827 ? 10.782 10.173 17.364 1.00 69.31 827 ASP A O 1
ATOM 6438 N N . ARG A 1 828 ? 8.673 10.881 17.727 1.00 73.69 828 ARG A N 1
ATOM 6439 C CA . ARG A 1 828 ? 8.178 10.543 16.392 1.00 73.69 828 ARG A CA 1
ATOM 6440 C C . ARG A 1 828 ? 8.948 11.258 15.282 1.00 73.69 828 ARG A C 1
ATOM 6442 O O . ARG A 1 828 ? 9.394 10.607 14.343 1.00 73.69 828 ARG A O 1
ATOM 6449 N N . ILE A 1 829 ? 9.170 12.570 15.402 1.00 76.94 829 ILE A N 1
ATOM 6450 C CA . ILE A 1 829 ? 9.969 13.344 14.435 1.00 76.94 829 ILE A CA 1
ATOM 6451 C C . ILE A 1 829 ? 11.388 12.774 14.323 1.00 76.94 829 ILE A C 1
ATOM 6453 O O . ILE A 1 829 ? 11.884 12.560 13.215 1.00 76.94 829 ILE A O 1
ATOM 6457 N N . CYS A 1 830 ? 12.036 12.499 15.457 1.00 68.81 830 CYS A N 1
ATOM 6458 C CA . CYS A 1 830 ? 13.390 11.954 15.482 1.00 68.81 830 CYS A CA 1
ATOM 6459 C C . CYS A 1 830 ? 13.484 10.596 14.772 1.00 68.81 830 CYS A C 1
ATOM 6461 O O . CYS A 1 830 ? 14.408 10.401 13.981 1.00 68.81 830 CYS A O 1
ATOM 6463 N N . ARG A 1 831 ? 12.544 9.673 15.013 1.00 70.06 831 ARG A N 1
ATOM 6464 C CA . ARG A 1 831 ? 12.528 8.357 14.348 1.00 70.06 831 ARG A CA 1
ATOM 6465 C C . ARG A 1 831 ? 12.290 8.487 12.847 1.00 70.06 831 ARG A C 1
ATOM 6467 O O . ARG A 1 831 ? 13.076 7.972 12.056 1.00 70.06 831 ARG A O 1
ATOM 6474 N N . THR A 1 832 ? 11.278 9.249 12.437 1.00 73.31 832 THR A N 1
ATOM 6475 C CA . THR A 1 832 ? 10.907 9.396 11.021 1.00 73.31 832 THR A CA 1
ATOM 6476 C C . THR A 1 832 ? 12.024 10.046 10.187 1.00 73.31 832 THR A C 1
ATOM 6478 O O . THR A 1 832 ? 12.280 9.634 9.052 1.00 73.31 832 THR A O 1
ATOM 6481 N N . ILE A 1 833 ? 12.761 11.009 10.754 1.00 72.44 833 ILE A N 1
ATOM 6482 C CA . ILE A 1 833 ? 13.920 11.622 10.084 1.00 72.44 833 ILE A CA 1
ATOM 6483 C C . ILE A 1 833 ? 15.113 10.655 10.033 1.00 72.44 833 ILE A C 1
ATOM 6485 O O . ILE A 1 833 ? 15.699 10.453 8.968 1.00 72.44 833 ILE A O 1
ATOM 6489 N N . ASN A 1 834 ? 15.491 10.058 11.169 1.00 64.88 834 ASN A N 1
ATOM 6490 C CA . ASN A 1 834 ? 16.743 9.303 11.276 1.00 64.88 834 ASN A CA 1
ATOM 6491 C C . ASN A 1 834 ? 16.652 7.886 10.691 1.00 64.88 834 ASN A C 1
ATOM 6493 O O . ASN A 1 834 ? 17.606 7.416 10.070 1.00 64.88 834 ASN A O 1
ATOM 6497 N N . GLU A 1 835 ? 15.525 7.203 10.885 1.00 71.75 835 GLU A N 1
ATOM 6498 C CA . GLU A 1 835 ? 15.337 5.804 10.490 1.00 71.75 835 GLU A CA 1
ATOM 6499 C C . GLU A 1 835 ? 14.691 5.695 9.104 1.00 71.75 835 GLU A C 1
ATOM 6501 O O . GLU A 1 835 ? 15.169 4.947 8.248 1.00 71.75 835 GLU A O 1
ATOM 6506 N N . GLU A 1 836 ? 13.643 6.484 8.843 1.00 68.38 836 GLU A N 1
ATOM 6507 C CA . GLU A 1 836 ? 12.844 6.374 7.613 1.00 68.38 836 GLU A CA 1
ATOM 6508 C C . GLU A 1 836 ? 13.286 7.321 6.479 1.00 68.38 836 GLU A C 1
ATOM 6510 O O . GLU A 1 836 ? 12.829 7.182 5.333 1.00 68.38 836 GLU A O 1
ATOM 6515 N N . LYS A 1 837 ? 14.229 8.231 6.771 1.00 70.38 837 LYS A N 1
ATOM 6516 C CA . LYS A 1 837 ? 14.830 9.203 5.837 1.00 70.38 837 LYS A CA 1
ATOM 6517 C C . LYS A 1 837 ? 13.823 10.172 5.206 1.00 70.38 837 LYS A C 1
ATOM 6519 O O . LYS A 1 837 ? 13.942 10.513 4.027 1.00 70.38 837 LYS A O 1
ATOM 6524 N N . TYR A 1 838 ? 12.822 10.583 5.973 1.00 76.69 838 TYR A N 1
ATOM 6525 C CA . TYR A 1 838 ? 11.898 11.651 5.597 1.00 76.69 838 TYR A CA 1
ATOM 6526 C C . TYR A 1 838 ? 12.461 13.034 5.964 1.00 76.69 838 TYR A C 1
ATOM 6528 O O . TYR A 1 838 ? 13.243 13.176 6.902 1.00 76.69 838 TYR A O 1
ATOM 6536 N N . GLU A 1 839 ? 12.034 14.066 5.240 1.00 76.75 839 GLU A N 1
ATOM 6537 C CA . GLU A 1 839 ? 12.310 15.473 5.541 1.00 76.75 839 GLU A CA 1
ATOM 6538 C C . GLU A 1 839 ? 11.078 16.090 6.236 1.00 76.75 839 GLU A C 1
ATOM 6540 O O . GLU A 1 839 ? 9.949 15.859 5.805 1.00 76.75 839 GLU A O 1
ATOM 6545 N N . LEU A 1 840 ? 11.267 16.864 7.311 1.00 81.38 840 LEU A N 1
ATOM 6546 C CA . LEU A 1 840 ? 10.174 17.568 8.001 1.00 81.38 840 LEU A CA 1
ATOM 6547 C C . LEU A 1 840 ? 9.766 18.826 7.215 1.00 81.38 840 LEU A C 1
ATOM 6549 O O . LEU A 1 840 ? 10.630 19.601 6.800 1.00 81.38 840 LEU A O 1
ATOM 6553 N N . GLN A 1 841 ? 8.465 19.045 7.019 1.00 83.19 841 GLN A N 1
ATOM 6554 C CA . GLN A 1 841 ? 7.935 20.257 6.393 1.00 83.19 841 GLN A CA 1
ATOM 6555 C C . GLN A 1 841 ? 7.988 21.439 7.370 1.00 83.19 841 GLN A C 1
ATOM 6557 O O . GLN A 1 841 ? 7.516 21.346 8.508 1.00 83.19 841 GLN A O 1
ATOM 6562 N N . GLU A 1 842 ? 8.530 22.568 6.907 1.00 76.69 842 GLU A N 1
ATOM 6563 C CA . GLU A 1 842 ? 8.572 23.811 7.681 1.00 76.69 842 GLU A CA 1
ATOM 6564 C C . GLU A 1 842 ? 7.160 24.268 8.074 1.00 76.69 842 GLU A C 1
ATOM 6566 O O . GLU A 1 842 ? 6.216 24.146 7.298 1.00 76.69 842 GLU A O 1
ATOM 6571 N N . GLY A 1 843 ? 7.016 24.784 9.297 1.00 73.25 843 GLY A N 1
ATOM 6572 C CA . GLY A 1 843 ? 5.716 25.176 9.852 1.00 73.25 843 GLY A CA 1
ATOM 6573 C C . GLY A 1 843 ? 4.951 24.049 10.557 1.00 73.25 843 GLY A C 1
ATOM 6574 O O . GLY A 1 843 ? 3.911 24.322 11.150 1.00 73.25 843 GLY A O 1
ATOM 6575 N N . THR A 1 844 ? 5.474 22.816 10.566 1.00 82.38 844 THR A N 1
ATOM 6576 C CA . THR A 1 844 ? 4.950 21.704 11.383 1.00 82.38 844 THR A CA 1
ATOM 6577 C C . THR A 1 844 ? 5.983 21.250 12.431 1.00 82.38 844 THR A C 1
ATOM 6579 O O . THR A 1 844 ? 7.184 21.374 12.171 1.00 82.38 844 THR A O 1
ATOM 6582 N N . PRO A 1 845 ? 5.584 20.766 13.629 1.00 85.19 845 PRO A N 1
ATOM 6583 C CA . PRO A 1 845 ? 4.229 20.425 14.081 1.00 85.19 845 PRO A CA 1
ATOM 6584 C C . PRO A 1 845 ? 3.299 21.635 14.255 1.00 85.19 845 PRO A C 1
ATOM 6586 O O . PRO A 1 845 ? 3.727 22.691 14.719 1.00 85.19 845 PRO A O 1
ATOM 6589 N N . THR A 1 846 ? 2.018 21.467 13.927 1.00 84.88 846 THR A N 1
ATOM 6590 C CA . THR A 1 846 ? 0.988 22.498 14.140 1.00 84.88 846 THR A CA 1
ATOM 6591 C C . THR A 1 846 ? 0.761 22.780 15.638 1.00 84.88 846 THR A C 1
ATOM 6593 O O . THR A 1 846 ? 1.190 21.995 16.500 1.00 84.88 846 THR A O 1
ATOM 6596 N N . PRO A 1 847 ? 0.066 23.879 15.998 1.00 79.38 847 PRO A N 1
ATOM 6597 C CA . PRO A 1 847 ? -0.499 24.036 17.338 1.00 79.38 847 PRO A CA 1
ATOM 6598 C C . PRO A 1 847 ? -1.358 22.820 17.734 1.00 79.38 847 PRO A C 1
ATOM 6600 O O . PRO A 1 847 ? -1.940 22.185 16.845 1.00 79.38 847 PRO A O 1
ATOM 6603 N N . PRO A 1 848 ? -1.429 22.477 19.035 1.00 75.00 848 PRO A N 1
ATOM 6604 C CA . PRO A 1 848 ? -2.194 21.328 19.490 1.00 75.00 848 PRO A CA 1
ATOM 6605 C C . PRO A 1 848 ? -3.682 21.574 19.250 1.00 75.00 848 PRO A C 1
ATOM 6607 O O . PRO A 1 848 ? -4.257 22.554 19.722 1.00 75.00 848 PRO A O 1
ATOM 6610 N N . VAL A 1 849 ? -4.295 20.666 18.506 1.00 76.44 849 VAL A N 1
ATOM 6611 C CA . VAL A 1 849 ? -5.746 20.536 18.395 1.00 76.44 849 VAL A CA 1
ATOM 6612 C C . VAL A 1 849 ? -6.177 19.384 19.276 1.00 76.44 849 VAL A C 1
ATOM 6614 O O . VAL A 1 849 ? -5.335 18.671 19.824 1.00 76.44 849 VAL A O 1
ATOM 6617 N N . SER A 1 850 ? -7.473 19.163 19.445 1.00 72.94 850 SER A N 1
ATOM 6618 C CA . SER A 1 850 ? -7.870 17.887 20.017 1.00 72.94 850 SER A CA 1
ATOM 6619 C C . SER A 1 850 ? -8.943 17.179 19.229 1.00 72.94 850 SER A C 1
ATOM 6621 O O . SER A 1 850 ? -9.857 17.789 18.686 1.00 72.94 850 SER A O 1
ATOM 6623 N N . MET A 1 851 ? -8.725 15.876 19.125 1.00 75.44 851 MET A N 1
ATOM 6624 C CA . MET A 1 851 ? -9.383 14.974 18.198 1.00 75.44 851 MET A CA 1
ATOM 6625 C C . MET A 1 851 ? -9.985 13.845 19.019 1.00 75.44 851 MET A C 1
ATOM 6627 O O . MET A 1 851 ? -9.340 13.330 19.938 1.00 75.44 851 MET A O 1
ATOM 6631 N N . VAL A 1 852 ? -11.232 13.499 18.728 1.00 73.94 852 VAL A N 1
ATOM 6632 C CA . VAL A 1 852 ? -11.940 12.417 19.406 1.00 73.94 852 VAL A CA 1
ATOM 6633 C C . VAL A 1 852 ? -11.553 11.094 18.765 1.00 73.94 852 VAL A C 1
ATOM 6635 O O . VAL A 1 852 ? -11.435 10.966 17.545 1.00 73.94 852 VAL A O 1
ATOM 6638 N N . GLU A 1 853 ? -11.303 10.105 19.611 1.00 68.62 853 GLU A N 1
ATOM 6639 C CA . GLU A 1 853 ? -11.019 8.753 19.162 1.00 68.62 853 GLU A CA 1
ATOM 6640 C C . GLU A 1 853 ? -12.234 8.130 18.455 1.00 68.62 853 GLU A C 1
ATOM 6642 O O . GLU A 1 853 ? -13.367 8.268 18.909 1.00 68.62 853 GLU A O 1
ATOM 6647 N N . ASN A 1 854 ? -11.979 7.415 17.359 1.00 66.50 854 ASN A N 1
ATOM 6648 C CA . ASN A 1 854 ? -12.976 6.825 16.467 1.00 66.50 854 ASN A CA 1
ATOM 6649 C C . ASN A 1 854 ? -13.857 7.833 15.710 1.00 66.50 854 ASN A C 1
ATOM 6651 O O . ASN A 1 854 ? -14.903 7.460 15.189 1.00 66.50 854 ASN A O 1
ATOM 6655 N N . GLU A 1 855 ? -13.439 9.097 15.618 1.00 71.44 855 GLU A N 1
ATOM 6656 C CA . GLU A 1 855 ? -14.097 10.074 14.752 1.00 71.44 855 GLU A CA 1
ATOM 6657 C C . GLU A 1 855 ? -13.346 10.292 13.451 1.00 71.44 855 GLU A C 1
ATOM 6659 O O . GLU A 1 855 ? -12.116 10.235 13.387 1.00 71.44 855 GLU A O 1
ATOM 6664 N N . THR A 1 856 ? -14.129 10.547 12.413 1.00 72.69 856 THR A N 1
ATOM 6665 C CA . THR A 1 856 ? -13.670 10.889 11.078 1.00 72.69 856 THR A CA 1
ATOM 6666 C C . THR A 1 856 ? -13.369 12.380 10.987 1.00 72.69 856 THR A C 1
ATOM 6668 O O . THR A 1 856 ? -14.172 13.215 11.387 1.00 72.69 856 THR A O 1
ATOM 6671 N N . PHE A 1 857 ? -12.219 12.694 10.409 1.00 80.25 857 PHE A N 1
ATOM 6672 C CA . PHE A 1 857 ? -11.735 14.025 10.075 1.00 80.25 857 PHE A CA 1
ATOM 6673 C C . PHE A 1 857 ? -11.402 14.064 8.586 1.00 80.25 857 PHE A C 1
ATOM 6675 O O . PHE A 1 857 ? -11.244 13.023 7.943 1.00 80.25 857 PHE A O 1
ATOM 6682 N N . CYS A 1 858 ? -11.222 15.254 8.029 1.00 82.00 858 CYS A N 1
ATOM 6683 C CA . CYS A 1 858 ? -10.701 15.393 6.679 1.00 82.00 858 CYS A CA 1
ATOM 6684 C C . CYS A 1 858 ? -9.656 16.497 6.575 1.00 82.00 858 CYS A C 1
ATOM 6686 O O . CYS A 1 858 ? -9.749 17.530 7.238 1.00 82.00 858 CYS A O 1
ATOM 6688 N N . ALA A 1 859 ? -8.667 16.276 5.715 1.00 86.25 859 ALA A N 1
ATOM 6689 C CA . ALA A 1 859 ? -7.688 17.274 5.318 1.00 86.25 859 ALA A CA 1
ATOM 6690 C C . ALA A 1 859 ? -8.019 17.762 3.907 1.00 86.25 859 ALA A C 1
ATOM 6692 O O . ALA A 1 859 ? -8.016 16.965 2.968 1.00 86.25 859 ALA A O 1
ATOM 6693 N N . LEU A 1 860 ? -8.307 19.054 3.766 1.00 85.81 860 LEU A N 1
ATOM 6694 C CA . LEU A 1 860 ? -8.572 19.713 2.490 1.00 85.81 860 LEU A CA 1
ATOM 6695 C C . LEU A 1 860 ? -7.321 20.442 2.003 1.00 85.81 860 LEU A C 1
ATOM 6697 O O . LEU A 1 860 ? -6.627 21.085 2.786 1.00 85.81 860 LEU A O 1
ATOM 6701 N N . PHE A 1 861 ? -7.034 20.336 0.710 1.00 85.50 861 PHE A N 1
ATOM 6702 C CA . PHE A 1 861 ? -5.847 20.884 0.064 1.00 85.50 861 PHE A CA 1
ATOM 6703 C C . PHE A 1 861 ? -6.249 22.028 -0.868 1.00 85.50 861 PHE A C 1
ATOM 6705 O O . PHE A 1 861 ? -7.005 21.844 -1.825 1.00 85.50 861 PHE A O 1
ATOM 6712 N N . HIS A 1 862 ? -5.710 23.212 -0.595 1.00 82.50 862 HIS A N 1
ATOM 6713 C CA . HIS A 1 862 ? -5.915 24.430 -1.366 1.00 82.50 862 HIS A CA 1
ATOM 6714 C C . HIS A 1 862 ? -4.589 24.875 -1.988 1.00 82.50 862 HIS A C 1
ATOM 6716 O O . HIS A 1 862 ? -3.788 25.573 -1.360 1.00 82.50 862 HIS A O 1
ATOM 6722 N N . GLY A 1 863 ? -4.353 24.478 -3.238 1.00 76.00 863 GLY A N 1
ATOM 6723 C CA . GLY A 1 863 ? -3.170 24.875 -3.994 1.00 76.00 863 GLY A CA 1
ATOM 6724 C C . GLY A 1 863 ? -2.825 23.899 -5.112 1.00 76.00 863 GLY A C 1
ATOM 6725 O O . GLY A 1 863 ? -3.657 23.108 -5.542 1.00 76.00 863 GLY A O 1
ATOM 6726 N N . ASN A 1 864 ? -1.573 23.961 -5.564 1.00 71.69 864 ASN A N 1
ATOM 6727 C CA . ASN A 1 864 ? -1.075 23.185 -6.708 1.00 71.69 864 ASN A CA 1
ATOM 6728 C C . ASN A 1 864 ? -0.321 21.912 -6.274 1.00 71.69 864 ASN A C 1
ATOM 6730 O O . ASN A 1 864 ? 0.311 21.249 -7.098 1.00 71.69 864 ASN A O 1
ATOM 6734 N N . ILE A 1 865 ? -0.341 21.622 -4.970 1.00 75.81 865 ILE A N 1
ATOM 6735 C CA . ILE A 1 865 ? 0.138 20.391 -4.342 1.00 75.81 865 ILE A CA 1
ATOM 6736 C C . ILE A 1 865 ? -1.086 19.713 -3.752 1.00 75.81 865 ILE A C 1
ATOM 6738 O O . ILE A 1 865 ? -1.647 20.198 -2.774 1.00 75.81 865 ILE A O 1
ATOM 6742 N N . HIS A 1 866 ? -1.488 18.584 -4.308 1.00 79.00 866 HIS A N 1
ATOM 6743 C CA . HIS A 1 866 ? -2.619 17.847 -3.767 1.00 79.00 866 HIS A CA 1
ATOM 6744 C C . HIS A 1 866 ? -2.393 16.336 -3.885 1.00 79.00 866 HIS A C 1
ATOM 6746 O O . HIS A 1 866 ? -1.567 15.885 -4.688 1.00 79.00 866 HIS A O 1
ATOM 6752 N N . PRO A 1 867 ? -3.093 15.538 -3.065 1.00 74.94 867 PRO A N 1
ATOM 6753 C CA . PRO A 1 867 ? -3.134 14.091 -3.232 1.00 74.94 867 PRO A CA 1
ATOM 6754 C C . PRO A 1 867 ? -3.715 13.721 -4.605 1.00 74.94 867 PRO A C 1
ATOM 6756 O O . PRO A 1 867 ? -4.608 14.409 -5.109 1.00 74.94 867 PRO A O 1
ATOM 6759 N N . ASP A 1 868 ? -3.223 12.642 -5.220 1.00 72.88 868 ASP A N 1
ATOM 6760 C CA . ASP A 1 868 ? -3.758 12.102 -6.486 1.00 72.88 868 ASP A CA 1
ATOM 6761 C C . ASP A 1 868 ? -5.084 11.352 -6.241 1.00 72.88 868 ASP A C 1
ATOM 6763 O O . ASP A 1 868 ? -5.168 10.130 -6.331 1.00 72.88 868 ASP A O 1
ATOM 6767 N N . VAL A 1 869 ? -6.115 12.106 -5.853 1.00 70.44 869 VAL A N 1
ATOM 6768 C CA . VAL A 1 869 ? -7.481 11.640 -5.566 1.00 70.44 869 VAL A CA 1
ATOM 6769 C C . VAL A 1 869 ? -8.496 12.470 -6.350 1.00 70.44 869 VAL A C 1
ATOM 6771 O O . VAL A 1 869 ? -8.231 13.623 -6.700 1.00 70.44 869 VAL A O 1
ATOM 6774 N N . GLU A 1 870 ? -9.673 11.902 -6.617 1.00 71.38 870 GLU A N 1
ATOM 6775 C CA . GLU A 1 870 ? -10.756 12.638 -7.272 1.00 71.38 870 GLU A CA 1
ATOM 6776 C C . GLU A 1 870 ? -11.250 13.810 -6.410 1.00 71.38 870 GLU A C 1
ATOM 6778 O O . GLU A 1 870 ? -11.322 13.729 -5.175 1.00 71.38 870 GLU A O 1
ATOM 6783 N N . MET A 1 871 ? -11.597 14.907 -7.087 1.00 75.69 871 MET A N 1
ATOM 6784 C CA . MET A 1 871 ? -12.176 16.089 -6.457 1.00 75.69 871 MET A CA 1
ATOM 6785 C C . MET A 1 871 ? -13.611 15.805 -6.017 1.00 75.69 871 MET A C 1
ATOM 6787 O O . MET A 1 871 ? -14.424 15.314 -6.799 1.00 75.69 871 MET A O 1
ATOM 6791 N N . VAL A 1 872 ? -13.949 16.212 -4.796 1.00 68.94 872 VAL A N 1
ATOM 6792 C CA . VAL A 1 872 ? -15.323 16.198 -4.281 1.00 68.94 872 VAL A CA 1
ATOM 6793 C C . VAL A 1 872 ? -15.695 17.630 -3.928 1.00 68.94 872 VAL A C 1
ATOM 6795 O O . VAL A 1 872 ? -14.933 18.324 -3.261 1.00 68.94 872 VAL A O 1
ATOM 6798 N N . ASN A 1 873 ? -16.853 18.097 -4.404 1.00 69.75 873 ASN A N 1
ATOM 6799 C CA . ASN A 1 873 ? -17.320 19.472 -4.195 1.00 69.75 873 ASN A CA 1
ATOM 6800 C C . ASN A 1 873 ? -16.292 20.559 -4.602 1.00 69.75 873 ASN A C 1
ATOM 6802 O O . ASN A 1 873 ? -16.141 21.557 -3.899 1.00 69.75 873 ASN A O 1
ATOM 6806 N N . ASP A 1 874 ? -15.587 20.369 -5.723 1.00 70.94 874 ASP A N 1
ATOM 6807 C CA . ASP A 1 874 ? -14.518 21.257 -6.221 1.00 70.94 874 ASP A CA 1
ATOM 6808 C C . ASP A 1 874 ? -13.295 21.399 -5.285 1.00 70.94 874 ASP A C 1
ATOM 6810 O O . ASP A 1 874 ? -12.517 22.347 -5.411 1.00 70.94 874 ASP A O 1
ATOM 6814 N N . MET A 1 875 ? -13.083 20.453 -4.364 1.00 74.50 875 MET A N 1
ATOM 6815 C CA . MET A 1 875 ? -11.947 20.449 -3.438 1.00 74.50 875 MET A CA 1
ATOM 6816 C C . MET A 1 875 ? -11.184 19.124 -3.502 1.00 74.50 875 MET A C 1
ATOM 6818 O O . MET A 1 875 ? -11.774 18.046 -3.607 1.00 74.50 875 MET A O 1
ATOM 6822 N N . TYR A 1 876 ? -9.856 19.205 -3.402 1.00 80.44 876 TYR A N 1
ATOM 6823 C CA . TYR A 1 876 ? -9.016 18.043 -3.134 1.00 80.44 876 TYR A CA 1
ATOM 6824 C C . TYR A 1 876 ? -8.990 17.808 -1.630 1.00 80.44 876 TYR A C 1
ATOM 6826 O O . TYR A 1 876 ? -8.680 18.716 -0.864 1.00 80.44 876 TYR A O 1
ATOM 6834 N N . GLY A 1 877 ? -9.311 16.599 -1.187 1.00 77.62 877 GLY A N 1
ATOM 6835 C CA . GLY A 1 877 ? -9.330 16.299 0.237 1.00 77.62 877 GLY A CA 1
ATOM 6836 C C . GLY A 1 877 ? -9.243 14.817 0.514 1.00 77.62 877 GLY A C 1
ATOM 6837 O O . GLY A 1 877 ? -9.604 14.012 -0.339 1.00 77.62 877 GLY A O 1
ATOM 6838 N N . VAL A 1 878 ? -8.768 14.459 1.698 1.00 79.19 878 VAL A N 1
ATOM 6839 C CA . VAL A 1 878 ? -8.680 13.065 2.128 1.00 79.19 878 VAL A CA 1
ATOM 6840 C C . VAL A 1 878 ? -9.264 12.953 3.513 1.00 79.19 878 VAL A C 1
ATOM 6842 O O . VAL A 1 878 ? -8.943 13.746 4.400 1.00 79.19 878 VAL A O 1
ATOM 6845 N N . ASN A 1 879 ? -10.119 11.962 3.686 1.00 77.94 879 ASN A N 1
ATOM 6846 C CA . ASN A 1 879 ? -10.714 11.701 4.968 1.00 77.94 879 ASN A CA 1
ATOM 6847 C C . ASN A 1 879 ? -9.902 10.649 5.737 1.00 77.94 879 ASN A C 1
ATOM 6849 O O . ASN A 1 879 ? -9.335 9.724 5.153 1.00 77.94 879 ASN A O 1
ATOM 6853 N N . PHE A 1 880 ? -9.841 10.781 7.056 1.00 69.75 880 PHE A N 1
ATOM 6854 C CA . PHE A 1 880 ? -9.175 9.832 7.934 1.00 69.75 880 PHE A CA 1
ATOM 6855 C C . PHE A 1 880 ? -9.811 9.844 9.320 1.00 69.75 880 PHE A C 1
ATOM 6857 O O . PHE A 1 880 ? -10.222 10.880 9.828 1.00 69.75 880 PHE A O 1
ATOM 6864 N N . THR A 1 881 ? -9.867 8.689 9.964 1.00 69.00 881 THR A N 1
ATOM 6865 C CA . THR A 1 881 ? -10.346 8.578 11.348 1.00 69.00 881 THR A CA 1
ATOM 6866 C C . THR A 1 881 ? -9.189 8.860 12.319 1.00 69.00 881 THR A C 1
ATOM 6868 O O . THR A 1 881 ? -8.033 8.686 11.938 1.00 69.00 881 THR A O 1
ATOM 6871 N N . PHE A 1 882 ? -9.437 9.250 13.572 1.00 69.06 882 PHE A N 1
ATOM 6872 C CA . PHE A 1 882 ? -8.398 9.396 14.612 1.00 69.06 882 PHE A CA 1
ATOM 6873 C C . PHE A 1 882 ? -8.475 8.304 15.712 1.00 69.06 882 PHE A C 1
ATOM 6875 O O . PHE A 1 882 ? -9.551 7.916 16.134 1.00 69.06 882 PHE A O 1
ATOM 6882 N N . TYR A 1 883 ? -7.346 7.674 16.079 1.00 65.56 883 TYR A N 1
ATOM 6883 C CA . TYR A 1 883 ? -7.168 6.566 17.063 1.00 65.56 883 TYR A CA 1
ATOM 6884 C C . TYR A 1 883 ? -5.816 6.856 17.701 1.00 65.56 883 TYR A C 1
ATOM 6886 O O . TYR A 1 883 ? -4.862 7.092 16.955 1.00 65.56 883 TYR A O 1
ATOM 6894 N N . CYS A 1 884 ? -5.729 6.856 19.029 1.00 56.06 884 CYS A N 1
ATOM 6895 C CA . CYS A 1 884 ? -4.526 7.320 19.718 1.00 56.06 884 CYS A CA 1
ATOM 6896 C C . CYS A 1 884 ? -3.349 6.339 19.623 1.00 56.06 884 CYS A C 1
ATOM 6898 O O . CYS A 1 884 ? -2.207 6.782 19.579 1.00 56.06 884 CYS A O 1
ATOM 6900 N N . GLU A 1 885 ? -3.630 5.039 19.496 1.00 52.09 885 GLU A N 1
ATOM 6901 C CA . GLU A 1 885 ? -2.623 3.965 19.471 1.00 52.09 885 GLU A CA 1
ATOM 6902 C C . GLU A 1 885 ? -2.283 3.477 18.050 1.00 52.09 885 GLU A C 1
ATOM 6904 O O . GLU A 1 885 ? -1.733 2.399 17.867 1.00 52.09 885 GLU A O 1
ATOM 6909 N N . ARG A 1 886 ? -2.624 4.236 16.999 1.00 51.38 886 ARG A N 1
ATOM 6910 C CA . ARG A 1 886 ? -2.125 3.979 15.637 1.00 51.38 886 ARG A CA 1
ATOM 6911 C C . ARG A 1 886 ? -1.297 5.167 15.180 1.00 51.38 886 ARG A C 1
ATOM 6913 O O . ARG A 1 886 ? -1.796 6.290 15.168 1.00 51.38 886 ARG A O 1
ATOM 6920 N N . THR A 1 887 ? -0.078 4.936 14.686 1.00 46.34 887 THR A N 1
ATOM 6921 C CA . THR A 1 887 ? 0.591 5.961 13.870 1.00 46.34 887 THR A CA 1
ATOM 6922 C C . THR A 1 887 ? -0.138 6.047 12.536 1.00 46.34 887 THR A C 1
ATOM 6924 O O . THR A 1 887 ? 0.094 5.277 11.608 1.00 46.34 887 THR A O 1
ATOM 6927 N N . ARG A 1 888 ? -1.114 6.954 12.484 1.00 55.72 888 ARG A N 1
ATOM 6928 C CA . ARG A 1 888 ? -1.979 7.180 11.329 1.00 55.72 888 ARG A CA 1
ATOM 6929 C C . ARG A 1 888 ? -1.255 8.079 10.355 1.00 55.72 888 ARG A C 1
ATOM 6931 O O . ARG A 1 888 ? -1.309 9.305 10.421 1.00 55.72 888 ARG A O 1
ATOM 6938 N N . ARG A 1 889 ? -0.518 7.401 9.491 1.00 59.06 889 ARG A N 1
ATOM 6939 C CA . ARG A 1 889 ? 0.163 7.972 8.346 1.00 59.06 889 ARG A CA 1
ATOM 6940 C C . ARG A 1 889 ? -0.896 8.170 7.281 1.00 59.06 889 ARG A C 1
ATOM 6942 O O . ARG A 1 889 ? -1.431 7.191 6.772 1.00 59.06 889 ARG A O 1
ATOM 6949 N N . LEU A 1 890 ? -1.198 9.416 6.961 1.00 64.19 890 LEU A N 1
ATOM 6950 C CA . LEU A 1 890 ? -1.798 9.732 5.683 1.00 64.19 890 LEU A CA 1
ATOM 6951 C C . LEU A 1 890 ? -0.646 9.898 4.697 1.00 64.19 890 LEU A C 1
ATOM 6953 O O . LEU A 1 890 ? -0.084 10.985 4.559 1.00 64.19 890 LEU A O 1
ATOM 6957 N N . GLU A 1 891 ? -0.234 8.783 4.098 1.00 66.62 891 GLU A N 1
ATOM 6958 C CA . GLU A 1 891 ? 0.802 8.764 3.072 1.00 66.62 891 GLU A CA 1
ATOM 6959 C C . GLU A 1 891 ? 0.126 8.819 1.708 1.00 66.62 891 GLU A C 1
ATOM 6961 O O . GLU A 1 891 ? -0.670 7.948 1.359 1.00 66.62 891 GLU A O 1
ATOM 6966 N N . PHE A 1 892 ? 0.409 9.874 0.956 1.00 67.56 892 PHE A N 1
ATOM 6967 C CA . PHE A 1 892 ? -0.180 10.083 -0.355 1.00 67.56 892 PHE A CA 1
ATOM 6968 C C . PHE A 1 892 ? 0.886 10.521 -1.346 1.00 67.56 892 PHE A C 1
ATOM 6970 O O . PHE A 1 892 ? 1.791 11.310 -1.043 1.00 67.56 892 PHE A O 1
ATOM 6977 N N . ASP A 1 893 ? 0.755 9.993 -2.558 1.00 65.69 893 ASP A N 1
ATOM 6978 C CA . ASP A 1 893 ? 1.514 10.484 -3.689 1.00 65.69 893 ASP A CA 1
ATOM 6979 C C . ASP A 1 893 ? 1.038 11.898 -4.010 1.00 65.69 893 ASP A C 1
ATOM 6981 O O . ASP A 1 893 ? -0.157 12.182 -4.141 1.00 65.69 893 ASP A O 1
ATOM 6985 N N . VAL A 1 894 ? 2.003 12.806 -4.090 1.00 67.88 894 VAL A N 1
ATOM 6986 C CA . VAL A 1 894 ? 1.746 14.210 -4.358 1.00 67.88 894 VAL A CA 1
ATOM 6987 C C . VAL A 1 894 ? 1.758 14.431 -5.854 1.00 67.88 894 VAL A C 1
ATOM 6989 O O . VAL A 1 894 ? 2.772 14.212 -6.526 1.00 67.88 894 VAL A O 1
ATOM 6992 N N . LYS A 1 895 ? 0.648 14.954 -6.363 1.00 64.81 895 LYS A N 1
ATOM 6993 C CA . LYS A 1 895 ? 0.590 15.517 -7.701 1.00 64.81 895 LYS A CA 1
ATOM 6994 C C . LYS A 1 895 ? 0.934 16.997 -7.618 1.00 64.81 895 LYS A C 1
ATOM 6996 O O . LYS A 1 895 ? 0.279 17.768 -6.919 1.00 64.81 895 LYS A O 1
ATOM 7001 N N . VAL A 1 896 ? 1.997 17.374 -8.319 1.00 62.53 896 VAL A N 1
ATOM 7002 C CA . VAL A 1 896 ? 2.381 18.773 -8.518 1.00 62.53 896 VAL A CA 1
ATOM 7003 C C . VAL A 1 896 ? 1.914 19.164 -9.915 1.00 62.53 896 VAL A C 1
ATOM 7005 O O . VAL A 1 896 ? 2.525 18.755 -10.902 1.00 62.53 896 VAL A O 1
ATOM 7008 N N . GLU A 1 897 ? 0.809 19.907 -10.014 1.00 54.38 897 GLU A N 1
ATOM 7009 C CA . GLU A 1 897 ? 0.206 20.256 -11.313 1.00 54.38 897 GLU A CA 1
ATOM 7010 C C . GLU A 1 897 ? 1.110 21.162 -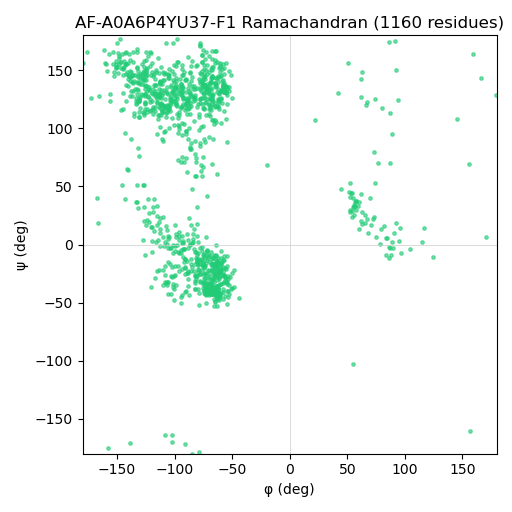12.173 1.00 54.38 897 GLU A C 1
ATOM 7012 O O . GLU A 1 897 ? 1.028 21.125 -13.401 1.00 54.38 897 GLU A O 1
ATOM 7017 N N . ASP A 1 898 ? 2.012 21.938 -11.556 1.00 51.53 898 ASP A N 1
ATOM 7018 C CA . ASP A 1 898 ? 2.945 22.834 -12.254 1.00 51.53 898 ASP A CA 1
ATOM 7019 C C . ASP A 1 898 ? 4.353 22.771 -11.625 1.00 51.53 898 ASP A C 1
ATOM 7021 O O . ASP A 1 898 ? 4.688 23.510 -10.702 1.00 51.53 898 ASP A O 1
ATOM 7025 N N . MET A 1 899 ? 5.197 21.866 -12.136 1.00 45.50 899 MET A N 1
ATOM 7026 C CA . MET A 1 899 ? 6.578 21.612 -11.671 1.00 45.50 899 MET A CA 1
ATOM 7027 C C . MET A 1 899 ? 7.552 22.799 -11.858 1.00 45.50 899 MET A C 1
ATOM 7029 O O . MET A 1 899 ? 8.735 22.675 -11.543 1.00 45.50 899 MET A O 1
ATOM 7033 N N . GLY A 1 900 ? 7.089 23.926 -12.413 1.00 41.41 900 GLY A N 1
ATOM 7034 C CA . GLY A 1 900 ? 7.900 25.111 -12.719 1.00 41.41 900 GLY A CA 1
ATOM 7035 C C . GLY A 1 900 ? 7.641 26.339 -11.840 1.00 41.41 900 GLY A C 1
ATOM 7036 O O . GLY A 1 900 ? 8.291 27.361 -12.039 1.00 41.41 900 GLY A O 1
ATOM 7037 N N . ARG A 1 901 ? 6.709 26.287 -10.883 1.00 48.59 901 ARG A N 1
ATOM 7038 C CA . ARG A 1 901 ? 6.434 27.402 -9.954 1.00 48.5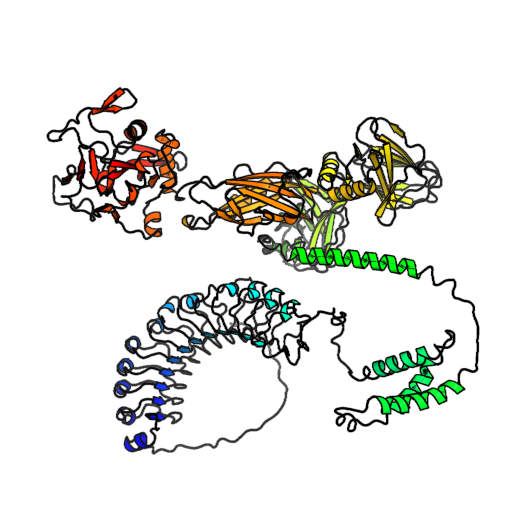9 901 ARG A CA 1
ATOM 7039 C C . ARG A 1 901 ? 6.656 26.949 -8.522 1.00 48.59 901 ARG A C 1
ATOM 7041 O O . ARG A 1 901 ? 6.728 25.749 -8.285 1.00 48.59 901 ARG A O 1
ATOM 7048 N N . ASP A 1 902 ? 6.752 27.897 -7.591 1.00 54.47 902 ASP A N 1
ATOM 7049 C CA . ASP A 1 902 ? 6.705 27.631 -6.150 1.00 54.47 902 ASP A CA 1
ATOM 7050 C C . ASP A 1 902 ? 5.425 26.842 -5.840 1.00 54.47 902 ASP A C 1
ATOM 7052 O O . ASP A 1 902 ? 4.348 27.406 -5.646 1.00 54.47 902 ASP A O 1
ATOM 7056 N N . ALA A 1 903 ? 5.514 25.516 -5.924 1.00 61.31 903 ALA A N 1
ATOM 7057 C CA . ALA A 1 903 ? 4.397 24.634 -5.688 1.00 61.31 903 ALA A CA 1
ATOM 7058 C C . ALA A 1 903 ? 4.110 24.721 -4.195 1.00 61.31 903 ALA A C 1
ATOM 7060 O O . ALA A 1 903 ? 4.972 24.400 -3.371 1.00 61.31 903 ALA A O 1
ATOM 7061 N N . PHE A 1 904 ? 2.917 25.205 -3.871 1.00 74.75 904 PHE A N 1
ATOM 7062 C CA . PHE A 1 904 ? 2.434 25.332 -2.510 1.00 74.75 904 PHE A CA 1
ATOM 7063 C C . PHE A 1 904 ? 1.013 24.777 -2.414 1.00 74.75 904 PHE A C 1
ATOM 7065 O O . PHE A 1 904 ? 0.251 24.810 -3.388 1.00 74.75 904 PHE A O 1
ATOM 7072 N N . SER A 1 905 ? 0.656 24.284 -1.234 1.00 80.62 905 SER A N 1
ATOM 7073 C CA . SER A 1 905 ? -0.736 24.072 -0.847 1.00 80.62 905 SER A CA 1
ATOM 7074 C C . SER A 1 905 ? -0.928 24.400 0.619 1.00 80.62 905 SER A C 1
ATOM 7076 O O . SER A 1 905 ? -0.126 23.999 1.461 1.00 80.62 905 SER A O 1
ATOM 7078 N N . MET A 1 906 ? -2.023 25.091 0.914 1.00 84.25 906 MET A N 1
ATOM 7079 C CA . MET A 1 906 ? -2.554 25.177 2.267 1.00 84.25 906 MET A CA 1
ATOM 7080 C C . MET A 1 906 ? -3.348 23.903 2.550 1.00 84.25 906 MET A C 1
ATOM 7082 O O . MET A 1 906 ? -4.116 23.454 1.702 1.00 84.25 906 MET A O 1
ATOM 7086 N N . VAL A 1 907 ? -3.141 23.308 3.715 1.00 87.06 907 VAL A N 1
ATOM 7087 C CA . VAL A 1 907 ? -3.853 22.125 4.190 1.00 87.06 907 VAL A CA 1
ATOM 7088 C C . VAL A 1 907 ? -4.696 22.537 5.379 1.00 87.06 907 VAL A C 1
ATOM 7090 O O . VAL A 1 907 ? -4.157 23.034 6.366 1.00 87.06 907 VAL A O 1
ATOM 7093 N N . GLU A 1 908 ? -6.003 22.340 5.287 1.00 87.56 908 GLU A N 1
ATOM 7094 C CA . GLU A 1 908 ? -6.966 22.683 6.332 1.00 87.56 908 GLU A CA 1
ATOM 7095 C C . GLU A 1 908 ? -7.590 21.411 6.903 1.00 87.56 908 GLU A C 1
ATOM 7097 O O . GLU A 1 908 ? -8.087 20.563 6.160 1.00 87.56 908 GLU A O 1
ATOM 7102 N N . LEU A 1 909 ? -7.549 21.263 8.229 1.00 84.38 909 LEU A N 1
ATOM 7103 C CA . LEU A 1 909 ? -8.089 20.094 8.917 1.00 84.38 909 LEU A CA 1
ATOM 7104 C C . LEU A 1 909 ? -9.489 20.380 9.462 1.00 84.38 909 LEU A C 1
ATOM 7106 O O . LEU A 1 909 ? -9.665 21.327 10.225 1.00 84.38 909 LEU A O 1
ATOM 7110 N N . TYR A 1 910 ? -10.458 19.526 9.149 1.00 81.75 910 TYR A N 1
ATOM 7111 C CA . TYR A 1 910 ? -11.852 19.660 9.571 1.00 81.75 910 TYR A CA 1
ATOM 7112 C C . TYR A 1 910 ? -12.359 18.412 10.305 1.00 81.75 910 TYR A C 1
ATOM 7114 O O . TYR A 1 910 ? -11.919 17.305 9.984 1.00 81.75 910 TYR A O 1
ATOM 7122 N N . PRO A 1 911 ? -13.287 18.566 11.270 1.00 74.19 911 PRO A N 1
ATOM 7123 C CA . PRO A 1 911 ? -14.047 17.444 11.802 1.00 74.19 911 PRO A CA 1
ATOM 7124 C C . PRO A 1 911 ? -15.093 16.982 10.779 1.00 74.19 911 PRO A C 1
ATOM 7126 O O . PRO A 1 911 ? -15.686 17.795 10.066 1.00 74.19 911 PRO A O 1
ATOM 7129 N N . GLY A 1 912 ? -15.337 15.675 10.732 1.00 71.25 912 GLY A N 1
ATOM 7130 C CA . GLY A 1 912 ? -16.288 15.052 9.819 1.00 71.25 912 GLY A CA 1
ATOM 7131 C C . GLY A 1 912 ? -15.720 14.715 8.430 1.00 71.25 912 GLY A C 1
ATOM 7132 O O . GLY A 1 912 ? -14.568 15.021 8.114 1.00 71.25 912 GLY A O 1
ATOM 7133 N N . PRO A 1 913 ? -16.524 14.027 7.601 1.00 72.06 913 PRO A N 1
ATOM 7134 C CA . PRO A 1 913 ? -16.153 13.632 6.244 1.00 72.06 913 PRO A CA 1
ATOM 7135 C C . PRO A 1 913 ? -16.193 14.831 5.275 1.00 72.06 913 PRO A C 1
ATOM 7137 O O . PRO A 1 913 ? -17.091 15.676 5.358 1.00 72.06 913 PRO A O 1
ATOM 7140 N N . ARG A 1 914 ? -15.266 14.896 4.304 1.00 73.62 914 ARG A N 1
ATOM 7141 C CA . ARG A 1 914 ? -15.181 15.988 3.304 1.00 73.62 914 ARG A CA 1
ATOM 7142 C C . ARG A 1 914 ? -16.472 16.167 2.501 1.00 73.62 914 ARG A C 1
ATOM 7144 O O . ARG A 1 914 ? -16.764 17.271 2.052 1.00 73.62 914 ARG A O 1
ATOM 7151 N N . GLU A 1 915 ? -17.265 15.109 2.342 1.00 74.62 915 GLU A N 1
ATOM 7152 C CA . GLU A 1 915 ? -18.541 15.083 1.619 1.00 74.62 915 GLU A CA 1
ATOM 7153 C C . GLU A 1 915 ? -19.587 16.015 2.260 1.00 74.62 915 GLU A C 1
ATOM 7155 O O . GLU A 1 915 ? -20.448 16.565 1.565 1.00 74.62 915 GLU A O 1
ATOM 7160 N N . MET A 1 916 ? -19.489 16.241 3.576 1.00 67.19 916 MET A N 1
ATOM 7161 C CA . MET A 1 916 ? -20.353 17.167 4.314 1.00 67.19 916 MET A CA 1
ATOM 7162 C C . MET A 1 916 ? -19.920 18.632 4.170 1.00 67.19 916 MET A C 1
ATOM 7164 O O . MET A 1 916 ? -20.712 19.537 4.449 1.00 67.19 916 MET A O 1
ATOM 7168 N N . ILE A 1 917 ? -18.702 18.892 3.687 1.00 68.19 917 ILE A N 1
ATOM 7169 C CA . ILE A 1 917 ? -18.172 20.244 3.501 1.00 68.19 917 ILE A CA 1
ATOM 7170 C C . ILE A 1 917 ? -18.599 20.756 2.122 1.00 68.19 917 ILE A C 1
ATOM 7172 O O . ILE A 1 917 ? -18.169 20.257 1.080 1.00 68.19 917 ILE A O 1
ATOM 7176 N N . ARG A 1 918 ? -19.477 21.768 2.104 1.00 57.53 918 ARG A N 1
ATOM 7177 C CA . ARG A 1 918 ? -20.001 22.370 0.867 1.00 57.53 918 ARG A CA 1
ATOM 7178 C C . ARG A 1 918 ? -19.338 23.718 0.552 1.00 57.53 918 ARG A C 1
ATOM 7180 O O . ARG A 1 918 ? -19.234 24.558 1.447 1.00 57.53 918 ARG A O 1
ATOM 7187 N N . PRO A 1 919 ? -18.976 23.986 -0.717 1.00 51.62 919 PRO A N 1
ATOM 7188 C CA . PRO A 1 919 ? -18.485 25.286 -1.146 1.00 51.62 919 PRO A CA 1
ATOM 7189 C C . PRO A 1 919 ? -19.593 26.339 -1.071 1.00 51.62 919 PRO A C 1
ATOM 7191 O O . PRO A 1 919 ? -20.765 26.090 -1.366 1.00 51.62 919 PRO A O 1
ATOM 7194 N N . PHE A 1 920 ? -19.205 27.552 -0.688 1.00 49.19 920 PHE A N 1
ATOM 7195 C CA . PHE A 1 920 ? -20.113 28.679 -0.513 1.00 49.19 920 PHE A CA 1
ATOM 7196 C C . PHE A 1 920 ? -20.800 29.069 -1.837 1.00 49.19 920 PHE A C 1
ATOM 7198 O O . PHE A 1 920 ? -20.143 29.519 -2.780 1.00 49.19 920 PHE A O 1
ATOM 7205 N N . ARG A 1 921 ? -22.137 28.980 -1.911 1.00 44.66 921 ARG A N 1
ATOM 7206 C CA . ARG A 1 921 ? -22.924 29.586 -3.001 1.00 44.66 921 ARG A CA 1
ATOM 7207 C C . ARG A 1 921 ? -23.285 31.029 -2.648 1.00 44.66 921 ARG A C 1
ATOM 7209 O O . ARG A 1 921 ? -23.746 31.322 -1.547 1.00 44.66 921 ARG A O 1
ATOM 7216 N N . ARG A 1 922 ? -23.118 31.955 -3.604 1.00 35.75 922 ARG A N 1
ATOM 7217 C CA . ARG A 1 922 ? -23.539 33.362 -3.449 1.00 35.75 922 ARG A CA 1
ATOM 7218 C C . ARG A 1 922 ? -25.030 33.430 -3.087 1.00 35.75 922 ARG A C 1
ATOM 7220 O O . ARG A 1 922 ? -25.872 33.225 -3.954 1.00 35.75 922 ARG A O 1
ATOM 7227 N N . GLY A 1 923 ? -25.332 33.782 -1.837 1.00 44.28 923 GLY A N 1
ATOM 7228 C CA . GLY A 1 923 ? -26.693 34.054 -1.360 1.00 44.28 923 GLY A CA 1
ATOM 7229 C C . GLY A 1 923 ? -27.152 33.229 -0.153 1.00 44.28 923 GLY A C 1
ATOM 7230 O O . GLY A 1 923 ? -28.166 33.586 0.439 1.00 44.28 923 GLY A O 1
ATOM 7231 N N . GLU A 1 924 ? -26.422 32.190 0.259 1.00 41.81 924 GLU A N 1
ATOM 7232 C CA . GLU A 1 924 ? -26.774 31.382 1.438 1.00 41.81 924 GLU A CA 1
ATOM 7233 C C . GLU A 1 924 ? -26.087 31.902 2.715 1.00 41.81 924 GLU A C 1
ATOM 7235 O O . GLU A 1 924 ? -24.898 32.222 2.724 1.00 41.81 924 GLU A O 1
ATOM 7240 N N . ARG A 1 925 ? -26.845 32.005 3.817 1.00 36.78 925 ARG A N 1
ATOM 7241 C CA . ARG A 1 925 ? -26.321 32.280 5.166 1.00 36.78 925 ARG A CA 1
ATOM 7242 C C . ARG A 1 925 ? -26.088 30.957 5.902 1.00 36.78 925 ARG A C 1
ATOM 7244 O O . ARG A 1 925 ? -26.852 30.617 6.796 1.00 36.78 925 ARG A O 1
ATOM 7251 N N . ALA A 1 926 ? -25.035 30.232 5.550 1.00 39.94 926 ALA A N 1
ATOM 7252 C CA . ALA A 1 926 ? -24.445 29.231 6.438 1.00 39.94 926 ALA A CA 1
ATOM 7253 C C . AL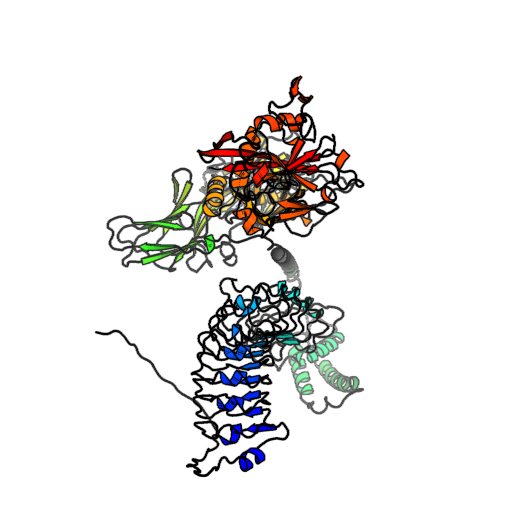A A 1 926 ? -23.050 29.726 6.844 1.00 39.94 926 ALA A C 1
ATOM 7255 O O . ALA A 1 926 ? -22.292 30.199 5.995 1.00 39.94 926 ALA A O 1
ATOM 7256 N N . ARG A 1 927 ? -22.738 29.711 8.147 1.00 42.62 927 ARG A N 1
ATOM 7257 C CA . ARG A 1 927 ? -21.391 30.041 8.641 1.00 42.62 927 ARG A CA 1
ATOM 7258 C C . ARG A 1 927 ? -20.440 28.920 8.191 1.00 42.62 927 ARG A C 1
ATOM 7260 O O . ARG A 1 927 ? -20.829 27.762 8.326 1.00 42.62 927 ARG A O 1
ATOM 7267 N N . PRO A 1 928 ? -19.245 29.221 7.654 1.00 47.50 928 PRO A N 1
ATOM 7268 C CA . PRO A 1 928 ? -18.278 28.178 7.333 1.00 47.50 928 PRO A CA 1
ATOM 7269 C C . PRO A 1 928 ? -17.880 27.451 8.623 1.00 47.50 928 PRO A C 1
ATOM 7271 O O . PRO A 1 928 ? -17.699 28.101 9.657 1.00 47.50 928 PRO A O 1
ATOM 7274 N N . ALA A 1 929 ? -17.741 26.124 8.567 1.00 57.06 929 ALA A N 1
ATOM 7275 C CA . ALA A 1 929 ? -16.996 25.405 9.593 1.00 57.06 929 ALA A CA 1
ATOM 7276 C C . ALA A 1 929 ? -15.593 26.036 9.673 1.00 57.06 929 ALA A C 1
ATOM 7278 O O . ALA A 1 929 ? -15.001 26.370 8.644 1.00 57.06 929 ALA A O 1
ATOM 7279 N N . VAL A 1 930 ? -15.090 26.285 10.879 1.00 67.31 930 VAL A N 1
ATOM 7280 C CA . VAL A 1 930 ? -13.733 26.810 11.086 1.00 67.31 930 VAL A CA 1
ATOM 7281 C C . VAL A 1 930 ? -12.784 25.608 11.123 1.00 67.31 930 VAL A C 1
ATOM 7283 O O . VAL A 1 930 ? -13.095 24.656 11.841 1.00 67.31 930 VAL A O 1
ATOM 7286 N N . PRO A 1 931 ? -11.665 25.604 10.374 1.00 76.25 931 PRO A N 1
ATOM 7287 C CA . PRO A 1 931 ? -10.723 24.490 10.420 1.00 76.25 931 PRO A CA 1
ATOM 7288 C C . PRO A 1 931 ? -10.094 24.369 11.816 1.00 76.25 931 PRO A C 1
ATOM 7290 O O . PRO A 1 931 ? -9.800 25.374 12.464 1.00 76.25 931 PRO A O 1
ATOM 7293 N N . LEU A 1 932 ? -9.858 23.134 12.268 1.00 76.06 932 LEU A N 1
ATOM 7294 C CA . LEU A 1 932 ? -9.187 22.818 13.535 1.00 76.06 932 LEU A CA 1
ATOM 7295 C C . LEU A 1 932 ? -7.755 23.356 13.543 1.00 76.06 932 LEU A C 1
ATOM 7297 O O . LEU A 1 932 ? -7.287 23.902 14.540 1.00 76.06 932 LEU A O 1
ATOM 7301 N N . THR A 1 933 ? -7.048 23.187 12.427 1.00 83.44 933 THR A N 1
ATOM 7302 C CA . THR A 1 933 ? -5.702 23.717 12.215 1.00 83.44 933 THR A CA 1
ATOM 7303 C C . THR A 1 933 ? -5.407 23.853 10.729 1.00 83.44 933 THR A C 1
ATOM 7305 O O . THR A 1 933 ? -6.103 23.269 9.893 1.00 83.44 933 THR A O 1
ATOM 7308 N N . THR A 1 934 ? -4.365 24.614 10.411 1.00 86.56 934 THR A N 1
ATOM 7309 C CA . THR A 1 934 ? -3.877 24.803 9.049 1.00 86.56 934 THR A CA 1
ATOM 7310 C C . THR A 1 934 ? -2.370 24.571 8.985 1.00 86.56 934 THR A C 1
ATOM 7312 O O . THR A 1 934 ? -1.642 24.846 9.942 1.00 86.56 934 THR A O 1
ATOM 7315 N N . ALA A 1 935 ? -1.896 24.036 7.863 1.00 84.25 935 ALA A N 1
ATOM 7316 C CA . ALA A 1 935 ? -0.480 23.796 7.602 1.00 84.25 935 ALA A CA 1
ATOM 7317 C C . ALA A 1 935 ? -0.142 24.089 6.136 1.00 84.25 935 ALA A C 1
ATOM 7319 O O . ALA A 1 935 ? -0.955 23.850 5.252 1.00 84.25 935 ALA A O 1
ATOM 7320 N N . GLU A 1 936 ? 1.066 24.574 5.859 1.00 83.31 936 GLU A N 1
ATOM 7321 C CA . GLU A 1 936 ? 1.516 24.873 4.495 1.00 83.31 936 GLU A CA 1
ATOM 7322 C C . GLU A 1 936 ? 2.519 23.816 4.006 1.00 83.31 936 GLU A C 1
ATOM 7324 O O . GLU A 1 936 ? 3.506 23.513 4.682 1.00 83.31 936 GLU A O 1
ATOM 7329 N N . ILE A 1 937 ? 2.285 23.262 2.814 1.00 77.94 937 ILE A N 1
ATOM 7330 C CA . ILE A 1 937 ? 3.198 22.330 2.139 1.00 77.94 937 ILE A CA 1
ATOM 7331 C C . ILE A 1 937 ? 3.861 23.044 0.965 1.00 77.94 937 ILE A C 1
ATOM 7333 O O . ILE A 1 937 ? 3.168 23.645 0.149 1.00 77.94 937 ILE A O 1
ATOM 7337 N N . SER A 1 938 ? 5.188 22.925 0.846 1.00 72.06 938 SER A N 1
ATOM 7338 C CA . SER A 1 938 ? 5.979 23.533 -0.230 1.00 72.06 938 SER A CA 1
ATOM 7339 C C . SER A 1 938 ? 7.116 22.630 -0.736 1.00 72.06 938 SER A C 1
ATOM 7341 O O . SER A 1 938 ? 7.707 21.835 0.011 1.00 72.06 938 SER A O 1
ATOM 7343 N N . VAL A 1 939 ? 7.442 22.756 -2.028 1.00 62.28 939 VAL A N 1
ATOM 7344 C CA . VAL A 1 939 ? 8.490 21.976 -2.714 1.00 62.28 939 VAL A CA 1
ATOM 7345 C C . VAL A 1 939 ? 9.651 22.894 -3.141 1.00 62.28 939 VAL A C 1
ATOM 7347 O O . VAL A 1 939 ? 9.398 23.908 -3.787 1.00 62.28 939 VAL A O 1
ATOM 7350 N N . PRO A 1 940 ? 10.926 22.572 -2.826 1.00 52.12 940 PRO A N 1
ATOM 7351 C CA . PRO A 1 940 ? 12.068 23.387 -3.250 1.00 52.12 940 PRO A CA 1
ATOM 7352 C C . PRO A 1 940 ? 12.304 23.324 -4.771 1.00 52.12 940 PRO A C 1
ATOM 7354 O O . PRO A 1 940 ? 12.256 22.254 -5.379 1.00 52.12 940 PRO A O 1
ATOM 7357 N N . THR A 1 941 ? 12.608 24.471 -5.383 1.00 50.41 941 THR A N 1
ATOM 7358 C CA . THR A 1 941 ? 12.794 24.651 -6.831 1.00 50.41 941 THR A CA 1
ATOM 7359 C C . THR A 1 941 ? 14.273 24.476 -7.242 1.00 50.41 941 THR A C 1
ATOM 7361 O O . THR A 1 941 ? 15.102 25.354 -7.013 1.00 50.41 941 THR A O 1
ATOM 7364 N N . GLY A 1 942 ? 14.646 23.330 -7.845 1.00 53.16 942 GLY A N 1
ATOM 7365 C CA . GLY A 1 942 ? 15.973 23.134 -8.468 1.00 53.16 942 GLY A CA 1
ATOM 7366 C C . GLY A 1 942 ? 16.449 21.672 -8.663 1.00 53.16 942 GLY A C 1
ATOM 7367 O O . GLY A 1 942 ? 15.895 20.750 -8.065 1.00 53.16 942 GLY A O 1
ATOM 7368 N N . PRO A 1 943 ? 17.479 21.412 -9.506 1.00 57.91 943 PRO A N 1
ATOM 7369 C CA . PRO A 1 943 ? 18.112 20.096 -9.658 1.00 57.91 943 PRO A CA 1
ATOM 7370 C C . PRO A 1 943 ? 18.680 19.524 -8.344 1.00 57.91 943 PRO A C 1
ATOM 7372 O O . PRO A 1 943 ? 19.674 20.016 -7.813 1.00 57.91 943 PRO A O 1
ATOM 7375 N N . ASN A 1 944 ? 18.122 18.412 -7.863 1.00 59.28 944 ASN A N 1
ATOM 7376 C CA . ASN A 1 944 ? 18.526 17.787 -6.598 1.00 59.28 944 ASN A CA 1
ATOM 7377 C C . ASN A 1 944 ? 19.773 16.887 -6.733 1.00 59.28 944 ASN A C 1
ATOM 7379 O O . ASN A 1 944 ? 19.676 15.662 -6.772 1.00 59.28 944 ASN A O 1
ATOM 7383 N N . CYS A 1 945 ? 20.956 17.502 -6.798 1.00 73.88 945 CYS A N 1
ATOM 7384 C CA . CYS A 1 945 ? 22.261 16.836 -6.723 1.00 73.88 945 CYS A CA 1
ATOM 7385 C C . CYS A 1 945 ? 23.208 17.645 -5.825 1.00 73.88 945 CYS A C 1
ATOM 7387 O O . CYS A 1 945 ? 23.258 18.869 -5.952 1.00 73.88 945 CYS A O 1
ATOM 7389 N N . ASP A 1 946 ? 24.013 16.979 -4.989 1.00 78.94 946 ASP A N 1
ATOM 7390 C CA . ASP A 1 946 ? 24.965 17.625 -4.064 1.00 78.94 946 ASP A CA 1
ATOM 7391 C C . ASP A 1 946 ? 25.876 18.647 -4.754 1.00 78.94 946 ASP A C 1
ATOM 7393 O O . ASP A 1 946 ? 26.127 19.732 -4.229 1.00 78.94 946 ASP A O 1
ATOM 7397 N N . TYR A 1 947 ? 26.317 18.336 -5.978 1.00 85.50 947 TYR A N 1
ATOM 7398 C CA . TYR A 1 947 ? 27.119 19.249 -6.788 1.00 85.50 947 TYR A CA 1
ATOM 7399 C C . TYR A 1 947 ? 26.362 20.534 -7.151 1.00 85.50 947 TYR A C 1
ATOM 7401 O O . TYR A 1 947 ? 26.930 21.626 -7.117 1.00 85.50 947 TYR A O 1
ATOM 7409 N N . TRP A 1 948 ? 25.076 20.419 -7.495 1.00 85.62 948 TRP A N 1
ATOM 7410 C CA . TRP A 1 948 ? 24.244 21.574 -7.825 1.00 85.62 948 TRP A CA 1
ATOM 7411 C C . TRP A 1 948 ? 23.976 22.434 -6.591 1.00 85.62 948 TRP A C 1
ATOM 7413 O O . TRP A 1 948 ? 24.127 23.649 -6.672 1.00 85.62 948 TRP A O 1
ATOM 7423 N N . LEU A 1 949 ? 23.692 21.815 -5.440 1.00 83.62 949 LEU A N 1
ATOM 7424 C CA . LEU A 1 949 ? 23.512 22.521 -4.167 1.00 83.62 949 LEU A CA 1
ATOM 7425 C C . LEU A 1 949 ? 24.785 23.277 -3.755 1.00 83.62 949 LEU A C 1
ATOM 7427 O O . LEU A 1 949 ? 24.714 24.441 -3.362 1.00 83.62 949 LEU A O 1
ATOM 7431 N N . ALA A 1 950 ? 25.964 22.669 -3.919 1.00 84.75 950 ALA A N 1
ATOM 7432 C CA . ALA A 1 950 ? 27.240 23.355 -3.706 1.00 84.75 950 ALA A CA 1
ATOM 7433 C C . ALA A 1 950 ? 27.416 24.548 -4.666 1.00 84.75 950 ALA A C 1
ATOM 7435 O O . ALA A 1 950 ? 27.792 25.647 -4.247 1.00 84.75 950 ALA A O 1
ATOM 7436 N N . CYS A 1 951 ? 27.071 24.375 -5.948 1.00 89.88 951 CYS A N 1
ATOM 7437 C CA . CYS A 1 951 ? 27.083 25.464 -6.926 1.00 89.88 951 CYS A CA 1
ATOM 7438 C C . CYS A 1 951 ? 26.083 26.580 -6.576 1.00 89.88 951 CYS A C 1
ATOM 7440 O O . CYS A 1 951 ? 26.387 27.753 -6.795 1.00 89.88 951 CYS A O 1
ATOM 7442 N N . GLN A 1 952 ? 24.916 26.245 -6.018 1.00 88.88 952 GLN A N 1
ATOM 7443 C CA . GLN A 1 952 ? 23.895 27.205 -5.592 1.00 88.88 952 GLN A CA 1
ATOM 7444 C C . GLN A 1 952 ? 24.389 28.022 -4.396 1.00 88.88 952 GLN A C 1
ATOM 7446 O O . GLN A 1 952 ? 24.282 29.248 -4.397 1.00 88.88 952 GLN A O 1
ATOM 7451 N N . ARG A 1 953 ? 25.035 27.376 -3.417 1.00 89.31 953 ARG A N 1
ATOM 7452 C CA . ARG A 1 953 ? 25.686 28.078 -2.301 1.00 89.31 953 ARG A CA 1
ATOM 7453 C C . ARG A 1 953 ? 26.761 29.044 -2.796 1.00 89.31 953 ARG A C 1
ATOM 7455 O O . ARG A 1 953 ? 26.799 30.184 -2.339 1.00 89.31 953 ARG A O 1
ATOM 7462 N N . PHE A 1 954 ? 27.572 28.648 -3.782 1.00 92.31 954 PHE A N 1
ATOM 7463 C CA . PHE A 1 954 ? 28.515 29.570 -4.422 1.00 92.31 954 PHE A CA 1
ATOM 7464 C C . PHE A 1 954 ? 27.807 30.729 -5.145 1.00 92.31 954 PHE A C 1
ATOM 7466 O O . PHE A 1 954 ? 28.209 31.878 -4.953 1.00 92.31 954 PHE A O 1
ATOM 7473 N N . LYS A 1 955 ? 26.747 30.468 -5.931 1.00 91.25 955 LYS A N 1
ATOM 7474 C CA . LYS A 1 955 ? 25.930 31.504 -6.602 1.00 91.25 955 LYS A CA 1
ATOM 7475 C C . LYS A 1 955 ? 25.445 32.551 -5.595 1.00 91.25 955 LYS A C 1
ATOM 7477 O O . LYS A 1 955 ? 25.570 33.744 -5.861 1.00 91.25 955 LYS A O 1
ATOM 7482 N N . ASN A 1 956 ? 24.992 32.128 -4.417 1.00 88.56 956 ASN A N 1
ATOM 7483 C CA . ASN A 1 956 ? 24.514 33.037 -3.373 1.00 88.56 956 ASN A CA 1
ATOM 7484 C C . ASN A 1 956 ? 25.622 33.974 -2.844 1.00 88.56 956 ASN A C 1
ATOM 7486 O O . ASN A 1 956 ? 25.334 35.103 -2.457 1.00 88.56 956 ASN A O 1
ATOM 7490 N N . THR A 1 957 ? 26.903 33.580 -2.918 1.00 90.12 957 THR A N 1
ATOM 7491 C CA . THR A 1 957 ? 28.038 34.467 -2.574 1.00 90.12 957 THR A CA 1
ATOM 7492 C C . THR A 1 957 ? 28.309 35.574 -3.596 1.00 90.12 957 THR A C 1
ATOM 7494 O O . THR A 1 957 ? 29.139 36.448 -3.347 1.00 90.12 957 THR A O 1
ATOM 7497 N N . LEU A 1 958 ? 27.659 35.540 -4.765 1.00 87.31 958 LEU A N 1
ATOM 7498 C CA . LEU A 1 958 ? 27.799 36.573 -5.795 1.00 87.31 958 LEU A CA 1
ATOM 7499 C C . LEU A 1 958 ? 26.927 37.808 -5.515 1.00 87.31 958 LEU A C 1
ATOM 7501 O O . LEU A 1 958 ? 27.058 38.801 -6.230 1.00 87.31 958 LEU A O 1
ATOM 7505 N N . GLU A 1 959 ? 26.066 37.756 -4.488 1.00 86.00 959 GLU A N 1
ATOM 7506 C CA . GLU A 1 959 ? 25.183 38.854 -4.062 1.00 86.00 959 GLU A CA 1
ATOM 7507 C C . GLU A 1 959 ? 24.304 39.401 -5.203 1.00 86.00 959 GLU A C 1
ATOM 7509 O O . GLU A 1 959 ? 24.203 40.618 -5.408 1.00 86.00 959 GLU A O 1
ATOM 7514 N N . ILE A 1 960 ? 23.716 38.496 -5.985 1.00 86.12 960 ILE A N 1
ATOM 7515 C CA . ILE A 1 960 ? 22.800 38.814 -7.085 1.00 86.12 960 ILE A CA 1
ATOM 7516 C C . ILE A 1 960 ? 21.379 38.548 -6.591 1.00 86.12 960 ILE A C 1
ATOM 7518 O O . ILE A 1 960 ? 21.123 37.485 -6.034 1.00 86.12 960 ILE A O 1
ATOM 7522 N N . GLU A 1 961 ? 20.469 39.498 -6.799 1.00 80.25 961 GLU A N 1
ATOM 7523 C CA . GLU A 1 961 ? 19.059 39.333 -6.432 1.00 80.25 961 GLU A CA 1
ATOM 7524 C C . GLU A 1 961 ? 18.409 38.183 -7.214 1.00 80.25 961 GLU A C 1
ATOM 7526 O O . GLU A 1 961 ? 18.671 38.001 -8.407 1.00 80.25 961 GLU A O 1
ATOM 7531 N N . ASP A 1 962 ? 17.517 37.432 -6.566 1.00 77.56 962 ASP A N 1
ATOM 7532 C CA . ASP A 1 962 ? 16.871 36.274 -7.193 1.00 77.56 962 ASP A CA 1
ATOM 7533 C C . ASP A 1 962 ? 15.930 36.646 -8.350 1.00 77.56 962 ASP A C 1
ATOM 7535 O O . ASP A 1 962 ? 15.674 35.820 -9.219 1.00 77.56 962 ASP A O 1
ATOM 7539 N N . THR A 1 963 ? 15.520 37.913 -8.457 1.00 79.50 963 THR A N 1
ATOM 7540 C CA . THR A 1 963 ? 14.720 38.454 -9.574 1.00 79.50 963 THR A CA 1
ATOM 7541 C C . THR A 1 963 ? 15.396 38.301 -10.944 1.00 79.50 963 THR A C 1
ATOM 7543 O O . THR A 1 963 ? 14.715 38.212 -11.970 1.00 79.50 963 THR A O 1
ATOM 7546 N N . TYR A 1 964 ? 16.733 38.229 -10.985 1.00 79.38 964 TYR A N 1
ATOM 7547 C CA . TYR A 1 964 ? 17.500 37.996 -12.214 1.00 79.38 964 TYR A CA 1
ATOM 7548 C C . TYR A 1 964 ? 17.471 36.538 -12.681 1.00 79.38 964 TYR A C 1
ATOM 7550 O O . TYR A 1 964 ? 17.885 36.259 -13.810 1.00 79.38 964 TYR A O 1
ATOM 7558 N N . PHE A 1 965 ? 17.000 35.615 -11.844 1.00 82.69 965 PHE A N 1
ATOM 7559 C CA . PHE A 1 965 ? 16.988 34.189 -12.126 1.00 82.69 965 PHE A CA 1
ATOM 7560 C C . PHE A 1 965 ? 15.568 33.677 -12.356 1.00 82.69 965 PHE A C 1
ATOM 7562 O O . PHE A 1 965 ? 14.599 34.176 -11.791 1.00 82.69 965 PHE A O 1
ATOM 7569 N N . SER A 1 966 ? 15.468 32.669 -13.214 1.00 74.94 966 SER A N 1
ATOM 7570 C CA . SER A 1 966 ? 14.236 31.952 -13.517 1.00 74.94 966 SER A CA 1
ATOM 7571 C C . SER A 1 966 ? 14.537 30.454 -13.417 1.00 74.94 966 SER A C 1
ATOM 7573 O O . SER A 1 966 ? 15.331 29.947 -14.221 1.00 74.94 966 SER A O 1
ATOM 7575 N N . PRO A 1 967 ? 13.940 29.747 -12.438 1.00 65.00 967 PRO A N 1
ATOM 7576 C CA . PRO A 1 967 ? 14.247 28.343 -12.175 1.00 65.00 967 PRO A CA 1
ATOM 7577 C C . PRO A 1 967 ? 13.806 27.409 -13.314 1.00 65.00 967 PRO A C 1
ATOM 7579 O O . PRO A 1 967 ? 14.345 26.310 -13.434 1.00 65.00 967 PRO A O 1
ATOM 7582 N N . ASP A 1 968 ? 12.929 27.867 -14.222 1.00 56.25 968 ASP A N 1
ATOM 7583 C CA . ASP A 1 968 ? 12.462 27.180 -15.446 1.00 56.25 968 ASP A CA 1
ATOM 7584 C C . ASP A 1 968 ? 13.596 26.583 -16.298 1.00 56.25 968 ASP A C 1
ATOM 7586 O O . ASP A 1 968 ? 13.402 25.729 -17.171 1.00 56.25 968 ASP A O 1
ATOM 7590 N N . HIS A 1 969 ? 14.804 27.109 -16.121 1.00 67.62 969 HIS A N 1
ATOM 7591 C CA . HIS A 1 969 ? 15.987 26.790 -16.894 1.00 67.62 969 HIS A CA 1
ATOM 7592 C C . HIS A 1 969 ? 17.167 26.365 -16.009 1.00 67.62 969 HIS A C 1
ATOM 7594 O O . HIS A 1 969 ? 18.307 26.355 -16.475 1.00 67.62 969 HIS A O 1
ATOM 7600 N N . ASP A 1 970 ? 16.936 25.946 -14.772 1.00 81.19 970 ASP A N 1
ATOM 7601 C CA . ASP A 1 970 ? 17.998 25.383 -13.944 1.00 81.19 970 ASP A CA 1
ATOM 7602 C C . ASP A 1 970 ? 18.335 23.960 -14.398 1.00 81.19 970 ASP A C 1
ATOM 7604 O O . ASP A 1 970 ? 17.468 23.165 -14.762 1.00 81.19 970 ASP A O 1
ATOM 7608 N N . LYS A 1 971 ? 19.629 23.626 -14.471 1.00 83.50 971 LYS A N 1
ATOM 7609 C CA . LYS A 1 971 ? 20.061 22.272 -14.854 1.00 83.50 971 LYS A CA 1
ATOM 7610 C C . LYS A 1 971 ? 21.451 21.941 -14.329 1.00 83.50 971 LYS A C 1
ATOM 7612 O O . LYS A 1 971 ? 22.401 22.682 -14.566 1.00 83.50 971 LYS A O 1
ATOM 7617 N N . CYS A 1 972 ? 21.595 20.789 -13.679 1.00 89.19 972 CYS A N 1
ATOM 7618 C CA . CYS A 1 972 ? 22.895 20.257 -13.273 1.00 89.19 972 CYS A CA 1
ATOM 7619 C C . CYS A 1 972 ? 23.492 19.381 -14.378 1.00 89.19 972 CYS A C 1
ATOM 7621 O O . CYS A 1 972 ? 22.871 18.399 -14.783 1.00 89.19 972 CYS A O 1
ATOM 7623 N N . PHE A 1 973 ? 24.703 19.689 -14.833 1.00 88.81 973 PHE A N 1
ATOM 7624 C CA . PHE A 1 973 ? 25.458 18.910 -15.816 1.00 88.81 973 PHE A CA 1
ATOM 7625 C C . PHE A 1 973 ? 26.680 18.215 -15.201 1.00 88.81 973 PHE A C 1
ATOM 7627 O O . PHE A 1 973 ? 27.617 17.909 -15.931 1.00 88.81 973 PHE A O 1
ATOM 7634 N N . CYS A 1 974 ? 26.713 17.946 -13.888 1.00 90.88 974 CYS A N 1
ATOM 7635 C CA . CYS A 1 974 ? 27.780 17.116 -13.313 1.00 90.88 974 CYS A CA 1
ATOM 7636 C C . CYS A 1 974 ? 27.857 15.753 -14.029 1.00 90.88 974 CYS A C 1
ATOM 7638 O O . CYS A 1 974 ? 26.872 15.308 -14.624 1.00 90.88 974 CYS A O 1
ATOM 7640 N N . GLU A 1 975 ? 29.014 15.088 -13.985 1.00 86.06 975 GLU A N 1
ATOM 7641 C CA . GLU A 1 975 ? 29.231 13.844 -14.739 1.00 86.06 975 GLU A CA 1
ATOM 7642 C C . GLU A 1 975 ? 28.163 12.781 -14.451 1.00 86.06 975 GLU A C 1
ATOM 7644 O O . GLU A 1 975 ? 27.684 12.126 -15.374 1.00 86.06 975 GLU A O 1
ATOM 7649 N N . THR A 1 976 ? 27.746 12.654 -13.189 1.00 81.00 976 THR A N 1
ATOM 7650 C CA . THR A 1 976 ? 26.699 11.720 -12.760 1.00 81.00 976 THR A CA 1
ATOM 7651 C C . THR A 1 976 ? 25.336 12.092 -13.342 1.00 81.00 976 THR A C 1
ATOM 7653 O O . THR A 1 976 ? 24.713 11.268 -14.005 1.00 81.00 976 THR A O 1
ATOM 7656 N N . CYS A 1 977 ? 24.888 13.338 -13.159 1.00 76.88 977 CYS A N 1
ATOM 7657 C CA . CYS A 1 977 ? 23.600 13.809 -13.674 1.00 76.88 977 CYS A CA 1
ATOM 7658 C C . CYS A 1 977 ? 23.529 13.750 -15.208 1.00 76.88 977 CYS A C 1
ATOM 7660 O O . CYS A 1 977 ? 22.500 13.381 -15.764 1.00 76.88 977 CYS A O 1
ATOM 7662 N N . HIS A 1 978 ? 24.615 14.097 -15.907 1.00 77.50 978 HIS A N 1
ATOM 7663 C CA . HIS A 1 978 ? 24.678 14.013 -17.371 1.00 77.50 978 HIS A CA 1
ATOM 7664 C C . HIS A 1 978 ? 24.611 12.562 -17.859 1.00 77.50 978 HIS A C 1
ATOM 7666 O O . HIS A 1 978 ? 23.803 12.246 -18.731 1.00 77.50 978 HIS A O 1
ATOM 7672 N N . ARG A 1 979 ? 25.395 11.661 -17.247 1.00 74.69 979 ARG A N 1
ATOM 7673 C CA . ARG A 1 979 ? 25.404 10.229 -17.584 1.00 74.69 979 ARG A CA 1
ATOM 7674 C C . ARG A 1 979 ? 24.042 9.577 -17.355 1.00 74.69 979 ARG A C 1
ATOM 7676 O O . ARG A 1 979 ? 23.587 8.833 -18.217 1.00 74.69 979 ARG A O 1
ATOM 7683 N N . ASN A 1 980 ? 23.395 9.871 -16.229 1.00 63.84 980 ASN A N 1
ATOM 7684 C CA . ASN A 1 980 ? 22.100 9.287 -15.874 1.00 63.84 980 ASN A CA 1
ATOM 7685 C C . ASN A 1 980 ? 20.990 9.687 -16.852 1.00 63.84 980 ASN A C 1
ATOM 7687 O O . ASN A 1 980 ? 20.140 8.862 -17.173 1.00 63.84 980 ASN A O 1
ATOM 7691 N N . ARG A 1 981 ? 21.024 10.920 -17.373 1.00 75.75 981 ARG A N 1
ATOM 7692 C CA . ARG A 1 981 ? 20.051 11.377 -18.375 1.00 75.75 981 ARG A CA 1
ATOM 7693 C C . ARG A 1 981 ? 20.291 10.816 -19.778 1.00 75.75 981 ARG A C 1
ATOM 7695 O O . ARG A 1 981 ? 19.398 10.911 -20.613 1.00 75.75 981 ARG A O 1
ATOM 7702 N N . GLY A 1 982 ? 21.473 10.262 -20.061 1.00 67.12 982 GLY A N 1
ATOM 7703 C CA . GLY A 1 982 ? 21.806 9.715 -21.381 1.00 67.12 982 GLY A CA 1
ATOM 7704 C C . GLY A 1 982 ? 21.806 10.761 -22.505 1.00 67.12 982 GLY A C 1
ATOM 7705 O O . GLY A 1 982 ? 21.522 10.432 -23.656 1.00 67.12 982 GLY A O 1
ATOM 7706 N N . GLU A 1 983 ? 22.079 12.028 -22.182 1.00 74.44 983 GLU A N 1
ATOM 7707 C CA . GLU A 1 983 ? 22.067 13.130 -23.148 1.00 74.44 983 GLU A CA 1
ATOM 7708 C C . GLU A 1 983 ? 23.336 13.142 -24.022 1.00 74.44 983 GLU A C 1
ATOM 7710 O O . GLU A 1 983 ? 24.418 12.798 -23.543 1.00 74.44 983 GLU A O 1
ATOM 7715 N N . PRO A 1 984 ? 23.244 13.558 -25.301 1.00 78.69 984 PRO A N 1
ATOM 7716 C CA . PRO A 1 984 ? 24.415 13.669 -26.166 1.00 78.69 984 PRO A CA 1
ATOM 7717 C C . PRO A 1 984 ? 25.355 14.788 -25.693 1.00 78.69 984 PRO A C 1
ATOM 7719 O O . PRO A 1 984 ? 24.915 15.800 -25.155 1.00 78.69 984 PRO A O 1
ATOM 7722 N N . ASP A 1 985 ? 26.652 14.668 -25.982 1.00 84.31 985 ASP A N 1
ATOM 7723 C CA . ASP A 1 985 ? 27.665 15.668 -25.591 1.00 84.31 985 ASP A CA 1
ATOM 7724 C C . ASP A 1 985 ? 27.583 16.988 -26.387 1.00 84.31 985 ASP A C 1
ATOM 7726 O O . ASP A 1 985 ? 28.290 17.957 -26.098 1.00 84.31 985 ASP A O 1
ATOM 7730 N N . SER A 1 986 ? 26.716 17.057 -27.401 1.00 90.06 986 SER A N 1
ATOM 7731 C CA . SER A 1 986 ? 26.463 18.264 -28.193 1.00 90.06 986 SER A CA 1
ATOM 7732 C C . SER A 1 986 ? 25.059 18.267 -28.787 1.00 90.06 986 SER A C 1
ATOM 7734 O O . SER A 1 986 ? 24.493 17.205 -29.045 1.00 90.06 986 SER A O 1
ATOM 7736 N N . TYR A 1 987 ? 24.538 19.461 -29.067 1.00 86.19 987 TYR A N 1
ATOM 7737 C CA . TYR A 1 987 ? 23.261 19.660 -29.754 1.00 86.19 987 TYR A CA 1
ATOM 7738 C C . TYR A 1 987 ? 23.425 20.573 -30.971 1.00 86.19 987 TYR A C 1
ATOM 7740 O O . TYR A 1 987 ? 24.351 21.385 -31.036 1.00 86.19 987 TYR A O 1
ATOM 7748 N N . LEU A 1 988 ? 22.487 20.462 -31.911 1.00 86.00 988 LEU A N 1
ATOM 7749 C CA . LEU A 1 988 ? 22.274 21.423 -32.991 1.00 86.00 988 LEU A CA 1
ATOM 7750 C C . LEU A 1 988 ? 21.201 22.436 -32.563 1.00 86.00 988 LEU A C 1
ATOM 7752 O O . LEU A 1 988 ? 20.194 22.063 -31.956 1.00 86.00 988 LEU A O 1
ATOM 7756 N N . ARG A 1 989 ? 21.426 23.728 -32.822 1.00 85.31 989 ARG A N 1
ATOM 7757 C CA . ARG A 1 989 ? 20.470 24.800 -32.495 1.00 85.31 989 ARG A CA 1
ATOM 7758 C C . ARG A 1 989 ? 20.585 25.966 -33.470 1.00 85.31 989 ARG A C 1
ATOM 7760 O O . ARG A 1 989 ? 21.676 26.224 -33.967 1.00 85.31 989 ARG A O 1
ATOM 7767 N N . GLY A 1 990 ? 19.496 26.709 -33.660 1.00 83.88 990 GLY A N 1
ATOM 7768 C CA . GLY A 1 990 ? 19.425 27.912 -34.491 1.00 83.88 990 GLY A CA 1
ATOM 7769 C C . GLY A 1 990 ? 19.024 27.645 -35.942 1.00 83.88 990 GLY A C 1
ATOM 7770 O O . GLY A 1 990 ? 18.857 26.499 -36.343 1.00 83.88 990 GLY A O 1
ATOM 7771 N N . ASN A 1 991 ? 18.845 28.712 -36.726 1.00 83.44 991 ASN A N 1
ATOM 7772 C CA . ASN A 1 991 ? 18.498 28.628 -38.147 1.00 83.44 991 ASN A CA 1
ATOM 7773 C C . ASN A 1 991 ? 19.423 29.538 -38.991 1.00 83.44 991 ASN A C 1
ATOM 7775 O O . ASN A 1 991 ? 19.301 30.763 -38.890 1.00 83.44 991 ASN A O 1
ATOM 7779 N N . PRO A 1 992 ? 20.348 28.987 -39.807 1.00 90.12 992 PRO A N 1
ATOM 7780 C CA . PRO A 1 992 ? 20.614 27.554 -40.001 1.00 90.12 992 PRO A CA 1
ATOM 7781 C C . PRO A 1 992 ? 21.142 26.888 -38.722 1.00 90.12 992 PRO A C 1
ATOM 7783 O O . PRO A 1 992 ? 21.651 27.575 -37.843 1.00 90.12 992 PRO A O 1
ATOM 7786 N N . GLU A 1 993 ? 21.019 25.570 -38.599 1.00 89.31 993 GLU A N 1
ATOM 7787 C CA . GLU A 1 993 ? 21.453 24.851 -37.396 1.00 89.31 993 GLU A CA 1
ATOM 7788 C C . GLU A 1 993 ? 22.980 24.863 -37.228 1.00 89.31 993 GLU A C 1
ATOM 7790 O O . GLU A 1 993 ? 23.722 24.539 -38.154 1.00 89.31 993 GLU A O 1
ATOM 7795 N N . THR A 1 994 ? 23.444 25.181 -36.016 1.00 90.69 994 THR A N 1
ATOM 7796 C CA . THR A 1 994 ? 24.863 25.155 -35.633 1.00 90.69 994 THR A CA 1
ATOM 7797 C C . THR A 1 994 ? 25.063 24.299 -34.384 1.00 90.69 994 THR A C 1
ATOM 7799 O O . THR A 1 994 ? 24.237 24.301 -33.467 1.00 90.69 994 THR A O 1
ATOM 7802 N N . LYS A 1 995 ? 26.177 23.561 -34.339 1.00 92.44 995 LYS A N 1
ATOM 7803 C CA . LYS A 1 995 ? 26.555 22.678 -33.226 1.00 92.44 995 LYS A CA 1
ATOM 7804 C C . LYS A 1 995 ? 27.125 23.463 -32.039 1.00 92.44 995 LYS A C 1
ATOM 7806 O O . LYS A 1 995 ? 27.950 24.349 -32.237 1.00 92.44 995 LYS A O 1
ATOM 7811 N N . TYR A 1 996 ? 26.759 23.082 -30.814 1.00 93.69 996 TYR A N 1
ATOM 7812 C CA . TYR A 1 996 ? 27.381 23.562 -29.570 1.00 93.69 996 TYR A CA 1
ATOM 7813 C C . TYR A 1 996 ? 27.564 22.414 -28.556 1.00 93.69 996 TYR A C 1
ATOM 7815 O O . TYR A 1 996 ? 26.791 21.453 -28.560 1.00 93.69 996 TYR A O 1
ATOM 7823 N N . ALA A 1 997 ? 28.595 22.487 -27.708 1.00 93.38 997 ALA A N 1
ATOM 7824 C CA . ALA A 1 997 ? 28.880 21.468 -26.689 1.00 93.38 997 ALA A CA 1
ATOM 7825 C C . ALA A 1 997 ? 27.970 21.605 -25.467 1.00 93.38 997 ALA A C 1
ATOM 7827 O O . ALA A 1 997 ? 27.710 22.710 -25.002 1.00 93.38 997 ALA A O 1
ATOM 7828 N N . VAL A 1 998 ? 27.559 20.478 -24.888 1.00 91.88 998 VAL A N 1
ATOM 7829 C CA . VAL A 1 998 ? 26.876 20.445 -23.590 1.00 91.88 998 VAL A CA 1
ATOM 7830 C C . VAL A 1 998 ? 27.878 20.765 -22.473 1.00 91.88 998 VAL A C 1
ATOM 7832 O O . VAL A 1 998 ? 29.003 20.263 -22.507 1.00 91.88 998 VAL A O 1
ATOM 7835 N N . PRO A 1 999 ? 27.517 21.584 -21.463 1.00 93.62 999 PRO A N 1
ATOM 7836 C CA . PRO A 1 999 ? 28.449 22.017 -20.429 1.00 93.62 999 PRO A CA 1
ATOM 7837 C C . PRO A 1 999 ? 28.627 20.970 -19.328 1.00 93.62 999 PRO A C 1
ATOM 7839 O O . PRO A 1 999 ? 28.382 21.239 -18.157 1.00 93.62 999 PRO A O 1
ATOM 7842 N N . VAL A 1 1000 ? 29.078 19.772 -19.705 1.00 91.94 1000 VAL A N 1
ATOM 7843 C CA . VAL A 1 1000 ? 29.371 18.679 -18.768 1.00 91.94 1000 VAL A CA 1
ATOM 7844 C C . VAL A 1 1000 ? 30.395 19.146 -17.728 1.00 91.94 1000 VAL A C 1
ATOM 7846 O O . VAL A 1 1000 ? 31.411 19.762 -18.054 1.00 91.94 1000 VAL A O 1
ATOM 7849 N N . GLY A 1 1001 ? 30.095 18.890 -16.459 1.00 92.25 1001 GLY A N 1
ATOM 7850 C CA . GLY A 1 1001 ? 30.815 19.386 -15.291 1.00 92.25 1001 GLY A CA 1
ATOM 7851 C C . GLY A 1 1001 ? 30.334 20.740 -14.755 1.00 92.25 1001 GLY A C 1
ATOM 7852 O O . GLY A 1 1001 ? 30.923 21.222 -13.797 1.00 92.25 1001 GLY A O 1
ATOM 7853 N N . TRP A 1 1002 ? 29.298 21.372 -15.315 1.00 95.81 1002 TRP A N 1
ATOM 7854 C CA . TRP A 1 1002 ? 28.795 22.680 -14.854 1.00 95.81 1002 TRP A CA 1
ATOM 7855 C C . TRP A 1 1002 ? 27.377 22.589 -14.271 1.00 95.81 1002 TRP A C 1
ATOM 7857 O O . TRP A 1 1002 ? 26.626 21.663 -14.556 1.00 95.81 1002 TRP A O 1
ATOM 7867 N N . ALA A 1 1003 ? 26.974 23.571 -13.475 1.00 94.69 1003 ALA A N 1
ATOM 7868 C CA . ALA A 1 1003 ? 25.592 23.808 -13.068 1.00 94.69 1003 ALA A CA 1
ATOM 7869 C C . ALA A 1 1003 ? 25.083 25.083 -13.744 1.00 94.69 1003 ALA A C 1
ATOM 7871 O O . ALA A 1 1003 ? 25.761 26.107 -13.715 1.00 94.69 1003 ALA A O 1
ATOM 7872 N N . ARG A 1 1004 ? 23.907 25.025 -14.368 1.00 92.56 1004 ARG A N 1
ATOM 7873 C CA . ARG A 1 1004 ? 23.239 26.172 -14.985 1.00 92.56 1004 ARG A CA 1
ATOM 7874 C C . ARG A 1 1004 ? 22.143 26.689 -14.068 1.00 92.56 1004 ARG A C 1
ATOM 7876 O O . ARG A 1 1004 ? 21.274 25.911 -13.683 1.00 92.56 1004 ARG A O 1
ATOM 7883 N N . PHE A 1 1005 ? 22.176 27.991 -13.828 1.00 90.56 1005 PHE A N 1
ATOM 7884 C CA . PHE A 1 1005 ? 21.107 28.787 -13.245 1.00 90.56 1005 PHE A CA 1
ATOM 7885 C C . PHE A 1 1005 ? 20.464 29.611 -14.364 1.00 90.56 1005 PHE A C 1
ATOM 7887 O O . PHE A 1 1005 ? 21.148 30.384 -15.043 1.00 90.56 1005 PHE A O 1
ATOM 7894 N N . GLY A 1 1006 ? 19.180 29.397 -14.621 1.00 82.50 1006 GLY A N 1
ATOM 7895 C CA . GLY A 1 1006 ? 18.407 30.087 -15.640 1.00 82.50 1006 GLY A CA 1
ATOM 7896 C C . GLY A 1 1006 ? 18.302 31.576 -15.344 1.00 82.50 1006 GLY A C 1
ATOM 7897 O O . GLY A 1 1006 ? 18.101 31.974 -14.201 1.00 82.50 1006 GLY A O 1
ATOM 7898 N N . LEU A 1 1007 ? 18.453 32.416 -16.369 1.00 84.19 1007 LEU A N 1
ATOM 7899 C CA . LEU A 1 1007 ? 18.289 33.862 -16.226 1.00 84.19 1007 LEU A CA 1
ATOM 7900 C C . LEU A 1 1007 ? 16.900 34.298 -16.692 1.00 84.19 1007 LEU A C 1
ATOM 7902 O O . LEU A 1 1007 ? 16.403 33.836 -17.722 1.00 84.19 1007 LEU A O 1
ATOM 7906 N N . SER A 1 1008 ? 16.307 35.238 -15.961 1.00 74.62 1008 SER A N 1
ATOM 7907 C CA . SER A 1 1008 ? 15.064 35.909 -16.331 1.00 74.62 1008 SER A CA 1
ATOM 7908 C C . SER A 1 1008 ? 15.282 36.737 -17.596 1.00 74.62 1008 SER A C 1
ATOM 7910 O O . SER A 1 1008 ? 15.955 37.769 -17.592 1.00 74.62 1008 SER A O 1
ATOM 7912 N N . ILE A 1 1009 ? 14.736 36.269 -18.719 1.00 65.12 1009 ILE A N 1
ATOM 7913 C CA . ILE A 1 1009 ? 14.912 36.930 -20.017 1.00 65.12 1009 ILE A CA 1
ATOM 7914 C C . ILE A 1 1009 ? 14.039 38.186 -20.100 1.00 65.12 1009 ILE A C 1
ATOM 7916 O O . ILE A 1 1009 ? 12.856 38.164 -19.751 1.00 65.12 1009 ILE A O 1
ATOM 7920 N N . ASN A 1 1010 ? 14.605 39.267 -20.647 1.00 61.56 1010 ASN A N 1
ATOM 7921 C CA . ASN A 1 1010 ? 13.888 40.512 -20.914 1.00 61.56 1010 ASN A CA 1
ATOM 7922 C C . ASN A 1 1010 ? 12.628 40.245 -21.784 1.00 61.56 1010 ASN A C 1
ATOM 7924 O O . ASN A 1 1010 ? 12.749 39.625 -22.846 1.00 61.56 1010 ASN A O 1
ATOM 7928 N N . PRO A 1 1011 ? 11.431 40.724 -21.382 1.00 55.72 1011 PRO A N 1
ATOM 7929 C CA . PRO A 1 1011 ? 10.164 40.485 -22.083 1.00 55.72 1011 PRO A CA 1
ATOM 7930 C C . PRO A 1 1011 ? 10.179 40.812 -23.582 1.00 55.72 1011 PRO A C 1
ATOM 7932 O O . PRO A 1 1011 ? 9.472 40.169 -24.353 1.00 55.72 1011 PRO A O 1
ATOM 7935 N N . SER A 1 1012 ? 11.019 41.757 -24.016 1.00 54.50 1012 SER A N 1
ATOM 7936 C CA . SER A 1 1012 ? 11.194 42.115 -25.433 1.00 54.50 1012 SER A CA 1
ATOM 7937 C C . SER A 1 1012 ? 11.719 40.967 -26.315 1.00 54.50 1012 SER A C 1
ATOM 7939 O O . SER A 1 1012 ? 11.446 40.948 -27.512 1.00 54.50 1012 SER A O 1
ATOM 7941 N N . PHE A 1 1013 ? 12.395 39.964 -25.741 1.00 55.06 1013 PHE A N 1
ATOM 7942 C CA . PHE A 1 1013 ? 12.835 38.752 -26.449 1.00 55.06 1013 PHE A CA 1
ATOM 7943 C C . PHE A 1 1013 ? 11.830 37.590 -26.363 1.00 55.06 1013 PHE A C 1
ATOM 7945 O O . PHE A 1 1013 ? 12.038 36.559 -27.006 1.00 55.06 1013 PHE A O 1
ATOM 7952 N N . LYS A 1 1014 ? 10.729 37.755 -25.609 1.00 51.75 1014 LYS A N 1
ATOM 7953 C CA . LYS A 1 1014 ? 9.569 36.843 -25.609 1.00 51.75 1014 LYS A CA 1
ATOM 7954 C C . LYS A 1 1014 ? 8.577 37.150 -26.746 1.00 51.75 1014 LYS A C 1
ATOM 7956 O O . LYS A 1 1014 ? 7.529 36.511 -26.823 1.00 51.75 1014 LYS A O 1
ATOM 7961 N N . ASP A 1 1015 ? 8.893 38.099 -27.634 1.00 57.03 1015 ASP A N 1
ATOM 7962 C CA . ASP A 1 1015 ? 8.102 38.378 -28.836 1.00 57.03 1015 ASP A CA 1
ATOM 7963 C C . ASP A 1 1015 ? 8.003 37.115 -29.716 1.00 57.03 1015 ASP A C 1
ATOM 7965 O O . ASP A 1 1015 ? 9.015 36.552 -30.157 1.00 57.03 1015 ASP A O 1
ATOM 7969 N N . LYS A 1 1016 ? 6.763 36.673 -29.980 1.00 54.59 1016 LYS A N 1
ATOM 7970 C CA . LYS A 1 1016 ? 6.433 35.464 -30.757 1.00 54.59 1016 LYS A CA 1
ATOM 7971 C C . LYS A 1 1016 ? 7.062 35.460 -32.156 1.00 54.59 1016 LYS A C 1
ATOM 7973 O O . LYS A 1 1016 ? 7.234 34.386 -32.728 1.00 54.59 1016 LYS A O 1
ATOM 7978 N N . ASN A 1 1017 ? 7.431 36.626 -32.689 1.00 55.78 1017 ASN A N 1
ATOM 7979 C CA . ASN A 1 1017 ? 8.016 36.757 -34.022 1.00 55.78 1017 ASN A CA 1
ATOM 7980 C C . ASN A 1 1017 ? 9.529 36.473 -34.078 1.00 55.78 1017 ASN A C 1
ATOM 7982 O O . ASN A 1 1017 ? 10.028 36.070 -35.126 1.00 55.78 1017 ASN A O 1
ATOM 7986 N N . LEU A 1 1018 ? 10.275 36.664 -32.980 1.00 63.44 1018 LEU A N 1
ATOM 7987 C CA . LEU A 1 1018 ? 11.743 36.533 -32.978 1.00 63.44 1018 LEU A CA 1
ATOM 7988 C C . LEU A 1 1018 ? 12.226 35.102 -32.699 1.00 63.44 1018 LEU A C 1
ATOM 7990 O O . LEU A 1 1018 ? 13.294 34.721 -33.184 1.00 63.44 1018 LEU A O 1
ATOM 7994 N N . LYS A 1 1019 ? 11.452 34.315 -31.932 1.00 70.06 1019 LYS A N 1
ATOM 7995 C CA . LYS A 1 1019 ? 11.749 32.909 -31.577 1.00 70.06 1019 LYS A CA 1
ATOM 7996 C C . LYS A 1 1019 ? 13.213 32.683 -31.165 1.00 70.06 1019 LYS A C 1
ATOM 7998 O O . LYS A 1 1019 ? 13.880 31.766 -31.640 1.00 70.06 1019 LYS A O 1
ATOM 8003 N N . VAL A 1 1020 ? 13.730 33.532 -30.276 1.00 72.12 1020 VAL A N 1
ATOM 8004 C CA . VAL A 1 1020 ? 15.163 33.597 -29.931 1.00 72.12 1020 VAL A CA 1
ATOM 8005 C C . VAL A 1 1020 ? 15.730 32.241 -29.480 1.00 72.12 1020 VAL A C 1
ATOM 8007 O O . VAL A 1 1020 ? 16.818 31.866 -29.898 1.00 72.12 1020 VAL A O 1
ATOM 8010 N N . PHE A 1 1021 ? 14.992 31.449 -28.698 1.00 72.44 1021 PHE A N 1
ATOM 8011 C CA . PHE A 1 1021 ? 15.471 30.147 -28.195 1.00 72.44 1021 PHE A CA 1
ATOM 8012 C C . PHE A 1 1021 ? 15.452 29.002 -29.218 1.00 72.44 1021 PHE A C 1
ATOM 8014 O O . PHE A 1 1021 ? 16.039 27.944 -28.962 1.00 72.44 1021 PHE A O 1
ATOM 8021 N N . GLU A 1 1022 ? 14.770 29.192 -30.345 1.00 76.69 1022 GLU A N 1
ATOM 8022 C CA . GLU A 1 1022 ? 14.692 28.228 -31.450 1.00 76.69 1022 GLU A CA 1
ATOM 8023 C C . GLU A 1 1022 ? 15.647 28.637 -32.574 1.00 76.69 1022 GLU A C 1
ATOM 8025 O O . GLU A 1 1022 ? 16.445 27.826 -33.038 1.00 76.69 1022 GLU A O 1
ATOM 8030 N N . ASN A 1 1023 ? 15.604 29.914 -32.962 1.00 82.62 1023 ASN A N 1
ATOM 8031 C CA . ASN A 1 1023 ? 16.257 30.421 -34.162 1.00 82.62 1023 ASN A CA 1
ATOM 8032 C C . ASN A 1 1023 ? 17.683 30.930 -33.931 1.00 82.62 1023 ASN A C 1
ATOM 8034 O O . ASN A 1 1023 ? 18.423 31.048 -34.905 1.00 82.62 1023 ASN A O 1
ATOM 8038 N N . TRP A 1 1024 ? 18.089 31.246 -32.695 1.00 89.62 1024 TRP A N 1
ATOM 8039 C CA . TRP A 1 1024 ? 19.445 31.737 -32.428 1.00 89.62 1024 TRP A CA 1
ATOM 8040 C C . TRP A 1 1024 ? 20.409 30.613 -32.046 1.00 89.62 1024 TRP A C 1
ATOM 8042 O O . TRP A 1 1024 ? 20.021 29.587 -31.485 1.00 89.62 1024 TRP A O 1
ATOM 8052 N N . HIS A 1 1025 ? 21.688 30.812 -32.362 1.00 93.25 1025 HIS A N 1
ATOM 8053 C CA . HIS A 1 1025 ? 22.759 29.873 -32.043 1.00 93.25 1025 HIS A CA 1
ATOM 8054 C C . HIS A 1 1025 ? 23.104 29.912 -30.556 1.00 93.25 1025 HIS A C 1
ATOM 8056 O O . HIS A 1 1025 ? 22.893 30.915 -29.876 1.00 93.25 1025 HIS A O 1
ATOM 8062 N N . ARG A 1 1026 ? 23.649 28.811 -30.039 1.00 92.69 1026 ARG A N 1
ATOM 8063 C CA . ARG A 1 1026 ? 24.064 28.665 -28.639 1.00 92.69 1026 ARG A CA 1
ATOM 8064 C C . ARG A 1 1026 ? 25.573 28.803 -28.518 1.00 92.69 1026 ARG A C 1
ATOM 8066 O O . ARG A 1 1026 ? 26.302 28.134 -29.242 1.00 92.69 1026 ARG A O 1
ATOM 8073 N N . ALA A 1 1027 ? 26.021 29.625 -27.576 1.00 94.56 1027 ALA A N 1
ATOM 8074 C CA . ALA A 1 1027 ? 27.436 29.795 -27.276 1.00 94.56 1027 ALA A CA 1
ATOM 8075 C C . ALA A 1 1027 ? 27.666 30.088 -25.786 1.00 94.56 1027 ALA A C 1
ATOM 8077 O O . ALA A 1 1027 ? 26.723 30.219 -24.999 1.00 94.56 1027 ALA A O 1
ATOM 8078 N N . TYR A 1 1028 ? 28.936 30.189 -25.413 1.00 96.31 1028 TYR A N 1
ATOM 8079 C CA . TYR A 1 1028 ? 29.417 30.401 -24.057 1.00 96.31 1028 TYR A CA 1
ATOM 8080 C C . TYR A 1 1028 ? 30.379 31.586 -23.995 1.00 96.31 1028 TYR A C 1
ATOM 8082 O O . TYR A 1 1028 ? 31.107 31.860 -24.949 1.00 96.31 1028 TYR A O 1
ATOM 8090 N N . HIS A 1 1029 ? 30.387 32.277 -22.860 1.00 94.44 1029 HIS A N 1
ATOM 8091 C CA . HIS A 1 1029 ? 31.312 33.363 -22.555 1.00 94.44 1029 HIS A CA 1
ATOM 8092 C C . HIS A 1 1029 ? 31.832 33.196 -21.126 1.00 94.44 1029 HIS A C 1
ATOM 8094 O O . HIS A 1 1029 ? 31.066 33.332 -20.174 1.00 94.44 1029 HIS A O 1
ATOM 8100 N N . GLY A 1 1030 ? 33.115 32.867 -20.970 1.00 92.12 1030 GLY A N 1
ATOM 8101 C CA . GLY A 1 1030 ? 33.763 32.829 -19.657 1.00 92.12 1030 GLY A CA 1
ATOM 8102 C C . GLY A 1 1030 ? 33.874 34.229 -19.069 1.00 92.12 1030 GLY A C 1
ATOM 8103 O O . GLY A 1 1030 ? 34.054 35.190 -19.815 1.00 92.12 1030 GLY A O 1
ATOM 8104 N N . THR A 1 1031 ? 33.743 34.359 -17.749 1.00 90.62 1031 THR A N 1
ATOM 8105 C CA . THR A 1 1031 ? 33.933 35.653 -17.084 1.00 90.62 1031 THR A CA 1
ATOM 8106 C C . THR A 1 1031 ? 34.460 35.492 -15.657 1.00 90.62 1031 THR A C 1
ATOM 8108 O O . THR A 1 1031 ? 34.557 34.382 -15.133 1.00 90.62 1031 THR A O 1
ATOM 8111 N N . ALA A 1 1032 ? 34.799 36.604 -15.008 1.00 89.75 1032 ALA A N 1
ATOM 8112 C CA . ALA A 1 1032 ? 35.172 36.628 -13.598 1.00 89.75 1032 ALA A CA 1
ATOM 8113 C C . ALA A 1 1032 ? 33.926 36.730 -12.704 1.00 89.75 1032 ALA A C 1
ATOM 8115 O O . ALA A 1 1032 ? 32.982 37.462 -13.007 1.00 89.75 1032 ALA A O 1
ATOM 8116 N N . ALA A 1 1033 ? 33.943 36.072 -11.542 1.00 89.94 1033 ALA A N 1
ATOM 8117 C CA . ALA A 1 1033 ? 32.844 36.125 -10.568 1.00 89.94 1033 ALA A CA 1
ATOM 8118 C C . ALA A 1 1033 ? 32.483 37.560 -10.129 1.00 89.94 1033 ALA A C 1
ATOM 8120 O O . ALA A 1 1033 ? 31.319 37.857 -9.876 1.00 89.94 1033 ALA A O 1
ATOM 8121 N N . SER A 1 1034 ? 33.465 38.466 -10.085 1.00 86.69 1034 SER A N 1
ATOM 8122 C CA . SER A 1 1034 ? 33.275 39.890 -9.773 1.00 86.69 1034 SER A CA 1
ATOM 8123 C C . SER A 1 1034 ? 32.562 40.679 -10.883 1.00 86.69 1034 SER A C 1
ATOM 8125 O O . SER A 1 1034 ? 31.979 41.728 -10.609 1.00 86.69 1034 SER A O 1
ATOM 8127 N N . ALA A 1 1035 ? 32.585 40.190 -12.126 1.00 85.50 1035 ALA A N 1
ATOM 8128 C CA . ALA A 1 1035 ? 31.969 40.845 -13.278 1.00 85.50 1035 ALA A CA 1
ATOM 8129 C C . ALA A 1 1035 ? 30.496 40.449 -13.478 1.00 85.50 1035 ALA A C 1
ATOM 8131 O O . ALA A 1 1035 ? 29.740 41.225 -14.059 1.00 85.50 1035 ALA A O 1
ATOM 8132 N N . VAL A 1 1036 ? 30.064 39.289 -12.962 1.00 89.56 1036 VAL A N 1
ATOM 8133 C CA . VAL A 1 1036 ? 28.702 38.746 -13.150 1.00 89.56 1036 VAL A CA 1
ATOM 8134 C C . VAL A 1 1036 ? 27.624 39.747 -12.726 1.00 89.56 1036 VAL A C 1
ATOM 8136 O O . VAL A 1 1036 ? 26.735 40.063 -13.516 1.00 89.56 1036 VAL A O 1
ATOM 8139 N N . LYS A 1 1037 ? 27.732 40.298 -11.509 1.00 87.75 1037 LYS A N 1
ATOM 8140 C CA . LYS A 1 1037 ? 26.779 41.284 -10.975 1.00 87.75 1037 LYS A CA 1
ATOM 8141 C C . LYS A 1 1037 ? 26.725 42.550 -11.838 1.00 87.75 1037 LYS A C 1
ATOM 8143 O O . LYS A 1 1037 ? 25.637 43.006 -12.174 1.00 87.75 1037 LYS A O 1
ATOM 8148 N N . LYS A 1 1038 ? 27.885 43.063 -12.274 1.00 83.69 1038 LYS A N 1
ATOM 8149 C CA . LYS A 1 1038 ? 27.974 44.248 -13.149 1.00 83.69 1038 LYS A CA 1
ATOM 8150 C C . LYS A 1 1038 ? 27.312 44.007 -14.508 1.00 83.69 1038 LYS A C 1
ATOM 8152 O O . LYS A 1 1038 ? 26.613 44.889 -14.999 1.00 83.69 1038 LYS A O 1
ATOM 8157 N N . ILE A 1 1039 ? 27.513 42.828 -15.100 1.00 85.38 1039 ILE A N 1
ATOM 8158 C CA . ILE A 1 1039 ? 26.915 42.448 -16.386 1.00 85.38 1039 ILE A CA 1
ATOM 8159 C C . ILE A 1 1039 ? 25.387 42.402 -16.260 1.00 85.38 1039 ILE A C 1
ATOM 8161 O O . ILE A 1 1039 ? 24.707 43.109 -17.002 1.00 85.38 1039 ILE A O 1
ATOM 8165 N N . LEU A 1 1040 ? 24.859 41.661 -15.277 1.00 85.38 1040 LEU A N 1
ATOM 8166 C CA . LEU A 1 1040 ? 23.413 41.486 -15.088 1.00 85.38 1040 LEU A CA 1
ATOM 8167 C C . LEU A 1 1040 ? 22.681 42.792 -14.749 1.00 85.38 1040 LEU A C 1
ATOM 8169 O O . LEU A 1 1040 ? 21.602 43.034 -15.281 1.00 85.38 1040 LEU A O 1
ATOM 8173 N N . GLN A 1 1041 ? 23.272 43.652 -13.914 1.00 81.56 1041 GLN A N 1
ATOM 8174 C CA . GLN A 1 1041 ? 22.663 44.932 -13.524 1.00 81.56 1041 GLN A CA 1
ATOM 8175 C C . GLN A 1 1041 ? 22.656 45.975 -14.649 1.00 81.56 1041 GLN A C 1
ATOM 8177 O O . GLN A 1 1041 ? 21.833 46.886 -14.638 1.00 81.56 1041 GLN A O 1
ATOM 8182 N N . THR A 1 1042 ? 23.582 45.874 -15.606 1.00 71.31 1042 THR A N 1
ATOM 8183 C CA . THR A 1 1042 ? 23.732 46.882 -16.665 1.00 71.31 1042 THR A CA 1
ATOM 8184 C C . THR A 1 1042 ? 22.890 46.537 -17.893 1.00 71.31 1042 THR A C 1
ATOM 8186 O O . THR A 1 1042 ? 22.287 47.428 -18.492 1.00 71.31 1042 THR A O 1
ATOM 8189 N N . SER A 1 1043 ? 22.832 45.262 -18.304 1.00 69.00 1043 SER A N 1
ATOM 8190 C CA . SER A 1 1043 ? 22.012 44.856 -19.451 1.00 69.00 1043 SER A CA 1
ATOM 8191 C C . SER A 1 1043 ? 21.720 43.349 -19.494 1.00 69.00 1043 SER A C 1
ATOM 8193 O O . SER A 1 1043 ? 22.370 42.545 -18.838 1.00 69.00 1043 SER A O 1
ATOM 8195 N N . SER A 1 1044 ? 20.780 42.942 -20.356 1.00 71.31 1044 SER A N 1
ATOM 8196 C CA . SER A 1 1044 ? 20.531 41.522 -20.695 1.00 71.31 1044 SER A CA 1
ATOM 8197 C C . SER A 1 1044 ? 21.514 40.957 -21.744 1.00 71.31 1044 SER A C 1
ATOM 8199 O O . SER A 1 1044 ? 21.238 39.939 -22.387 1.00 71.31 1044 SER A O 1
ATOM 8201 N N . GLN A 1 1045 ? 22.643 41.641 -21.951 1.00 80.25 1045 GLN A N 1
ATOM 8202 C CA . GLN A 1 1045 ? 23.678 41.360 -22.949 1.00 80.25 1045 GLN A CA 1
ATOM 8203 C C . GLN A 1 1045 ? 25.065 41.419 -22.295 1.00 80.25 1045 GLN A C 1
ATOM 8205 O O . GLN A 1 1045 ? 25.220 41.900 -21.171 1.00 80.25 1045 GLN A O 1
ATOM 8210 N N . LEU A 1 1046 ? 26.082 40.908 -22.988 1.00 83.69 1046 LEU A N 1
ATOM 8211 C CA . LEU A 1 1046 ? 27.462 41.017 -22.523 1.00 83.69 1046 LEU A CA 1
ATOM 8212 C C . LEU A 1 1046 ? 27.955 42.449 -22.732 1.00 83.69 1046 LEU A C 1
ATOM 8214 O O . LEU A 1 1046 ? 27.620 43.104 -23.719 1.00 83.69 1046 LEU A O 1
ATOM 8218 N N . LEU A 1 1047 ? 28.767 42.918 -21.789 1.00 78.31 1047 LEU A N 1
ATOM 8219 C CA . LEU A 1 1047 ? 29.340 44.254 -21.851 1.00 78.31 1047 LEU A CA 1
ATOM 8220 C C . LEU A 1 1047 ? 30.456 44.315 -22.895 1.00 78.31 1047 LEU A C 1
ATOM 8222 O O . LEU A 1 1047 ? 31.309 43.429 -22.968 1.00 78.31 1047 LEU A O 1
ATOM 8226 N N . MET A 1 1048 ? 30.462 45.389 -23.677 1.00 75.50 1048 MET A N 1
ATOM 8227 C CA . MET A 1 1048 ? 31.517 45.714 -24.628 1.00 75.50 1048 MET A CA 1
ATOM 8228 C C . MET A 1 1048 ? 32.464 46.771 -24.054 1.00 75.50 1048 MET A C 1
ATOM 8230 O O . MET A 1 1048 ? 32.053 47.588 -23.227 1.00 75.50 1048 MET A O 1
ATOM 8234 N N . PRO A 1 1049 ? 33.726 46.821 -24.512 1.00 66.81 1049 PRO A N 1
ATOM 8235 C CA . PRO A 1 1049 ? 34.595 47.951 -24.200 1.00 66.81 1049 PRO A CA 1
ATOM 8236 C C . PRO A 1 1049 ? 33.932 49.274 -24.628 1.00 66.81 1049 PRO A C 1
ATOM 8238 O O . PRO A 1 1049 ? 33.437 49.390 -25.751 1.00 66.81 1049 PRO A O 1
ATOM 8241 N N . GLY A 1 1050 ? 33.898 50.248 -23.720 1.00 62.41 1050 GLY A N 1
ATOM 8242 C CA . GLY A 1 1050 ? 33.157 51.509 -23.824 1.00 62.41 1050 GLY A CA 1
ATOM 8243 C C . GLY A 1 1050 ? 31.792 51.516 -23.121 1.00 62.41 1050 GLY A C 1
ATOM 8244 O O . GLY A 1 1050 ? 31.165 52.568 -23.043 1.00 62.41 1050 GLY A O 1
ATOM 8245 N N . ASP A 1 1051 ? 31.306 50.383 -22.598 1.00 69.81 1051 ASP A N 1
ATOM 8246 C CA . ASP A 1 1051 ? 30.094 50.372 -21.770 1.00 69.81 1051 ASP A CA 1
ATOM 8247 C C . ASP A 1 1051 ? 30.367 50.925 -20.365 1.00 69.81 1051 ASP A C 1
ATOM 8249 O O . ASP A 1 1051 ? 31.378 50.610 -19.731 1.00 69.81 1051 ASP A O 1
ATOM 8253 N N . VAL A 1 1052 ? 29.429 51.737 -19.872 1.00 65.50 1052 VAL A N 1
ATOM 8254 C CA . VAL A 1 1052 ? 29.454 52.306 -18.521 1.00 65.50 1052 VAL A CA 1
ATOM 8255 C C . VAL A 1 1052 ? 28.645 51.401 -17.601 1.00 65.50 1052 VAL A C 1
ATOM 8257 O O . VAL A 1 1052 ? 27.444 51.210 -17.794 1.00 65.50 1052 VAL A O 1
ATOM 8260 N N . THR A 1 1053 ? 29.306 50.823 -16.602 1.00 68.50 1053 THR A N 1
ATOM 8261 C CA . THR A 1 1053 ? 28.634 49.996 -15.590 1.00 68.50 1053 THR A CA 1
ATOM 8262 C C . THR A 1 1053 ? 27.832 50.868 -14.618 1.00 68.50 1053 THR A C 1
ATOM 8264 O O . THR A 1 1053 ? 28.124 52.051 -14.455 1.00 68.50 1053 THR A O 1
ATOM 8267 N N . PHE A 1 1054 ? 26.852 50.291 -13.915 1.00 52.28 1054 PHE A N 1
ATOM 8268 C CA . PHE A 1 1054 ? 25.976 51.000 -12.959 1.00 52.28 1054 PHE A CA 1
ATOM 8269 C C . PHE A 1 1054 ? 26.719 51.745 -11.813 1.00 52.28 1054 PHE A C 1
ATOM 8271 O O . PHE A 1 1054 ? 26.118 52.542 -11.102 1.00 52.28 1054 PHE A O 1
ATOM 8278 N N . GLY A 1 1055 ? 28.035 51.539 -11.656 1.00 54.66 1055 GLY A N 1
ATOM 8279 C CA . GLY A 1 1055 ? 28.913 52.280 -10.737 1.00 54.66 1055 GLY A CA 1
ATOM 8280 C C . GLY A 1 1055 ? 29.685 53.460 -11.350 1.00 54.66 1055 GLY A C 1
ATOM 8281 O O . GLY A 1 1055 ? 30.495 54.060 -10.653 1.00 54.66 1055 GLY A O 1
ATOM 8282 N N . GLY A 1 1056 ? 29.473 53.790 -12.631 1.00 55.59 1056 GLY A N 1
ATOM 8283 C CA . GLY A 1 1056 ? 30.152 54.893 -13.331 1.00 55.59 1056 GLY A CA 1
ATOM 8284 C C . GLY A 1 1056 ? 31.508 54.538 -13.954 1.00 55.59 1056 GLY A C 1
ATOM 8285 O O . GLY A 1 1056 ? 32.102 55.381 -14.623 1.00 55.59 1056 GLY A O 1
ATOM 8286 N N . ASP A 1 1057 ? 31.984 53.300 -13.784 1.00 58.38 1057 ASP A N 1
ATOM 8287 C CA . ASP A 1 1057 ? 33.213 52.819 -14.420 1.00 58.38 1057 ASP A CA 1
ATOM 8288 C C . ASP A 1 1057 ? 32.960 52.520 -15.907 1.00 58.38 1057 ASP A C 1
ATOM 8290 O O . ASP A 1 1057 ? 32.130 51.662 -16.237 1.00 58.38 1057 ASP A O 1
ATOM 8294 N N . GLU A 1 1058 ? 33.699 53.192 -16.791 1.00 62.16 1058 GLU A N 1
ATOM 8295 C CA . GLU A 1 1058 ? 33.736 52.915 -18.230 1.00 62.16 1058 GLU A CA 1
ATOM 8296 C C . GLU A 1 1058 ? 34.721 51.769 -18.520 1.00 62.16 1058 GLU A C 1
ATOM 8298 O O . GLU A 1 1058 ? 35.887 51.798 -18.109 1.00 62.16 1058 GLU A O 1
ATOM 8303 N N . LEU A 1 1059 ? 34.261 50.730 -19.221 1.00 58.31 1059 LEU A N 1
ATOM 8304 C CA . LEU A 1 1059 ? 35.103 49.595 -19.599 1.00 58.31 1059 LEU A CA 1
ATOM 8305 C C . LEU A 1 1059 ? 36.160 50.031 -20.623 1.00 58.31 1059 LEU A C 1
ATOM 8307 O O . LEU A 1 1059 ? 35.850 50.263 -21.787 1.00 58.31 1059 LEU A O 1
ATOM 8311 N N . GLY A 1 1060 ? 37.425 50.132 -20.212 1.00 53.81 1060 GLY A N 1
ATOM 8312 C CA . GLY A 1 1060 ? 38.508 50.552 -21.107 1.00 53.81 1060 GLY A CA 1
ATOM 8313 C C . GLY A 1 1060 ? 38.778 49.571 -22.267 1.00 53.81 1060 GLY A C 1
ATOM 8314 O O . GLY A 1 1060 ? 38.507 48.374 -22.144 1.00 53.81 1060 GLY A O 1
ATOM 8315 N N . PRO A 1 1061 ? 39.366 50.031 -23.391 1.00 54.00 1061 PRO A N 1
ATOM 8316 C CA . PRO A 1 1061 ? 39.834 49.145 -24.455 1.00 54.00 1061 PRO A CA 1
ATOM 8317 C C . PRO A 1 1061 ? 40.928 48.216 -23.903 1.00 54.00 1061 PRO A C 1
ATOM 8319 O O . PRO A 1 1061 ? 41.929 48.676 -23.347 1.00 54.00 1061 PRO A O 1
ATOM 8322 N N . GLY A 1 1062 ? 40.726 46.901 -24.015 1.00 48.97 1062 GLY A N 1
ATOM 8323 C CA . GLY A 1 1062 ? 41.637 45.894 -23.464 1.00 48.97 1062 GLY A CA 1
ATOM 8324 C C . GLY A 1 1062 ? 43.086 46.078 -23.939 1.00 48.97 1062 GLY A C 1
ATOM 8325 O O . GLY A 1 1062 ? 43.349 46.305 -25.120 1.00 48.97 1062 GLY A O 1
ATOM 8326 N N . LYS A 1 1063 ? 44.056 45.979 -23.021 1.00 40.59 1063 LYS A N 1
ATOM 8327 C CA . LYS A 1 1063 ? 45.489 46.074 -23.345 1.00 40.59 1063 LYS A CA 1
ATOM 8328 C C . LYS A 1 1063 ? 45.997 44.748 -23.929 1.00 40.59 1063 LYS A C 1
ATOM 8330 O O . LYS A 1 1063 ? 46.356 43.847 -23.181 1.00 40.59 1063 LYS A O 1
ATOM 8335 N N . GLY A 1 1064 ? 46.098 44.654 -25.255 1.00 43.16 1064 GLY A N 1
ATOM 8336 C CA . GLY A 1 1064 ? 46.775 43.555 -25.958 1.00 43.16 1064 GLY A CA 1
ATOM 8337 C C . GLY A 1 1064 ? 47.030 43.899 -27.429 1.00 43.16 1064 GLY A C 1
ATOM 8338 O O . GLY A 1 1064 ? 46.118 44.333 -28.128 1.00 43.16 1064 GLY A O 1
ATOM 8339 N N . ARG A 1 1065 ? 48.274 43.761 -27.920 1.00 35.03 1065 ARG A N 1
ATOM 8340 C CA . ARG A 1 1065 ? 48.607 44.058 -29.329 1.00 35.03 1065 ARG A CA 1
ATOM 8341 C C . ARG A 1 1065 ? 47.831 43.115 -30.255 1.00 35.03 1065 ARG A C 1
ATOM 8343 O O . ARG A 1 1065 ? 48.043 41.912 -30.193 1.00 35.03 1065 ARG A O 1
ATOM 8350 N N . GLY A 1 1066 ? 46.993 43.680 -31.126 1.00 46.84 1066 GLY A N 1
ATOM 8351 C CA . GLY A 1 1066 ? 46.265 42.951 -32.174 1.00 46.84 1066 GLY A CA 1
ATOM 8352 C C . GLY A 1 1066 ? 44.772 42.716 -31.913 1.00 46.84 1066 GLY A C 1
ATOM 8353 O O . GLY A 1 1066 ? 44.100 42.211 -32.804 1.00 46.84 1066 GLY A O 1
ATOM 8354 N N . PHE A 1 1067 ? 44.235 43.107 -30.751 1.00 44.62 1067 PHE A N 1
ATOM 8355 C CA . PHE A 1 1067 ? 42.800 43.006 -30.467 1.00 44.62 1067 PHE A CA 1
ATOM 8356 C C . PHE A 1 1067 ? 42.052 44.267 -30.921 1.00 44.62 1067 PHE A C 1
ATOM 8358 O O . PHE A 1 1067 ? 42.288 45.363 -30.419 1.00 44.62 1067 PHE A O 1
ATOM 8365 N N . ASP A 1 1068 ? 41.140 44.102 -31.875 1.00 47.34 1068 ASP A N 1
ATOM 8366 C CA . ASP A 1 1068 ? 40.191 45.135 -32.294 1.00 47.34 1068 ASP A CA 1
ATOM 8367 C C . ASP A 1 1068 ? 39.192 45.388 -31.144 1.00 47.34 1068 ASP A C 1
ATOM 8369 O O . ASP A 1 1068 ? 38.491 44.482 -30.694 1.00 47.34 1068 ASP A O 1
ATOM 8373 N N . SER A 1 1069 ? 39.208 46.595 -30.577 1.00 53.12 1069 SER A N 1
ATOM 8374 C CA . SER A 1 1069 ? 38.794 46.868 -29.194 1.00 53.12 1069 SER A CA 1
ATOM 8375 C C . SER A 1 1069 ? 37.300 47.149 -28.986 1.00 53.12 1069 SER A C 1
ATOM 8377 O O . SER A 1 1069 ? 36.952 47.786 -28.000 1.00 53.12 1069 SER A O 1
ATOM 8379 N N . VAL A 1 1070 ? 36.410 46.705 -29.879 1.00 60.66 1070 VAL A N 1
ATOM 8380 C CA . VAL A 1 1070 ? 34.944 46.867 -29.733 1.00 60.66 1070 VAL A CA 1
ATOM 8381 C C . VAL A 1 1070 ? 34.231 45.597 -30.200 1.00 60.66 1070 VAL A C 1
ATOM 8383 O O . VAL A 1 1070 ? 33.558 45.590 -31.230 1.00 60.66 1070 VAL A O 1
ATOM 8386 N N . GLN A 1 1071 ? 34.453 44.482 -29.503 1.00 72.88 1071 GLN A N 1
ATOM 8387 C CA . GLN A 1 1071 ? 33.817 43.209 -29.842 1.00 72.88 1071 GLN A CA 1
ATOM 8388 C C . GLN A 1 1071 ? 33.655 42.290 -28.631 1.00 72.88 1071 GLN A C 1
ATOM 8390 O O . GLN A 1 1071 ? 34.478 42.305 -27.716 1.00 72.88 1071 GLN A O 1
ATOM 8395 N N . VAL A 1 1072 ? 32.595 41.483 -28.649 1.00 82.19 1072 VAL A N 1
ATOM 8396 C CA . VAL A 1 1072 ? 32.334 40.416 -27.675 1.00 82.19 1072 VAL A CA 1
ATOM 8397 C C . VAL A 1 1072 ? 32.773 39.093 -28.276 1.00 82.19 1072 VAL A C 1
ATOM 8399 O O . VAL A 1 1072 ? 32.425 38.802 -29.419 1.00 82.19 1072 VAL A O 1
ATOM 8402 N N . PHE A 1 1073 ? 33.484 38.284 -27.494 1.00 87.56 1073 PHE A N 1
ATOM 8403 C CA . PHE A 1 1073 ? 33.885 36.931 -27.870 1.00 87.56 1073 PHE A CA 1
ATOM 8404 C C . PHE A 1 1073 ? 33.015 35.892 -27.169 1.00 87.56 1073 PHE A C 1
ATOM 8406 O O . PHE A 1 1073 ? 32.771 35.973 -25.967 1.00 87.56 1073 PHE A O 1
ATOM 8413 N N . THR A 1 1074 ? 32.572 34.895 -27.919 1.00 92.62 1074 THR A N 1
ATOM 8414 C CA . THR A 1 1074 ? 31.816 33.734 -27.446 1.00 92.62 1074 THR A CA 1
ATOM 8415 C C . THR A 1 1074 ? 32.378 32.477 -28.110 1.00 92.62 1074 THR A C 1
ATOM 8417 O O . THR A 1 1074 ? 33.155 32.574 -29.056 1.00 92.62 1074 THR A O 1
ATOM 8420 N N . SER A 1 1075 ? 32.035 31.291 -27.621 1.00 94.25 1075 SER A N 1
ATOM 8421 C CA . SER A 1 1075 ? 32.480 30.025 -28.216 1.00 94.25 1075 SER A CA 1
ATOM 8422 C C . SER A 1 1075 ? 31.364 28.984 -28.198 1.00 94.25 1075 SER A C 1
ATOM 8424 O O . SER A 1 1075 ? 30.612 28.935 -27.223 1.00 94.25 1075 SER A O 1
ATOM 8426 N N . PRO A 1 1076 ? 31.259 28.096 -29.203 1.00 94.62 1076 PRO A N 1
ATOM 8427 C CA . PRO A 1 1076 ? 30.370 26.939 -29.129 1.00 94.62 1076 PRO A CA 1
ATOM 8428 C C . PRO A 1 1076 ? 30.856 25.882 -28.120 1.00 94.62 1076 PRO A C 1
ATOM 8430 O O . PRO A 1 1076 ? 30.104 24.961 -27.797 1.00 94.62 1076 PRO A O 1
ATOM 8433 N N . SER A 1 1077 ? 32.085 26.009 -27.597 1.00 94.12 1077 SER A N 1
ATOM 8434 C CA . SER A 1 1077 ? 32.673 25.100 -26.612 1.00 94.12 1077 SER A CA 1
ATOM 8435 C C . SER A 1 1077 ? 32.838 25.754 -25.242 1.00 94.12 1077 SER A C 1
ATOM 8437 O O . SER A 1 1077 ? 33.677 26.631 -25.023 1.00 94.12 1077 SER A O 1
ATOM 8439 N N . ILE A 1 1078 ? 32.107 25.233 -24.259 1.00 94.19 1078 ILE A N 1
ATOM 8440 C CA . ILE A 1 1078 ? 32.307 25.582 -22.849 1.00 94.19 1078 ILE A CA 1
ATOM 8441 C C . ILE A 1 1078 ? 33.672 25.126 -22.307 1.00 94.19 1078 ILE A C 1
ATOM 8443 O O . ILE A 1 1078 ? 34.183 25.742 -21.377 1.00 94.19 1078 ILE A O 1
ATOM 8447 N N . LYS A 1 1079 ? 34.312 24.096 -22.886 1.00 91.00 1079 LYS A N 1
ATOM 8448 C CA . LYS A 1 1079 ? 35.673 23.687 -22.490 1.00 91.00 1079 LYS A CA 1
ATOM 8449 C C . LYS A 1 1079 ? 36.698 24.766 -22.829 1.00 91.00 1079 LYS A C 1
ATOM 8451 O O . LYS A 1 1079 ? 37.665 24.938 -22.093 1.00 91.00 1079 LYS A O 1
ATOM 8456 N N . TYR A 1 1080 ? 36.470 25.506 -23.912 1.00 90.88 1080 TYR A N 1
ATOM 8457 C CA . TYR A 1 1080 ? 37.295 26.649 -24.285 1.00 90.88 1080 TYR A CA 1
ATOM 8458 C C . TYR A 1 1080 ? 36.958 27.890 -23.460 1.00 90.88 1080 TYR A C 1
ATOM 8460 O O . TYR A 1 1080 ? 37.843 28.442 -22.808 1.00 90.88 1080 TYR A O 1
ATOM 8468 N N . SER A 1 1081 ? 35.676 28.272 -23.390 1.00 92.94 1081 SER A N 1
ATOM 8469 C CA . SER A 1 1081 ? 35.229 29.414 -22.575 1.00 92.94 1081 SER A CA 1
ATOM 8470 C C . SER A 1 1081 ? 35.475 29.236 -21.073 1.00 92.94 1081 SER A C 1
ATOM 8472 O O . SER A 1 1081 ? 35.531 30.222 -20.350 1.00 92.94 1081 SER A O 1
ATOM 8474 N N . GLY A 1 1082 ? 35.620 28.001 -20.596 1.00 89.94 1082 GLY A N 1
ATOM 8475 C CA . GLY A 1 1082 ? 35.894 27.664 -19.203 1.00 89.94 1082 GLY A CA 1
ATOM 8476 C C . GLY A 1 1082 ? 37.374 27.654 -18.811 1.00 89.94 1082 GLY A C 1
ATOM 8477 O O . GLY A 1 1082 ? 37.669 27.350 -17.657 1.00 89.94 1082 GLY A O 1
ATOM 8478 N N . ARG A 1 1083 ? 38.307 27.938 -19.733 1.00 88.38 1083 ARG A N 1
ATOM 8479 C CA . ARG A 1 1083 ? 39.741 28.047 -19.409 1.00 88.38 1083 ARG A CA 1
ATOM 8480 C C . ARG A 1 1083 ? 40.006 29.264 -18.526 1.00 88.38 1083 ARG A C 1
ATOM 8482 O O . ARG A 1 1083 ? 39.361 30.292 -18.698 1.00 88.38 1083 ARG A O 1
ATOM 8489 N N . ASP A 1 1084 ? 41.027 29.179 -17.675 1.00 87.25 1084 ASP A N 1
ATOM 8490 C CA . ASP A 1 1084 ? 41.359 30.195 -16.658 1.00 87.25 1084 ASP A CA 1
ATOM 8491 C C . ASP A 1 1084 ? 41.529 31.623 -17.203 1.00 87.25 1084 ASP A C 1
ATOM 8493 O O . ASP A 1 1084 ? 41.308 32.592 -16.484 1.00 87.25 1084 ASP A O 1
ATOM 8497 N N . ILE A 1 1085 ? 41.909 31.764 -18.476 1.00 82.44 1085 ILE A N 1
ATOM 8498 C CA . ILE A 1 1085 ? 42.114 33.066 -19.128 1.00 82.44 1085 ILE A CA 1
ATOM 8499 C C . ILE A 1 1085 ? 40.779 33.752 -19.471 1.00 82.44 1085 ILE A C 1
ATOM 8501 O O . ILE A 1 1085 ? 40.725 34.978 -19.540 1.00 82.44 1085 ILE A O 1
ATOM 8505 N N . TYR A 1 1086 ? 39.706 32.979 -19.657 1.00 85.31 1086 TYR A N 1
ATOM 8506 C CA . TYR A 1 1086 ? 38.358 33.489 -19.922 1.00 85.31 1086 TYR A CA 1
ATOM 8507 C C . TYR A 1 1086 ? 37.467 33.419 -18.676 1.00 85.31 1086 TYR A C 1
ATOM 8509 O O . TYR A 1 1086 ? 36.748 34.370 -18.387 1.00 85.31 1086 TYR A O 1
ATOM 8517 N N . ALA A 1 1087 ? 37.522 32.319 -17.924 1.00 90.62 1087 ALA A N 1
ATOM 8518 C CA . ALA A 1 1087 ? 36.779 32.111 -16.685 1.00 90.62 1087 ALA A CA 1
ATOM 8519 C C . ALA A 1 1087 ? 37.743 32.097 -15.490 1.00 90.62 1087 ALA A C 1
ATOM 8521 O O . ALA A 1 1087 ? 38.276 31.049 -15.118 1.00 90.62 1087 ALA A O 1
ATOM 8522 N N . GLU A 1 1088 ? 37.975 33.274 -14.904 1.00 90.50 1088 GLU A N 1
ATOM 8523 C CA . GLU A 1 1088 ? 38.949 33.463 -13.824 1.00 90.50 1088 GLU A CA 1
ATOM 8524 C C . GLU A 1 1088 ? 38.580 32.619 -12.581 1.00 90.50 1088 GLU A C 1
ATOM 8526 O O . GLU A 1 1088 ? 37.468 32.758 -12.054 1.00 90.50 1088 GLU A O 1
ATOM 8531 N N . PRO A 1 1089 ? 39.483 31.749 -12.087 1.00 92.44 1089 PRO A N 1
ATOM 8532 C CA . PRO A 1 1089 ? 39.206 30.889 -10.942 1.00 92.44 1089 PRO A CA 1
ATOM 8533 C C . PRO A 1 1089 ? 39.140 31.679 -9.626 1.00 92.44 1089 PRO A C 1
ATOM 8535 O O . PRO A 1 1089 ? 40.057 32.421 -9.275 1.00 92.44 1089 PRO A O 1
ATOM 8538 N N . LYS A 1 1090 ? 38.084 31.459 -8.835 1.00 93.38 1090 LYS A N 1
ATOM 8539 C CA . LYS A 1 1090 ? 37.877 32.060 -7.508 1.00 93.38 1090 LYS A CA 1
ATOM 8540 C C . LYS A 1 1090 ? 37.851 30.981 -6.430 1.00 93.38 1090 LYS A C 1
ATOM 8542 O O . LYS A 1 1090 ? 37.113 30.010 -6.536 1.00 93.38 1090 LYS A O 1
ATOM 8547 N N . ARG A 1 1091 ? 38.616 31.164 -5.351 1.00 92.69 1091 ARG A N 1
ATOM 8548 C CA . ARG A 1 1091 ? 38.562 30.257 -4.193 1.00 92.69 1091 ARG A CA 1
ATOM 8549 C C . ARG A 1 1091 ? 37.258 30.448 -3.421 1.00 92.69 1091 ARG A C 1
ATOM 8551 O O . ARG A 1 1091 ? 36.887 31.578 -3.109 1.00 92.69 1091 ARG A O 1
ATOM 8558 N N . PHE A 1 1092 ? 36.613 29.342 -3.081 1.00 90.19 1092 PHE A N 1
ATOM 8559 C CA . PHE A 1 1092 ? 35.387 29.281 -2.297 1.00 90.19 1092 PHE A CA 1
ATOM 8560 C C . PHE A 1 1092 ? 35.543 28.216 -1.214 1.00 90.19 1092 PHE A C 1
ATOM 8562 O O . PHE A 1 1092 ? 36.044 27.131 -1.486 1.00 90.19 1092 PHE A O 1
ATOM 8569 N N . GLN A 1 1093 ? 35.161 28.527 0.020 1.00 88.81 1093 GLN A N 1
ATOM 8570 C CA . GLN A 1 1093 ? 35.086 27.542 1.093 1.00 88.81 1093 GLN A CA 1
ATOM 8571 C C . GLN A 1 1093 ? 33.625 27.419 1.492 1.00 88.81 1093 GLN A C 1
ATOM 8573 O O . GLN A 1 1093 ? 32.997 28.421 1.834 1.00 88.81 1093 GLN A O 1
ATOM 8578 N N . ASP A 1 1094 ? 33.100 26.206 1.417 1.00 80.81 1094 ASP A N 1
ATOM 8579 C CA . ASP A 1 1094 ? 31.713 25.939 1.750 1.00 80.81 1094 ASP A CA 1
ATOM 8580 C C . ASP A 1 1094 ? 31.594 25.666 3.257 1.00 80.81 1094 ASP A C 1
ATOM 8582 O O . ASP A 1 1094 ? 32.318 24.856 3.842 1.00 80.81 1094 ASP A O 1
ATOM 8586 N N . ASN A 1 1095 ? 30.711 26.415 3.915 1.00 74.44 1095 ASN A N 1
ATOM 8587 C CA . ASN A 1 1095 ? 30.539 26.372 5.364 1.00 74.44 1095 ASN A CA 1
ATOM 8588 C C . ASN A 1 1095 ? 29.793 25.112 5.830 1.00 74.44 1095 ASN A C 1
ATOM 8590 O O . ASN A 1 1095 ? 29.896 24.758 7.005 1.00 74.44 1095 ASN A O 1
ATOM 8594 N N . GLN A 1 1096 ? 29.055 24.448 4.934 1.00 71.75 1096 GLN A N 1
ATOM 8595 C CA . GLN A 1 1096 ? 28.211 23.300 5.264 1.00 71.75 1096 GLN A CA 1
ATOM 8596 C C . GLN A 1 1096 ? 28.983 21.975 5.195 1.00 71.75 1096 GLN A C 1
ATOM 8598 O O . GLN A 1 1096 ? 28.871 21.159 6.106 1.00 71.75 1096 GLN A O 1
ATOM 8603 N N . ASP A 1 1097 ? 29.811 21.776 4.165 1.00 70.94 1097 ASP A N 1
ATOM 8604 C CA . ASP A 1 1097 ? 30.622 20.559 3.983 1.00 70.94 1097 ASP A CA 1
ATOM 8605 C C . ASP A 1 1097 ? 32.105 20.734 4.394 1.00 70.94 1097 ASP A C 1
ATOM 8607 O O . ASP A 1 1097 ? 32.855 19.759 4.456 1.00 70.94 1097 ASP A O 1
ATOM 8611 N N . ARG A 1 1098 ? 32.527 21.970 4.718 1.00 76.62 1098 ARG A N 1
ATOM 8612 C CA . ARG A 1 1098 ? 33.906 22.384 5.053 1.00 76.62 1098 ARG A CA 1
ATOM 8613 C C . ARG A 1 1098 ? 34.939 22.146 3.946 1.00 76.62 1098 ARG A C 1
ATOM 8615 O O . ARG A 1 1098 ? 36.143 22.255 4.211 1.00 76.62 1098 ARG A O 1
ATOM 8622 N N . LYS A 1 1099 ? 34.505 21.868 2.718 1.00 82.75 1099 LYS A N 1
ATOM 8623 C CA . LYS A 1 1099 ? 35.381 21.670 1.563 1.00 82.75 1099 LYS A CA 1
ATOM 8624 C C . LYS A 1 1099 ? 35.829 23.004 0.977 1.00 82.75 1099 LYS A C 1
ATOM 8626 O O . LYS A 1 1099 ? 35.198 24.051 1.148 1.00 82.75 1099 LYS A O 1
ATOM 8631 N N . LYS A 1 1100 ? 36.978 22.973 0.307 1.00 89.81 1100 LYS A N 1
ATOM 8632 C CA . LYS A 1 1100 ? 37.515 24.111 -0.442 1.00 89.81 1100 LYS A CA 1
ATOM 8633 C C . LYS A 1 1100 ? 37.341 23.799 -1.914 1.00 89.81 1100 LYS A C 1
ATOM 8635 O O . LYS A 1 1100 ? 37.640 22.695 -2.325 1.00 89.81 1100 LYS A O 1
ATOM 8640 N N . TYR A 1 1101 ? 36.876 24.778 -2.667 1.00 92.12 1101 TYR A N 1
ATOM 8641 C CA . TYR A 1 1101 ? 36.632 24.674 -4.091 1.00 92.12 1101 TYR A CA 1
ATOM 8642 C C . TYR A 1 1101 ? 37.349 25.802 -4.835 1.00 92.12 1101 TYR A C 1
ATOM 8644 O O . TYR A 1 1101 ? 37.488 26.932 -4.349 1.00 92.12 1101 TYR A O 1
ATOM 8652 N N . THR A 1 1102 ? 37.751 25.505 -6.061 1.00 94.75 1102 THR A N 1
ATOM 8653 C CA . THR A 1 1102 ? 38.074 26.464 -7.109 1.00 94.75 1102 THR A CA 1
ATOM 8654 C C . THR A 1 1102 ? 36.847 26.620 -7.999 1.00 94.75 1102 THR A C 1
ATOM 8656 O O . THR A 1 1102 ? 36.475 25.713 -8.741 1.00 94.75 1102 THR A O 1
ATOM 8659 N N . ALA A 1 1103 ? 36.193 27.774 -7.903 1.00 95.12 1103 ALA A N 1
ATOM 8660 C CA . ALA A 1 1103 ? 34.983 28.090 -8.639 1.00 95.12 1103 ALA A CA 1
ATOM 8661 C C . ALA A 1 1103 ? 35.294 28.842 -9.938 1.00 95.12 1103 ALA A C 1
ATOM 8663 O O . ALA A 1 1103 ? 36.104 29.770 -9.942 1.00 95.12 1103 ALA A O 1
ATOM 8664 N N . ARG A 1 1104 ? 34.609 28.492 -11.027 1.00 96.44 1104 ARG A N 1
ATOM 8665 C CA . ARG A 1 1104 ? 34.613 29.230 -12.301 1.00 96.44 1104 ARG A CA 1
ATOM 8666 C C . ARG A 1 1104 ? 33.190 29.576 -12.706 1.00 96.44 1104 ARG A C 1
ATOM 8668 O O . ARG A 1 1104 ? 32.259 28.827 -12.409 1.00 96.44 1104 ARG A O 1
ATOM 8675 N N . VAL A 1 1105 ? 33.031 30.696 -13.407 1.00 96.50 1105 VAL A N 1
ATOM 8676 C CA . VAL A 1 1105 ? 31.733 31.151 -13.915 1.00 96.50 1105 VAL A CA 1
ATOM 8677 C C . VAL A 1 1105 ? 31.787 31.465 -15.404 1.00 96.50 1105 VAL A C 1
ATOM 8679 O O . VAL A 1 1105 ? 32.795 31.931 -15.932 1.00 96.50 1105 VAL A O 1
ATOM 8682 N N . ALA A 1 1106 ? 30.679 31.212 -16.088 1.00 96.69 1106 ALA A N 1
ATOM 8683 C CA . ALA A 1 1106 ? 30.497 31.552 -17.491 1.00 96.69 1106 ALA A CA 1
ATOM 8684 C C . ALA A 1 1106 ? 29.028 31.891 -17.760 1.00 96.69 1106 ALA A C 1
ATOM 8686 O O . ALA A 1 1106 ? 28.140 31.434 -17.050 1.00 96.69 1106 ALA A O 1
ATOM 8687 N N . PHE A 1 1107 ? 28.746 32.651 -18.809 1.00 95.44 1107 PHE A N 1
ATOM 8688 C CA . PHE A 1 1107 ? 27.392 32.827 -19.318 1.00 95.44 1107 PHE A CA 1
ATOM 8689 C C . PHE A 1 1107 ? 27.138 31.888 -20.489 1.00 95.44 1107 PHE A C 1
ATOM 8691 O O . PHE A 1 1107 ? 27.949 31.784 -21.409 1.00 95.44 1107 PHE A O 1
ATOM 8698 N N . GLN A 1 1108 ? 25.977 31.241 -20.483 1.00 94.25 1108 GLN A N 1
ATOM 8699 C CA . GLN A 1 1108 ? 25.395 30.663 -21.684 1.00 94.25 1108 GLN A CA 1
ATOM 8700 C C . GLN A 1 1108 ? 24.587 31.747 -22.397 1.00 94.25 1108 GLN A C 1
ATOM 8702 O O . GLN A 1 1108 ? 23.729 32.393 -21.789 1.00 94.25 1108 GLN A O 1
ATOM 8707 N N . VAL A 1 1109 ? 24.843 31.930 -23.688 1.00 92.06 1109 VAL A N 1
ATOM 8708 C CA . VAL A 1 1109 ? 24.252 32.993 -24.506 1.00 92.06 1109 VAL A CA 1
ATOM 8709 C C . VAL A 1 1109 ? 23.534 32.428 -25.726 1.00 92.06 1109 VAL A C 1
ATOM 8711 O O . VAL A 1 1109 ? 23.873 31.356 -26.236 1.00 92.06 1109 VAL A O 1
ATOM 8714 N N . CYS A 1 1110 ? 22.521 33.156 -26.187 1.00 89.62 1110 CYS A N 1
ATOM 8715 C CA . CYS A 1 1110 ? 21.971 33.011 -27.531 1.00 89.62 1110 CYS A CA 1
ATOM 8716 C C . CYS A 1 1110 ? 22.621 34.067 -28.427 1.00 89.62 1110 CYS A C 1
ATOM 8718 O O . CYS A 1 1110 ? 22.614 35.239 -28.056 1.00 89.62 1110 CYS A O 1
ATOM 8720 N N . VAL A 1 1111 ? 23.134 33.685 -29.595 1.00 90.69 1111 VAL A N 1
ATOM 8721 C CA . VAL A 1 1111 ? 23.776 34.582 -30.568 1.00 90.69 1111 VAL A CA 1
ATOM 8722 C C . VAL A 1 1111 ? 23.007 34.539 -31.885 1.00 90.69 1111 VAL A C 1
ATOM 8724 O O . VAL A 1 1111 ? 22.694 33.466 -32.401 1.00 90.69 1111 VAL A O 1
ATOM 8727 N N . ARG A 1 1112 ? 22.672 35.707 -32.431 1.00 90.62 1112 ARG A N 1
ATOM 8728 C CA . ARG A 1 1112 ? 21.888 35.829 -33.658 1.00 90.62 1112 ARG A CA 1
ATOM 8729 C C . ARG A 1 1112 ? 22.690 35.311 -34.866 1.00 90.62 1112 ARG A C 1
ATOM 8731 O O . ARG A 1 1112 ? 23.802 35.797 -35.096 1.00 90.62 1112 ARG A O 1
ATOM 8738 N N . PRO A 1 1113 ? 22.134 34.388 -35.673 1.00 90.44 1113 PRO A N 1
ATOM 8739 C CA . PRO A 1 1113 ? 22.779 33.898 -36.885 1.00 90.44 1113 PRO A CA 1
ATOM 8740 C C . PRO A 1 1113 ? 23.089 35.047 -37.846 1.00 90.44 1113 PRO A C 1
ATOM 8742 O O . PRO A 1 1113 ? 22.254 35.928 -38.056 1.00 90.44 1113 PRO A O 1
ATOM 8745 N N . GLY A 1 1114 ? 24.290 35.040 -38.426 1.00 87.25 1114 GLY A N 1
ATOM 8746 C CA . GLY A 1 1114 ? 24.751 36.068 -39.367 1.00 87.25 1114 GLY A CA 1
ATOM 8747 C C . GLY A 1 1114 ? 25.326 37.339 -38.729 1.00 87.25 1114 GLY A C 1
ATOM 8748 O O . GLY A 1 1114 ? 25.931 38.131 -39.443 1.00 87.25 1114 GLY A O 1
ATOM 8749 N N . CYS A 1 1115 ? 25.211 37.512 -37.407 1.00 89.00 1115 CYS A N 1
ATOM 8750 C CA . CYS A 1 1115 ? 25.718 38.689 -36.686 1.00 89.00 1115 CYS A CA 1
ATOM 8751 C C . CYS A 1 1115 ? 27.082 38.462 -36.007 1.00 89.00 1115 CYS A C 1
ATOM 8753 O O . CYS A 1 1115 ? 27.524 39.300 -35.222 1.00 89.00 1115 CYS A O 1
ATOM 8755 N N . TYR A 1 1116 ? 27.757 37.339 -36.257 1.00 91.50 1116 TYR A N 1
ATOM 8756 C CA . TYR A 1 1116 ? 29.080 37.031 -35.706 1.00 91.50 1116 TYR A CA 1
ATOM 8757 C C . TYR A 1 1116 ? 30.003 36.451 -36.780 1.00 91.50 1116 TYR A C 1
ATOM 8759 O O . TYR A 1 1116 ? 29.550 35.910 -37.790 1.00 91.50 1116 TYR A O 1
ATOM 8767 N N . LYS A 1 1117 ? 31.313 36.572 -36.562 1.00 89.94 1117 LYS A N 1
ATOM 8768 C CA . LYS A 1 1117 ? 32.357 35.963 -37.391 1.00 89.94 1117 LYS A CA 1
ATOM 8769 C C . LYS A 1 1117 ? 33.042 34.846 -36.615 1.00 89.94 1117 LYS A C 1
ATOM 8771 O O . LYS A 1 1117 ? 33.270 34.987 -35.417 1.00 89.94 1117 LYS A O 1
ATOM 8776 N N . VAL A 1 1118 ? 33.367 33.762 -37.313 1.00 90.19 1118 VAL A N 1
ATOM 8777 C CA . VAL A 1 1118 ? 34.081 32.603 -36.768 1.00 90.19 1118 VAL A CA 1
ATOM 8778 C C . VAL A 1 1118 ? 35.577 32.766 -37.024 1.00 90.19 1118 VAL A C 1
ATOM 8780 O O . VAL A 1 1118 ? 35.978 33.160 -38.121 1.00 90.19 1118 VAL A O 1
ATOM 8783 N N . MET A 1 1119 ? 36.395 32.478 -36.018 1.00 86.31 1119 MET A N 1
ATOM 8784 C CA . MET A 1 1119 ? 37.850 32.486 -36.096 1.00 86.31 1119 MET A CA 1
ATOM 8785 C C . MET A 1 1119 ? 38.461 31.348 -35.269 1.00 86.31 1119 MET A C 1
ATOM 8787 O O . MET A 1 1119 ? 37.788 30.723 -34.445 1.00 86.31 1119 MET A O 1
ATOM 8791 N N . GLY A 1 1120 ? 39.750 31.097 -35.512 1.00 84.44 1120 GLY A N 1
ATOM 8792 C CA . GLY A 1 1120 ? 40.530 30.144 -34.731 1.00 84.44 1120 GLY A CA 1
ATOM 8793 C C . GLY A 1 1120 ? 40.758 30.609 -33.298 1.00 84.44 1120 GLY A C 1
ATOM 8794 O O . GLY A 1 1120 ? 40.539 31.773 -32.968 1.00 84.44 1120 GLY A O 1
ATOM 8795 N N . GLU A 1 1121 ? 41.211 29.695 -32.451 1.00 82.25 1121 GLU A N 1
ATOM 8796 C CA . GLU A 1 1121 ? 41.536 29.972 -31.060 1.00 82.25 1121 GLU A CA 1
ATOM 8797 C C . GLU A 1 1121 ? 42.593 31.081 -30.921 1.00 82.25 1121 GLU A C 1
ATOM 8799 O O . GLU A 1 1121 ? 43.654 31.042 -31.547 1.00 82.25 1121 GLU A O 1
ATOM 8804 N N . THR A 1 1122 ? 42.332 32.066 -30.058 1.00 74.00 1122 THR A N 1
ATOM 8805 C CA . THR A 1 1122 ? 43.291 33.147 -29.779 1.00 74.00 1122 THR A CA 1
ATOM 8806 C C . THR A 1 1122 ? 44.177 32.841 -28.568 1.00 74.00 1122 THR A C 1
ATOM 8808 O O . THR A 1 1122 ? 45.272 33.393 -28.439 1.00 74.00 1122 THR A O 1
ATOM 8811 N N . VAL A 1 1123 ? 43.755 31.932 -27.681 1.00 62.62 1123 VAL A N 1
ATOM 8812 C CA . VAL A 1 1123 ? 44.464 31.645 -26.430 1.00 62.62 1123 VAL A CA 1
ATOM 8813 C C . VAL A 1 1123 ? 44.659 30.139 -26.226 1.00 62.62 1123 VAL A C 1
ATOM 8815 O O . VAL A 1 1123 ? 43.738 29.396 -25.890 1.00 62.62 1123 VAL A O 1
ATOM 8818 N N . GLY A 1 1124 ? 45.916 29.698 -26.351 1.00 57.06 1124 GLY A N 1
ATOM 8819 C CA . GLY A 1 1124 ? 46.358 28.374 -25.897 1.00 57.06 1124 GLY A CA 1
ATOM 8820 C C . GLY A 1 1124 ? 46.864 27.403 -26.964 1.00 57.06 1124 GLY A C 1
ATOM 8821 O O . GLY A 1 1124 ? 47.025 26.233 -26.636 1.00 57.06 1124 GLY A O 1
ATOM 8822 N N . ALA A 1 1125 ? 47.164 27.858 -28.184 1.00 49.00 1125 ALA A N 1
ATOM 8823 C CA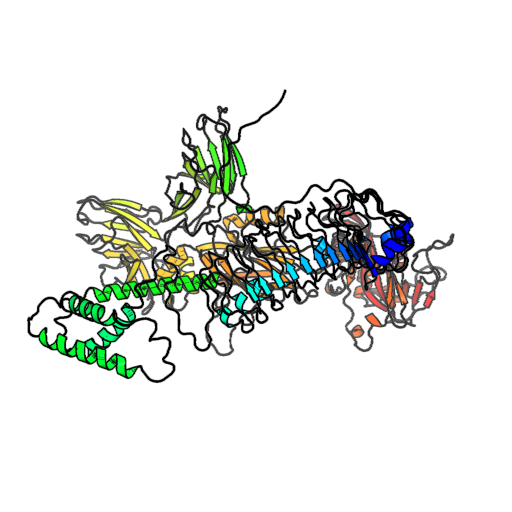 . ALA A 1 1125 ? 47.812 27.041 -29.213 1.00 49.00 1125 ALA A CA 1
ATOM 8824 C C . ALA A 1 1125 ? 49.081 27.696 -29.784 1.00 49.00 1125 ALA A C 1
ATOM 8826 O O . ALA A 1 1125 ? 49.280 27.783 -30.991 1.00 49.00 1125 ALA A O 1
ATOM 8827 N N . THR A 1 1126 ? 50.007 28.120 -28.925 1.00 48.62 1126 THR A N 1
ATOM 8828 C CA . THR A 1 1126 ? 51.409 28.265 -29.349 1.00 48.62 1126 THR A CA 1
ATOM 8829 C C . THR A 1 1126 ? 52.169 26.990 -28.994 1.00 48.62 1126 THR A C 1
ATOM 8831 O O . THR A 1 1126 ? 52.982 26.980 -28.076 1.00 48.62 1126 THR A O 1
ATOM 8834 N N . GLY A 1 1127 ? 51.880 25.901 -29.716 1.00 52.28 1127 GLY A N 1
ATOM 8835 C CA . GLY A 1 1127 ? 52.713 24.695 -29.724 1.00 52.28 1127 GLY A CA 1
ATOM 8836 C C . GLY A 1 1127 ? 51.952 23.372 -29.857 1.00 52.28 1127 GLY A C 1
ATOM 8837 O O . GLY A 1 1127 ? 51.390 22.896 -28.888 1.00 52.28 1127 GLY A O 1
ATOM 8838 N N . ARG A 1 1128 ? 52.059 22.729 -31.033 1.00 55.03 1128 ARG A N 1
ATOM 8839 C CA . ARG A 1 1128 ? 51.772 21.298 -31.306 1.00 55.03 1128 ARG A CA 1
ATOM 8840 C C . ARG A 1 1128 ? 50.309 20.816 -31.360 1.00 55.03 1128 ARG A C 1
ATOM 8842 O O . ARG A 1 1128 ? 50.008 19.792 -30.773 1.00 55.03 1128 ARG A O 1
ATOM 8849 N N . GLY A 1 1129 ? 49.437 21.439 -32.156 1.00 58.25 1129 GLY A N 1
ATOM 8850 C CA . GLY A 1 1129 ? 48.256 20.747 -32.721 1.00 58.25 1129 GLY A CA 1
ATOM 8851 C C . GLY A 1 1129 ? 47.319 20.027 -31.732 1.00 58.25 1129 GLY A C 1
ATOM 8852 O O . GLY A 1 1129 ? 46.642 19.081 -32.129 1.00 58.25 1129 GLY A O 1
ATOM 8853 N N . GLU A 1 1130 ? 47.298 20.431 -30.458 1.00 68.94 1130 GLU A N 1
ATOM 8854 C CA . GLU A 1 1130 ? 46.436 19.840 -29.438 1.00 68.94 1130 GLU A CA 1
ATOM 8855 C C . GLU A 1 1130 ? 44.985 20.253 -29.694 1.00 68.94 1130 GLU A C 1
ATOM 8857 O O . GLU A 1 1130 ? 44.658 21.436 -29.809 1.00 68.94 1130 GLU A O 1
ATOM 8862 N N . THR A 1 1131 ? 44.106 19.259 -29.797 1.00 79.81 1131 THR A N 1
ATOM 8863 C CA . THR A 1 1131 ? 42.665 19.475 -29.951 1.00 79.81 1131 THR A CA 1
ATOM 8864 C C . THR A 1 1131 ? 42.080 19.911 -28.609 1.00 79.81 1131 THR A C 1
ATOM 8866 O O . THR A 1 1131 ? 42.125 19.146 -27.646 1.00 79.81 1131 THR A O 1
ATOM 8869 N N . ILE A 1 1132 ? 41.545 21.135 -28.528 1.00 82.31 1132 ILE A N 1
ATOM 8870 C CA . ILE A 1 1132 ? 41.046 21.699 -27.261 1.00 82.31 1132 ILE A CA 1
ATOM 8871 C C . ILE A 1 1132 ? 39.732 21.039 -26.830 1.00 82.31 1132 ILE A C 1
ATOM 8873 O O . ILE A 1 1132 ? 39.541 20.709 -25.659 1.00 82.31 1132 ILE A O 1
ATOM 8877 N N . ASP A 1 1133 ? 38.823 20.852 -27.780 1.00 85.81 1133 ASP A N 1
ATOM 8878 C CA . ASP A 1 1133 ? 37.578 20.124 -27.589 1.00 85.81 1133 ASP A CA 1
ATOM 8879 C C . ASP A 1 1133 ? 37.414 19.168 -28.773 1.00 85.81 1133 ASP A C 1
ATOM 8881 O O . ASP A 1 1133 ? 37.368 19.641 -29.907 1.00 85.81 1133 ASP A O 1
ATOM 8885 N N . PRO A 1 1134 ? 37.323 17.842 -28.566 1.00 86.94 1134 PRO A N 1
ATOM 8886 C CA . PRO A 1 1134 ? 37.188 16.886 -29.667 1.00 86.94 1134 PRO A CA 1
ATOM 8887 C C . PRO A 1 1134 ? 35.940 17.119 -30.534 1.00 86.94 1134 PRO A C 1
ATOM 8889 O O . PRO A 1 1134 ? 35.839 16.566 -31.626 1.00 86.94 1134 PRO A O 1
ATOM 8892 N N . LEU A 1 1135 ? 34.976 17.917 -30.059 1.00 87.62 1135 LEU A N 1
ATOM 8893 C CA . LEU A 1 1135 ? 33.746 18.224 -30.782 1.00 87.62 1135 LEU A CA 1
ATOM 8894 C C . LEU A 1 1135 ? 33.898 19.299 -31.868 1.00 87.62 1135 LEU A C 1
ATOM 8896 O O . LEU A 1 1135 ? 32.993 19.378 -32.709 1.00 87.62 1135 LEU A O 1
ATOM 8900 N N . PHE A 1 1136 ? 34.978 20.091 -31.848 1.00 89.38 1136 PHE A N 1
ATOM 8901 C CA . PHE A 1 1136 ? 35.171 21.270 -32.699 1.00 89.38 1136 PHE A CA 1
ATOM 8902 C C . PHE A 1 1136 ? 36.595 21.360 -33.255 1.00 89.38 1136 PHE A C 1
ATOM 8904 O O . PHE A 1 1136 ? 37.565 20.975 -32.606 1.00 89.38 1136 PHE A O 1
ATOM 8911 N N . SER A 1 1137 ? 36.726 21.918 -34.460 1.00 87.94 1137 SER A N 1
ATOM 8912 C CA . SER A 1 1137 ? 38.030 22.312 -34.990 1.00 87.94 1137 SER A CA 1
ATOM 8913 C C . SER A 1 1137 ? 38.526 23.546 -34.251 1.00 87.94 1137 SER A C 1
ATOM 8915 O O . SER A 1 1137 ? 37.792 24.523 -34.118 1.00 87.94 1137 SER A O 1
ATOM 8917 N N . ASN A 1 1138 ? 39.798 23.534 -33.863 1.00 86.12 1138 ASN A N 1
ATOM 8918 C CA . ASN A 1 1138 ? 40.510 24.687 -33.319 1.00 86.12 1138 ASN A CA 1
ATOM 8919 C C . ASN A 1 1138 ? 40.305 25.961 -34.181 1.00 86.12 1138 ASN A C 1
ATOM 8921 O O . ASN A 1 1138 ? 40.040 27.037 -33.651 1.00 86.12 1138 ASN A O 1
ATOM 8925 N N . GLN A 1 1139 ? 40.235 25.819 -35.512 1.00 84.38 1139 GLN A N 1
ATOM 8926 C CA . GLN A 1 1139 ? 40.015 26.928 -36.457 1.00 84.38 1139 GLN A CA 1
ATOM 8927 C C . GLN A 1 1139 ? 38.629 27.600 -36.377 1.00 84.38 1139 GLN A C 1
ATOM 8929 O O . GLN A 1 1139 ? 38.438 28.648 -36.993 1.00 84.38 1139 GLN A O 1
ATOM 8934 N N . GLU A 1 1140 ? 37.673 27.023 -35.644 1.00 87.12 1140 GLU A N 1
ATOM 8935 C CA . GLU A 1 1140 ? 36.282 27.494 -35.561 1.00 87.12 1140 GLU A CA 1
ATOM 8936 C C . GLU A 1 1140 ? 35.818 27.770 -34.114 1.00 87.12 1140 GLU A C 1
ATOM 8938 O O . GLU A 1 1140 ? 34.619 27.860 -33.835 1.00 87.12 1140 GLU A O 1
ATOM 8943 N N . MET A 1 1141 ? 36.766 27.893 -33.178 1.00 86.69 1141 MET A N 1
ATOM 8944 C CA . MET A 1 1141 ? 36.496 27.936 -31.736 1.00 86.69 1141 MET A CA 1
ATOM 8945 C C . MET A 1 1141 ? 35.983 29.274 -31.212 1.00 86.69 1141 MET A C 1
ATOM 8947 O O . MET A 1 1141 ? 35.315 29.294 -30.177 1.00 86.69 1141 MET A O 1
ATOM 8951 N N . GLU A 1 1142 ? 36.285 30.387 -31.873 1.00 88.88 1142 GLU A N 1
ATOM 8952 C CA . GLU A 1 1142 ? 35.934 31.720 -31.388 1.00 88.88 1142 GLU A CA 1
ATOM 8953 C C . GLU A 1 1142 ? 34.945 32.415 -32.311 1.00 88.88 1142 GLU A C 1
ATOM 8955 O O . GLU A 1 1142 ? 35.141 32.526 -33.519 1.00 88.88 1142 GLU A O 1
ATOM 8960 N N . TRP A 1 1143 ? 33.861 32.905 -31.723 1.00 92.19 1143 TRP A N 1
ATOM 8961 C CA . TRP A 1 1143 ? 32.824 33.676 -32.387 1.00 92.19 1143 TRP A CA 1
ATOM 8962 C C . TRP A 1 1143 ? 32.855 35.091 -31.842 1.00 92.19 1143 TRP A C 1
ATOM 8964 O O . TRP A 1 1143 ? 32.615 35.296 -30.651 1.00 92.19 1143 TRP A O 1
ATOM 8974 N N . PHE A 1 1144 ? 33.112 36.074 -32.698 1.00 88.50 1144 PHE A N 1
ATOM 8975 C CA . PHE A 1 1144 ? 33.130 37.471 -32.282 1.00 88.50 1144 PHE A CA 1
ATOM 8976 C C . PHE A 1 1144 ? 32.085 38.307 -33.009 1.00 88.50 1144 PHE A C 1
ATOM 8978 O O . PHE A 1 1144 ? 31.800 38.103 -34.191 1.00 88.50 1144 PHE A O 1
ATOM 8985 N N . THR A 1 1145 ? 31.520 39.279 -32.299 1.00 85.62 1145 THR A N 1
ATOM 8986 C CA . THR A 1 1145 ? 30.563 40.243 -32.850 1.00 85.62 1145 THR A CA 1
ATOM 8987 C C . THR A 1 1145 ? 30.849 41.652 -32.349 1.00 85.62 1145 THR A C 1
ATOM 8989 O O . THR A 1 1145 ? 31.254 41.840 -31.202 1.00 85.62 1145 THR A O 1
ATOM 8992 N N . LYS A 1 1146 ? 30.629 42.640 -33.221 1.00 82.75 1146 LYS A N 1
ATOM 8993 C CA . LYS A 1 1146 ? 30.667 44.076 -32.895 1.00 82.75 1146 LYS A CA 1
ATOM 8994 C C . LYS A 1 1146 ? 29.267 44.690 -32.792 1.00 82.75 1146 LYS A C 1
ATOM 8996 O O . LYS A 1 1146 ? 29.127 45.882 -32.535 1.00 82.75 1146 LYS A O 1
ATOM 9001 N N . GLU A 1 1147 ? 28.230 43.899 -33.062 1.00 82.25 1147 GLU A N 1
ATOM 9002 C CA . GLU A 1 1147 ? 26.851 44.369 -33.148 1.00 82.25 1147 GLU A CA 1
ATOM 9003 C C . GLU A 1 1147 ? 26.174 44.328 -31.769 1.00 82.25 1147 GLU A C 1
ATOM 9005 O O . GLU A 1 1147 ? 26.052 43.271 -31.142 1.00 82.25 1147 GLU A O 1
ATOM 9010 N N . ARG A 1 1148 ? 25.677 45.481 -31.296 1.00 79.12 1148 ARG A N 1
ATOM 9011 C CA . ARG A 1 1148 ? 24.806 45.538 -30.107 1.00 79.12 1148 ARG A CA 1
ATOM 9012 C C . ARG A 1 1148 ? 23.498 44.807 -30.394 1.00 79.12 1148 ARG A C 1
ATOM 9014 O O . ARG A 1 1148 ? 22.933 44.951 -31.474 1.00 79.12 1148 ARG A O 1
ATOM 9021 N N . GLY A 1 1149 ? 22.997 44.033 -29.433 1.00 76.25 1149 GLY A N 1
ATOM 9022 C CA . GLY A 1 1149 ? 21.782 43.238 -29.630 1.00 76.25 1149 GLY A CA 1
ATOM 9023 C C . GLY A 1 1149 ? 21.956 41.941 -30.409 1.00 76.25 1149 GLY A C 1
ATOM 9024 O O . GLY A 1 1149 ? 20.978 41.217 -30.568 1.00 76.25 1149 GLY A O 1
ATOM 9025 N N . ALA A 1 1150 ? 23.169 41.597 -30.849 1.00 84.31 1150 ALA A N 1
ATOM 9026 C CA . ALA A 1 1150 ? 23.432 40.326 -31.526 1.00 84.31 1150 ALA A CA 1
ATOM 9027 C C . ALA A 1 1150 ? 23.446 39.112 -30.585 1.00 84.31 1150 ALA A C 1
ATOM 9029 O O . ALA A 1 1150 ? 23.538 37.979 -31.048 1.00 84.31 1150 ALA A O 1
ATOM 9030 N N . HIS A 1 1151 ? 23.385 39.325 -29.272 1.00 86.88 1151 HIS A N 1
ATOM 9031 C CA . HIS A 1 1151 ? 23.463 38.269 -28.276 1.00 86.88 1151 HIS A CA 1
ATOM 9032 C C . HIS A 1 1151 ? 22.593 38.600 -27.063 1.00 86.88 1151 HIS A C 1
ATOM 9034 O O . HIS A 1 1151 ? 22.369 39.767 -26.748 1.00 86.88 1151 HIS A O 1
ATOM 9040 N N . THR A 1 1152 ? 22.100 37.569 -26.383 1.00 86.94 1152 THR A N 1
ATOM 9041 C CA . THR A 1 1152 ? 21.337 37.702 -25.137 1.00 86.94 1152 THR A CA 1
ATOM 9042 C C . THR A 1 1152 ? 21.731 36.612 -24.146 1.00 86.94 1152 THR A C 1
ATOM 9044 O O . THR A 1 1152 ? 22.074 35.491 -24.539 1.00 86.94 1152 THR A O 1
ATOM 9047 N N . LEU A 1 1153 ? 21.727 36.958 -22.859 1.00 88.88 1153 LEU A N 1
ATOM 9048 C CA . LEU A 1 1153 ? 22.054 36.043 -21.770 1.00 88.88 1153 LEU A CA 1
ATOM 9049 C C . LEU A 1 1153 ? 20.908 35.050 -21.548 1.00 88.88 1153 LEU A C 1
ATOM 9051 O O . LEU A 1 1153 ? 19.738 35.421 -21.555 1.00 88.88 1153 LEU A O 1
ATOM 9055 N N . TYR A 1 1154 ? 21.252 33.781 -21.344 1.00 85.06 1154 TYR A N 1
ATOM 9056 C CA . TYR A 1 1154 ? 20.278 32.707 -21.142 1.00 85.06 1154 TYR A CA 1
ATOM 9057 C C . TYR A 1 1154 ? 20.433 31.983 -19.806 1.00 85.06 1154 TYR A C 1
ATOM 9059 O O . TYR A 1 1154 ? 19.443 31.576 -19.205 1.00 85.06 1154 TYR A O 1
ATOM 9067 N N . GLY A 1 1155 ? 21.666 31.798 -19.343 1.00 90.38 1155 GLY A N 1
ATOM 9068 C CA . GLY A 1 1155 ? 21.927 31.155 -18.063 1.00 90.38 1155 GLY A CA 1
ATOM 9069 C C . GLY A 1 1155 ? 23.303 31.510 -17.526 1.00 90.38 1155 GLY A C 1
ATOM 9070 O O . GLY A 1 1155 ? 24.237 31.728 -18.301 1.00 90.38 1155 GLY A O 1
ATOM 9071 N N . LEU A 1 1156 ? 23.424 31.546 -16.206 1.00 94.62 1156 LEU A N 1
ATOM 9072 C CA . LEU A 1 1156 ? 24.696 31.603 -15.500 1.00 94.62 1156 LEU A CA 1
ATOM 9073 C C . LEU A 1 1156 ? 25.173 30.173 -15.239 1.00 94.62 1156 LEU A C 1
ATOM 9075 O O . LEU A 1 1156 ? 24.461 29.371 -14.645 1.00 94.62 1156 LEU A O 1
ATOM 9079 N N . LEU A 1 1157 ? 26.377 29.848 -15.686 1.00 97.12 1157 LEU A N 1
ATOM 9080 C CA . LEU A 1 1157 ? 27.032 28.571 -15.448 1.00 97.12 1157 LEU A CA 1
ATOM 9081 C C . LEU A 1 1157 ? 28.046 28.714 -14.317 1.00 97.12 1157 LEU A C 1
ATOM 9083 O O . LEU A 1 1157 ? 28.862 29.635 -14.327 1.00 97.12 1157 LEU A O 1
ATOM 9087 N N . VAL A 1 1158 ? 28.026 27.766 -13.387 1.00 96.94 1158 VAL A N 1
ATOM 9088 C CA . VAL A 1 1158 ? 28.973 27.643 -12.277 1.00 96.94 1158 VAL A CA 1
ATOM 9089 C C . VAL A 1 1158 ? 29.647 26.279 -12.354 1.00 96.94 1158 VAL A C 1
ATOM 9091 O O . VAL A 1 1158 ? 28.983 25.267 -12.570 1.00 96.94 1158 VAL A O 1
ATOM 9094 N N . LYS A 1 1159 ? 30.965 26.245 -12.176 1.00 96.69 1159 LYS A N 1
ATOM 9095 C CA . LYS A 1 1159 ? 31.735 25.012 -12.010 1.00 96.69 1159 LYS A CA 1
ATOM 9096 C C . LYS A 1 1159 ? 32.521 25.079 -10.715 1.00 96.69 1159 LYS A C 1
ATOM 9098 O O . LYS A 1 1159 ? 33.194 26.079 -10.483 1.00 96.69 1159 LYS A O 1
ATOM 9103 N N . LEU A 1 1160 ? 32.458 24.019 -9.919 1.00 94.38 1160 LEU A N 1
ATOM 9104 C CA . LEU A 1 1160 ? 33.269 23.838 -8.720 1.00 94.38 1160 LEU A CA 1
ATOM 9105 C C . LEU A 1 1160 ? 34.229 22.667 -8.929 1.00 94.38 1160 LEU A C 1
ATOM 9107 O O . LEU A 1 1160 ? 33.836 21.605 -9.403 1.00 94.38 1160 LEU A O 1
ATOM 9111 N N . GLU A 1 1161 ? 35.489 22.869 -8.572 1.00 91.75 1161 GLU A N 1
ATOM 9112 C CA . GLU A 1 1161 ? 36.521 21.831 -8.552 1.00 91.75 1161 GLU A CA 1
ATOM 9113 C C . GLU A 1 1161 ? 37.144 21.823 -7.156 1.00 91.75 1161 GLU A C 1
ATOM 9115 O O . GLU A 1 1161 ? 37.586 22.873 -6.700 1.00 91.75 1161 GLU A O 1
ATOM 9120 N N . GLU A 1 1162 ? 37.101 20.687 -6.458 1.00 82.38 1162 GLU A N 1
ATOM 9121 C CA . GLU A 1 1162 ? 37.621 20.533 -5.083 1.00 82.38 1162 GLU A CA 1
ATOM 9122 C C . GLU A 1 1162 ? 39.152 20.675 -5.010 1.00 82.38 1162 GLU A C 1
ATOM 9124 O O . GLU A 1 1162 ? 39.843 20.127 -5.902 1.00 82.38 1162 GLU A O 1
#

Sequence (1162 aa):
MDRRTPRKPAKASAKTTPKRKQHKREGAKDDNWTEAYLRAQMTEEKELNISQKCLNEIPAAVFRIREAEILDVSDNPLVAIPADIANLYNLKEMKAGGCPIKDISEAISRCAHISKMDFSRNPQISALPETMVRLKDLKYISLSDCKLNSLPSNLTLLATVEFLDLSKNSLTTLPADISGLKQLKVLILNGNAFKFIPESANSLGCLEILEMKRNKLNNHKGDLRLKGPRKLKILDLEENSSLRLLPDGLENLEVIESLNVSYCGIETLPDTIGLVSSLKEIHLAGNKLRTLPDSFGSLLNLETLDLEGNRRLSSLPTTLHQLRQLKDKKIGTKTGLVLYDTPVLQLPDHEIVKKGVVSVRTELLVERCINSLVATIGAVVIDETIIEDLSENVVEIVKESICDITMDEVVTAEQECEDNIFRSIYEDVTSTLANEVSKEYLDEENAILDATSAMAMEELLQEITDETAKAVALEQEEEWRLGQTVPDEYDKEISCQVSTVTDTVQSLDLLAGCNLSIPPGATDEDTSVISAVLNPHGYDGTLQLKNNELLVSDIIEMRPSGMTFYKPVKLKIPHSFPKFDCEREYVVMTSEDDGRTWVALRTLSDQEQGQRFVTVEVTHFSSFAVVARPLEHCHRVTKGEASTLTSSEQTEIKLILLEDSIPEEKEISFNVTPVDGDTLARAGLDDPQIMGGIDGMSHIVNFVKGSNLLLNRPATIMLPLSPGEKDGQVRVLSCNDRGQWEDITSQVEDVVLKETKVAFKTDRLSSGFVVLRCGDGSDTTGVVNLVTKNVRARHVRTVIFKKWIEPRELGKMTARMECVLEESVQDRICRTINEEKYELQEGTPTPPVSMVENETFCALFHGNIHPDVEMVNDMYGVNFTFYCERTRRLEFDVKVEDMGRDAFSMVELYPGPREMIRPFRRGERARPAVPLTTAEISVPTGPNCDYWLACQRFKNTLEIEDTYFSPDHDKCFCETCHRNRGEPDSYLRGNPETKYAVPVGWARFGLSINPSFKDKNLKVFENWHRAYHGTAASAVKKILQTSSQLLMPGDVTFGGDELGPGKGRGFDSVQVFTSPSIKYSGRDIYAEPKRFQDNQDRKKYTARVAFQVCVRPGCYKVMGETVGATGRGETIDPLFSNQEMEWFTKERGAHTLYGLLVKLEE

Radius of gyration: 44.35 Å; Cα contacts (8 Å, |Δi|>4): 2387; chains: 1; bounding box: 125×116×112 Å

InterPro domains:
  IPR000906 ZU5 domain [PF00791] (512-591)
  IPR000906 ZU5 domain [PS51145] (492-630)
  IPR000906 ZU5 domain [SM00218] (497-595)
  IPR001611 Leucine-rich repeat [PF13855] (257-311)
  IPR003591 Leucine-rich repeat, typical subtype [SM00369] (135-157)
  IPR003591 Leucine-rich repeat, typical subtype [SM00369] (158-180)
  IPR003591 Leucine-rich repeat, typical subtype [SM00369] (181-204)
  IPR003591 Leucine-rich repeat, typical subtype [SM00369] (276-298)
  IPR003591 Leucine-rich repeat, typical subtype [SM00369] (299-323)
  IPR032675 Leucine-rich repeat domain superfamily [G3DSA:3.80.10.10] (36-343)
  IPR050216 Leucine-rich repeat domain-containing protein [PTHR48051] (40-217)

Nearest PDB structures (foldseek):
  7yjw-assembly1_A  TM=8.267E-01  e=3.157E-11  Leptospira santarosai serovar Shermani str. LT 821
  7yjw-assembly1_B  TM=7.488E-01  e=7.001E-12  Leptospira santarosai serovar Shermani str. LT 821
  8ben-assembly1_A  TM=5.963E-01  e=5.572E-12  Mus musculus
  7txh-assembly2_E  TM=4.819E-01  e=1.382E-13  Homo sapiens
  8b41-assembly1_B  TM=6.017E-01  e=2.094E-11  Mus musculus

Solvent-accessible surface area (backbone atoms only — not comparable to full-atom values): 64255 Å² total; per-residue (Å²): 138,87,81,90,85,87,87,88,86,92,88,83,89,81,90,80,88,84,87,80,89,80,79,89,75,78,84,83,90,80,78,79,71,40,54,71,56,53,61,70,59,40,45,96,81,26,32,39,72,57,46,67,65,71,37,63,61,83,59,76,36,61,47,70,49,43,77,32,26,28,41,30,49,22,47,13,62,24,44,53,47,61,55,61,55,33,48,25,44,52,22,28,33,40,37,42,28,48,14,56,31,52,47,64,37,57,37,54,33,58,18,46,48,27,26,34,40,33,41,22,42,13,65,50,48,70,66,64,50,73,46,50,61,61,26,73,47,28,26,36,42,33,45,25,39,14,66,34,65,62,81,35,88,51,60,29,63,36,40,51,26,30,35,42,34,45,23,47,24,53,31,55,71,66,61,78,60,49,40,40,26,59,44,24,27,37,43,36,40,29,41,26,52,25,42,56,80,51,73,37,58,44,55,26,71,44,25,29,34,44,35,40,27,42,28,50,31,46,35,96,78,80,71,40,65,40,87,45,27,70,47,28,26,34,44,33,40,29,44,12,62,57,22,42,54,74,58,48,46,59,60,65,32,72,50,26,30,35,44,32,47,23,36,11,42,30,42,51,63,64,57,58,61,21,64,32,44,50,27,28,35,40,34,42,25,46,19,48,26,39,52,54,43,57,37,55,19,51,24,52,51,24,33,43,69,39,50,39,62,26,85,53,52,68,56,72,36,84,40,51,79,55,32,75,47,45,73,62,51,62,42,24,99,84,69,79,47,68,68,73,90,85,83,81,91,74,85,79,86,87,80,77,87,77,72,98,66,87,80,80,94,82,67,78,76,54,56,61,55,48,53,56,50,50,58,57,51,60,74,73,60,92,69,99,79,72,64,81,82,54,52,63,63,54,50,53,57,55,50,63,70,60,71,78,73,63,82,78,64,73,81,74,67,85,80,90,73,73,68,65,61,56,50,60,56,49,58,59,54,57,66,55,58,73,72,66,80,86,73,89,86,88,91,89,77,84,85,69,61,74,74,61,56,60,60,55,54,56,52,51,54,52,52,53,52,55,50,50,53,49,50,56,53,55,62,58,58,69,78,53,68,83,33,72,58,81,60,79,63,56,78,46,73,49,79,45,82,45,72,51,85,44,94,52,70,44,74,43,84,46,68,88,76,20,38,40,38,41,48,59,71,23,51,91,60,71,41,68,42,34,30,35,41,50,56,84,74,78,46,84,72,40,81,78,70,57,96,72,45,39,80,32,33,73,36,37,39,34,36,61,71,69,45,70,41,82,38,72,25,40,42,36,39,48,47,63,79,58,65,65,51,88,45,35,41,70,34,38,32,37,15,83,64,85,45,69,49,75,45,80,46,78,58,46,82,49,79,56,98,89,52,44,30,42,38,32,74,40,47,54,31,31,34,38,32,38,34,37,29,60,37,72,48,76,43,81,46,58,62,67,45,65,46,75,51,62,44,91,79,53,67,70,32,37,40,40,36,49,60,47,17,49,91,58,69,42,59,39,24,34,30,56,48,80,57,51,73,68,47,52,54,45,37,37,69,78,39,59,75,49,43,48,50,61,56,33,50,24,47,35,39,35,36,78,35,60,44,68,36,70,35,78,40,59,29,41,42,32,41,47,32,62,82,57,67,95,83,49,47,80,42,38,33,36,23,45,94,86,72,49,61,42,83,39,53,91,77,43,43,76,78,43,81,54,93,45,34,40,33,32,30,36,45,57,42,44,36,20,42,36,41,37,28,27,46,95,87,43,46,64,52,62,47,52,56,44,39,58,58,46,59,56,27,37,58,28,20,46,34,41,34,39,35,69,44,84,65,64,89,71,65,44,34,36,38,31,39,32,64,33,48,61,90,49,41,68,62,51,53,51,45,42,39,72,75,71,63,35,44,78,39,70,80,46,64,35,77,75,38,71,48,40,59,81,37,47,22,17,41,35,37,54,60,44,38,36,62,82,61,77,66,56,75,93,34,39,61,51,62,48,68,37,54,91,88,47,76,50,36,47,44,38,54,39,41,58,82,51,90,71,54,88,34,35,15,43,35,37,31,34,85,39,56,58,89,78,57,74,70,88,58,95,86,66,95,70,82,77,83,75,60,72,48,70,45,61,47,74,57,86,90,68,58,94,44,75,70,32,52,54,45,49,57,53,54,61,74,55,75,62,68,68,81,55,44,31,76,82,52,43,42,52,21,36,66,66,54,37,58,74,68,68,63,70,70,50,49,73,33,19,61,78,71,41,70,24,49,52,56,71,54,25,28,34,42,12,37,52,65,63,70,84,64,68,40,86,88,66,42,47,91,58,38,20,27,55,32,20,31,31,30,42,66,83,47,51,51,49,34,62,74,58,39,70,35,84,77,41,46,68,42,64,36,91,84,73,54,62,36,64,64,71,94,54,97,88,63,78,56,57,50,45,71,31,13,35,36,43,74,65,23,57,34,63,92,40,6,38,71,40,83,44,72,43,88,87,81,70,47,56,29,45,31,32,30,30,39,35,32,36,34,42,67,87,49,55,48,75,33,46,66,90,80,88,79,94,72,80,91,72,74,83,45,93,90,54,57,58,65,60,40,29,35,37,30,70,55,86,83,32,45,36,57,46,24,45,32,34,31,74,42,112

pLDDT: mean 72.47, std 20.26, range [21.27, 97.56]

Organism: Branchiostoma belcheri (NCBI:txid7741)

Secondary structure (DSSP, 8-state):
------------------PPPPPP----------HHHHHHTB-TT-EEE-TTS--SS--TTGGG-TT-SEEE--SS---EE-GGGGG-TT--EEE-TT----EE-GGGGG-TT--EEE-TT-TT-----GGGGG-TT--EEE-TTS--SS--TTGGG-TT--EEE-TTS------GGGGG-TT--EEE-TTS--SS--GGGGG-TT--EEE-TT---B-TTS--B----TT--EEE-TT-TB--SPPBTGGG-TT--EEE-TTS------GGGGG-TT--EEE-TT---S---GGGGG-TT--EEE-TT-TT-----GGGGG-TT-S--EE-TTT-EE-PPPS--PPPP---SS--------STTHHHHHHHHHHHHTTT---TTSSTTTHHHHHHHHHHHHTT--TTSGGG-SSS-SHHHHHHHHHHHHHHHTTT---------TTSSHHHHHHHHHHHHHHHHHHHHHHHHHHHHHTT-SSBPPPTTTT-EEEEEEPTT-SS-EEEE-GGG-EEEE-TTS-SS-EEEEEEEEPTTTSTT-S---TT-EE-S-EEEEESTT-EEEEEEEEEEE----TTGGGEEEEEEEESSTTSS-EEEPEEEEEETTEEEEEEEEEE--EEEEEEEEPPEEEEE-TTS-EEEE-SS-TT-EEEEPTT-SSS-EEEEEEEE---HHHHHHHHHH-TTTTTTEEEEBPEEEEEESTTEEEEEEEEEEEEB----TTPEEEEEEE-TTS-EEE-TTTSEEEEEETTEEEEEEEEE-SEEEEEEE-TT--HHHHHHHHHHHTTEEEEEEEEEEEEPSSGGG--EEEEEEEEETTTHHHHHHHHHHTT-PEEPTT-SPPPEEEETT-EEEEEEEESEEESS--BTTBEEEEEE--TTS--EEEEEEEES-TTS--EEEEEEEES-GGG-PPPPTT---PPPPPSEEEEEE---S---HHHHHHHHHHHTT---GGGB-GGG-EE--HHHHHHHT--SEEEETTTTEEEE--TT-EEEEB---GGGG-TTT-HHHHSEEEEEEE-HHHHHHHHHH-SSPPPTTPBPTTS-B-PPP--TT--SS-EEEBS-HHHHTSTTTS--EEEE-TTT--EEEEEEEEEEEE-TTS-EEE--SSS-SSS---S-TTS-GGG-EEEE--TTSEEEEEEEEEEE-

Mean predicted aligned error: 23.17 Å